Protein 5N6X (pdb70)

Solvent-accessible surface area: 36019 Å² total; per-residue (Å²): 178,31,7,4,1,2,2,20,3,36,0,30,0,29,60,0,3,43,0,1,24,142,23,139,0,4,82,22,69,126,126,38,156,84,95,149,106,5,37,91,69,1,26,49,5,13,96,82,0,41,101,14,0,63,58,5,10,96,6,36,69,84,39,92,104,14,71,107,90,3,52,37,9,85,111,52,19,128,46,1,77,112,46,38,85,133,33,83,125,160,37,157,101,15,27,121,4,0,92,50,10,25,133,78,7,55,57,92,21,111,130,8,66,158,48,52,57,39,16,83,116,127,28,52,23,0,88,102,112,0,68,58,2,14,102,86,0,56,117,3,18,87,25,6,57,35,67,42,86,156,24,33,0,1,0,0,3,6,0,0,0,0,120,7,0,0,0,6,0,1,0,46,2,0,6,32,0,97,108,42,146,9,58,19,47,0,0,3,0,14,8,0,12,4,0,3,20,0,3,3,36,25,40,83,72,87,90,14,87,20,83,48,135,14,39,55,108,65,0,18,0,0,4,0,0,8,0,0,29,104,24,90,36,9,78,64,130,54,0,90,44,5,1,80,96,2,0,19,71,12,1,51,6,0,4,43,32,80,58,166,78,4,4,24,3,7,5,13,6,2,6,50,11,46,0,0,115,32,0,0,88,40,5,65,15,114,33,74,12,68,64,34,90,24,0,6,93,3,0,67,68,0,12,53,41,0,62,40,0,1,147,57,31,5,0,26,11,4,9,51,33,104,89,25,144,56,13,19,69,15,77,97,140,24,29,86,56,7,1,1,12,6,4,6,40,4,123,13,52,126,87,42,35,79,170,96,2,8,26,17,125,60,80,65,8,99,1,31,8,1,5,1,52,7,112,46,108,22,110,54,122,63,14,87,22,12,74,57,45,66,16,52,126,37,239,186,101,41,1,1,3,6,8,22,2,48,0,32,0,32,83,0,0,88,5,0,44,155,13,133,1,4,89,12,66,122,126,21,147,68,107,137,98,5,55,77,94,0,18,60,4,8,99,66,0,36,98,2,0,64,66,7,10,97,7,37,70,88,35,93,107,16,68,120,102,4,57,42,6,80,98,48,15,115,35,1,87,138,67,41,73,116,77,113,103,130,21,46,122,19,13,102,12,0,67,95,14,24,110,79,12,63,60,81,21,112,141,6,59,164,50,52,58,38,16,84,116,135,30,53,32,4,87,104,109,0,69,54,0,14,126,91,0,55,126,5,16,82,27,4,60,36,66,42,81,165,22,14,0,0,1,1,4,16,0,0,0,0,122,5,0,0,0,5,0,0,0,48,1,0,12,32,0,96,107,40,144,11,58,16,40,0,1,3,0,16,8,0,12,4,0,3,23,0,4,6,41,17,31,82,71,89,94,13,90,20,78,48,136,15,37,53,109,61,0,19,0,0,4,0,0,7,0,0,29,103,25,96,37,8,84,69,143,56,0,77,45,4,0,76,90,1,0,15,73,14,1,50,5,2,4,38,1,46,26,158,80,4,3,5,4,2,6,24,5,2,5,57,10,31,0,1,113,6,0,1,85,33,4,47,17,113,58,70,20,67,66,33,93,22,0,5,90,2,0,64,66,1,12,55,23,0,59,31,0,3,162,37,34,0,0,30,9,3,9,53,33,95,88,26,142,56,12,18,66,16,77,94,127,15,21,72,55,5,1,1,12,7,6,5,40,4,132,12,51,126,89,40,35,85,163,123,3,6,23,19,118,71,84,66,10,93,1,27,7,1,5,2,77,4,101,46,121,21,117,59,122,59,14,77,17,1,52,85,165,52,61,17,130,25,54,160,41,19,99,43

Nearest PDB structures (foldseek):
  5n6x-assembly1_A  TM=1.003E+00  e=5.106E-74  Legionella pneumophila
  5y9o-assembly1_B  TM=9.556E-01  e=1.363E-64  Legionella pneumophila
  5n72-assembly1_A-2  TM=9.409E-01  e=2.382E-59  Legionella pneumophila
  5nny-assembly1_A  TM=8.484E-01  e=1.497E-19  Legionella pneumophila
  7nsu-assembly1_D  TM=5.357E-01  e=7.241E-01  Escherichia coli

Organism: Legionella pneumophila (NCBI:txid446)

InterPro domains:
  IPR029052 Metallo-dependent phosphatase-like [G3DSA:3.60.21.10] (154-419)
  IPR048521 WipA-like, phosphatase domain [PF21663] (174-414)
  IPR048526 WipA, alpha-helical hairpin [PF21662] (59-163)

Radius of gyration: 35.3 Å; Cα contacts (8 Å, |Δi|>4): 1269; chains: 2; bounding box: 106×98×54 Å

Foldseek 3Di:
DWAWEFFDAQQALLLVVVLCVVVQFKDFDPVDDDPVVLSVLVVVLQVVLQVLLVLVVVLVVLLVVLVVLLVVLVVLLVVLVVVLVPDDPPCVVVNVVSVVVNVVSVVSNVVSVVVNVVSVVVLVVSLVCVLVSVVSLVVSVVRMDGGDQPYEYEYQDSNAQFQGRAVVSVLVVLVRCLVVNHHYAYEYAPSNQQQLLLVLCVVVPHHSGGPCPDDCNGRSRSSSHVSCDVSVVDDPVVVCVSCVRRNLVRYFNWDWDDDPFAIEIRFAADFFPCLLVLLCVVLVQDQDPLDVVSNNVSRVVSRVSVSVCSVVSHPVVLQDDPPAPALQDGDPVRCSVRVSSVRHRHADDPVQPDPRRHDQADSRGGYAYEYHAHPDDDPPPRYHHNDDSGIDMDDD/DKAFEFQDAFQALLVVVCVCVVVQFKDFDPVDPPPVVLNVLLVVLQVVLQVLLVLVVVLVVLLVVLVVLLVVLVVLLVVLVVVPPDPPPPCVVVNVVSVVVNVVSVVSNVVSVVVNVVSVVVLVVSLVPPLVSVVSLVVSVVRMDGGDQPYEYEYQDSNAQFQGRAVVSVLVVLVRNLVVNHHYAYEYAPSNQQQLLLVLQVVVPHHSGGPCPDDCNGRSRSSNHVSCDVSVVDDPVVVCVSCVRRNLVRYFNWAWWDFPFAIEIEAAADFFPVLLVLLCVVLVQDQDVLDVVSNNVSRVVSRVSVSVCSVNSHPVVLQDDPPAPALQDGDPVRCSVRSSSVRHRHADDPVQLDDRRHDQQDNRGGYAYEYRAHPDDHPDPRYHRCDVVDGGMDDPRIDD

Sequence (796 aa):
PGSISLGDLHGNAIKLIHFLFRHKIIKFKTEIINFHEAYQQFVTIYEQYDDMVQEYLEIRTLLQLIQIKITTNNAQQRILDIEQKLSSLATDHQKEFSQSLLQLKKPIEANLQMAEKSSKAGLEEKLSGLKTRLPSCIEERFNKFMTQIEINDIKTLIRLLGDEVADRRGSCDYFTLRILDFLYQNQIAIKIILSNHGYEFIHAYEEKLVVVGQPFKPKGYIGDIQIKSFWGLQLLLEQSVITEEELRSLVERAYKPTLKIIDYSLSEDGITLYSHAPIRFDSIRMAASSQLGVTYNDSTKEALAETIDQLNAQLQIYMKNNMLHLLFENNEINDPTNMTDEERNASPLIYLVWNRWNESKEVENARPGKYNGYFVTYVHGHDPFQSPLTYVYNLDTLCGKYSRVPGSISLGDLHGNAIKLIHFLFRHKIIKFKTEIINFHEAYQQQFVTIYEQYDDMVQEYLEIRTLLQLIQIKITNAQQRILDIEQKLSLATDHQKEFSQSSLLQLKKPIEANLQMAEKSKAGLEEKLSGLKTRLPSCIERFNKFMTQIEINDIKTLIRLLGDEVADRGSCDYFTLRILDFLYQNQIAIIKIILSNHGYEFIHAYEKLVVGQPFKPKGYIGDIQIKSFWGLQLLLEQSVITEEELRSLVERAYKPTLKIIDYSLSEDGITLYSHAPIRFDSIRMAASQLGVTYNDSTKEALAETIDQLNAQLQIYMKNNMLHLLFENNEINDPTNMTDDEERNASPLIYLVWNRWNESKEVENARPGKYNGYFVTYVHGHDPFQSPLTYVYNLDTLCGKYSRRVGEEE

B-factor: mean 42.75, std 16.56, range [20.58, 140.73]

Structure (mmCIF, N/CA/C/O backbone):
data_5N6X
#
_entry.id   5N6X
#
_cell.length_a   80.650
_cell.length_b   80.650
_cell.length_c   321.980
_cell.angle_alpha   90.00
_cell.angle_beta   90.00
_cell.angle_gamma   90.00
#
_symmetry.space_group_name_H-M   'P 41 21 2'
#
loop_
_entity.id
_entity.type
_entity.pdbx_description
1 polymer WipA
2 non-polymer 'MANGANESE (II) ION'
3 non-polymer 'PHOSPHATE ION'
4 non-polymer 'BROMIDE ION'
5 non-polymer (4S)-2-METHYL-2,4-PENTANEDIOL
6 non-polymer BETA-MERCAPTOETHANOL
7 water water
#
loop_
_atom_site.group_PDB
_atom_site.id
_atom_site.type_symbol
_atom_site.label_atom_id
_atom_site.label_alt_id
_atom_site.label_comp_id
_atom_site.label_asym_id
_atom_site.label_entity_id
_atom_site.label_seq_id
_atom_site.pdbx_PDB_ins_code
_atom_site.Cartn_x
_atom_site.Cartn_y
_atom_site.Cartn_z
_atom_site.occupancy
_atom_site.B_iso_or_equiv
_atom_site.auth_seq_id
_atom_site.auth_comp_id
_atom_site.auth_asym_id
_atom_site.auth_atom_id
_atom_site.pdbx_PDB_model_num
ATOM 1 N N . PRO A 1 2 ? 7.066 -63.351 -13.772 1.00 94.78 23 PRO A N 1
ATOM 2 C CA . PRO A 1 2 ? 5.907 -63.161 -14.655 1.00 96.03 23 PRO A CA 1
ATOM 3 C C . PRO A 1 2 ? 4.710 -62.547 -13.927 1.00 92.53 23 PRO A C 1
ATOM 4 O O . PRO A 1 2 ? 3.565 -62.686 -14.369 1.00 101.95 23 PRO A O 1
ATOM 8 N N . GLY A 1 3 ? 4.987 -61.873 -12.812 1.00 78.12 24 GLY A N 1
ATOM 9 C CA . GLY A 1 3 ? 3.974 -61.165 -12.062 1.00 67.73 24 GLY A CA 1
ATOM 10 C C . GLY A 1 3 ? 3.816 -59.728 -12.524 1.00 57.37 24 GLY A C 1
ATOM 11 O O . GLY A 1 3 ? 4.382 -59.292 -13.529 1.00 50.11 24 GLY A O 1
ATOM 12 N N . SER A 1 4 ? 3.028 -58.980 -11.760 1.00 51.41 25 SER A N 1
ATOM 13 C CA . SER A 1 4 ? 2.658 -57.627 -12.143 1.00 48.02 25 SER A CA 1
ATOM 14 C C . SER A 1 4 ? 2.615 -56.741 -10.910 1.00 48.12 25 SER A C 1
ATOM 15 O O . SER A 1 4 ? 2.510 -57.218 -9.775 1.00 38.01 25 SER A O 1
ATOM 18 N N . ILE A 1 5 ? 2.707 -55.435 -11.156 1.00 38.42 26 ILE A N 1
ATOM 19 C CA . ILE A 1 5 ? 2.505 -54.408 -10.141 1.00 36.08 26 ILE A CA 1
ATOM 20 C C . ILE A 1 5 ? 1.510 -53.397 -10.698 1.00 40.52 26 ILE A C 1
ATOM 21 O O . ILE A 1 5 ? 1.671 -52.932 -11.828 1.00 33.74 26 ILE A O 1
ATOM 26 N N . SER A 1 6 ? 0.482 -53.071 -9.920 1.00 34.54 27 SER A N 1
ATOM 27 C CA . SER A 1 6 ? -0.588 -52.179 -10.353 1.00 33.21 27 SER A CA 1
ATOM 28 C C . SER A 1 6 ? -0.533 -50.853 -9.602 1.00 38.36 27 SER A C 1
ATOM 29 O O . SER A 1 6 ? -0.310 -50.821 -8.383 1.00 35.45 27 SER A O 1
ATOM 32 N N . LEU A 1 7 ? -0.792 -49.760 -10.324 1.00 30.18 28 LEU A N 1
ATOM 33 C CA . LEU A 1 7 ? -0.773 -48.408 -9.768 1.00 30.78 28 LEU A CA 1
ATOM 34 C C . LEU A 1 7 ? -2.137 -47.766 -9.967 1.00 33.69 28 LEU A C 1
ATOM 35 O O . LEU A 1 7 ? -2.620 -47.653 -11.097 1.00 32.17 28 LEU A O 1
ATOM 40 N N . GLY A 1 8 ? -2.753 -47.324 -8.877 1.00 28.79 29 GLY A N 1
ATOM 41 C CA . GLY A 1 8 ? -4.102 -46.814 -8.976 1.00 29.57 29 GLY A CA 1
ATOM 42 C C . GLY A 1 8 ? -4.228 -45.319 -8.801 1.00 39.60 29 GLY A C 1
ATOM 43 O O . GLY A 1 8 ? -5.338 -44.788 -8.885 1.00 44.24 29 GLY A O 1
ATOM 44 N N . ASP A 1 9 ? -3.113 -44.626 -8.556 1.00 32.12 30 ASP A N 1
ATOM 45 C CA . ASP A 1 9 ? -3.139 -43.202 -8.215 1.00 37.69 30 ASP A CA 1
ATOM 46 C C . ASP A 1 9 ? -2.125 -42.478 -9.093 1.00 40.28 30 ASP A C 1
ATOM 47 O O . ASP A 1 9 ? -0.920 -42.497 -8.805 1.00 39.39 30 ASP A O 1
ATOM 52 N N . LEU A 1 10 ? -2.608 -41.875 -10.189 1.00 28.68 31 LEU A N 1
ATOM 53 C CA . LEU A 1 10 ? -1.741 -41.131 -11.097 1.00 26.60 31 LEU A CA 1
ATOM 54 C C . LEU A 1 10 ? -2.243 -39.713 -11.335 1.00 28.38 31 LEU A C 1
ATOM 55 O O . LEU A 1 10 ? -1.467 -38.755 -11.233 1.00 30.07 31 LEU A O 1
ATOM 60 N N . HIS A 1 11 ? -3.523 -39.578 -11.685 1.00 26.27 32 HIS A N 1
ATOM 61 C CA . HIS A 1 11 ? -4.167 -38.277 -11.892 1.00 31.94 32 HIS A CA 1
ATOM 62 C C . HIS A 1 11 ? -3.367 -37.380 -12.835 1.00 31.55 32 HIS A C 1
ATOM 63 O O . HIS A 1 11 ? -3.165 -36.191 -12.572 1.00 27.06 32 HIS A O 1
ATOM 70 N N . GLY A 1 12 ? -2.896 -37.957 -13.941 1.00 25.92 33 GLY A N 1
ATOM 71 C CA . GLY A 1 12 ? -2.157 -37.188 -14.933 1.00 26.91 33 GLY A CA 1
ATOM 72 C C . GLY A 1 12 ? -0.892 -36.527 -14.420 1.00 29.97 33 GLY A C 1
ATOM 73 O O . GLY A 1 12 ? -0.481 -35.490 -14.956 1.00 28.95 33 GLY A O 1
ATOM 74 N N . ASN A 1 13 ? -0.243 -37.115 -13.423 1.00 28.53 34 ASN A N 1
ATOM 75 C CA . ASN A 1 13 ? 0.909 -36.512 -12.760 1.00 26.46 34 ASN A CA 1
ATOM 76 C C . ASN A 1 13 ? 2.135 -37.355 -13.105 1.00 27.86 34 ASN A C 1
ATOM 77 O O . ASN A 1 13 ? 2.348 -38.417 -12.513 1.00 26.11 34 ASN A O 1
ATOM 82 N N . ALA A 1 14 ? 2.973 -36.866 -14.030 1.00 27.75 35 ALA A N 1
ATOM 83 C CA . ALA A 1 14 ? 4.143 -37.659 -14.412 1.00 26.12 35 ALA A CA 1
ATOM 84 C C . ALA A 1 14 ? 5.154 -37.876 -13.280 1.00 25.01 35 ALA A C 1
ATOM 85 O O . ALA A 1 14 ? 5.913 -38.859 -13.342 1.00 28.28 35 ALA A O 1
ATOM 87 N N . ILE A 1 15 ? 5.228 -36.996 -12.264 1.00 26.52 36 ILE A N 1
ATOM 88 C CA . ILE A 1 15 ? 6.126 -37.299 -11.144 1.00 27.15 36 ILE A CA 1
ATOM 89 C C . ILE A 1 15 ? 5.670 -38.556 -10.433 1.00 29.32 36 ILE A C 1
ATOM 90 O O . ILE A 1 15 ? 6.488 -39.328 -9.913 1.00 26.96 36 ILE A O 1
ATOM 95 N N . LYS A 1 16 ? 4.355 -38.731 -10.307 1.00 27.64 37 LYS A N 1
ATOM 96 C CA . LYS A 1 16 ? 3.864 -39.904 -9.589 1.00 27.57 37 LYS A CA 1
ATOM 97 C C . LYS A 1 16 ? 4.221 -41.182 -10.343 1.00 27.40 37 LYS A C 1
ATOM 98 O O . LYS A 1 16 ? 4.561 -42.199 -9.727 1.00 28.39 37 LYS A O 1
ATOM 104 N N . LEU A 1 17 ? 4.169 -41.144 -11.680 1.00 27.63 38 LEU A N 1
ATOM 105 C CA . LEU A 1 17 ? 4.634 -42.286 -12.466 1.00 28.59 38 LEU A CA 1
ATOM 106 C C . LEU A 1 17 ? 6.126 -42.538 -12.256 1.00 28.65 38 LEU A C 1
ATOM 107 O O . LEU A 1 17 ? 6.556 -43.688 -12.092 1.00 28.62 38 LEU A O 1
ATOM 112 N N . ILE A 1 18 ? 6.937 -41.480 -12.282 1.00 28.45 39 ILE A N 1
ATOM 113 C CA . ILE A 1 18 ? 8.369 -41.636 -12.020 1.00 32.19 39 ILE A CA 1
ATOM 114 C C . ILE A 1 18 ? 8.594 -42.214 -10.626 1.00 32.02 39 ILE A C 1
ATOM 115 O O . ILE A 1 18 ? 9.390 -43.147 -10.433 1.00 28.42 39 ILE A O 1
ATOM 120 N N . HIS A 1 19 ? 7.892 -41.664 -9.636 1.00 26.71 40 HIS A N 1
ATOM 121 C CA . HIS A 1 19 ? 7.979 -42.164 -8.263 1.00 27.57 40 HIS A CA 1
ATOM 122 C C . HIS A 1 19 ? 7.712 -43.662 -8.218 1.00 30.14 40 HIS A C 1
ATOM 123 O O . HIS A 1 19 ? 8.474 -44.431 -7.622 1.00 31.46 40 HIS A O 1
ATOM 130 N N . PHE A 1 20 ? 6.619 -44.084 -8.851 1.00 28.48 41 PHE A N 1
ATOM 131 C CA . PHE A 1 20 ? 6.237 -45.490 -8.867 1.00 27.29 41 PHE A CA 1
ATOM 132 C C . PHE A 1 20 ? 7.319 -46.349 -9.514 1.00 29.72 41 PHE A C 1
ATOM 133 O O . PHE A 1 20 ? 7.641 -47.439 -9.015 1.00 29.91 41 PHE A O 1
ATOM 141 N N . LEU A 1 21 ? 7.899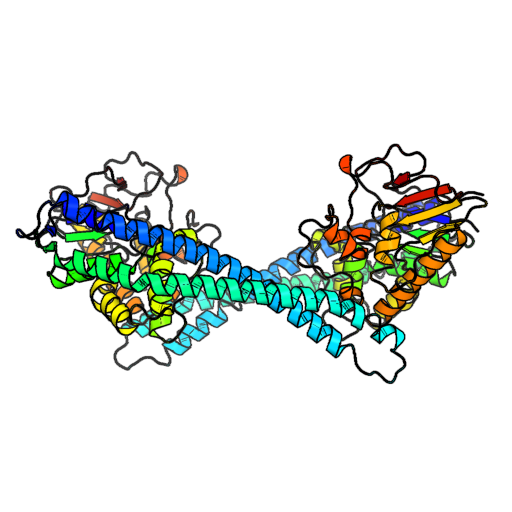 -45.872 -10.621 1.00 25.88 42 LEU A N 1
ATOM 142 C CA . LEU A 1 21 ? 8.851 -46.694 -11.358 1.00 27.56 42 LEU A CA 1
ATOM 143 C C . LEU A 1 21 ? 10.161 -46.826 -10.596 1.00 28.40 42 LEU A C 1
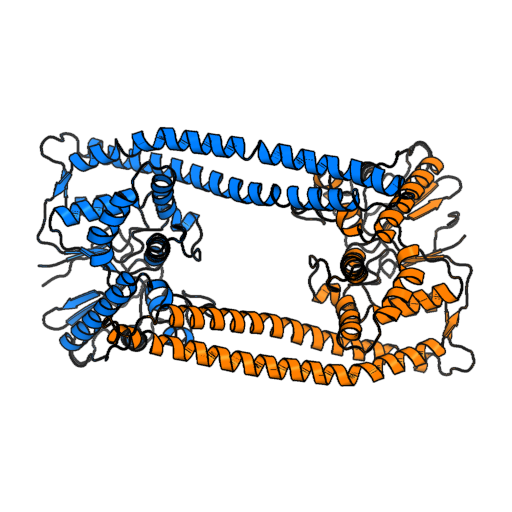ATOM 144 O O . LEU A 1 21 ? 10.779 -47.900 -10.606 1.00 31.14 42 LEU A O 1
ATOM 149 N N . PHE A 1 22 ? 10.588 -45.754 -9.908 1.00 30.86 43 PHE A N 1
ATOM 150 C CA . PHE A 1 22 ? 11.774 -45.830 -9.051 1.00 31.19 43 PHE A CA 1
ATOM 151 C C . PHE A 1 22 ? 11.536 -46.733 -7.851 1.00 34.79 43 PHE A C 1
ATOM 152 O O . PHE A 1 22 ? 12.365 -47.590 -7.522 1.00 32.91 43 PHE A O 1
ATOM 160 N N . ARG A 1 23 ? 10.424 -46.527 -7.152 1.00 32.49 44 ARG A N 1
ATOM 161 C CA . ARG A 1 23 ? 10.260 -47.213 -5.883 1.00 34.49 44 ARG A CA 1
ATOM 162 C C . ARG A 1 23 ? 10.077 -48.711 -6.068 1.00 34.07 44 ARG A C 1
ATOM 163 O O . ARG A 1 23 ? 10.430 -49.492 -5.175 1.00 34.34 44 ARG A O 1
ATOM 171 N N . HIS A 1 24 ? 9.563 -49.143 -7.219 1.00 29.65 45 HIS A N 1
ATOM 172 C CA . HIS A 1 24 ? 9.420 -50.564 -7.497 1.00 29.98 45 HIS A CA 1
ATOM 173 C C . HIS A 1 24 ? 10.532 -51.092 -8.381 1.00 29.98 45 HIS A C 1
ATOM 174 O O . HIS A 1 24 ? 10.387 -52.163 -8.981 1.00 33.85 45 HIS A O 1
ATOM 181 N N . LYS A 1 25 ? 11.627 -50.337 -8.504 1.00 31.65 46 LYS A N 1
ATOM 182 C CA . LYS A 1 25 ? 12.859 -50.803 -9.137 1.00 33.23 46 LYS A CA 1
ATOM 183 C C . LYS A 1 25 ? 12.681 -51.118 -10.620 1.00 35.74 46 LYS A C 1
ATOM 184 O O . LYS A 1 25 ? 13.419 -51.937 -11.174 1.00 37.63 46 LYS A O 1
ATOM 190 N N . ILE A 1 26 ? 11.732 -50.461 -11.296 1.00 32.95 47 ILE A N 1
ATOM 191 C CA . ILE A 1 26 ? 11.602 -50.630 -12.739 1.00 34.45 47 ILE A CA 1
ATOM 192 C C . ILE A 1 26 ? 12.645 -49.800 -13.475 1.00 36.01 47 ILE A C 1
ATOM 193 O O . ILE A 1 26 ? 13.146 -50.207 -14.529 1.00 30.98 47 ILE A O 1
ATOM 198 N N . ILE A 1 27 ? 12.977 -48.621 -12.947 1.00 33.09 48 ILE A N 1
ATOM 199 C CA . ILE A 1 27 ? 13.988 -47.753 -13.530 1.00 31.98 48 ILE A CA 1
ATOM 200 C C . ILE A 1 27 ? 14.980 -47.374 -12.439 1.00 33.05 48 ILE A C 1
ATOM 201 O O . ILE A 1 27 ? 14.720 -47.525 -11.243 1.00 33.67 48 ILE A O 1
ATOM 206 N N . LYS A 1 28 ? 16.128 -46.864 -12.869 1.00 32.39 49 LYS A N 1
ATOM 207 C CA . LYS A 1 28 ? 17.138 -46.363 -11.956 1.00 30.55 49 LYS A CA 1
ATOM 208 C C . LYS A 1 28 ? 17.946 -45.296 -12.681 1.00 33.45 49 LYS A C 1
ATOM 209 O O . LYS A 1 28 ? 17.913 -45.196 -13.911 1.00 36.75 49 LYS A O 1
ATOM 215 N N . PHE A 1 29 ? 18.665 -44.491 -11.910 1.00 36.91 50 PHE A N 1
ATOM 216 C CA . PHE A 1 29 ? 19.607 -43.571 -12.531 1.00 34.35 50 PHE A CA 1
ATOM 217 C C . PHE A 1 29 ? 20.834 -44.328 -13.028 1.00 43.97 50 PHE A C 1
ATOM 218 O O . PHE A 1 29 ? 21.226 -45.354 -12.467 1.00 40.24 50 PHE A O 1
ATOM 226 N N . LYS A 1 30 ? 21.429 -43.821 -14.106 1.00 43.79 51 LYS A N 1
ATOM 227 C CA . LYS A 1 30 ? 22.662 -44.403 -14.611 1.00 42.90 51 LYS A CA 1
ATOM 228 C C . LYS A 1 30 ? 23.796 -44.187 -13.611 1.00 47.74 51 LYS A C 1
ATOM 229 O O . LYS A 1 30 ? 23.742 -43.297 -12.757 1.00 49.08 51 LYS A O 1
ATOM 235 N N . THR A 1 31 ? 24.841 -45.016 -13.743 1.00 57.10 52 THR A N 1
ATOM 236 C CA . THR A 1 31 ? 25.981 -44.988 -12.822 1.00 63.49 52 THR A CA 1
ATOM 237 C C . THR A 1 31 ? 26.599 -43.599 -12.681 1.00 60.23 52 THR A C 1
ATOM 238 O O . THR A 1 31 ? 27.071 -43.236 -11.597 1.00 63.08 52 THR A O 1
ATOM 242 N N . GLU A 1 32 ? 26.594 -42.805 -13.753 1.00 59.63 53 GLU A N 1
ATOM 243 C CA . GLU A 1 32 ? 27.272 -41.513 -13.723 1.00 66.33 53 GLU A CA 1
ATOM 244 C C . GLU A 1 32 ? 26.636 -40.548 -12.730 1.00 64.69 53 GLU A C 1
ATOM 245 O O . GLU A 1 32 ? 27.301 -39.618 -12.263 1.00 67.59 53 GLU A O 1
ATOM 251 N N . ILE A 1 33 ? 25.361 -40.738 -12.396 1.00 61.87 54 ILE A N 1
ATOM 252 C CA . ILE A 1 33 ? 24.673 -39.813 -11.498 1.00 55.09 54 ILE A CA 1
ATOM 253 C C . ILE A 1 33 ? 25.135 -40.066 -10.067 1.00 63.86 54 ILE A C 1
ATOM 254 O O . ILE A 1 33 ? 25.004 -41.178 -9.541 1.00 60.39 54 ILE A O 1
ATOM 259 N N . ILE A 1 34 ? 25.669 -39.031 -9.426 1.00 70.64 55 ILE A N 1
ATOM 260 C CA . ILE A 1 34 ? 26.188 -39.156 -8.066 1.00 74.47 55 ILE A CA 1
ATOM 261 C C . ILE A 1 34 ? 25.098 -38.914 -7.035 1.00 71.34 55 ILE A C 1
ATOM 262 O O . ILE A 1 34 ? 24.922 -39.701 -6.101 1.00 75.23 55 ILE A O 1
ATOM 267 N N . ASN A 1 35 ? 24.359 -37.821 -7.207 1.00 58.54 56 ASN A N 1
ATOM 268 C CA . ASN A 1 35 ? 23.409 -37.316 -6.220 1.00 62.05 56 ASN A CA 1
ATOM 269 C C . ASN A 1 35 ? 22.003 -37.717 -6.653 1.00 60.45 56 ASN A C 1
ATOM 270 O O . ASN A 1 35 ? 21.421 -37.081 -7.535 1.00 56.97 56 ASN A O 1
ATOM 275 N N . PHE A 1 36 ? 21.455 -38.765 -6.025 1.00 54.41 57 PHE A N 1
ATOM 276 C CA . PHE A 1 36 ? 20.098 -39.206 -6.353 1.00 50.47 57 PHE A CA 1
ATOM 277 C C . PHE A 1 36 ? 19.095 -38.082 -6.132 1.00 50.13 57 PHE A C 1
ATOM 278 O O . PHE A 1 36 ? 18.316 -37.736 -7.030 1.00 46.40 57 PHE A O 1
ATOM 286 N N . HIS A 1 37 ? 19.094 -37.505 -4.926 1.00 46.59 58 HIS A N 1
ATOM 287 C CA . HIS A 1 37 ? 18.080 -36.513 -4.583 1.00 48.66 58 HIS A CA 1
ATOM 288 C C . HIS A 1 37 ? 18.190 -35.283 -5.469 1.00 49.43 58 HIS A C 1
ATOM 289 O O . HIS A 1 37 ? 17.172 -34.708 -5.866 1.00 46.91 58 HIS A O 1
ATOM 296 N N . GLU A 1 38 ? 19.416 -34.863 -5.792 1.00 49.70 59 GLU A N 1
ATOM 297 C CA . GLU A 1 38 ? 19.575 -33.740 -6.709 1.00 48.30 59 GLU A CA 1
ATOM 298 C C . GLU A 1 38 ? 19.035 -34.083 -8.094 1.00 41.15 59 GLU A C 1
ATOM 299 O O . GLU A 1 38 ? 18.300 -33.291 -8.698 1.00 43.82 59 GLU A O 1
ATOM 305 N N . ALA A 1 39 ? 19.384 -35.264 -8.614 1.00 47.49 60 ALA A N 1
ATOM 306 C CA . ALA A 1 39 ? 18.910 -35.661 -9.941 1.00 47.22 60 ALA A CA 1
ATOM 307 C C . ALA A 1 39 ? 17.387 -35.772 -9.979 1.00 42.01 60 ALA A C 1
ATOM 308 O O . ALA A 1 39 ? 16.737 -35.285 -10.908 1.00 39.10 60 ALA A O 1
ATOM 310 N N . TYR A 1 40 ? 16.797 -36.391 -8.961 1.00 41.17 61 TYR A N 1
ATOM 311 C CA . TYR A 1 40 ? 15.345 -36.527 -8.927 1.00 37.01 61 TYR A CA 1
ATOM 312 C C . TYR A 1 40 ? 14.669 -35.173 -8.755 1.00 33.78 61 TYR A C 1
ATOM 313 O O . TYR A 1 40 ? 13.664 -34.890 -9.419 1.00 37.36 61 TYR A O 1
ATOM 322 N N . GLN A 1 41 ? 15.199 -34.332 -7.860 1.00 40.06 62 GLN A N 1
ATOM 323 C CA . GLN A 1 41 ? 14.621 -33.009 -7.652 1.00 46.51 62 GLN A CA 1
ATOM 324 C C . GLN A 1 41 ? 14.618 -32.179 -8.935 1.00 49.18 62 GLN A C 1
ATOM 325 O O . GLN A 1 41 ? 13.789 -31.271 -9.069 1.00 44.00 62 GLN A O 1
ATOM 331 N N . GLN A 1 42 ? 15.518 -32.475 -9.879 1.00 49.13 63 GLN A N 1
ATOM 332 C CA . GLN A 1 42 ? 15.517 -31.766 -11.158 1.00 50.01 63 GLN A CA 1
ATOM 333 C C . GLN A 1 42 ? 14.183 -31.923 -11.867 1.00 44.46 63 GLN A C 1
ATOM 334 O O . GLN A 1 42 ? 13.615 -30.950 -12.375 1.00 43.41 63 GLN A O 1
ATOM 340 N N . PHE A 1 43 ? 13.665 -33.150 -11.925 1.00 39.49 64 PHE A N 1
ATOM 341 C CA . PHE A 1 43 ? 12.380 -33.336 -12.578 1.00 39.52 64 PHE A CA 1
ATOM 342 C C . PHE A 1 43 ? 11.258 -32.705 -11.765 1.00 31.21 64 PHE A C 1
ATOM 343 O O . PHE A 1 43 ? 10.324 -32.132 -12.339 1.00 38.87 64 PHE A O 1
ATOM 351 N N . VAL A 1 44 ? 11.313 -32.814 -10.435 1.00 33.42 65 VAL A N 1
ATOM 352 C CA . VAL A 1 44 ? 10.293 -32.167 -9.612 1.00 37.43 65 VAL A CA 1
ATOM 353 C C . VAL A 1 44 ? 10.222 -30.685 -9.951 1.00 37.51 65 VAL A C 1
ATOM 354 O O . VAL A 1 44 ? 9.134 -30.124 -10.135 1.00 37.19 65 VAL A O 1
ATOM 358 N N . THR A 1 45 ? 11.388 -30.049 -10.100 1.00 37.94 66 THR A N 1
ATOM 359 C CA . THR A 1 45 ? 11.447 -28.625 -10.413 1.00 36.24 66 THR A CA 1
ATOM 360 C C . THR A 1 45 ? 10.924 -28.344 -11.816 1.00 36.82 66 THR A C 1
ATOM 361 O O . THR A 1 45 ? 10.118 -27.426 -12.013 1.00 40.02 66 THR A O 1
ATOM 365 N N . ILE A 1 46 ? 11.379 -29.121 -12.805 1.00 42.24 67 ILE A N 1
ATOM 366 C CA . ILE A 1 46 ? 10.851 -29.007 -14.168 1.00 37.97 67 ILE A CA 1
ATOM 367 C C . ILE A 1 46 ? 9.338 -29.117 -14.161 1.00 36.73 67 ILE A C 1
ATOM 368 O O . ILE A 1 46 ? 8.627 -28.333 -14.807 1.00 36.28 67 ILE A O 1
ATOM 373 N N . TYR A 1 47 ? 8.828 -30.136 -13.466 1.00 34.95 68 TYR A N 1
ATOM 374 C CA . TYR A 1 47 ? 7.396 -30.398 -13.460 1.00 31.86 68 TYR A CA 1
ATOM 375 C C . TYR A 1 47 ? 6.627 -29.221 -12.870 1.00 30.00 68 TYR A C 1
ATOM 376 O O . TYR A 1 47 ? 5.597 -28.797 -13.414 1.00 32.74 68 TYR A O 1
ATOM 385 N N . GLU A 1 48 ? 7.112 -28.692 -11.748 1.00 34.78 69 GLU A N 1
ATOM 386 C CA . GLU A 1 48 ? 6.445 -27.571 -11.090 1.00 35.71 69 GLU A CA 1
ATOM 387 C C . GLU A 1 48 ? 6.460 -26.330 -11.965 1.00 33.57 69 GLU A C 1
ATOM 388 O O . GLU A 1 48 ? 5.451 -25.620 -12.070 1.00 33.77 69 GLU A O 1
ATOM 394 N N . GLN A 1 49 ? 7.599 -26.045 -12.599 1.00 34.49 70 GLN A N 1
ATOM 395 C CA . GLN A 1 49 ? 7.660 -24.887 -13.485 1.00 36.67 70 GLN A CA 1
ATOM 396 C C . GLN A 1 49 ? 6.723 -25.058 -14.667 1.00 42.93 70 GLN A C 1
ATOM 397 O O . GLN A 1 49 ? 6.023 -24.113 -15.053 1.00 35.04 70 GLN A O 1
ATOM 403 N N . TYR A 1 50 ? 6.672 -26.263 -15.241 1.00 34.33 71 TYR A N 1
ATOM 404 C CA . TYR A 1 50 ? 5.740 -26.489 -16.337 1.00 29.82 71 TYR A CA 1
ATOM 405 C C . TYR A 1 50 ? 4.292 -26.347 -15.873 1.00 28.24 71 TYR A C 1
ATOM 406 O O . TYR A 1 50 ? 3.461 -25.752 -16.577 1.00 31.79 71 TYR A O 1
ATOM 415 N N . ASP A 1 51 ? 3.973 -26.887 -14.693 1.00 30.76 72 ASP A N 1
ATOM 416 C CA . ASP A 1 51 ? 2.639 -26.738 -14.112 1.00 28.18 72 ASP A CA 1
ATOM 417 C C . ASP A 1 51 ? 2.232 -25.267 -14.022 1.00 31.05 72 ASP A C 1
ATOM 418 O O . ASP A 1 51 ? 1.081 -24.912 -14.306 1.00 29.27 72 ASP A O 1
ATOM 423 N N . ASP A 1 52 ? 3.168 -24.395 -13.622 1.00 33.19 73 ASP A N 1
ATOM 424 C CA . ASP A 1 52 ? 2.868 -22.968 -13.545 1.00 40.40 73 ASP A CA 1
ATOM 425 C C . ASP A 1 52 ? 2.622 -22.372 -14.924 1.00 35.14 73 ASP A C 1
ATOM 426 O O . ASP A 1 52 ? 1.779 -21.485 -15.077 1.00 35.20 73 ASP A O 1
ATOM 431 N N . MET A 1 53 ? 3.364 -22.826 -15.939 1.00 32.54 74 MET A N 1
ATOM 432 C CA . MET A 1 53 ? 3.141 -22.301 -17.284 1.00 35.82 74 MET A CA 1
ATOM 433 C C . MET A 1 53 ? 1.784 -22.719 -17.827 1.00 33.74 74 MET A C 1
ATOM 434 O O . MET A 1 53 ? 1.104 -21.922 -18.482 1.00 31.11 74 MET A O 1
ATOM 439 N N . VAL A 1 54 ? 1.363 -23.960 -17.559 1.00 36.37 75 VAL A N 1
ATOM 440 C CA . VAL A 1 54 ? 0.058 -24.406 -18.034 1.00 31.24 75 VAL A CA 1
ATOM 441 C C . VAL A 1 54 ? -1.058 -23.646 -17.328 1.00 29.65 75 VAL A C 1
ATOM 442 O O . VAL A 1 54 ? -2.086 -23.318 -17.937 1.00 32.77 75 VAL A O 1
ATOM 446 N N . GLN A 1 55 ? -0.892 -23.384 -16.031 1.00 31.25 76 GLN A N 1
ATOM 447 C CA . GLN A 1 55 ? -1.858 -22.544 -15.332 1.00 31.23 76 GLN A CA 1
ATOM 448 C C . GLN A 1 55 ? -1.994 -21.192 -16.026 1.00 29.30 76 GLN A C 1
ATOM 449 O O . GLN A 1 55 ? -3.109 -20.721 -16.280 1.00 33.42 76 GLN A O 1
ATOM 455 N N . GLU A 1 56 ? -0.859 -20.572 -16.371 1.00 32.66 77 GLU A N 1
ATOM 456 C CA . GLU A 1 56 ? -0.865 -19.313 -17.117 1.00 32.52 77 GLU A CA 1
ATOM 457 C C . GLU A 1 56 ? -1.614 -19.459 -18.438 1.00 34.21 77 GLU A C 1
ATOM 458 O O . GLU A 1 56 ? -2.400 -18.588 -18.829 1.00 32.31 77 GLU A O 1
ATOM 464 N N . TYR A 1 57 ? -1.356 -20.556 -19.150 1.00 31.65 78 TYR A N 1
ATOM 465 C CA . TYR A 1 57 ? -2.046 -20.832 -20.406 1.00 27.76 78 TYR A CA 1
ATOM 466 C C . TYR A 1 57 ? -3.553 -20.932 -20.223 1.00 32.66 78 TYR A C 1
ATOM 467 O O . TYR A 1 57 ? -4.323 -20.377 -21.016 1.00 34.06 78 TYR A O 1
ATOM 476 N N . LEU A 1 58 ? -4.002 -21.651 -19.194 1.00 29.41 79 LEU A N 1
ATOM 477 C CA . LEU A 1 58 ? -5.440 -21.804 -18.999 1.00 34.61 79 LEU A CA 1
ATOM 478 C C . LEU A 1 58 ? -6.117 -20.453 -18.777 1.00 33.04 79 LEU A C 1
ATOM 479 O O . LEU A 1 58 ? -7.235 -20.227 -19.254 1.00 36.66 79 LEU A O 1
ATOM 484 N N . GLU A 1 59 ? -5.468 -19.554 -18.035 1.00 34.78 80 GLU A N 1
ATOM 485 C CA . GLU A 1 59 ? -6.052 -18.232 -17.807 1.00 39.96 80 GLU A CA 1
ATOM 486 C C . GLU A 1 59 ? -6.076 -17.409 -19.093 1.00 36.80 80 GLU A C 1
ATOM 487 O O . GLU A 1 59 ? -7.060 -16.715 -19.377 1.00 38.17 80 GLU A O 1
ATOM 493 N N . ILE A 1 60 ? -5.013 -17.498 -19.897 1.00 35.95 81 ILE A N 1
ATOM 494 C CA . ILE A 1 60 ? -5.005 -16.846 -21.208 1.00 34.68 81 ILE A CA 1
ATOM 495 C C . ILE A 1 60 ? -6.100 -17.421 -22.107 1.00 32.28 81 ILE A C 1
ATOM 496 O O . ILE A 1 60 ? -6.803 -16.682 -22.808 1.00 36.32 81 ILE A O 1
ATOM 501 N N . ARG A 1 61 ? -6.245 -18.752 -22.124 1.00 33.46 82 ARG A N 1
ATOM 502 C CA . ARG A 1 61 ? -7.284 -19.387 -22.936 1.00 32.87 82 ARG A CA 1
ATOM 503 C C . ARG A 1 61 ? -8.664 -18.830 -22.602 1.00 42.54 82 ARG A C 1
ATOM 504 O O . ARG A 1 61 ? -9.465 -18.528 -23.495 1.00 39.11 82 ARG A O 1
ATOM 512 N N . THR A 1 62 ? -8.965 -18.721 -21.309 1.00 42.61 83 THR A N 1
ATOM 513 C CA . THR A 1 62 ? -10.285 -18.272 -20.881 1.00 43.45 83 THR A CA 1
ATOM 514 C C . THR A 1 62 ? -10.527 -16.828 -21.292 1.00 38.91 83 THR A C 1
ATOM 515 O O . THR A 1 62 ? -11.573 -16.499 -21.862 1.00 43.08 83 THR A O 1
ATOM 519 N N . LEU A 1 63 ? -9.551 -15.955 -21.025 1.00 34.24 84 LEU A N 1
ATOM 520 C CA . LEU A 1 63 ? -9.689 -14.549 -21.388 1.00 39.69 84 LEU A CA 1
ATOM 521 C C . LEU A 1 63 ? -9.823 -14.370 -22.898 1.00 38.48 84 LEU A C 1
ATOM 522 O O . LEU A 1 63 ? -10.611 -13.538 -23.357 1.00 36.25 84 LEU A O 1
ATOM 527 N N . LEU A 1 64 ? -9.085 -15.156 -23.693 1.00 36.95 85 LEU A N 1
ATOM 528 C CA . LEU A 1 64 ? -9.215 -15.042 -25.147 1.00 38.76 85 LEU A CA 1
ATOM 529 C C . LEU A 1 64 ? -10.599 -15.459 -25.631 1.00 40.95 85 LEU A C 1
ATOM 530 O O . LEU A 1 64 ? -11.145 -14.847 -26.558 1.00 40.04 85 LEU A O 1
ATOM 535 N N . GLN A 1 65 ? -11.174 -16.512 -25.041 1.00 36.71 86 GLN A N 1
ATOM 536 C CA . GLN A 1 65 ? -12.520 -16.927 -25.428 1.00 40.44 86 GLN A CA 1
ATOM 537 C C . GLN A 1 65 ? -13.546 -15.848 -25.108 1.00 38.27 86 GLN A C 1
ATOM 538 O O . GLN A 1 65 ? -14.445 -15.576 -25.913 1.00 46.73 86 GLN A O 1
ATOM 544 N N . LEU A 1 66 ? -13.442 -15.246 -23.923 1.00 38.79 87 LEU A N 1
ATOM 545 C CA . LEU A 1 66 ? -14.365 -14.182 -23.537 1.00 40.46 87 LEU A CA 1
ATOM 546 C C . LEU A 1 66 ? -14.216 -12.969 -24.447 1.00 44.18 87 LEU A C 1
ATOM 547 O O . LEU A 1 66 ? -15.210 -12.382 -24.885 1.00 44.28 87 LEU A O 1
ATOM 552 N N . ILE A 1 67 ? -12.974 -12.579 -24.745 1.00 39.14 88 ILE A N 1
ATOM 553 C CA . ILE A 1 67 ? -12.744 -11.394 -25.567 1.00 33.29 88 ILE A CA 1
ATOM 554 C C . ILE A 1 67 ? -13.227 -11.613 -26.990 1.00 37.32 88 ILE A C 1
ATOM 555 O O . ILE A 1 67 ? -13.688 -10.668 -27.650 1.00 43.77 88 ILE A O 1
ATOM 560 N N . GLN A 1 68 ? -13.154 -12.848 -27.492 1.00 37.11 89 GLN A N 1
ATOM 561 C CA . GLN A 1 68 ? -13.638 -13.077 -28.848 1.00 40.27 89 GLN A CA 1
ATOM 562 C C . GLN A 1 68 ? -15.150 -12.924 -28.931 1.00 41.96 89 GLN A C 1
ATOM 563 O O . GLN A 1 68 ? -15.663 -12.435 -29.945 1.00 39.60 89 GLN A O 1
ATOM 569 N N . ILE A 1 69 ? -15.873 -13.326 -27.882 1.00 38.46 90 ILE A N 1
ATOM 570 C CA . ILE A 1 69 ? -17.309 -13.067 -27.819 1.00 47.03 90 ILE A CA 1
ATOM 571 C C . ILE A 1 69 ? -17.575 -11.569 -27.836 1.00 43.57 90 ILE A C 1
ATOM 572 O O . ILE A 1 69 ? -18.473 -11.092 -28.537 1.00 42.01 90 ILE A O 1
ATOM 577 N N . LYS A 1 70 ? -16.806 -10.805 -27.050 1.00 40.53 91 LYS A N 1
ATOM 578 C CA . LYS A 1 70 ? -16.971 -9.352 -27.044 1.00 36.01 91 LYS A CA 1
ATOM 579 C C . LYS A 1 70 ? -16.738 -8.762 -28.427 1.00 41.16 91 LYS A C 1
ATOM 580 O O . LYS A 1 70 ? -17.504 -7.899 -28.879 1.00 35.84 91 LYS A O 1
ATOM 586 N N . ILE A 1 71 ? -15.688 -9.217 -29.116 1.00 32.80 92 ILE A N 1
ATOM 587 C CA . ILE A 1 71 ? -15.350 -8.656 -30.420 1.00 37.49 92 ILE A CA 1
ATOM 588 C C . ILE A 1 71 ? -16.448 -8.955 -31.435 1.00 40.15 92 ILE A C 1
ATOM 589 O O . ILE A 1 71 ? -16.882 -8.071 -32.185 1.00 37.72 92 ILE A O 1
ATOM 594 N N A THR A 1 72 ? -16.914 -10.207 -31.465 0.55 38.80 93 THR A N 1
ATOM 595 N N B THR A 1 72 ? -16.919 -10.203 -31.482 0.45 39.05 93 THR A N 1
ATOM 596 C CA A THR A 1 72 ? -17.953 -10.599 -32.414 0.55 42.22 93 THR A CA 1
ATOM 597 C CA B THR A 1 72 ? -17.927 -10.546 -32.484 0.45 41.99 93 THR A CA 1
ATOM 598 C C A THR A 1 72 ? -19.257 -9.852 -32.153 0.55 41.89 93 THR A C 1
ATOM 599 C C B THR A 1 72 ? -19.252 -9.842 -32.208 0.45 41.97 93 THR A C 1
ATOM 600 O O A THR A 1 72 ? -19.927 -9.410 -33.095 0.55 44.72 93 THR A O 1
ATOM 601 O O B THR A 1 72 ? -19.954 -9.445 -33.145 0.45 44.57 93 THR A O 1
ATOM 608 N N A ASN A 1 73 ? -19.631 -9.697 -30.882 0.55 36.86 94 ASN A N 1
ATOM 609 N N B ASN A 1 73 ? -19.607 -9.665 -30.933 0.45 37.11 94 ASN A N 1
ATOM 610 C CA A ASN A 1 73 ? -20.842 -8.953 -30.546 0.55 41.07 94 ASN A CA 1
ATOM 611 C CA B ASN A 1 73 ? -20.844 -8.959 -30.609 0.45 40.91 94 ASN A CA 1
ATOM 612 C C A ASN A 1 73 ? -20.745 -7.503 -31.008 0.55 42.29 94 ASN A C 1
ATOM 613 C C B ASN A 1 73 ? -20.759 -7.485 -30.984 0.45 42.20 94 ASN A C 1
ATOM 614 O O A ASN A 1 73 ? -21.680 -6.970 -31.615 0.55 41.10 94 ASN A O 1
ATOM 615 O O B ASN A 1 73 ? -21.730 -6.912 -31.491 0.45 41.35 94 ASN A O 1
ATOM 624 N N . ALA A 1 74 ? -19.612 -6.850 -30.729 1.00 38.51 95 ALA A N 1
ATOM 625 C CA . ALA A 1 74 ? -19.432 -5.457 -31.136 1.00 34.71 95 ALA A CA 1
ATOM 626 C C . ALA A 1 74 ? -19.473 -5.313 -32.651 1.00 32.73 95 ALA A C 1
ATOM 627 O O . ALA A 1 74 ? -20.095 -4.382 -33.182 1.00 32.64 95 ALA A O 1
ATOM 629 N N . GLN A 1 75 ? -18.838 -6.239 -33.371 1.00 33.51 96 GLN A N 1
ATOM 630 C CA . GLN A 1 75 ? -18.826 -6.143 -34.826 1.00 34.97 96 GLN A CA 1
ATOM 631 C C . GLN A 1 75 ? -20.233 -6.277 -35.404 1.00 35.14 96 GLN A C 1
ATOM 632 O O . GLN A 1 75 ? -20.614 -5.522 -36.309 1.00 34.47 96 GLN A O 1
ATOM 638 N N . GLN A 1 76 ? -21.015 -7.236 -34.896 1.00 39.45 97 GLN A N 1
ATOM 639 C CA . GLN A 1 76 ? -22.382 -7.428 -35.379 1.00 39.92 97 GLN A CA 1
ATOM 640 C C . GLN A 1 76 ? -23.245 -6.200 -35.111 1.00 38.88 97 GLN A C 1
ATOM 641 O O . GLN A 1 76 ? -24.058 -5.806 -35.957 1.00 34.54 97 GLN A O 1
ATOM 647 N N . ARG A 1 77 ? -23.109 -5.612 -33.919 1.00 31.87 98 ARG A N 1
ATOM 648 C CA . ARG A 1 77 ? -23.880 -4.426 -33.570 1.00 35.89 98 ARG A CA 1
ATOM 649 C C . ARG A 1 77 ? -23.493 -3.233 -34.433 1.00 36.89 98 ARG A C 1
ATOM 650 O O . ARG A 1 77 ? -24.364 -2.456 -34.844 1.00 32.27 98 ARG A O 1
ATOM 658 N N . ILE A 1 78 ? -22.196 -3.068 -34.722 1.00 31.81 99 ILE A N 1
ATOM 659 C CA . ILE A 1 78 ? -21.767 -1.981 -35.597 1.00 29.02 99 ILE A CA 1
ATOM 660 C C . ILE A 1 78 ? -22.338 -2.169 -36.998 1.00 35.45 99 ILE A C 1
ATOM 661 O O . ILE A 1 78 ? -22.848 -1.222 -37.613 1.00 32.15 99 ILE A O 1
ATOM 666 N N . LEU A 1 79 ? -22.269 -3.395 -37.521 1.00 32.83 100 LEU A N 1
ATOM 667 C CA . LEU A 1 79 ? -22.762 -3.655 -38.870 1.00 35.43 100 LEU A CA 1
ATOM 668 C C . LEU A 1 79 ? -24.258 -3.373 -38.965 1.00 37.80 100 LEU A C 1
ATOM 669 O O . LEU A 1 79 ? -24.739 -2.839 -39.975 1.00 33.99 100 LEU A O 1
ATOM 674 N N . ASP A 1 80 ? -25.001 -3.714 -37.911 1.00 32.55 101 ASP A N 1
ATOM 675 C CA . ASP A 1 80 ? -26.444 -3.490 -37.892 1.00 36.39 101 ASP A CA 1
ATOM 676 C C . ASP A 1 80 ? -26.776 -2.003 -37.928 1.00 37.08 101 ASP A C 1
ATOM 677 O O . ASP A 1 80 ? -27.679 -1.576 -38.655 1.00 35.33 101 ASP A O 1
ATOM 682 N N . ILE A 1 81 ? -26.064 -1.197 -37.136 1.00 32.69 102 ILE A N 1
ATOM 683 C CA . ILE A 1 81 ? -26.294 0.240 -37.138 1.00 28.73 102 ILE A CA 1
ATOM 684 C C . ILE A 1 81 ? -25.882 0.840 -38.478 1.00 28.42 102 ILE A C 1
ATOM 685 O O . ILE A 1 81 ? -26.573 1.715 -39.019 1.00 31.21 102 ILE A O 1
ATOM 690 N N . GLU A 1 82 ? -24.782 0.345 -39.061 1.00 30.27 103 GLU A N 1
ATOM 691 C CA . GLU A 1 82 ? -24.362 0.823 -40.379 1.00 32.15 103 GLU A CA 1
ATOM 692 C C . GLU A 1 82 ? -25.403 0.502 -41.456 1.00 29.78 103 GLU A C 1
ATOM 693 O O . GLU A 1 82 ? -25.631 1.310 -42.361 1.00 28.65 103 GLU A O 1
ATOM 699 N N . GLN A 1 83 ? -26.059 -0.653 -41.371 1.00 31.11 104 GLN A N 1
ATOM 700 C CA . GLN A 1 83 ? -27.113 -0.929 -42.350 1.00 35.25 104 GLN A CA 1
ATOM 701 C C . GLN A 1 83 ? -28.309 -0.001 -42.151 1.00 32.97 104 GLN A C 1
ATOM 702 O O . GLN A 1 83 ? -28.876 0.508 -43.130 1.00 33.22 104 GLN A O 1
ATOM 708 N N . LYS A 1 84 ? -28.693 0.247 -40.892 1.00 30.63 105 LYS A N 1
ATOM 709 C CA . LYS A 1 84 ? -29.773 1.187 -40.618 1.00 33.53 105 LYS A CA 1
ATOM 710 C C . LYS A 1 84 ? -29.457 2.579 -41.147 1.00 32.83 105 LYS A C 1
ATOM 711 O O . LYS A 1 84 ? -30.328 3.245 -41.718 1.00 31.47 105 LYS A O 1
ATOM 717 N N . LEU A 1 85 ? -28.227 3.054 -40.942 1.00 28.19 106 LEU A N 1
ATOM 718 C CA . LEU A 1 85 ? -27.857 4.354 -41.494 1.00 28.99 106 LEU A CA 1
ATOM 719 C C . LEU A 1 85 ? -27.917 4.341 -43.014 1.00 31.82 106 LEU A C 1
ATOM 720 O O . LEU A 1 85 ? -28.380 5.306 -43.631 1.00 31.78 106 LEU A O 1
ATOM 725 N N A SER A 1 86 ? -27.463 3.247 -43.637 0.53 31.19 107 SER A N 1
ATOM 726 N N B SER A 1 86 ? -27.452 3.256 -43.633 0.47 31.13 107 SER A N 1
ATOM 727 C CA A SER A 1 86 ? -27.436 3.184 -45.095 0.53 33.11 107 SER A CA 1
ATOM 728 C CA B SER A 1 86 ? -27.437 3.196 -45.089 0.47 33.28 107 SER A CA 1
ATOM 729 C C A SER A 1 86 ? -28.839 3.180 -45.688 0.53 34.87 107 SER A C 1
ATOM 730 C C B SER A 1 86 ? -28.846 3.217 -45.670 0.47 34.49 107 SER A C 1
ATOM 731 O O A SER A 1 86 ? -29.038 3.679 -46.802 0.53 34.95 107 SER A O 1
ATOM 732 O O B SER A 1 86 ? -29.058 3.776 -46.754 0.47 35.26 107 SER A O 1
ATOM 737 N N . LEU A 1 87 ? -29.814 2.627 -44.971 1.00 32.42 108 LEU A N 1
ATOM 738 C CA . LEU A 1 87 ? -31.171 2.487 -45.480 1.00 35.11 108 LEU A CA 1
ATOM 739 C C . LEU A 1 87 ? -32.069 3.652 -45.111 1.00 30.29 108 LEU A C 1
ATOM 740 O O . LEU A 1 87 ? -33.242 3.662 -45.505 1.00 31.11 108 LEU A O 1
ATOM 745 N N . ALA A 1 88 ? -31.536 4.652 -44.426 1.00 29.42 109 ALA A N 1
ATOM 746 C CA . ALA A 1 88 ? -32.349 5.760 -43.951 1.00 28.82 109 ALA A CA 1
ATOM 747 C C . ALA A 1 88 ? -32.947 6.546 -45.110 1.00 29.44 109 ALA A C 1
ATOM 748 O O . ALA A 1 88 ? -32.372 6.645 -46.197 1.00 30.22 109 ALA A O 1
ATOM 750 N N . THR A 1 89 ? -34.109 7.111 -44.837 1.00 29.55 110 THR A N 1
ATOM 751 C CA . THR A 1 89 ? -34.923 7.974 -45.671 1.00 38.40 110 THR A CA 1
ATOM 752 C C . THR A 1 89 ? -34.335 9.392 -45.647 1.00 41.37 110 THR A C 1
ATOM 753 O O . THR A 1 89 ? -33.414 9.689 -44.883 1.00 32.17 110 THR A O 1
ATOM 757 N N . ASP A 1 90 ? -34.838 10.272 -46.521 1.00 40.94 111 ASP A N 1
ATOM 758 C CA . ASP A 1 90 ? -34.374 11.656 -46.540 1.00 52.56 111 ASP A CA 1
ATOM 759 C C . ASP A 1 90 ? -34.907 12.502 -45.382 1.00 46.86 111 ASP A C 1
ATOM 760 O O . ASP A 1 90 ? -34.428 13.623 -45.186 1.00 50.04 111 ASP A O 1
ATOM 765 N N . HIS A 1 91 ? -35.877 12.009 -44.617 1.00 38.80 112 HIS A N 1
ATOM 766 C CA . HIS A 1 91 ? -36.494 12.756 -43.528 1.00 39.80 112 HIS A CA 1
ATOM 767 C C . HIS A 1 91 ? -36.157 12.157 -42.166 1.00 39.86 112 HIS A C 1
ATOM 768 O O . HIS A 1 91 ? -37.002 12.100 -41.271 1.00 43.09 112 HIS A O 1
ATOM 775 N N . GLN A 1 92 ? -34.930 11.683 -41.993 1.00 35.45 113 GLN A N 1
ATOM 776 C CA . GLN A 1 92 ? -34.570 10.934 -40.792 1.00 27.87 113 GLN A CA 1
ATOM 777 C C . GLN A 1 92 ? -33.295 11.487 -40.175 1.00 31.73 113 GLN A C 1
ATOM 778 O O . GLN A 1 92 ? -32.375 10.756 -39.805 1.00 36.75 113 GLN A O 1
ATOM 784 N N . LYS A 1 93 ? -33.234 12.810 -40.043 1.00 40.13 114 LYS A N 1
ATOM 785 C CA . LYS A 1 93 ? -31.994 13.437 -39.602 1.00 37.85 114 LYS A CA 1
ATOM 786 C C . LYS A 1 93 ? -31.706 13.152 -38.132 1.00 32.81 114 LYS A C 1
ATOM 787 O O . LYS A 1 93 ? -30.550 12.910 -37.765 1.00 37.87 114 LYS A O 1
ATOM 793 N N . GLU A 1 94 ? -32.731 13.178 -37.272 1.00 35.96 115 GLU A N 1
ATOM 794 C CA . GLU A 1 94 ? -32.502 12.873 -35.858 1.00 38.47 115 GLU A CA 1
ATOM 795 C C . GLU A 1 94 ? -32.206 11.389 -35.652 1.00 34.03 115 GLU A C 1
ATOM 796 O O . GLU A 1 94 ? -31.352 11.024 -34.839 1.00 34.81 115 GLU A O 1
ATOM 802 N N . PHE A 1 95 ? -32.929 10.528 -36.363 1.00 30.09 116 PHE A N 1
ATOM 803 C CA . PHE A 1 95 ? -32.601 9.107 -36.456 1.00 30.60 116 PHE A CA 1
ATOM 804 C C . PHE A 1 95 ? -31.120 8.881 -36.783 1.00 27.78 116 PHE A C 1
ATOM 805 O O . PHE A 1 95 ? -30.415 8.175 -36.057 1.00 29.35 116 PHE A O 1
ATOM 813 N N . SER A 1 96 ? -30.624 9.468 -37.876 1.00 28.20 117 SER A N 1
ATOM 814 C CA . SER A 1 96 ? -29.241 9.194 -38.265 1.00 27.77 117 SER A CA 1
ATOM 815 C C . SER A 1 96 ? -28.254 9.768 -37.258 1.00 30.19 117 SER A C 1
ATOM 816 O O . SER A 1 96 ? -27.263 9.116 -36.920 1.00 28.78 117 SER A O 1
ATOM 819 N N . GLN A 1 97 ? -28.520 10.976 -36.755 1.00 29.86 118 GLN A N 1
ATOM 820 C CA . GLN A 1 97 ? -27.665 11.577 -35.731 1.00 33.53 118 GLN A CA 1
ATOM 821 C C . GLN A 1 97 ? -27.589 10.704 -34.479 1.00 31.47 118 GLN A C 1
ATOM 822 O O . GLN A 1 97 ? -26.501 10.481 -33.921 1.00 31.00 118 GLN A O 1
ATOM 828 N N . SER A 1 98 ? -28.735 10.189 -34.022 1.00 27.91 119 SER A N 1
ATOM 829 C CA . SER A 1 98 ? -28.737 9.331 -32.837 1.00 27.72 119 SER A CA 1
ATOM 830 C C . SER A 1 98 ? -27.914 8.071 -33.065 1.00 28.63 119 SER A C 1
ATOM 831 O O . SER A 1 98 ? -27.113 7.674 -32.207 1.00 31.60 119 SER A O 1
ATOM 834 N N . LEU A 1 99 ? -28.121 7.412 -34.211 1.00 26.22 120 LEU A N 1
ATOM 835 C CA . LEU A 1 99 ? -27.422 6.158 -34.477 1.00 27.03 120 LEU A CA 1
ATOM 836 C C . LEU A 1 99 ? -25.929 6.378 -34.670 1.00 29.47 120 LEU A C 1
ATOM 837 O O . LEU A 1 99 ? -25.115 5.537 -34.263 1.00 28.58 120 LEU A O 1
ATOM 842 N N . LEU A 1 100 ? -25.549 7.482 -35.314 1.00 28.66 121 LEU A N 1
ATOM 843 C CA . LEU A 1 100 ? -24.128 7.789 -35.451 1.00 26.33 121 LEU A CA 1
ATOM 844 C C . LEU A 1 100 ? -23.458 7.918 -34.089 1.00 34.21 121 LEU A C 1
ATOM 845 O O . LEU A 1 100 ? -22.369 7.369 -33.867 1.00 31.17 121 LEU A O 1
ATOM 850 N N . GLN A 1 101 ? -24.095 8.616 -33.147 1.00 29.45 122 GLN A N 1
ATOM 851 C CA . GLN A 1 101 ? -23.440 8.740 -31.850 1.00 28.69 122 GLN A CA 1
ATOM 852 C C . GLN A 1 101 ? -23.581 7.465 -31.008 1.00 33.49 122 GLN A C 1
ATOM 853 O O . GLN A 1 101 ? -22.692 7.168 -30.197 1.00 29.85 122 GLN A O 1
ATOM 859 N N . LEU A 1 102 ? -24.642 6.672 -31.216 1.00 29.65 123 LEU A N 1
ATOM 860 C CA . LEU A 1 102 ? -24.782 5.390 -30.514 1.00 31.63 123 LEU A CA 1
ATOM 861 C C . LEU A 1 102 ? -23.679 4.400 -30.897 1.00 33.02 123 LEU A C 1
ATOM 862 O O . LEU A 1 102 ? -23.267 3.560 -30.080 1.00 30.74 123 LEU A O 1
ATOM 867 N N . LYS A 1 103 ? -23.205 4.481 -32.134 1.00 27.05 124 LYS A N 1
ATOM 868 C CA . LYS A 1 103 ? -22.203 3.559 -32.645 1.00 28.72 124 LYS A CA 1
ATOM 869 C C . LYS A 1 103 ? -20.833 3.808 -32.021 1.00 32.29 124 LYS A C 1
ATOM 870 O O . LYS A 1 103 ? -20.027 2.871 -31.909 1.00 30.55 124 LYS A O 1
ATOM 876 N N . LYS A 1 104 ? -20.556 5.049 -31.597 1.00 32.10 125 LYS A N 1
ATOM 877 C CA . LYS A 1 104 ? -19.219 5.391 -31.101 1.00 36.32 125 LYS A CA 1
ATOM 878 C C . LYS A 1 104 ? -18.774 4.562 -29.903 1.00 39.71 125 LYS A C 1
ATOM 879 O O . LYS A 1 104 ? -17.637 4.054 -29.922 1.00 37.84 125 LYS A O 1
ATOM 885 N N . PRO A 1 105 ? -19.561 4.407 -28.832 1.00 39.14 126 PRO A N 1
ATOM 886 C CA . PRO A 1 105 ? -19.093 3.572 -27.712 1.00 33.91 126 PRO A CA 1
ATOM 887 C C . PRO A 1 105 ? -18.855 2.123 -28.092 1.00 38.89 126 PRO A C 1
ATOM 888 O O . PRO A 1 105 ? -18.014 1.457 -27.472 1.00 32.54 126 PRO A O 1
ATOM 892 N N . ILE A 1 106 ? -19.600 1.600 -29.064 1.00 34.76 127 ILE A N 1
ATOM 893 C CA . ILE A 1 106 ? -19.375 0.232 -29.512 1.00 36.23 127 ILE A CA 1
ATOM 894 C C . ILE A 1 106 ? -18.043 0.131 -30.240 1.00 33.68 127 ILE A C 1
ATOM 895 O O . ILE A 1 106 ? -17.274 -0.814 -30.024 1.00 35.59 127 ILE A O 1
ATOM 900 N N . GLU A 1 107 ? -17.751 1.103 -31.113 1.00 29.63 128 GLU A N 1
ATOM 901 C CA . GLU A 1 107 ? -16.454 1.141 -31.775 1.00 33.76 128 GLU A CA 1
ATOM 902 C C . GLU A 1 107 ? -15.325 1.237 -30.748 1.00 39.52 128 GLU A C 1
ATOM 903 O O . GLU A 1 107 ? -14.298 0.560 -30.877 1.00 32.63 128 GLU A O 1
ATOM 909 N N . ALA A 1 108 ? -15.515 2.036 -29.697 1.00 38.25 129 ALA A N 1
ATOM 910 C CA . ALA A 1 108 ? -14.481 2.156 -28.668 1.00 39.04 129 ALA A CA 1
ATOM 911 C C . ALA A 1 108 ? -14.312 0.856 -27.884 1.00 43.44 129 ALA A C 1
ATOM 912 O O . ALA A 1 108 ? -13.181 0.456 -27.571 1.00 42.08 129 ALA A O 1
ATOM 914 N N . ASN A 1 109 ? -15.417 0.188 -27.544 1.00 35.51 130 ASN A N 1
ATOM 915 C CA . ASN A 1 109 ? -15.317 -1.117 -26.897 1.00 40.55 130 ASN A CA 1
ATOM 916 C C . ASN A 1 109 ? -14.590 -2.111 -27.787 1.00 39.38 130 ASN A C 1
ATOM 917 O O . ASN A 1 109 ? -13.779 -2.913 -27.308 1.00 38.32 130 ASN A O 1
ATOM 922 N N . LEU A 1 110 ? -14.881 -2.083 -29.088 1.00 34.89 131 LEU A N 1
ATOM 923 C CA . LEU A 1 110 ? -14.246 -3.023 -30.000 1.00 32.80 131 LEU A CA 1
ATOM 924 C C . LEU A 1 110 ? -12.740 -2.788 -30.067 1.00 33.69 131 LEU A C 1
ATOM 925 O O . LEU A 1 110 ? -11.954 -3.745 -30.064 1.00 36.79 131 LEU A O 1
ATOM 930 N N . GLN A 1 111 ? -12.321 -1.523 -30.126 1.00 33.22 132 GLN A N 1
ATOM 931 C CA . GLN A 1 111 ? -10.893 -1.215 -30.154 1.00 43.17 132 GLN A CA 1
ATOM 932 C C . GLN A 1 111 ? -10.209 -1.651 -28.872 1.00 41.45 132 GLN A C 1
ATOM 933 O O . GLN A 1 111 ? -9.078 -2.149 -28.900 1.00 40.38 132 GLN A O 1
ATOM 939 N N . MET A 1 112 ? -10.884 -1.478 -27.739 1.00 40.58 133 MET A N 1
ATOM 940 C CA . MET A 1 112 ? -10.320 -1.917 -26.472 1.00 42.66 133 MET A CA 1
ATOM 941 C C . MET A 1 112 ? -10.239 -3.440 -26.402 1.00 44.50 133 MET A C 1
ATOM 942 O O . MET A 1 112 ? -9.267 -3.993 -25.867 1.00 44.92 133 MET A O 1
ATOM 947 N N . ALA A 1 113 ? -11.242 -4.136 -26.944 1.00 33.55 134 ALA A N 1
ATOM 948 C CA . ALA A 1 113 ? -11.205 -5.595 -26.955 1.00 35.60 134 ALA A CA 1
ATOM 949 C C . ALA A 1 113 ? -10.102 -6.116 -27.870 1.00 35.03 134 ALA A C 1
ATOM 950 O O . ALA A 1 113 ? -9.433 -7.104 -27.540 1.00 35.24 134 ALA A O 1
ATOM 952 N N . GLU A 1 114 ? -9.917 -5.482 -29.034 1.00 34.08 135 GLU A N 1
ATOM 953 C CA . GLU A 1 114 ? -8.863 -5.900 -29.953 1.00 37.81 135 GLU A CA 1
ATOM 954 C C . GLU A 1 114 ? -7.492 -5.701 -29.322 1.00 44.07 135 GLU A C 1
ATOM 955 O O . GLU A 1 114 ? -6.612 -6.563 -29.431 1.00 37.92 135 GLU A O 1
ATOM 961 N N . LYS A 1 115 ? -7.293 -4.555 -28.669 1.00 40.25 136 LYS A N 1
ATOM 962 C CA . LYS A 1 115 ? -6.034 -4.294 -27.979 1.00 38.54 136 LYS A CA 1
ATOM 963 C C . LYS A 1 115 ? -5.787 -5.327 -26.888 1.00 37.49 136 LYS A C 1
ATOM 964 O O . LYS A 1 115 ? -4.667 -5.838 -26.743 1.00 39.22 136 LYS A O 1
ATOM 970 N N A SER A 1 116 ? -6.824 -5.652 -26.112 0.57 35.70 137 SER A N 1
ATOM 971 N N B SER A 1 116 ? -6.828 -5.653 -26.120 0.43 36.12 137 SER A N 1
ATOM 972 C CA A SER A 1 116 ? -6.692 -6.668 -25.074 0.57 40.04 137 SER A CA 1
ATOM 973 C CA B SER A 1 116 ? -6.711 -6.663 -25.075 0.43 39.90 137 SER A CA 1
ATOM 974 C C A SER A 1 116 ? -6.347 -8.026 -25.672 0.57 38.28 137 SER A C 1
ATOM 975 C C B SER A 1 116 ? -6.366 -8.028 -25.660 0.43 38.23 137 SER A C 1
ATOM 976 O O A SER A 1 116 ? -5.513 -8.762 -25.127 0.57 37.85 137 SER A O 1
ATOM 977 O O B SER A 1 116 ? -5.547 -8.766 -25.099 0.43 38.03 137 SER A O 1
ATOM 982 N N . LYS A 1 117 ? -6.988 -8.379 -26.788 1.00 35.86 138 LYS A N 1
ATOM 983 C CA . LYS A 1 117 ? -6.695 -9.649 -27.442 1.00 34.04 138 LYS A CA 1
ATOM 984 C C . LYS A 1 117 ? -5.243 -9.710 -27.894 1.00 34.62 138 LYS A C 1
ATOM 985 O O . LYS A 1 117 ? -4.573 -10.734 -27.721 1.00 37.60 138 LYS A O 1
ATOM 991 N N . ALA A 1 118 ? -4.740 -8.620 -28.465 1.00 32.78 139 ALA A N 1
ATOM 992 C CA . ALA A 1 118 ? -3.345 -8.574 -28.895 1.00 39.54 139 ALA A CA 1
ATOM 993 C C . ALA A 1 118 ? -2.400 -8.763 -27.717 1.00 43.60 139 ALA A C 1
ATOM 994 O O . ALA A 1 118 ? -1.403 -9.482 -27.827 1.00 40.30 139 ALA A O 1
ATOM 996 N N . GLY A 1 119 ? -2.698 -8.126 -26.580 1.00 38.12 140 GLY A N 1
ATOM 997 C CA . GLY A 1 119 ? -1.854 -8.297 -25.408 1.00 41.81 140 GLY A CA 1
ATOM 998 C C . GLY A 1 119 ? -1.838 -9.729 -24.907 1.00 41.62 140 GLY A C 1
ATOM 999 O O . GLY A 1 119 ? -0.798 -10.237 -24.476 1.00 42.82 140 GLY A O 1
ATOM 1000 N N . LEU A 1 120 ? -2.989 -10.402 -24.955 1.00 36.03 141 LEU A N 1
ATOM 1001 C CA . LEU A 1 120 ? -3.040 -11.798 -24.533 1.00 38.39 141 LEU A CA 1
ATOM 1002 C C . LEU A 1 120 ? -2.273 -12.689 -25.495 1.00 40.27 141 LEU A C 1
ATOM 1003 O O . LEU A 1 120 ? -1.600 -13.644 -25.074 1.00 35.91 141 LEU A O 1
ATOM 1008 N N . GLU A 1 121 ? -2.381 -12.404 -26.794 1.00 34.18 142 GLU A N 1
ATOM 1009 C CA . GLU A 1 121 ? -1.596 -13.142 -27.777 1.00 36.98 142 GLU A CA 1
ATOM 1010 C C . GLU A 1 121 ? -0.098 -12.941 -27.558 1.00 38.52 142 GLU A C 1
ATOM 1011 O O . GLU A 1 121 ? 0.682 -13.890 -27.691 1.00 37.95 142 GLU A O 1
ATOM 1017 N N . GLU A 1 122 ? 0.323 -11.722 -27.188 1.00 36.44 143 GLU A N 1
ATOM 1018 C CA . GLU A 1 122 ? 1.733 -11.503 -26.869 1.00 34.34 143 GLU A CA 1
ATOM 1019 C C . GLU A 1 122 ? 2.147 -12.283 -25.625 1.00 44.51 143 GLU A C 1
ATOM 1020 O O . GLU A 1 122 ? 3.251 -12.840 -25.576 1.00 41.85 143 GLU A O 1
ATOM 1026 N N . LYS A 1 123 ? 1.281 -12.329 -24.604 1.00 40.28 144 LYS A N 1
ATOM 1027 C CA . LYS A 1 123 ? 1.571 -13.154 -23.431 1.00 43.51 144 LYS A CA 1
ATOM 1028 C C . LYS A 1 123 ? 1.732 -14.620 -23.816 1.00 39.64 144 LYS A C 1
ATOM 1029 O O . LYS A 1 123 ? 2.617 -15.315 -23.302 1.00 42.47 144 LYS A O 1
ATOM 1035 N N . LEU A 1 124 ? 0.873 -15.111 -24.711 1.00 35.30 145 LEU A N 1
ATOM 1036 C CA . LEU A 1 124 ? 1.007 -16.479 -25.195 1.00 36.57 145 LEU A CA 1
ATOM 1037 C C . LEU A 1 124 ? 2.319 -16.658 -25.947 1.00 40.06 145 LEU A C 1
ATOM 1038 O O . LEU A 1 124 ? 2.980 -17.696 -25.818 1.00 41.54 145 LEU A O 1
ATOM 1043 N N . SER A 1 125 ? 2.725 -15.643 -26.718 1.00 31.96 146 SER A N 1
ATOM 1044 C CA . SER A 1 125 ? 4.013 -15.695 -27.397 1.00 33.42 146 SER A CA 1
ATOM 1045 C C . SER A 1 125 ? 5.158 -15.779 -26.395 1.00 43.73 146 SER A C 1
ATOM 1046 O O . SER A 1 125 ? 6.151 -16.480 -26.630 1.00 42.74 146 SER A O 1
ATOM 1049 N N . GLY A 1 126 ? 5.044 -15.056 -25.275 1.00 42.26 147 GLY A N 1
ATOM 1050 C CA . GLY A 1 126 ? 6.059 -15.155 -24.236 1.00 36.58 147 GLY A CA 1
ATOM 1051 C C . GLY A 1 126 ? 6.142 -16.545 -23.634 1.00 37.01 147 GLY A C 1
ATOM 1052 O O . GLY A 1 126 ? 7.235 -17.039 -23.348 1.00 39.78 147 GLY A O 1
ATOM 1053 N N . LEU A 1 127 ? 4.988 -17.194 -23.427 1.00 41.31 148 LEU A N 1
ATOM 1054 C CA . LEU A 1 127 ? 4.990 -18.585 -22.990 1.00 41.23 148 LEU A CA 1
ATOM 1055 C C . LEU A 1 127 ? 5.736 -19.459 -23.984 1.00 38.86 148 LEU A C 1
ATOM 1056 O O . LEU A 1 127 ? 6.588 -20.270 -23.602 1.00 40.08 148 LEU A O 1
ATOM 1061 N N . LYS A 1 128 ? 5.434 -19.299 -25.273 1.00 43.48 149 LYS A N 1
ATOM 1062 C CA . LYS A 1 128 ? 6.083 -20.119 -26.288 1.00 43.41 149 LYS A CA 1
ATOM 1063 C C . LYS A 1 128 ? 7.606 -19.986 -26.245 1.00 47.99 149 LYS A C 1
ATOM 1064 O O . LYS A 1 128 ? 8.321 -20.966 -26.481 1.00 51.77 149 LYS A O 1
ATOM 1070 N N . THR A 1 129 ? 8.131 -18.791 -25.932 1.00 42.94 150 THR A N 1
ATOM 1071 C CA . THR A 1 129 ? 9.581 -18.648 -25.868 1.00 47.88 150 THR A CA 1
ATOM 1072 C C . THR A 1 129 ? 10.185 -19.393 -24.684 1.00 46.50 150 THR A C 1
ATOM 1073 O O . THR A 1 129 ? 11.371 -19.726 -24.724 1.00 46.15 150 THR A O 1
ATOM 1077 N N . ARG A 1 130 ? 9.404 -19.647 -23.632 1.00 43.31 151 ARG A N 1
ATOM 1078 C CA . ARG A 1 130 ? 9.888 -20.358 -22.455 1.00 41.15 151 ARG A CA 1
ATOM 1079 C C . ARG A 1 130 ? 9.732 -21.872 -22.552 1.00 38.07 151 ARG A C 1
ATOM 1080 O O . ARG A 1 130 ? 10.446 -22.597 -21.851 1.00 46.69 151 ARG A O 1
ATOM 1088 N N . LEU A 1 131 ? 8.821 -22.364 -23.391 1.00 37.46 152 LEU A N 1
ATOM 1089 C CA . LEU A 1 131 ? 8.541 -23.800 -23.433 1.00 38.19 152 LEU A CA 1
ATOM 1090 C C . LEU A 1 131 ? 9.719 -24.663 -23.884 1.00 42.77 152 LEU A C 1
ATOM 1091 O O . LEU A 1 131 ? 9.928 -25.724 -23.271 1.00 41.40 152 LEU A O 1
ATOM 1096 N N . PRO A 1 132 ? 10.494 -24.312 -24.924 1.00 47.62 153 PRO A N 1
ATOM 1097 C CA . PRO A 1 132 ? 11.625 -25.180 -25.304 1.00 44.00 153 PRO A CA 1
ATOM 1098 C C . PRO A 1 132 ? 12.612 -25.429 -24.179 1.00 45.75 153 PRO A C 1
ATOM 1099 O O . PRO A 1 132 ? 13.096 -26.555 -24.030 1.00 48.84 153 PRO A O 1
ATOM 1103 N N . SER A 1 133 ? 12.926 -24.408 -23.380 1.00 50.83 154 SER A N 1
ATOM 1104 C CA . SER A 1 133 ? 13.838 -24.600 -22.257 1.00 54.00 154 SER A CA 1
ATOM 1105 C C . SER A 1 133 ? 13.337 -25.692 -21.322 1.00 49.01 154 SER A C 1
ATOM 1106 O O . SER A 1 133 ? 14.125 -26.506 -20.820 1.00 49.67 154 SER A O 1
ATOM 1109 N N . CYS A 1 134 ? 12.027 -25.730 -21.082 1.00 42.23 155 CYS A N 1
ATOM 1110 C CA . CYS A 1 134 ? 11.465 -26.730 -20.187 1.00 43.98 155 CYS A CA 1
ATOM 1111 C C . CYS A 1 134 ? 11.611 -28.128 -20.772 1.00 44.03 155 CYS A C 1
ATOM 1112 O O . CYS A 1 134 ? 12.050 -29.059 -20.086 1.00 42.39 155 CYS A O 1
ATOM 1115 N N . ILE A 1 135 ? 11.248 -28.290 -22.044 1.00 37.82 156 ILE A N 1
ATOM 1116 C CA . ILE A 1 135 ? 11.356 -29.590 -22.698 1.00 42.49 156 ILE A CA 1
ATOM 1117 C C . ILE A 1 135 ? 12.813 -30.044 -22.778 1.00 42.46 156 ILE A C 1
ATOM 1118 O O . ILE A 1 135 ? 13.113 -31.223 -22.556 1.00 38.14 156 ILE A O 1
ATOM 1123 N N A GLU A 1 136 ? 13.739 -29.128 -23.076 0.53 38.02 157 GLU A N 1
ATOM 1124 N N B GLU A 1 136 ? 13.728 -29.121 -23.112 0.47 38.23 157 GLU A N 1
ATOM 1125 C CA A GLU A 1 136 ? 15.147 -29.515 -23.143 0.53 40.40 157 GLU A CA 1
ATOM 1126 C CA B GLU A 1 136 ? 15.161 -29.425 -23.133 0.47 40.80 157 GLU A CA 1
ATOM 1127 C C A GLU A 1 136 ? 15.635 -30.041 -21.800 0.53 39.69 157 GLU A C 1
ATOM 1128 C C B GLU A 1 136 ? 15.605 -30.039 -21.813 0.47 39.70 157 GLU A C 1
ATOM 1129 O O A GLU A 1 136 ? 16.403 -31.009 -21.746 0.53 41.21 157 GLU A O 1
ATOM 1130 O O B GLU A 1 136 ? 16.309 -31.054 -21.786 0.47 41.15 157 GLU A O 1
ATOM 1141 N N . ARG A 1 137 ? 15.196 -29.425 -20.701 1.00 41.64 158 ARG A N 1
ATOM 1142 C CA . ARG A 1 137 ? 15.577 -29.928 -19.389 1.00 41.48 158 ARG A CA 1
ATOM 1143 C C . ARG A 1 137 ? 14.942 -31.290 -19.110 1.00 37.69 158 ARG A C 1
ATOM 1144 O O . ARG A 1 137 ? 15.583 -32.164 -18.514 1.00 39.65 158 ARG A O 1
ATOM 1152 N N . PHE A 1 138 ? 13.689 -31.496 -19.542 1.00 34.19 159 PHE A N 1
ATOM 1153 C CA . PHE A 1 138 ? 13.067 -32.818 -19.408 1.00 32.12 159 PHE A CA 1
ATOM 1154 C C . PHE A 1 138 ? 13.812 -33.860 -20.232 1.00 36.48 159 PHE A C 1
ATOM 1155 O O . PHE A 1 138 ? 14.064 -34.973 -19.754 1.00 34.10 159 PHE A O 1
ATOM 1163 N N . ASN A 1 139 ? 14.210 -33.510 -21.456 1.00 33.76 160 ASN A N 1
ATOM 1164 C CA . ASN A 1 139 ? 14.969 -34.458 -22.264 1.00 37.99 160 ASN A CA 1
ATOM 1165 C C . ASN A 1 139 ? 16.277 -34.838 -21.591 1.00 41.29 160 ASN A C 1
ATOM 1166 O O . ASN A 1 139 ? 16.659 -36.016 -21.577 1.00 40.28 160 ASN A O 1
ATOM 1171 N N . LYS A 1 140 ? 16.976 -33.857 -21.022 1.00 42.42 161 LYS A N 1
ATOM 1172 C CA . LYS A 1 140 ? 18.227 -34.168 -20.349 1.00 42.40 161 LYS A CA 1
ATOM 1173 C C . LYS A 1 140 ? 17.993 -35.101 -19.167 1.00 38.34 161 LYS A C 1
ATOM 1174 O O . LYS A 1 140 ? 18.763 -36.044 -18.951 1.00 40.83 161 LYS A O 1
ATOM 1180 N N . PHE A 1 141 ? 16.922 -34.865 -18.405 1.00 39.73 162 PHE A N 1
ATOM 1181 C CA . PHE A 1 141 ? 16.564 -35.773 -17.322 1.00 38.01 162 PHE A CA 1
ATOM 1182 C C . PHE A 1 141 ? 16.321 -37.190 -17.831 1.00 39.81 162 PHE A C 1
ATOM 1183 O O . PHE A 1 141 ? 16.734 -38.165 -17.192 1.00 38.51 162 PHE A O 1
ATOM 1191 N N . MET A 1 142 ? 15.628 -37.331 -18.963 1.00 36.53 163 MET A N 1
ATOM 1192 C CA . MET A 1 142 ? 15.295 -38.671 -19.430 1.00 33.26 163 MET A CA 1
ATOM 1193 C C . MET A 1 142 ? 16.537 -39.435 -19.867 1.00 36.82 163 MET A C 1
ATOM 1194 O O . MET A 1 142 ? 16.552 -40.669 -19.791 1.00 38.99 163 MET A O 1
ATOM 1199 N N . THR A 1 143 ? 17.597 -38.734 -20.290 1.00 36.44 164 THR A N 1
ATOM 1200 C CA . THR A 1 143 ? 18.841 -39.411 -20.656 1.00 40.10 164 THR A CA 1
ATOM 1201 C C . THR A 1 143 ? 19.618 -39.913 -19.449 1.00 41.11 164 THR A C 1
ATOM 1202 O O . THR A 1 143 ? 20.592 -40.652 -19.632 1.00 40.31 164 THR A O 1
ATOM 1206 N N . GLN A 1 144 ? 19.215 -39.544 -18.232 1.00 38.75 165 GLN A N 1
ATOM 1207 C CA . GLN A 1 144 ? 19.889 -39.994 -17.021 1.00 44.02 165 GLN A CA 1
ATOM 1208 C C . GLN A 1 144 ? 19.323 -41.301 -16.488 1.00 43.11 165 GLN A C 1
ATOM 1209 O O . GLN A 1 144 ? 19.847 -41.825 -15.501 1.00 40.98 165 GLN A O 1
ATOM 1215 N N . ILE A 1 145 ? 18.278 -41.828 -17.130 1.00 37.24 166 ILE A N 1
ATOM 1216 C CA . ILE A 1 145 ? 17.456 -42.927 -16.631 1.00 42.83 166 ILE A CA 1
ATOM 1217 C C . ILE A 1 145 ? 17.757 -44.176 -17.441 1.00 33.80 166 ILE A C 1
ATOM 1218 O O . ILE A 1 145 ? 17.978 -44.092 -18.652 1.00 38.53 166 ILE A O 1
ATOM 1223 N N . GLU A 1 146 ? 17.735 -45.337 -16.786 1.00 35.46 167 GLU A N 1
ATOM 1224 C CA . GLU A 1 146 ? 17.843 -46.589 -17.515 1.00 34.82 167 GLU A CA 1
ATOM 1225 C C . GLU A 1 146 ? 16.926 -47.627 -16.887 1.00 30.82 167 GLU A C 1
ATOM 1226 O O . GLU A 1 146 ? 16.488 -47.503 -15.740 1.00 32.16 167 GLU A O 1
ATOM 1232 N N . ILE A 1 147 ? 16.612 -48.652 -17.678 1.00 37.27 168 ILE A N 1
ATOM 1233 C CA . ILE A 1 147 ? 15.712 -49.687 -17.204 1.00 34.75 168 ILE A CA 1
ATOM 1234 C C . ILE A 1 147 ? 16.437 -50.544 -16.173 1.00 36.95 168 ILE A C 1
ATOM 1235 O O . ILE A 1 147 ? 17.665 -50.715 -16.216 1.00 41.74 168 ILE A O 1
ATOM 1240 N N . ASN A 1 148 ? 15.690 -51.029 -15.193 1.00 33.97 169 ASN A N 1
ATOM 1241 C CA . ASN A 1 148 ? 16.274 -51.940 -14.217 1.00 37.07 169 ASN A CA 1
ATOM 1242 C C . ASN A 1 148 ? 15.603 -53.303 -14.338 1.00 44.37 169 ASN A C 1
ATOM 1243 O O . ASN A 1 148 ? 16.163 -54.226 -14.933 1.00 53.26 169 ASN A O 1
ATOM 1248 N N . ASP A 1 149 ? 14.385 -53.421 -13.831 1.00 45.81 170 ASP A N 1
ATOM 1249 C CA . ASP A 1 149 ? 13.616 -54.657 -13.910 1.00 47.63 170 ASP A CA 1
ATOM 1250 C C . ASP A 1 149 ? 12.783 -54.671 -15.187 1.00 50.67 170 ASP A C 1
ATOM 1251 O O . ASP A 1 149 ? 12.001 -53.746 -15.431 1.00 47.75 170 ASP A O 1
ATOM 1256 N N . ILE A 1 150 ? 12.948 -55.719 -16.000 1.00 48.42 171 ILE A N 1
ATOM 1257 C CA . ILE A 1 150 ? 12.199 -55.867 -17.245 1.00 47.84 171 ILE A CA 1
ATOM 1258 C C . ILE A 1 150 ? 11.217 -57.021 -17.204 1.00 45.73 171 ILE A C 1
ATOM 1259 O O . ILE A 1 150 ? 10.492 -57.235 -18.186 1.00 57.35 171 ILE A O 1
ATOM 1264 N N . LYS A 1 151 ? 11.168 -57.773 -16.112 1.00 40.17 172 LYS A N 1
ATOM 1265 C CA . LYS A 1 151 ? 10.384 -58.995 -16.064 1.00 52.99 172 LYS A CA 1
ATOM 1266 C C . LYS A 1 151 ? 9.031 -58.804 -15.405 1.00 52.61 172 LYS A C 1
ATOM 1267 O O . LYS A 1 151 ? 8.266 -59.765 -15.309 1.00 58.76 172 LYS A O 1
ATOM 1273 N N . THR A 1 152 ? 8.711 -57.593 -14.962 1.00 40.21 173 THR A N 1
ATOM 1274 C CA . THR A 1 152 ? 7.471 -57.325 -14.248 1.00 38.61 173 THR A CA 1
ATOM 1275 C C . THR A 1 152 ? 6.511 -56.538 -15.132 1.00 36.76 173 THR A C 1
ATOM 1276 O O . THR A 1 152 ? 6.885 -55.511 -15.710 1.00 40.69 173 THR A O 1
ATOM 1280 N N . LEU A 1 153 ? 5.279 -57.033 -15.236 1.00 38.81 174 LEU A N 1
ATOM 1281 C CA . LEU A 1 153 ? 4.213 -56.310 -15.920 1.00 40.56 174 LEU A CA 1
ATOM 1282 C C . LEU A 1 153 ? 3.760 -55.105 -15.094 1.00 35.02 174 LEU A C 1
ATOM 1283 O O . LEU A 1 153 ? 3.489 -55.222 -13.897 1.00 44.18 174 LEU A O 1
ATOM 1288 N N . ILE A 1 154 ? 3.688 -53.943 -15.736 1.00 34.53 175 ILE A N 1
ATOM 1289 C CA . ILE A 1 154 ? 3.201 -52.716 -15.111 1.00 30.60 175 ILE A CA 1
ATOM 1290 C C . ILE A 1 154 ? 1.764 -52.487 -15.556 1.00 35.65 175 ILE A C 1
ATOM 1291 O O . ILE A 1 154 ? 1.481 -52.474 -16.760 1.00 33.39 175 ILE A O 1
ATOM 1296 N N . ARG A 1 155 ? 0.867 -52.263 -14.602 1.00 29.87 176 ARG A N 1
ATOM 1297 C CA . ARG A 1 155 ? -0.536 -52.004 -14.900 1.00 33.92 176 ARG A CA 1
ATOM 1298 C C . ARG A 1 155 ? -0.946 -50.665 -14.299 1.00 31.45 176 ARG A C 1
ATOM 1299 O O . ARG A 1 155 ? -0.839 -50.465 -13.087 1.00 30.09 176 ARG A O 1
ATOM 1307 N N . LEU A 1 156 ? -1.429 -49.750 -15.136 1.00 26.14 177 LEU A N 1
ATOM 1308 C CA . LEU A 1 156 ? -1.974 -48.480 -14.663 1.00 29.55 177 LEU A CA 1
ATOM 1309 C C . LEU A 1 156 ? -3.499 -48.569 -14.679 1.00 33.05 177 LEU A C 1
ATOM 1310 O O . LEU A 1 156 ? -4.096 -48.869 -15.724 1.00 28.24 177 LEU A O 1
ATOM 1315 N N . LEU A 1 157 ? -4.131 -48.309 -13.530 1.00 28.51 178 LEU A N 1
ATOM 1316 C CA . LEU A 1 157 ? -5.578 -48.486 -13.437 1.00 26.43 178 LEU A CA 1
ATOM 1317 C C . LEU A 1 157 ? -6.366 -47.287 -13.969 1.00 26.80 178 LEU A C 1
ATOM 1318 O O . LEU A 1 157 ? -7.597 -47.319 -13.959 1.00 28.29 178 LEU A O 1
ATOM 1323 N N . GLY A 1 158 ? -5.710 -46.251 -14.486 1.00 27.65 179 GLY A N 1
ATOM 1324 C CA . GLY A 1 158 ? -6.419 -45.250 -15.269 1.00 28.08 179 GLY A CA 1
ATOM 1325 C C . GLY A 1 158 ? -6.168 -43.841 -14.782 1.00 31.81 179 GLY A C 1
ATOM 1326 O O . GLY A 1 158 ? -5.389 -43.596 -13.860 1.00 26.69 179 GLY A O 1
ATOM 1327 N N . ASP A 1 159 ? -6.859 -42.900 -15.429 1.00 25.30 180 ASP A N 1
ATOM 1328 C CA . ASP A 1 159 ? -6.663 -41.455 -15.239 1.00 26.42 180 ASP A CA 1
ATOM 1329 C C . ASP A 1 159 ? -5.181 -41.060 -15.317 1.00 24.92 180 ASP A C 1
ATOM 1330 O O . ASP A 1 159 ? -4.710 -40.170 -14.595 1.00 26.50 180 ASP A O 1
ATOM 1335 N N . GLU A 1 160 ? -4.448 -41.729 -16.228 1.00 23.98 181 GLU A N 1
ATOM 1336 C CA . GLU A 1 160 ? -3.033 -41.463 -16.482 1.00 27.01 181 GLU A CA 1
ATOM 1337 C C . GLU A 1 160 ? -2.793 -40.211 -17.319 1.00 25.61 181 GLU A C 1
ATOM 1338 O O . GLU A 1 160 ? -1.664 -39.687 -17.317 1.00 24.55 181 GLU A O 1
ATOM 1344 N N . VAL A 1 161 ? -3.790 -39.772 -18.087 1.00 24.54 182 VAL A N 1
ATOM 1345 C CA . VAL A 1 161 ? -3.696 -38.586 -18.938 1.00 22.50 182 VAL A CA 1
ATOM 1346 C C . VAL A 1 161 ? -4.973 -37.774 -18.753 1.00 22.34 182 VAL A C 1
ATOM 1347 O O . VAL A 1 161 ? -5.944 -38.240 -18.149 1.00 26.05 182 VAL A O 1
ATOM 1351 N N . ALA A 1 162 ? -4.963 -36.559 -19.309 1.00 24.03 183 ALA A N 1
ATOM 1352 C CA . ALA A 1 162 ? -6.098 -35.626 -19.265 1.00 24.33 183 ALA A CA 1
ATOM 1353 C C . ALA A 1 162 ? -6.684 -35.514 -17.861 1.00 28.61 183 ALA A C 1
ATOM 1354 O O . ALA A 1 162 ? -7.885 -35.670 -17.648 1.00 26.32 183 ALA A O 1
ATOM 1356 N N . ASP A 1 163 ? -5.825 -35.216 -16.890 1.00 25.23 184 ASP A N 1
ATOM 1357 C CA . ASP A 1 163 ? -6.262 -35.123 -15.497 1.00 24.37 184 ASP A CA 1
ATOM 1358 C C . ASP A 1 163 ? -5.594 -33.889 -14.894 1.00 28.41 184 ASP A C 1
ATOM 1359 O O . ASP A 1 163 ? -5.157 -32.979 -15.606 1.00 25.03 184 ASP A O 1
ATOM 1364 N N A ARG A 1 164 ? -5.485 -33.853 -13.567 0.55 23.64 185 ARG A N 1
ATOM 1365 N N B ARG A 1 164 ? -5.491 -33.847 -13.565 0.45 23.92 185 ARG A N 1
ATOM 1366 C CA A ARG A 1 164 ? -5.165 -32.606 -12.879 0.55 25.02 185 ARG A CA 1
ATOM 1367 C CA B ARG A 1 164 ? -5.175 -32.589 -12.896 0.45 25.35 185 ARG A CA 1
ATOM 1368 C C A ARG A 1 164 ? -3.682 -32.241 -12.897 0.55 27.90 185 ARG A C 1
ATOM 1369 C C B ARG A 1 164 ? -3.683 -32.251 -12.867 0.45 27.66 185 ARG A C 1
ATOM 1370 O O A ARG A 1 164 ? -3.340 -31.117 -12.502 0.55 27.58 185 ARG A O 1
ATOM 1371 O O B ARG A 1 164 ? -3.332 -31.151 -12.417 0.45 27.99 185 ARG A O 1
ATOM 1386 N N . GLY A 1 165 ? -2.806 -33.132 -13.355 1.00 26.37 186 GLY A N 1
ATOM 1387 C CA . GLY A 1 165 ? -1.382 -32.851 -13.403 1.00 27.02 186 GLY A CA 1
ATOM 1388 C C . GLY A 1 165 ? -0.994 -31.853 -14.495 1.00 30.48 186 GLY A C 1
ATOM 1389 O O . GLY A 1 165 ? -1.828 -31.207 -15.132 1.00 29.59 186 GLY A O 1
ATOM 1390 N N . SER A 1 166 ? 0.318 -31.741 -14.720 1.00 27.67 187 SER A N 1
ATOM 1391 C CA . SER A 1 166 ? 0.816 -30.645 -15.556 1.00 27.26 187 SER A CA 1
ATOM 1392 C C . SER A 1 166 ? 0.886 -30.958 -17.054 1.00 31.31 187 SER A C 1
ATOM 1393 O O . SER A 1 166 ? 0.690 -30.042 -17.859 1.00 28.59 187 SER A O 1
ATOM 1396 N N . CYS A 1 167 ? 1.192 -32.189 -17.478 1.00 26.18 188 CYS A N 1
ATOM 1397 C CA . CYS A 1 167 ? 1.578 -32.354 -18.886 1.00 29.51 188 CYS A CA 1
ATOM 1398 C C . CYS A 1 167 ? 1.542 -33.809 -19.335 1.00 29.47 188 CYS A C 1
ATOM 1399 O O . CYS A 1 167 ? 2.403 -34.597 -18.934 1.00 26.49 188 CYS A O 1
ATOM 1402 N N . ASP A 1 168 ? 0.619 -34.138 -20.248 1.00 24.81 189 ASP A N 1
ATOM 1403 C CA . ASP A 1 168 ? 0.570 -35.489 -20.802 1.00 25.94 189 ASP A CA 1
ATOM 1404 C C . ASP A 1 168 ? 1.766 -35.804 -21.686 1.00 23.51 189 ASP A C 1
ATOM 1405 O O . ASP A 1 168 ? 2.015 -36.988 -21.960 1.00 25.52 189 ASP A O 1
ATOM 1410 N N . TYR A 1 169 ? 2.509 -34.791 -22.159 1.00 22.84 190 TYR A N 1
ATOM 1411 C CA . TYR A 1 169 ? 3.676 -35.112 -22.970 1.00 25.15 190 TYR A CA 1
ATOM 1412 C C . TYR A 1 169 ? 4.719 -35.846 -22.145 1.00 26.22 190 TYR A C 1
ATOM 1413 O O . TYR A 1 169 ? 5.302 -36.830 -22.618 1.00 27.48 190 TYR A O 1
ATOM 1422 N N . PHE A 1 170 ? 4.928 -35.421 -20.889 1.00 26.26 191 PHE A N 1
ATOM 1423 C CA . PHE A 1 170 ? 5.888 -36.115 -20.034 1.00 23.84 191 PHE A CA 1
ATOM 1424 C C . PHE A 1 170 ? 5.485 -37.573 -19.860 1.00 22.38 191 PHE A C 1
ATOM 1425 O O . PHE A 1 170 ? 6.310 -38.486 -20.009 1.00 25.82 191 PHE A O 1
ATOM 1433 N N . THR A 1 171 ? 4.203 -37.799 -19.568 1.00 24.01 192 THR A N 1
ATOM 1434 C CA . THR A 1 171 ? 3.680 -39.141 -19.321 1.00 20.58 192 THR A CA 1
ATOM 1435 C C . THR A 1 171 ? 3.812 -40.022 -20.557 1.00 25.12 192 THR A C 1
ATOM 1436 O O . THR A 1 171 ? 4.265 -41.168 -20.472 1.00 23.62 192 THR A O 1
ATOM 1440 N N . LEU A 1 172 ? 3.410 -39.505 -21.717 1.00 25.52 193 LEU A N 1
ATOM 1441 C CA . LEU A 1 172 ? 3.577 -40.268 -22.956 1.00 23.97 193 LEU A CA 1
ATOM 1442 C C . LEU A 1 172 ? 5.038 -40.601 -23.211 1.00 27.07 193 LEU A C 1
ATOM 1443 O O . LEU A 1 172 ? 5.358 -41.708 -23.661 1.00 26.44 193 LEU A O 1
ATOM 1448 N N . ARG A 1 173 ? 5.943 -39.646 -22.969 1.00 25.31 194 ARG A N 1
ATOM 1449 C CA . ARG A 1 173 ? 7.356 -39.926 -23.198 1.00 23.70 194 ARG A CA 1
ATOM 1450 C C . ARG A 1 173 ? 7.852 -41.012 -22.255 1.00 25.79 194 ARG A C 1
ATOM 1451 O O . ARG A 1 173 ? 8.680 -41.843 -22.645 1.00 27.34 194 ARG A O 1
ATOM 1459 N N . ILE A 1 174 ? 7.365 -41.018 -21.007 1.00 26.99 195 ILE A N 1
ATOM 1460 C CA . ILE A 1 174 ? 7.754 -42.088 -20.082 1.00 25.10 195 ILE A CA 1
ATOM 1461 C C . ILE A 1 174 ? 7.199 -43.440 -20.544 1.00 23.88 195 ILE A C 1
ATOM 1462 O O . ILE A 1 174 ? 7.906 -44.451 -20.498 1.00 26.72 195 ILE A O 1
ATOM 1467 N N . LEU A 1 175 ? 5.935 -43.481 -20.996 1.00 24.55 196 LEU A N 1
ATOM 1468 C CA . LEU A 1 175 ? 5.378 -44.713 -21.561 1.00 25.57 196 LEU A CA 1
ATOM 1469 C C . LEU A 1 175 ? 6.184 -45.197 -22.762 1.00 26.77 196 LEU A C 1
ATOM 1470 O O . LEU A 1 175 ? 6.389 -46.410 -22.934 1.00 27.11 196 LEU A O 1
ATOM 1475 N N . ASP A 1 176 ? 6.654 -44.265 -23.599 1.00 25.56 197 ASP A N 1
ATOM 1476 C CA . ASP A 1 176 ? 7.457 -44.653 -24.762 1.00 23.39 197 ASP A CA 1
ATOM 1477 C C . ASP A 1 176 ? 8.843 -45.132 -24.357 1.00 30.10 197 ASP A C 1
ATOM 1478 O O . ASP A 1 176 ? 9.398 -46.033 -25.002 1.00 30.25 197 ASP A O 1
ATOM 1483 N N . PHE A 1 177 ? 9.421 -44.540 -23.306 1.00 27.78 198 PHE A N 1
ATOM 1484 C CA . PHE A 1 177 ? 10.648 -45.090 -22.739 1.00 28.04 198 PHE A CA 1
ATOM 1485 C C . PHE A 1 177 ? 10.436 -46.541 -22.312 1.00 27.05 198 PHE A C 1
ATOM 1486 O O . PHE A 1 177 ? 11.270 -47.409 -22.595 1.00 30.01 198 PHE A O 1
ATOM 1494 N N . LEU A 1 178 ? 9.319 -46.828 -21.639 1.00 28.46 199 LEU A N 1
ATOM 1495 C CA . LEU A 1 178 ? 9.051 -48.207 -21.239 1.00 30.55 199 LEU A CA 1
ATOM 1496 C C . LEU A 1 178 ? 8.857 -49.096 -22.462 1.00 33.60 199 LEU A C 1
ATOM 1497 O O . LEU A 1 178 ? 9.388 -50.211 -22.519 1.00 30.92 199 LEU A O 1
ATOM 1502 N N . TYR A 1 179 ? 8.122 -48.601 -23.460 1.00 27.46 200 TYR A N 1
ATOM 1503 C CA . TYR A 1 179 ? 7.958 -49.335 -24.714 1.00 36.52 200 TYR A CA 1
ATOM 1504 C C . TYR A 1 179 ? 9.307 -49.644 -25.365 1.00 29.60 200 TYR A C 1
ATOM 1505 O O . TYR A 1 179 ? 9.547 -50.769 -25.819 1.00 32.89 200 TYR A O 1
ATOM 1514 N N . GLN A 1 180 ? 10.202 -48.648 -25.443 1.00 30.63 201 GLN A N 1
ATOM 1515 C CA . GLN A 1 180 ? 11.485 -48.876 -26.098 1.00 34.52 201 GLN A CA 1
ATOM 1516 C C . GLN A 1 180 ? 12.364 -49.854 -25.327 1.00 38.40 201 GLN A C 1
ATOM 1517 O O . GLN A 1 180 ? 13.294 -50.428 -25.907 1.00 40.98 201 GLN A O 1
ATOM 1523 N N . ASN A 1 181 ? 12.095 -50.061 -24.041 1.00 31.52 202 ASN A N 1
ATOM 1524 C CA . ASN A 1 181 ? 12.858 -51.002 -23.235 1.00 36.36 202 ASN A CA 1
ATOM 1525 C C . ASN A 1 181 ? 12.130 -52.335 -23.057 1.00 35.65 202 ASN A C 1
ATOM 1526 O O . ASN A 1 181 ? 12.492 -53.123 -22.176 1.00 42.65 202 ASN A O 1
ATOM 1531 N N . GLN A 1 182 ? 11.101 -52.591 -23.874 1.00 33.66 203 GLN A N 1
ATOM 1532 C CA . GLN A 1 182 ? 10.376 -53.869 -23.909 1.00 39.54 203 GLN A CA 1
ATOM 1533 C C . GLN A 1 182 ? 9.670 -54.195 -22.592 1.00 42.19 203 GLN A C 1
ATOM 1534 O O . GLN A 1 182 ? 9.499 -55.366 -22.248 1.00 42.78 203 GLN A O 1
ATOM 1540 N N . ILE A 1 183 ? 9.236 -53.181 -21.848 1.00 36.84 204 ILE A N 1
ATOM 1541 C CA . ILE A 1 183 ? 8.444 -53.409 -20.638 1.00 34.56 204 ILE A CA 1
ATOM 1542 C C . ILE A 1 183 ? 6.999 -53.701 -21.026 1.00 36.33 204 ILE A C 1
ATOM 1543 O O . ILE A 1 183 ? 6.395 -52.960 -21.808 1.00 36.19 204 ILE A O 1
ATOM 1548 N N . ALA A 1 184 ? 6.437 -54.774 -20.477 1.00 36.45 205 ALA A N 1
ATOM 1549 C CA . ALA A 1 184 ? 5.016 -55.048 -20.667 1.00 35.13 205 ALA A CA 1
ATOM 1550 C C . ALA A 1 184 ? 4.185 -54.073 -19.843 1.00 37.55 205 ALA A C 1
ATOM 1551 O O . ALA A 1 184 ? 4.364 -53.972 -18.626 1.00 35.37 205 ALA A O 1
ATOM 1553 N N . ILE A 1 185 ? 3.273 -53.351 -20.492 1.00 30.78 206 ILE A N 1
ATOM 1554 C CA . ILE A 1 185 ? 2.436 -52.395 -19.767 1.00 34.02 206 ILE A CA 1
ATOM 1555 C C . ILE A 1 185 ? 0.996 -52.483 -20.260 1.00 31.61 206 ILE A C 1
ATOM 1556 O O . ILE A 1 185 ? 0.737 -52.580 -21.463 1.00 30.92 206 ILE A O 1
ATOM 1561 N N . LYS A 1 186 ? 0.058 -52.475 -19.320 1.00 26.83 207 LYS A N 1
ATOM 1562 C CA . LYS A 1 186 ? -1.367 -52.417 -19.612 1.00 26.95 207 LYS A CA 1
ATOM 1563 C C . LYS A 1 186 ? -1.977 -51.233 -18.872 1.00 32.52 207 LYS A C 1
ATOM 1564 O O . LYS A 1 186 ? -1.568 -50.917 -17.753 1.00 31.87 207 LYS A O 1
ATOM 1570 N N . ILE A 1 187 ? -2.925 -50.554 -19.525 1.00 25.52 208 ILE A N 1
ATOM 1571 C CA . ILE A 1 187 ? -3.593 -49.372 -18.984 1.00 26.24 208 ILE A CA 1
ATOM 1572 C C . ILE A 1 187 ? -5.098 -49.586 -19.102 1.00 27.00 208 ILE A C 1
ATOM 1573 O O . ILE A 1 187 ? -5.595 -49.935 -20.175 1.00 26.08 208 ILE A O 1
ATOM 1578 N N . ILE A 1 188 ? -5.828 -49.386 -18.011 1.00 25.15 209 ILE A N 1
ATOM 1579 C CA . ILE A 1 188 ? -7.281 -49.535 -18.062 1.00 22.79 209 ILE A CA 1
ATOM 1580 C C . ILE A 1 188 ? -7.906 -48.244 -18.585 1.00 22.58 209 ILE A C 1
ATOM 1581 O O . ILE A 1 188 ? -7.620 -47.145 -18.086 1.00 23.91 209 ILE A O 1
ATOM 1586 N N . LEU A 1 189 ? -8.768 -48.375 -19.592 1.00 24.50 210 LEU A N 1
ATOM 1587 C CA . LEU A 1 189 ? -9.571 -47.253 -20.075 1.00 24.02 210 LEU A CA 1
ATOM 1588 C C . LEU A 1 189 ? -10.315 -46.583 -18.924 1.00 26.09 210 LEU A C 1
ATOM 1589 O O . LEU A 1 189 ? -10.940 -47.251 -18.082 1.00 24.51 210 LEU A O 1
ATOM 1594 N N . SER A 1 190 ? -10.250 -45.255 -18.896 1.00 25.01 211 SER A N 1
ATOM 1595 C CA . SER A 1 190 ? -10.723 -44.497 -17.746 1.00 23.67 211 SER A CA 1
ATOM 1596 C C . SER A 1 190 ? -11.521 -43.296 -18.225 1.00 25.32 211 SER A C 1
ATOM 1597 O O . SER A 1 190 ? -11.597 -43.012 -19.426 1.00 24.96 211 SER A O 1
ATOM 1600 N N . ASN A 1 191 ? -12.125 -42.564 -17.277 1.00 27.61 212 ASN A N 1
ATOM 1601 C CA . ASN A 1 191 ? -12.922 -41.425 -17.718 1.00 23.40 212 ASN A CA 1
ATOM 1602 C C . ASN A 1 191 ? -12.028 -40.268 -18.170 1.00 25.26 212 ASN A C 1
ATOM 1603 O O . ASN A 1 191 ? -12.369 -39.565 -19.124 1.00 24.26 212 ASN A O 1
ATOM 1608 N N . HIS A 1 192 ? -10.869 -40.070 -17.523 1.00 24.70 213 HIS A N 1
ATOM 1609 C CA . HIS A 1 192 ? -9.927 -39.069 -18.017 1.00 27.94 213 HIS A CA 1
ATOM 1610 C C . HIS A 1 192 ? -9.191 -39.559 -19.262 1.00 26.32 213 HIS A C 1
ATOM 1611 O O . HIS A 1 192 ? -8.973 -38.784 -20.202 1.00 26.17 213 HIS A O 1
ATOM 1618 N N . GLY A 1 193 ? -8.814 -40.839 -19.299 1.00 29.15 214 GLY A N 1
ATOM 1619 C CA . GLY A 1 193 ? -8.233 -41.384 -20.521 1.00 24.84 214 GLY A CA 1
ATOM 1620 C C . GLY A 1 193 ? -9.151 -41.189 -21.719 1.00 25.03 214 GLY A C 1
ATOM 1621 O O . GLY A 1 193 ? -8.692 -40.863 -22.816 1.00 27.35 214 GLY A O 1
ATOM 1622 N N . TYR A 1 194 ? -10.466 -41.342 -21.510 1.00 25.28 215 TYR A N 1
ATOM 1623 C CA . TYR A 1 194 ? -11.407 -41.149 -22.612 1.00 24.62 215 TYR A CA 1
ATOM 1624 C C . TYR A 1 194 ? -11.359 -39.720 -23.154 1.00 29.38 215 TYR A C 1
ATOM 1625 O O . TYR A 1 194 ? -11.435 -39.513 -24.369 1.00 27.04 215 TYR A O 1
ATOM 1634 N N . GLU A 1 195 ? -11.274 -38.716 -22.270 1.00 26.85 216 GLU A N 1
ATOM 1635 C CA . GLU A 1 195 ? -11.188 -37.337 -22.750 1.00 27.76 216 GLU A CA 1
ATOM 1636 C C . GLU A 1 195 ? -9.990 -37.152 -23.680 1.00 27.66 216 GLU A C 1
ATOM 1637 O O . GLU A 1 195 ? -10.094 -36.475 -24.710 1.00 27.62 216 GLU A O 1
ATOM 1643 N N . PHE A 1 196 ? -8.838 -37.729 -23.307 1.00 24.24 217 PHE A N 1
ATOM 1644 C CA . PHE A 1 196 ? -7.644 -37.690 -24.151 1.00 26.81 217 PHE A CA 1
ATOM 1645 C C . PHE A 1 196 ? -7.887 -38.378 -25.495 1.00 26.98 217 PHE A C 1
ATOM 1646 O O . PHE A 1 196 ? -7.579 -37.820 -26.556 1.00 26.89 217 PHE A O 1
ATOM 1654 N N . ILE A 1 197 ? -8.414 -39.608 -25.471 1.00 24.40 218 ILE A N 1
ATOM 1655 C CA . ILE A 1 197 ? -8.589 -40.366 -26.714 1.00 23.93 218 ILE A CA 1
ATOM 1656 C C . ILE A 1 197 ? -9.594 -39.681 -27.623 1.00 31.18 218 ILE A C 1
ATOM 1657 O O . ILE A 1 197 ? -9.435 -39.671 -28.853 1.00 27.34 218 ILE A O 1
ATOM 1662 N N . HIS A 1 198 ? -10.649 -39.115 -27.033 1.00 26.00 219 HIS A N 1
ATOM 1663 C CA . HIS A 1 198 ? -11.641 -38.350 -27.785 1.00 27.93 219 HIS A CA 1
ATOM 1664 C C . HIS A 1 198 ? -10.973 -37.256 -28.600 1.00 26.15 219 HIS A C 1
ATOM 1665 O O . HIS A 1 198 ? -11.252 -37.091 -29.792 1.00 28.03 219 HIS A O 1
ATOM 1672 N N . ALA A 1 199 ? -10.085 -36.494 -27.960 1.00 24.34 220 ALA A N 1
ATOM 1673 C CA . ALA A 1 199 ? -9.374 -35.421 -28.645 1.00 27.66 220 ALA A CA 1
ATOM 1674 C C . ALA A 1 199 ? -8.462 -35.963 -29.744 1.00 26.98 220 ALA A C 1
ATOM 1675 O O . ALA A 1 199 ? -8.432 -35.425 -30.859 1.00 26.14 220 ALA A O 1
ATOM 1677 N N . TYR A 1 200 ? -7.695 -37.009 -29.430 1.00 28.90 221 TYR A N 1
ATOM 1678 C CA . TYR A 1 200 ? -6.745 -37.575 -30.382 1.00 30.23 221 TYR A CA 1
ATOM 1679 C C . TYR A 1 200 ? -7.456 -38.134 -31.614 1.00 30.95 221 TYR A C 1
ATOM 1680 O O . TYR A 1 200 ? -7.008 -37.915 -32.748 1.00 27.46 221 TYR A O 1
ATOM 1689 N N A GLU A 1 201 ? -8.534 -38.895 -31.386 0.25 28.04 222 GLU A N 1
ATOM 1690 N N B GLU A 1 201 ? -8.575 -38.845 -31.440 0.75 29.00 222 GLU A N 1
ATOM 1691 C CA A GLU A 1 201 ? -9.379 -39.403 -32.461 0.25 28.45 222 GLU A CA 1
ATOM 1692 C CA B GLU A 1 201 ? -9.217 -39.409 -32.629 0.75 27.01 222 GLU A CA 1
ATOM 1693 C C A GLU A 1 201 ? -9.781 -38.301 -33.419 0.25 26.54 222 GLU A C 1
ATOM 1694 C C B GLU A 1 201 ? -9.974 -38.363 -33.446 0.75 28.13 222 GLU A C 1
ATOM 1695 O O A GLU A 1 201 ? -9.699 -38.459 -34.643 0.25 30.45 222 GLU A O 1
ATOM 1696 O O B GLU A 1 201 ? -10.314 -38.631 -34.609 0.75 26.43 222 GLU A O 1
ATOM 1707 N N . LYS A 1 202 ? -10.259 -37.192 -32.868 1.00 27.02 223 LYS A N 1
ATOM 1708 C CA . LYS A 1 202 ? -10.710 -36.071 -33.679 1.00 27.01 223 LYS A CA 1
ATOM 1709 C C . LYS A 1 202 ? -9.556 -35.513 -34.497 1.00 26.54 223 LYS A C 1
ATOM 1710 O O . LYS A 1 202 ? -9.705 -35.266 -35.695 1.00 31.50 223 LYS A O 1
ATOM 1716 N N . LEU A 1 203 ? -8.390 -35.333 -33.858 1.00 28.79 224 LEU A N 1
ATOM 1717 C CA . LEU A 1 203 ? -7.223 -34.771 -34.538 1.00 31.41 224 LEU A CA 1
ATOM 1718 C C . LEU A 1 203 ? -6.872 -35.570 -35.787 1.00 31.68 224 LEU A C 1
ATOM 1719 O O . LEU A 1 203 ? -6.645 -35.001 -36.866 1.00 31.69 224 LEU A O 1
ATOM 1724 N N A VAL A 1 204 ? -6.859 -36.896 -35.651 0.40 32.13 225 VAL A N 1
ATOM 1725 N N B VAL A 1 204 ? -6.833 -36.903 -35.679 0.60 32.17 225 VAL A N 1
ATOM 1726 C CA A VAL A 1 204 ? -6.426 -37.796 -36.706 0.40 33.28 225 VAL A CA 1
ATOM 1727 C CA B VAL A 1 204 ? -6.356 -37.709 -36.803 0.60 33.58 225 VAL A CA 1
ATOM 1728 C C A VAL A 1 204 ? -7.345 -37.763 -37.924 0.40 35.83 225 VAL A C 1
ATOM 1729 C C B VAL A 1 204 ? -7.392 -37.886 -37.905 0.60 36.67 225 VAL A C 1
ATOM 1730 O O A VAL A 1 204 ? -6.911 -38.105 -39.027 0.40 34.63 225 VAL A O 1
ATOM 1731 O O B VAL A 1 204 ? -7.095 -38.538 -38.911 0.60 33.02 225 VAL A O 1
ATOM 1738 N N . VAL A 1 205 ? -8.594 -37.322 -37.769 1.00 30.94 226 VAL A N 1
ATOM 1739 C CA . VAL A 1 205 ? -9.532 -37.267 -38.888 1.00 32.07 226 VAL A CA 1
ATOM 1740 C C . VAL A 1 205 ? -9.734 -35.841 -39.394 1.00 31.80 226 VAL A C 1
ATOM 1741 O O . VAL A 1 205 ? -10.543 -35.618 -40.295 1.00 34.80 226 VAL A O 1
ATOM 1745 N N . GLY A 1 206 ? -8.982 -34.873 -38.874 1.00 35.79 227 GLY A N 1
ATOM 1746 C CA . GLY A 1 206 ? -9.098 -33.525 -39.387 1.00 33.94 227 GLY A CA 1
ATOM 1747 C C . GLY A 1 206 ? -10.008 -32.612 -38.599 1.00 34.45 227 GLY A C 1
ATOM 1748 O O . GLY A 1 206 ? -10.306 -31.512 -39.072 1.00 36.26 227 GLY A O 1
ATOM 1749 N N . GLN A 1 207 ? -10.471 -33.038 -37.434 1.00 33.04 228 GLN A N 1
ATOM 1750 C CA . GLN A 1 207 ? -11.180 -32.170 -36.506 1.00 33.46 228 GLN A CA 1
ATOM 1751 C C . GLN A 1 207 ? -10.190 -31.596 -35.513 1.00 32.65 228 GLN A C 1
ATOM 1752 O O . GLN A 1 207 ? -9.047 -32.058 -35.434 1.00 30.62 228 GLN A O 1
ATOM 1758 N N . PRO A 1 208 ? -10.588 -30.579 -34.740 1.00 34.31 229 PRO A N 1
ATOM 1759 C CA . PRO A 1 208 ? -9.664 -30.012 -33.751 1.00 38.50 229 PRO A CA 1
ATOM 1760 C C . PRO A 1 208 ? -9.263 -31.019 -32.685 1.00 34.20 229 PRO A C 1
ATOM 1761 O O . PRO A 1 208 ? -10.044 -31.888 -32.280 1.00 31.51 229 PRO A O 1
ATOM 1765 N N . PHE A 1 209 ? -8.010 -30.889 -32.239 1.00 31.44 230 PHE A N 1
ATOM 1766 C CA . PHE A 1 209 ? -7.460 -31.658 -31.123 1.00 31.13 230 PHE A CA 1
ATOM 1767 C C . PHE A 1 209 ? -8.031 -31.057 -29.840 1.00 32.21 230 PHE A C 1
ATOM 1768 O O . PHE A 1 209 ? -7.390 -30.273 -29.133 1.00 33.04 230 PHE A O 1
ATOM 1776 N N . LYS A 1 210 ? -9.289 -31.404 -29.567 1.00 33.39 231 LYS A N 1
ATOM 1777 C CA . LYS A 1 210 ? -10.054 -30.834 -28.469 1.00 34.70 231 LYS A CA 1
ATOM 1778 C C . LYS A 1 210 ? -10.795 -31.958 -27.764 1.00 33.98 231 LYS A C 1
ATOM 1779 O O . LYS A 1 210 ? -11.366 -32.839 -28.425 1.00 31.92 231 LYS A O 1
ATOM 1785 N N . PRO A 1 211 ? -10.816 -31.941 -26.435 1.00 29.94 232 PRO A N 1
ATOM 1786 C CA . PRO A 1 211 ? -11.466 -33.023 -25.680 1.00 30.02 232 PRO A CA 1
ATOM 1787 C C . PRO A 1 211 ? -12.977 -33.001 -25.808 1.00 30.23 232 PRO A C 1
ATOM 1788 O O . PRO A 1 211 ? -13.545 -32.081 -26.408 1.00 34.21 232 PRO A O 1
ATOM 1792 N N . LYS A 1 212 ? -13.647 -34.007 -25.235 1.00 29.48 233 LYS A N 1
ATOM 1793 C CA . LYS A 1 212 ? -15.104 -33.997 -25.264 1.00 26.66 233 LYS A CA 1
ATOM 1794 C C . LYS A 1 212 ? -15.645 -32.836 -24.439 1.00 35.26 233 LYS A C 1
ATOM 1795 O O . LYS A 1 212 ? -16.593 -32.158 -24.847 1.00 34.01 233 LYS A O 1
ATOM 1801 N N . GLY A 1 213 ? -15.033 -32.580 -23.291 1.00 35.82 234 GLY A N 1
ATOM 1802 C CA . GLY A 1 213 ? -15.390 -31.434 -22.488 1.00 37.61 234 GLY A CA 1
ATOM 1803 C C . GLY A 1 213 ? -16.419 -31.690 -21.418 1.00 37.94 234 GLY A C 1
ATOM 1804 O O . GLY A 1 213 ? -16.948 -30.726 -20.855 1.00 35.10 234 GLY A O 1
ATOM 1805 N N . TYR A 1 214 ? -16.736 -32.950 -21.122 1.00 35.11 235 TYR A N 1
ATOM 1806 C CA . TYR A 1 214 ? -17.578 -33.207 -19.958 1.00 41.42 235 TYR A CA 1
ATOM 1807 C C . TYR A 1 214 ? -16.830 -32.874 -18.675 1.00 38.39 235 TYR A C 1
ATOM 1808 O O . TYR A 1 214 ? -17.380 -32.237 -17.765 1.00 36.36 235 TYR A O 1
ATOM 1817 N N . ILE A 1 215 ? -15.581 -33.284 -18.595 1.00 27.08 236 ILE A N 1
ATOM 1818 C CA . ILE A 1 215 ? -14.712 -32.904 -17.492 1.00 29.15 236 ILE A CA 1
ATOM 1819 C C . ILE A 1 215 ? -14.183 -31.499 -17.744 1.00 33.13 236 ILE A C 1
ATOM 1820 O O . ILE A 1 215 ? -13.733 -31.180 -18.854 1.00 31.41 236 ILE A O 1
ATOM 1825 N N . GLY A 1 216 ? -14.207 -30.657 -16.708 1.00 31.35 237 GLY A N 1
ATOM 1826 C CA . GLY A 1 216 ? -13.760 -29.282 -16.868 1.00 33.26 237 GLY A CA 1
ATOM 1827 C C . GLY A 1 216 ? -12.261 -29.157 -17.090 1.00 31.68 237 GLY A C 1
ATOM 1828 O O . GLY A 1 216 ? -11.469 -30.054 -16.785 1.00 29.09 237 GLY A O 1
ATOM 1829 N N . ASP A 1 217 ? -11.860 -27.985 -17.597 1.00 29.70 238 ASP A N 1
ATOM 1830 C CA . ASP A 1 217 ? -10.484 -27.810 -18.060 1.00 29.84 238 ASP A CA 1
ATOM 1831 C C . ASP A 1 217 ? -9.475 -27.965 -16.929 1.00 29.81 238 ASP A C 1
ATOM 1832 O O . ASP A 1 217 ? -8.391 -28.518 -17.143 1.00 33.26 238 ASP A O 1
ATOM 1837 N N . ILE A 1 218 ? -9.789 -27.460 -15.730 1.00 30.63 239 ILE A N 1
ATOM 1838 C CA . ILE A 1 218 ? -8.851 -27.616 -14.620 1.00 29.84 239 ILE A CA 1
ATOM 1839 C C . ILE A 1 218 ? -8.631 -29.088 -14.320 1.00 33.83 239 ILE A C 1
ATOM 1840 O O . ILE A 1 218 ? -7.522 -29.496 -13.951 1.00 31.51 239 ILE A O 1
ATOM 1845 N N . GLN A 1 219 ? -9.671 -29.909 -14.473 1.00 28.50 240 GLN A N 1
ATOM 1846 C CA . GLN A 1 219 ? -9.562 -31.338 -14.211 1.00 31.14 240 GLN A CA 1
ATOM 1847 C C . GLN A 1 219 ? -9.054 -32.123 -15.412 1.00 29.66 240 GLN A C 1
ATOM 1848 O O . GLN A 1 219 ? -8.896 -33.342 -15.305 1.00 28.53 240 GLN A O 1
ATOM 1854 N N . ILE A 1 220 ? -8.776 -31.467 -16.544 1.00 26.69 241 ILE A N 1
ATOM 1855 C CA . ILE A 1 220 ? -8.026 -32.113 -17.613 1.00 24.96 241 ILE A CA 1
ATOM 1856 C C . ILE A 1 220 ? -6.802 -31.275 -17.967 1.00 22.57 241 ILE A C 1
ATOM 1857 O O . ILE A 1 220 ? -6.327 -31.325 -19.106 1.00 26.85 241 ILE A O 1
ATOM 1862 N N . LYS A 1 221 ? -6.275 -30.528 -16.983 1.00 24.66 242 LYS A N 1
ATOM 1863 C CA . LYS A 1 221 ? -5.115 -29.658 -17.188 1.00 24.60 242 LYS A CA 1
ATOM 1864 C C . LYS A 1 221 ? -3.968 -30.353 -17.926 1.00 26.34 242 LYS A C 1
ATOM 1865 O O . LYS A 1 221 ? -3.314 -29.744 -18.783 1.00 26.13 242 LYS A O 1
ATOM 1871 N N . SER A 1 222 ? -3.700 -31.624 -17.611 1.00 27.50 243 SER A N 1
ATOM 1872 C CA . SER A 1 222 ? -2.537 -32.274 -18.206 1.00 25.67 243 SER A CA 1
ATOM 1873 C C . SER A 1 222 ? -2.726 -32.498 -19.696 1.00 28.76 243 SER A C 1
ATOM 1874 O O . SER A 1 222 ? -1.738 -32.551 -20.432 1.00 25.11 243 SER A O 1
ATOM 1877 N N . PHE A 1 223 ? -3.969 -32.582 -20.166 1.00 24.49 244 PHE A N 1
ATOM 1878 C CA . PHE A 1 223 ? -4.187 -32.554 -21.614 1.00 23.27 244 PHE A CA 1
ATOM 1879 C C . PHE A 1 223 ? -3.794 -31.203 -22.199 1.00 25.14 244 PHE A C 1
ATOM 1880 O O . PHE A 1 223 ? -3.102 -31.129 -23.222 1.00 25.70 244 PHE A O 1
ATOM 1888 N N . TRP A 1 224 ? -4.248 -30.116 -21.570 1.00 27.38 245 TRP A N 1
ATOM 1889 C CA . TRP A 1 224 ? -3.906 -28.784 -22.049 1.00 29.71 245 TRP A CA 1
ATOM 1890 C C . TRP A 1 224 ? -2.408 -28.531 -21.989 1.00 30.65 245 TRP A C 1
ATOM 1891 O O . TRP A 1 224 ? -1.880 -27.793 -22.820 1.00 27.99 245 TRP A O 1
ATOM 1902 N N . GLY A 1 225 ? -1.700 -29.147 -21.036 1.00 29.39 246 GLY A N 1
ATOM 1903 C CA . GLY A 1 225 ? -0.248 -29.054 -21.038 1.00 26.86 246 GLY A CA 1
ATOM 1904 C C . GLY A 1 225 ? 0.389 -29.676 -22.270 1.00 25.37 246 GLY A C 1
ATOM 1905 O O . GLY A 1 225 ? 1.421 -29.193 -22.752 1.00 27.78 246 GLY A O 1
ATOM 1906 N N . LEU A 1 226 ? -0.219 -30.737 -22.806 1.00 26.00 247 LEU A N 1
ATOM 1907 C CA . LEU A 1 226 ? 0.252 -31.336 -24.051 1.00 27.92 247 LEU A CA 1
ATOM 1908 C C . LEU A 1 226 ? -0.180 -30.516 -25.262 1.00 31.22 247 LEU A C 1
ATOM 1909 O O . LEU A 1 226 ? 0.617 -30.271 -26.171 1.00 27.27 247 LEU A O 1
ATOM 1914 N N . GLN A 1 227 ? -1.453 -30.122 -25.300 1.00 26.52 248 GLN A N 1
ATOM 1915 C CA . GLN A 1 227 ? -1.980 -29.351 -26.426 1.00 30.86 248 GLN A CA 1
ATOM 1916 C C . GLN A 1 227 ? -1.233 -28.030 -26.610 1.00 28.67 248 GLN A C 1
ATOM 1917 O O . GLN A 1 227 ? -1.024 -27.575 -27.745 1.00 32.01 248 GLN A O 1
ATOM 1923 N N . LEU A 1 228 ? -0.810 -27.404 -25.506 1.00 26.98 249 LEU A N 1
ATOM 1924 C CA . LEU A 1 228 ? -0.000 -26.191 -25.594 1.00 33.16 249 LEU A CA 1
ATOM 1925 C C . LEU A 1 228 ? 1.260 -26.418 -26.430 1.00 34.50 249 LEU A C 1
ATOM 1926 O O . LEU A 1 228 ? 1.624 -25.580 -27.261 1.00 31.04 249 LEU A O 1
ATOM 1931 N N . LEU A 1 229 ? 1.936 -27.550 -26.218 1.00 33.36 250 LEU A N 1
ATOM 1932 C CA . LEU A 1 229 ? 3.144 -27.865 -26.979 1.00 34.51 250 LEU A CA 1
ATOM 1933 C C . LEU A 1 229 ? 2.836 -28.089 -28.455 1.00 34.65 250 LEU A C 1
ATOM 1934 O O . LEU A 1 229 ? 3.605 -27.672 -29.331 1.00 33.03 250 LEU A O 1
ATOM 1939 N N . LEU A 1 230 ? 1.719 -28.745 -28.756 1.00 32.48 251 LEU A N 1
ATOM 1940 C CA . LEU A 1 230 ? 1.394 -29.010 -30.156 1.00 35.38 251 LEU A CA 1
ATOM 1941 C C . LEU A 1 230 ? 0.975 -27.730 -30.874 1.00 38.91 251 LEU A C 1
ATOM 1942 O O . LEU A 1 230 ? 1.423 -27.448 -31.992 1.00 38.53 251 LEU A O 1
ATOM 1947 N N . GLU A 1 231 ? 0.116 -26.939 -30.237 1.00 34.28 252 GLU A N 1
ATOM 1948 C CA . GLU A 1 231 ? -0.396 -25.738 -30.880 1.00 39.20 252 GLU A CA 1
ATOM 1949 C C . GLU A 1 231 ? 0.703 -24.701 -31.091 1.00 36.31 252 GLU A C 1
ATOM 1950 O O . GLU A 1 231 ? 0.696 -23.975 -32.094 1.00 36.26 252 GLU A O 1
ATOM 1956 N N . GLN A 1 232 ? 1.665 -24.621 -30.171 1.00 31.89 253 GLN A N 1
ATOM 1957 C CA . GLN A 1 232 ? 2.782 -23.696 -30.305 1.00 33.57 253 GLN A CA 1
ATOM 1958 C C . GLN A 1 232 ? 3.967 -24.296 -31.056 1.00 39.10 253 GLN A C 1
ATOM 1959 O O . GLN A 1 232 ? 5.051 -23.700 -31.051 1.00 37.52 253 GLN A O 1
ATOM 1965 N N . SER A 1 233 ? 3.781 -25.452 -31.698 1.00 37.26 254 SER A N 1
ATOM 1966 C CA . SER A 1 233 ? 4.798 -26.080 -32.554 1.00 39.22 254 SER A CA 1
ATOM 1967 C C . SER A 1 233 ? 6.078 -26.412 -31.798 1.00 38.85 254 SER A C 1
ATOM 1968 O O . SER A 1 233 ? 7.163 -26.453 -32.385 1.00 41.57 254 SER A O 1
ATOM 1971 N N . VAL A 1 234 ? 5.979 -26.647 -30.490 1.00 37.45 255 VAL A N 1
ATOM 1972 C CA . VAL A 1 234 ? 7.152 -27.088 -29.741 1.00 40.54 255 VAL A CA 1
ATOM 1973 C C . VAL A 1 234 ? 7.404 -28.579 -29.969 1.00 41.40 255 VAL A C 1
ATOM 1974 O O . VAL A 1 234 ? 8.559 -29.021 -29.965 1.00 42.78 255 VAL A O 1
ATOM 1978 N N . ILE A 1 235 ? 6.346 -29.375 -30.155 1.00 38.96 256 ILE A N 1
ATOM 1979 C CA . ILE A 1 235 ? 6.474 -30.749 -30.630 1.00 39.61 256 ILE A CA 1
ATOM 1980 C C . ILE A 1 235 ? 5.696 -30.882 -31.934 1.00 43.95 256 ILE A C 1
ATOM 1981 O O . ILE A 1 235 ? 4.795 -30.096 -32.235 1.00 43.55 256 ILE A O 1
ATOM 1986 N N . THR A 1 236 ? 6.061 -31.894 -32.715 1.00 44.85 257 THR A N 1
ATOM 1987 C CA . THR A 1 236 ? 5.432 -32.133 -34.006 1.00 46.11 257 THR A CA 1
ATOM 1988 C C . THR A 1 236 ? 4.253 -33.083 -33.855 1.00 40.83 257 THR A C 1
ATOM 1989 O O . THR A 1 236 ? 4.221 -33.924 -32.953 1.00 40.84 257 THR A O 1
ATOM 1993 N N . GLU A 1 237 ? 3.283 -32.948 -34.756 1.00 43.13 258 GLU A N 1
ATOM 1994 C CA . GLU A 1 237 ? 2.184 -33.904 -34.780 1.00 43.54 258 GLU A CA 1
ATOM 1995 C C . GLU A 1 237 ? 2.685 -35.310 -35.088 1.00 44.03 258 GLU A C 1
ATOM 1996 O O . GLU A 1 237 ? 2.105 -36.289 -34.601 1.00 34.28 258 GLU A O 1
ATOM 2002 N N . GLU A 1 238 ? 3.775 -35.427 -35.862 1.00 42.02 259 GLU A N 1
ATOM 2003 C CA . GLU A 1 238 ? 4.384 -36.733 -36.120 1.00 42.87 259 GLU A CA 1
ATOM 2004 C C . GLU A 1 238 ? 4.800 -37.425 -34.829 1.00 38.49 259 GLU A C 1
ATOM 2005 O O . GLU A 1 238 ? 4.553 -38.623 -34.650 1.00 33.53 259 GLU A O 1
ATOM 2011 N N . GLU A 1 239 ? 5.465 -36.695 -33.926 1.00 33.41 260 GLU A N 1
ATOM 2012 C CA . GLU A 1 239 ? 5.895 -37.304 -32.677 1.00 35.68 260 GLU A CA 1
ATOM 2013 C C . GLU A 1 239 ? 4.709 -37.667 -31.801 1.00 33.28 260 GLU A C 1
ATOM 2014 O O . GLU A 1 239 ? 4.709 -38.727 -31.159 1.00 29.97 260 GLU A O 1
ATOM 2020 N N . LEU A 1 240 ? 3.702 -36.794 -31.730 1.00 28.21 261 LEU A N 1
ATOM 2021 C CA . LEU A 1 240 ? 2.520 -37.129 -30.934 1.00 27.63 261 LEU A CA 1
ATOM 2022 C C . LEU A 1 240 ? 1.873 -38.411 -31.437 1.00 28.28 261 LEU A C 1
ATOM 2023 O O . LEU A 1 240 ? 1.515 -39.296 -30.650 1.00 27.01 261 LEU A O 1
ATOM 2028 N N . ARG A 1 241 ? 1.696 -38.517 -32.752 1.00 30.14 262 ARG A N 1
ATOM 2029 C CA . ARG A 1 241 ? 1.084 -39.711 -33.327 1.00 32.98 262 ARG A CA 1
ATOM 2030 C C . ARG A 1 241 ? 1.919 -40.949 -33.039 1.00 32.25 262 ARG A C 1
ATOM 2031 O O . ARG A 1 241 ? 1.374 -42.017 -32.738 1.00 29.49 262 ARG A O 1
ATOM 2039 N N . SER A 1 242 ? 3.245 -40.829 -33.146 1.00 33.89 263 SER A N 1
ATOM 2040 C CA . SER A 1 242 ? 4.125 -41.947 -32.826 1.00 30.26 263 SER A CA 1
ATOM 2041 C C . SER A 1 242 ? 3.930 -42.408 -31.384 1.00 28.92 263 SER A C 1
ATOM 2042 O O . SER A 1 242 ? 3.735 -43.604 -31.121 1.00 29.83 263 SER A O 1
ATOM 2045 N N . LEU A 1 243 ? 3.982 -41.470 -30.434 1.00 26.76 264 LEU A N 1
ATOM 2046 C CA . LEU A 1 243 ? 3.834 -41.825 -29.023 1.00 28.24 264 LEU A CA 1
ATOM 2047 C C . LEU A 1 243 ? 2.493 -42.492 -28.784 1.00 29.47 264 LEU A C 1
ATOM 2048 O O . LEU A 1 243 ? 2.411 -43.544 -28.139 1.00 27.35 264 LEU A O 1
ATOM 2053 N N . VAL A 1 244 ? 1.428 -41.909 -29.331 1.00 28.20 265 VAL A N 1
ATOM 2054 C CA . VAL A 1 244 ? 0.099 -42.433 -29.034 1.00 27.87 265 VAL A CA 1
ATOM 2055 C C . VAL A 1 244 ? -0.099 -43.793 -29.694 1.00 29.29 265 VAL A C 1
ATOM 2056 O O . VAL A 1 244 ? -0.620 -44.727 -29.070 1.00 25.29 265 VAL A O 1
ATOM 2060 N N . GLU A 1 245 ? 0.332 -43.937 -30.952 1.00 27.29 266 GLU A N 1
ATOM 2061 C CA . GLU A 1 245 ? 0.062 -45.165 -31.683 1.00 26.64 266 GLU A CA 1
ATOM 2062 C C . GLU A 1 245 ? 0.883 -46.340 -31.165 1.00 28.72 266 GLU A C 1
ATOM 2063 O O . GLU A 1 245 ? 0.396 -47.470 -31.179 1.00 27.81 266 GLU A O 1
ATOM 2069 N N . ARG A 1 246 ? 2.123 -46.120 -30.728 1.00 27.32 267 ARG A N 1
ATOM 2070 C CA . ARG A 1 246 ? 2.934 -47.276 -30.355 1.00 28.35 267 ARG A CA 1
ATOM 2071 C C . ARG A 1 246 ? 3.038 -47.493 -28.854 1.00 26.81 267 ARG A C 1
ATOM 2072 O O . ARG A 1 246 ? 3.173 -48.642 -28.424 1.00 29.73 267 ARG A O 1
ATOM 2080 N N . ALA A 1 247 ? 2.983 -46.437 -28.049 1.00 25.11 268 ALA A N 1
ATOM 2081 C CA . ALA A 1 247 ? 3.239 -46.561 -26.622 1.00 26.11 268 ALA A CA 1
ATOM 2082 C C . ALA A 1 247 ? 1.995 -46.416 -25.762 1.00 31.54 268 ALA A C 1
ATOM 2083 O O . ALA A 1 247 ? 2.043 -46.729 -24.566 1.00 28.74 268 ALA A O 1
ATOM 2085 N N . TYR A 1 248 ? 0.887 -45.943 -26.320 1.00 27.48 269 TYR A N 1
ATOM 2086 C CA . TYR A 1 248 ? -0.304 -45.691 -25.519 1.00 23.01 269 TYR A CA 1
ATOM 2087 C C . TYR A 1 248 ? -1.460 -46.572 -25.967 1.00 28.15 269 TYR A C 1
ATOM 2088 O O . TYR A 1 248 ? -1.861 -47.457 -25.210 1.00 25.43 269 TYR A O 1
ATOM 2097 N N . LYS A 1 249 ? -2.017 -46.371 -27.166 1.00 26.38 270 LYS A N 1
ATOM 2098 C CA . LYS A 1 249 ? -3.186 -47.148 -27.570 1.00 26.26 270 LYS A CA 1
ATOM 2099 C C . LYS A 1 249 ? -3.024 -48.663 -27.463 1.00 30.67 270 LYS A C 1
ATOM 2100 O O . LYS A 1 249 ? -3.989 -49.322 -27.032 1.00 28.63 270 LYS A O 1
ATOM 2106 N N . PRO A 1 250 ? -1.890 -49.278 -27.819 1.00 28.21 271 PRO A N 1
ATOM 2107 C CA . PRO A 1 250 ? -1.820 -50.747 -27.737 1.00 26.69 271 PRO A CA 1
ATOM 2108 C C . PRO A 1 250 ? -1.936 -51.291 -26.323 1.00 31.85 271 PRO A C 1
ATOM 2109 O O . PRO A 1 250 ? -2.220 -52.488 -26.161 1.00 32.01 271 PRO A O 1
ATOM 2113 N N . THR A 1 251 ? -1.735 -50.459 -25.305 1.00 29.14 272 THR A N 1
ATOM 2114 C CA . THR A 1 251 ? -1.784 -50.921 -23.925 1.00 26.43 272 THR A CA 1
ATOM 2115 C C . THR A 1 251 ? -3.190 -50.930 -23.349 1.00 28.54 272 THR A C 1
ATOM 2116 O O . THR A 1 251 ? -3.387 -51.494 -22.272 1.00 26.89 272 THR A O 1
ATOM 2120 N N . LEU A 1 252 ? -4.164 -50.324 -24.023 1.00 27.69 273 LEU A N 1
ATOM 2121 C CA . LEU A 1 252 ? -5.439 -50.023 -23.378 1.00 24.43 273 LEU A CA 1
ATOM 2122 C C . LEU A 1 252 ? -6.352 -51.239 -23.353 1.00 25.56 273 LEU A C 1
ATOM 2123 O O . LEU A 1 252 ? -6.494 -51.968 -24.347 1.00 28.07 273 LEU A O 1
ATOM 2128 N N . LYS A 1 253 ? -6.984 -51.449 -22.196 1.00 26.93 274 LYS A N 1
ATOM 2129 C CA . LYS A 1 253 ? -7.948 -52.515 -21.994 1.00 25.38 274 LYS A CA 1
ATOM 2130 C C . LYS A 1 253 ? -9.220 -51.926 -21.417 1.00 29.37 274 LYS A C 1
ATOM 2131 O O . LYS A 1 253 ? -9.162 -51.012 -20.597 1.00 25.80 274 LYS A O 1
ATOM 2137 N N . ILE A 1 254 ? -10.371 -52.459 -21.833 1.00 25.86 275 ILE A N 1
ATOM 2138 C CA . ILE A 1 254 ? -11.616 -52.141 -21.135 1.00 27.30 275 ILE A CA 1
ATOM 2139 C C . ILE A 1 254 ? -11.583 -52.695 -19.707 1.00 26.34 275 ILE A C 1
ATOM 2140 O O . ILE A 1 254 ? -11.904 -51.994 -18.742 1.00 26.97 275 ILE A O 1
ATOM 2145 N N . ILE A 1 255 ? -11.204 -53.959 -19.573 1.00 26.30 276 ILE A N 1
ATOM 2146 C CA . ILE A 1 255 ? -11.031 -54.668 -18.308 1.00 28.65 276 ILE A CA 1
ATOM 2147 C C . ILE A 1 255 ? -9.782 -55.516 -18.468 1.00 28.26 276 ILE A C 1
ATOM 2148 O O . ILE A 1 255 ? -9.557 -56.076 -19.543 1.00 30.78 276 ILE A O 1
ATOM 2153 N N . ASP A 1 256 ? -8.966 -55.625 -17.420 1.00 27.48 277 ASP A N 1
ATOM 2154 C CA . ASP A 1 256 ? -7.840 -56.555 -17.480 1.00 29.67 277 ASP A CA 1
ATOM 2155 C C . ASP A 1 256 ? -8.056 -57.668 -16.463 1.00 29.72 277 ASP A C 1
ATOM 2156 O O . ASP A 1 256 ? -8.926 -57.582 -15.596 1.00 31.42 277 ASP A O 1
ATOM 2161 N N . TYR A 1 257 ? -7.279 -58.742 -16.595 1.00 30.61 278 TYR A N 1
ATOM 2162 C CA . TYR A 1 257 ? -7.378 -59.839 -15.637 1.00 28.71 278 TYR A CA 1
ATOM 2163 C C . TYR A 1 257 ? -6.019 -60.509 -15.476 1.00 30.98 278 TYR A C 1
ATOM 2164 O O . TYR A 1 257 ? -5.111 -60.339 -16.301 1.00 34.90 278 TYR A O 1
ATOM 2173 N N . SER A 1 258 ? -5.900 -61.291 -14.403 1.00 32.48 279 SER A N 1
ATOM 2174 C CA . SER A 1 258 ? -4.822 -62.250 -14.244 1.00 33.22 279 SER A CA 1
ATOM 2175 C C . SER A 1 258 ? -5.418 -63.518 -13.648 1.00 34.20 279 SER A C 1
ATOM 2176 O O . SER A 1 258 ? -6.433 -63.474 -12.947 1.00 37.59 279 SER A O 1
ATOM 2179 N N . LEU A 1 259 ? -4.804 -64.653 -13.954 1.00 39.95 280 LEU A N 1
ATOM 2180 C CA . LEU A 1 259 ? -5.305 -65.951 -13.526 1.00 40.45 280 LEU A CA 1
ATOM 2181 C C . LEU A 1 259 ? -4.357 -66.548 -12.492 1.00 47.78 280 LEU A C 1
ATOM 2182 O O . LEU A 1 259 ? -3.135 -66.501 -12.666 1.00 43.52 280 LEU A O 1
ATOM 2187 N N . SER A 1 260 ? -4.921 -67.092 -11.417 1.00 43.58 281 SER A N 1
ATOM 2188 C CA . SER A 1 260 ? -4.183 -67.916 -10.474 1.00 49.78 281 SER A CA 1
ATOM 2189 C C . SER A 1 260 ? -4.553 -69.379 -10.705 1.00 49.97 281 SER A C 1
ATOM 2190 O O . SER A 1 260 ? -5.236 -69.720 -11.675 1.00 48.46 281 SER A O 1
ATOM 2193 N N . GLU A 1 261 ? -4.093 -70.264 -9.813 1.00 48.07 282 GLU A N 1
ATOM 2194 C CA . GLU A 1 261 ? -4.444 -71.677 -9.935 1.00 55.93 282 GLU A CA 1
ATOM 2195 C C . GLU A 1 261 ? -5.951 -71.887 -9.818 1.00 56.67 282 GLU A C 1
ATOM 2196 O O . GLU A 1 261 ? -6.526 -72.729 -10.520 1.00 57.94 282 GLU A O 1
ATOM 2202 N N . ASP A 1 262 ? -6.616 -71.099 -8.967 1.00 52.37 283 ASP A N 1
ATOM 2203 C CA . ASP A 1 262 ? -8.008 -71.345 -8.604 1.00 56.83 283 ASP A CA 1
ATOM 2204 C C . ASP A 1 262 ? -8.849 -70.073 -8.632 1.00 47.90 283 ASP A C 1
ATOM 2205 O O . ASP A 1 262 ? -9.939 -70.042 -8.048 1.00 49.35 283 ASP A O 1
ATOM 2210 N N . GLY A 1 263 ? -8.366 -69.021 -9.278 1.00 42.00 284 GLY A N 1
ATOM 2211 C CA . GLY A 1 263 ? -9.086 -67.760 -9.240 1.00 37.17 284 GLY A CA 1
ATOM 2212 C C . GLY A 1 263 ? -8.726 -66.851 -10.390 1.00 41.31 284 GLY A C 1
ATOM 2213 O O . GLY A 1 263 ? -7.804 -67.109 -11.166 1.00 41.81 284 GLY A O 1
ATOM 2214 N N . ILE A 1 264 ? -9.492 -65.770 -10.490 1.00 38.56 285 ILE A N 1
ATOM 2215 C CA . ILE A 1 264 ? -9.244 -64.702 -11.444 1.00 38.96 285 ILE A CA 1
ATOM 2216 C C . ILE A 1 264 ? -9.271 -63.388 -10.680 1.00 38.91 285 ILE A C 1
ATOM 2217 O O . ILE A 1 264 ? -10.027 -63.215 -9.719 1.00 38.70 285 ILE A O 1
ATOM 2222 N N . THR A 1 265 ? -8.414 -62.467 -11.093 1.00 35.15 286 THR A N 1
ATOM 2223 C CA . THR A 1 265 ? -8.429 -61.102 -10.590 1.00 34.90 286 THR A CA 1
ATOM 2224 C C . THR A 1 265 ? -8.893 -60.180 -11.711 1.00 32.98 286 THR A C 1
ATOM 2225 O O . THR A 1 265 ? -8.379 -60.259 -12.835 1.00 34.90 286 THR A O 1
ATOM 2229 N N . LEU A 1 266 ? -9.858 -59.313 -11.409 1.00 28.46 287 LEU A N 1
ATOM 2230 C CA . LEU A 1 266 ? -10.457 -58.399 -12.388 1.00 27.23 287 LEU A CA 1
ATOM 2231 C C . LEU A 1 266 ? -10.005 -56.971 -12.105 1.00 31.07 287 LEU A C 1
ATOM 2232 O O . LEU A 1 266 ? -10.286 -56.434 -11.025 1.00 34.38 287 LEU A O 1
ATOM 2237 N N . TYR A 1 267 ? -9.320 -56.359 -13.076 1.00 28.53 288 TYR A N 1
ATOM 2238 C CA . TYR A 1 267 ? -8.780 -55.009 -12.929 1.00 29.01 288 TYR A CA 1
ATOM 2239 C C . TYR A 1 267 ? -9.682 -54.055 -13.705 1.00 32.35 288 TYR A C 1
ATOM 2240 O O . TYR A 1 267 ? -9.874 -54.223 -14.920 1.00 31.75 288 TYR A O 1
ATOM 2249 N N . SER A 1 268 ? -10.227 -53.054 -13.008 1.00 30.28 289 SER A N 1
ATOM 2250 C CA . SER A 1 268 ? -11.095 -52.053 -13.620 1.00 30.05 289 SER A CA 1
ATOM 2251 C C . SER A 1 268 ? -10.645 -50.666 -13.177 1.00 31.03 289 SER A C 1
ATOM 2252 O O . SER A 1 268 ? -9.843 -50.529 -12.250 1.00 30.40 289 SER A O 1
ATOM 2255 N N . HIS A 1 269 ? -11.136 -49.631 -13.870 1.00 28.51 290 HIS A N 1
ATOM 2256 C CA . HIS A 1 269 ? -10.793 -48.273 -13.464 1.00 26.53 290 HIS A CA 1
ATOM 2257 C C . HIS A 1 269 ? -11.653 -47.840 -12.285 1.00 28.49 290 HIS A C 1
ATOM 2258 O O . HIS A 1 269 ? -11.140 -47.530 -11.198 1.00 28.84 290 HIS A O 1
ATOM 2265 N N . ALA A 1 270 ? -12.965 -47.796 -12.497 1.00 28.27 291 ALA A N 1
ATOM 2266 C CA . ALA A 1 270 ? -13.940 -47.581 -11.444 1.00 33.27 291 ALA A CA 1
ATOM 2267 C C . ALA A 1 270 ? -14.238 -48.893 -10.732 1.00 28.63 291 ALA A C 1
ATOM 2268 O O . ALA A 1 270 ? -14.010 -49.973 -11.284 1.00 29.01 291 ALA A O 1
ATOM 2270 N N . PRO A 1 271 ? -14.759 -48.829 -9.506 1.00 29.80 292 PRO A N 1
ATOM 2271 C CA . PRO A 1 271 ? -15.341 -50.032 -8.897 1.00 28.75 292 PRO A CA 1
ATOM 2272 C C . PRO A 1 271 ? -16.579 -50.461 -9.681 1.00 32.80 292 PRO A C 1
ATOM 2273 O O . PRO A 1 271 ? -17.433 -49.635 -10.018 1.00 31.86 292 PRO A O 1
ATOM 2277 N N . ILE A 1 272 ? -16.661 -51.752 -10.005 1.00 29.64 293 ILE A N 1
ATOM 2278 C CA . ILE A 1 272 ? -17.740 -52.251 -10.853 1.00 26.41 293 ILE A CA 1
ATOM 2279 C C . ILE A 1 272 ? -18.358 -53.519 -10.282 1.00 31.16 293 ILE A C 1
ATOM 2280 O O . ILE A 1 272 ? -17.689 -54.344 -9.643 1.00 32.50 293 ILE A O 1
ATOM 2285 N N . ARG A 1 273 ? -19.661 -53.657 -10.525 1.00 31.79 294 ARG A N 1
ATOM 2286 C CA . ARG A 1 273 ? -20.366 -54.910 -10.302 1.00 33.03 294 ARG A CA 1
ATOM 2287 C C . ARG A 1 273 ? -19.808 -55.985 -11.224 1.00 32.24 294 ARG A C 1
ATOM 2288 O O . ARG A 1 273 ? -19.362 -55.705 -12.338 1.00 33.93 294 ARG A O 1
ATOM 2296 N N . PHE A 1 274 ? -19.847 -57.231 -10.753 1.00 32.13 295 PHE A N 1
ATOM 2297 C CA . PHE A 1 274 ? -19.404 -58.341 -11.590 1.00 31.76 295 PHE A CA 1
ATOM 2298 C C . PHE A 1 274 ? -20.218 -58.418 -12.876 1.00 31.24 295 PHE A C 1
ATOM 2299 O O . PHE A 1 274 ? -19.660 -58.635 -13.963 1.00 31.51 295 PHE A O 1
ATOM 2307 N N . ASP A 1 275 ? -21.528 -58.192 -12.783 1.00 30.83 296 ASP A N 1
ATOM 2308 C CA . ASP A 1 275 ? -22.401 -58.379 -13.939 1.00 31.07 296 ASP A CA 1
ATOM 2309 C C . ASP A 1 275 ? -22.312 -57.244 -14.954 1.00 34.05 296 ASP A C 1
ATOM 2310 O O . ASP A 1 275 ? -22.956 -57.330 -16.008 1.00 32.29 296 ASP A O 1
ATOM 2315 N N . SER A 1 276 ? -21.511 -56.204 -14.694 1.00 29.44 297 SER A N 1
ATOM 2316 C CA . SER A 1 276 ? -21.288 -55.187 -15.715 1.00 30.89 297 SER A CA 1
ATOM 2317 C C . SER A 1 276 ? -20.428 -55.717 -16.855 1.00 36.00 297 SER A C 1
ATOM 2318 O O . SER A 1 276 ? -20.456 -55.154 -17.957 1.00 29.69 297 SER A O 1
ATOM 2321 N N . ILE A 1 277 ? -19.669 -56.790 -16.623 1.00 30.37 298 ILE A N 1
ATOM 2322 C CA . ILE A 1 277 ? -18.875 -57.345 -17.713 1.00 30.60 298 ILE A CA 1
ATOM 2323 C C . ILE A 1 277 ? -19.793 -57.941 -18.769 1.00 28.57 298 ILE A C 1
ATOM 2324 O O . ILE A 1 277 ? -19.601 -57.738 -19.977 1.00 31.07 298 ILE A O 1
ATOM 2329 N N . ARG A 1 278 ? -20.808 -58.676 -18.326 1.00 28.13 299 ARG A N 1
ATOM 2330 C CA . ARG A 1 278 ? -21.807 -59.217 -19.235 1.00 33.13 299 ARG A CA 1
ATOM 2331 C C . ARG A 1 278 ? -22.537 -58.109 -19.996 1.00 31.96 299 ARG A C 1
ATOM 2332 O O . ARG A 1 278 ? -22.841 -58.262 -21.187 1.00 31.64 299 ARG A O 1
ATOM 2340 N N . MET A 1 279 ? -22.837 -56.991 -19.329 1.00 29.65 300 MET A N 1
ATOM 2341 C CA . MET A 1 279 ? -23.474 -55.872 -20.023 1.00 34.14 300 MET A CA 1
ATOM 2342 C C . MET A 1 279 ? -22.562 -55.286 -21.092 1.00 28.93 300 MET A C 1
ATOM 2343 O O . MET A 1 279 ? -23.025 -54.946 -22.189 1.00 34.32 300 MET A O 1
ATOM 2348 N N . ALA A 1 280 ? -21.270 -55.137 -20.782 1.00 27.31 301 ALA A N 1
ATOM 2349 C CA . ALA A 1 280 ? -20.321 -54.654 -21.784 1.00 31.51 301 ALA A CA 1
ATOM 2350 C C . ALA A 1 280 ? -20.258 -55.599 -22.971 1.00 33.65 301 ALA A C 1
ATOM 2351 O O . ALA A 1 280 ? -20.186 -55.159 -24.126 1.00 31.46 301 ALA A O 1
ATOM 2353 N N . ALA A 1 281 ? -20.281 -56.909 -22.702 1.00 27.75 302 ALA A N 1
ATOM 2354 C CA . ALA A 1 281 ? -20.289 -57.882 -23.787 1.00 32.85 302 ALA A CA 1
ATOM 2355 C C . ALA A 1 281 ? -21.514 -57.692 -24.664 1.00 35.29 302 ALA A C 1
ATOM 2356 O O . ALA A 1 281 ? -21.432 -57.791 -25.894 1.00 39.31 302 ALA A O 1
ATOM 2358 N N A SER A 1 282 ? -22.663 -57.405 -24.050 0.48 32.90 303 SER A N 1
ATOM 2359 N N B SER A 1 282 ? -22.656 -57.388 -24.045 0.52 32.88 303 SER A N 1
ATOM 2360 C CA A SER A 1 282 ? -23.886 -57.219 -24.826 0.48 32.59 303 SER A CA 1
ATOM 2361 C CA B SER A 1 282 ? -23.894 -57.211 -24.798 0.52 32.74 303 SER A CA 1
ATOM 2362 C C A SER A 1 282 ? -23.753 -56.052 -25.799 0.48 36.60 303 SER A C 1
ATOM 2363 C C B SER A 1 282 ? -23.798 -56.042 -25.773 0.52 36.64 303 SER A C 1
ATOM 2364 O O A SER A 1 282 ? -24.087 -56.175 -26.985 0.48 38.16 303 SER A O 1
ATOM 2365 O O B SER A 1 282 ? -24.209 -56.155 -26.936 0.52 39.10 303 SER A O 1
ATOM 2370 N N . GLN A 1 283 ? -23.269 -54.906 -25.317 1.00 34.39 304 GLN A N 1
ATOM 2371 C CA . GLN A 1 283 ? -23.163 -53.745 -26.195 1.00 33.53 304 GLN A CA 1
ATOM 2372 C C . GLN A 1 283 ? -22.171 -53.988 -27.325 1.00 37.77 304 GLN A C 1
ATOM 2373 O O . GLN A 1 283 ? -22.371 -53.515 -28.450 1.00 34.73 304 GLN A O 1
ATOM 2379 N N . LEU A 1 284 ? -21.095 -54.716 -27.050 1.00 35.82 305 LEU A N 1
ATOM 2380 C CA . LEU A 1 284 ? -20.046 -54.909 -28.040 1.00 34.10 305 LEU A CA 1
ATOM 2381 C C . LEU A 1 284 ? -20.275 -56.124 -28.928 1.00 40.86 305 LEU A C 1
ATOM 2382 O O . LEU A 1 284 ? -19.432 -56.405 -29.786 1.00 36.88 305 LEU A O 1
ATOM 2387 N N . GLY A 1 285 ? -21.381 -56.846 -28.752 1.00 36.93 306 GLY A N 1
ATOM 2388 C CA . GLY A 1 285 ? -21.652 -58.004 -29.586 1.00 41.76 306 GLY A CA 1
ATOM 2389 C C . GLY A 1 285 ? -20.781 -59.207 -29.303 1.00 40.10 306 GLY A C 1
ATOM 2390 O O . GLY A 1 285 ? -20.642 -60.080 -30.165 1.00 41.79 306 GLY A O 1
ATOM 2391 N N . VAL A 1 286 ? -20.188 -59.282 -28.112 1.00 36.61 307 VAL A N 1
ATOM 2392 C CA . VAL A 1 286 ? -19.318 -60.390 -27.722 1.00 29.04 307 VAL A CA 1
ATOM 2393 C C . VAL A 1 286 ? -20.155 -61.430 -26.978 1.00 35.71 307 VAL A C 1
ATOM 2394 O O . VAL A 1 286 ? -20.955 -61.081 -26.104 1.00 36.19 307 VAL A O 1
ATOM 2398 N N . THR A 1 287 ? -19.983 -62.708 -27.330 1.00 38.43 308 THR A N 1
ATOM 2399 C CA . THR A 1 287 ? -20.676 -63.792 -26.634 1.00 34.67 308 THR A CA 1
ATOM 2400 C C . THR A 1 287 ? -20.083 -63.953 -25.238 1.00 37.42 308 THR A C 1
ATOM 2401 O O . THR A 1 287 ? -18.877 -64.173 -25.098 1.00 34.91 308 THR A O 1
ATOM 2405 N N . TYR A 1 288 ? -20.911 -63.809 -24.202 1.00 34.51 309 TYR A N 1
ATOM 2406 C CA . TYR A 1 288 ? -20.410 -63.811 -22.830 1.00 32.86 309 TYR A CA 1
ATOM 2407 C C . TYR A 1 288 ? -20.443 -65.233 -22.281 1.00 32.15 309 TYR A C 1
ATOM 2408 O O . TYR A 1 288 ? -21.467 -65.912 -22.361 1.00 32.32 309 TYR A O 1
ATOM 2417 N N . ASN A 1 289 ? -19.323 -65.684 -21.721 1.00 35.22 310 ASN A N 1
ATOM 2418 C CA . ASN A 1 289 ? -19.299 -66.977 -21.045 1.00 32.31 310 ASN A CA 1
ATOM 2419 C C . ASN A 1 289 ? -18.333 -66.895 -19.869 1.00 36.05 310 ASN A C 1
ATOM 2420 O O . ASN A 1 289 ? -17.217 -66.385 -20.018 1.00 34.39 310 ASN A O 1
ATOM 2425 N N . ASP A 1 290 ? -18.770 -67.370 -18.697 1.00 38.11 311 ASP A N 1
ATOM 2426 C CA . ASP A 1 290 ? -17.900 -67.331 -17.524 1.00 39.52 311 ASP A CA 1
ATOM 2427 C C . ASP A 1 290 ? -17.972 -68.634 -16.737 1.00 39.32 311 ASP A C 1
ATOM 2428 O O . ASP A 1 290 ? -17.661 -68.645 -15.536 1.00 42.90 311 ASP A O 1
ATOM 2433 N N . SER A 1 291 ? -18.372 -69.731 -17.388 1.00 35.58 312 SER A N 1
ATOM 2434 C CA . SER A 1 291 ? -18.529 -71.005 -16.697 1.00 38.64 312 SER A CA 1
ATOM 2435 C C . SER A 1 291 ? -17.236 -71.436 -16.029 1.00 40.18 312 SER A C 1
ATOM 2436 O O . SER A 1 291 ? -17.269 -72.103 -14.989 1.00 41.84 312 SER A O 1
ATOM 2439 N N . THR A 1 292 ? -16.098 -71.058 -16.605 1.00 40.11 313 THR A N 1
ATOM 2440 C CA . THR A 1 292 ? -14.792 -71.291 -16.015 1.00 42.39 313 THR A CA 1
ATOM 2441 C C . THR A 1 292 ? -14.025 -69.977 -16.009 1.00 40.08 313 THR A C 1
ATOM 2442 O O . THR A 1 292 ? -14.365 -69.027 -16.727 1.00 38.42 313 THR A O 1
ATOM 2446 N N . LYS A 1 293 ? -12.980 -69.907 -15.177 1.00 39.07 314 LYS A N 1
ATOM 2447 C CA . LYS A 1 293 ? -12.181 -68.688 -15.175 1.00 36.69 314 LYS A CA 1
ATOM 2448 C C . LYS A 1 293 ? -11.537 -68.455 -16.535 1.00 32.97 314 LYS A C 1
ATOM 2449 O O . LYS A 1 293 ? -11.396 -67.303 -16.964 1.00 34.22 314 LYS A O 1
ATOM 2455 N N . GLU A 1 294 ? -11.191 -69.531 -17.246 1.00 37.55 315 GLU A N 1
ATOM 2456 C CA . GLU A 1 294 ? -10.603 -69.396 -18.577 1.00 37.51 315 GLU A CA 1
ATOM 2457 C C . GLU A 1 294 ? -11.620 -68.853 -19.575 1.00 38.02 315 GLU A C 1
ATOM 2458 O O . GLU A 1 294 ? -11.267 -68.086 -20.482 1.00 37.08 315 GLU A O 1
ATOM 2464 N N . ALA A 1 295 ? -12.886 -69.253 -19.439 1.00 38.12 316 ALA A N 1
ATOM 2465 C CA . ALA A 1 295 ? -13.919 -68.732 -20.330 1.00 31.68 316 ALA A CA 1
ATOM 2466 C C . ALA A 1 295 ? -14.163 -67.250 -20.084 1.00 38.58 316 ALA A C 1
ATOM 2467 O O . ALA A 1 295 ? -14.373 -66.481 -21.026 1.00 34.82 316 ALA A O 1
ATOM 2469 N N . LEU A 1 296 ? -14.141 -66.827 -18.820 1.00 34.67 317 LEU A N 1
ATOM 2470 C CA . LEU A 1 296 ? -14.281 -65.407 -18.526 1.00 35.18 317 LEU A CA 1
ATOM 2471 C C . LEU A 1 296 ? -13.082 -64.627 -19.044 1.00 33.77 317 LEU A C 1
ATOM 2472 O O . LEU A 1 296 ? -13.239 -63.534 -19.598 1.00 29.32 317 LEU A O 1
ATOM 2477 N N . ALA A 1 297 ? -11.876 -65.181 -18.878 1.00 33.27 318 ALA A N 1
ATOM 2478 C CA . ALA A 1 297 ? -10.692 -64.568 -19.469 1.00 31.45 318 ALA A CA 1
ATOM 2479 C C . ALA A 1 297 ? -10.856 -64.386 -20.974 1.00 30.83 318 ALA A C 1
ATOM 2480 O O . ALA A 1 297 ? -10.545 -63.318 -21.516 1.00 34.22 318 ALA A O 1
ATOM 2482 N N . GLU A 1 298 ? -11.332 -65.424 -21.664 1.00 34.63 319 GLU A N 1
ATOM 2483 C CA . GLU A 1 298 ? -11.507 -65.347 -23.112 1.00 35.13 319 GLU A CA 1
ATOM 2484 C C . GLU A 1 298 ? -12.562 -64.308 -23.483 1.00 36.84 319 GLU A C 1
ATOM 2485 O O . GLU A 1 298 ? -12.396 -63.574 -24.462 1.00 33.66 319 GLU A O 1
ATOM 2491 N N . THR A 1 299 ? -13.653 -64.231 -22.711 1.00 33.91 320 THR A N 1
ATOM 2492 C CA . THR A 1 299 ? -14.650 -63.187 -22.936 1.00 33.43 320 THR A CA 1
ATOM 2493 C C . THR A 1 299 ? -14.016 -61.804 -22.859 1.00 35.94 320 THR A C 1
ATOM 2494 O O . THR A 1 299 ? -14.250 -60.957 -23.732 1.00 32.61 320 THR A O 1
ATOM 2498 N N . ILE A 1 300 ? -13.180 -61.572 -21.838 1.00 29.21 321 ILE A N 1
ATOM 2499 C CA . ILE A 1 300 ? -12.544 -60.268 -21.661 1.00 27.08 321 ILE A CA 1
ATOM 2500 C C . ILE A 1 300 ? -11.570 -59.978 -22.803 1.00 30.67 321 ILE A C 1
ATOM 2501 O O . ILE A 1 300 ? -11.536 -58.856 -23.318 1.00 29.43 321 ILE A O 1
ATOM 2506 N N . ASP A 1 301 ? -10.775 -60.980 -23.218 1.00 31.86 322 ASP A N 1
ATOM 2507 C CA . ASP A 1 301 ? -9.916 -60.823 -24.399 1.00 34.16 322 ASP A CA 1
ATOM 2508 C C . ASP A 1 301 ? -10.715 -60.303 -25.588 1.00 31.44 322 ASP A C 1
ATOM 2509 O O . ASP A 1 301 ? -10.256 -59.421 -26.322 1.00 31.52 322 ASP A O 1
ATOM 2514 N N . GLN A 1 302 ? -11.914 -60.855 -25.798 1.00 28.59 323 GLN A N 1
ATOM 2515 C CA . GLN A 1 302 ? -12.721 -60.446 -26.942 1.00 31.87 323 GLN A CA 1
ATOM 2516 C C . GLN A 1 302 ? -13.255 -59.030 -26.769 1.00 34.40 323 GLN A C 1
ATOM 2517 O O . GLN A 1 302 ? -13.350 -58.283 -27.745 1.00 30.70 323 GLN A O 1
ATOM 2523 N N . LEU A 1 303 ? -13.622 -58.638 -25.542 1.00 32.20 324 LEU A N 1
ATOM 2524 C CA . LEU A 1 303 ? -13.990 -57.239 -25.308 1.00 27.44 324 LEU A CA 1
ATOM 2525 C C . LEU A 1 303 ? -12.850 -56.311 -25.681 1.00 28.75 324 LEU A C 1
ATOM 2526 O O . LEU A 1 303 ? -13.070 -55.252 -26.284 1.00 29.22 324 LEU A O 1
ATOM 2531 N N . ASN A 1 304 ? -11.629 -56.665 -25.271 1.00 25.52 325 ASN A N 1
ATOM 2532 C CA . ASN A 1 304 ? -10.490 -55.794 -25.509 1.00 27.48 325 ASN A CA 1
ATOM 2533 C C . ASN A 1 304 ? -10.130 -55.750 -26.988 1.00 31.70 325 ASN A C 1
ATOM 2534 O O . ASN A 1 304 ? -9.685 -54.712 -27.485 1.00 30.81 325 ASN A O 1
ATOM 2539 N N . ALA A 1 305 ? -10.329 -56.850 -27.708 1.00 29.88 326 ALA A N 1
ATOM 2540 C CA . ALA A 1 305 ? -10.141 -56.800 -29.154 1.00 33.94 326 ALA A CA 1
ATOM 2541 C C . ALA A 1 305 ? -11.131 -55.834 -29.801 1.00 31.72 326 ALA A C 1
ATOM 2542 O O . ALA A 1 305 ? -10.785 -55.130 -30.758 1.00 31.17 326 ALA A O 1
ATOM 2544 N N . GLN A 1 306 ? -12.379 -55.810 -29.316 1.00 29.67 327 GLN A N 1
ATOM 2545 C CA . GLN A 1 306 ? -13.350 -54.870 -29.868 1.00 29.40 327 GLN A CA 1
ATOM 2546 C C . GLN A 1 306 ? -12.963 -53.433 -29.556 1.00 33.21 327 GLN A C 1
ATOM 2547 O O . GLN A 1 306 ? -13.157 -52.543 -30.391 1.00 30.87 327 GLN A O 1
ATOM 2553 N N . LEU A 1 307 ? -12.429 -53.178 -28.353 1.00 27.69 328 LEU A N 1
ATOM 2554 C CA . LEU A 1 307 ? -11.928 -51.842 -28.062 1.00 25.73 328 LEU A CA 1
ATOM 2555 C C . LEU A 1 307 ? -10.912 -51.402 -29.111 1.00 30.37 328 LEU A C 1
ATOM 2556 O O . LEU A 1 307 ? -10.941 -50.259 -29.588 1.00 31.44 328 LEU A O 1
ATOM 2561 N N . GLN A 1 308 ? -9.983 -52.298 -29.467 1.00 32.13 329 GLN A N 1
ATOM 2562 C CA . GLN A 1 308 ? -8.943 -51.916 -30.419 1.00 30.56 329 GLN A CA 1
ATOM 2563 C C . GLN A 1 308 ? -9.532 -51.616 -31.797 1.00 31.74 329 GLN A C 1
ATOM 2564 O O . GLN A 1 308 ? -9.028 -50.737 -32.515 1.00 32.76 329 GLN A O 1
ATOM 2570 N N . ILE A 1 309 ? -10.599 -52.320 -32.177 1.00 31.54 330 ILE A N 1
ATOM 2571 C CA . ILE A 1 309 ? -11.251 -52.056 -33.459 1.00 30.69 330 ILE A CA 1
ATOM 2572 C C . ILE A 1 309 ? -11.884 -50.668 -33.460 1.00 30.51 330 ILE A C 1
ATOM 2573 O O . ILE A 1 309 ? -11.721 -49.894 -34.412 1.00 34.15 330 ILE A O 1
ATOM 2578 N N . TYR A 1 310 ? -12.604 -50.326 -32.386 1.00 29.08 331 TYR A N 1
ATOM 2579 C CA . TYR A 1 310 ? -13.208 -49.000 -32.313 1.00 30.59 331 TYR A CA 1
ATOM 2580 C C . TYR A 1 310 ? -12.150 -47.905 -32.361 1.00 28.80 331 TYR A C 1
ATOM 2581 O O . TYR A 1 310 ? -12.313 -46.905 -33.076 1.00 27.95 331 TYR A O 1
ATOM 2590 N N . MET A 1 311 ? -11.022 -48.106 -31.667 1.00 29.76 332 MET A N 1
ATOM 2591 C CA . MET A 1 311 ? -10.001 -47.066 -31.630 1.00 31.21 332 MET A CA 1
ATOM 2592 C C . MET A 1 311 ? -9.267 -46.948 -32.957 1.00 35.43 332 MET A C 1
ATOM 2593 O O . MET A 1 311 ? -8.948 -45.834 -33.403 1.00 32.08 332 MET A O 1
ATOM 2598 N N . LYS A 1 312 ? -8.975 -48.084 -33.597 1.00 31.43 333 LYS A N 1
ATOM 2599 C CA . LYS A 1 312 ? -8.320 -48.061 -34.901 1.00 34.03 333 LYS A CA 1
ATOM 2600 C C . LYS A 1 312 ? -9.159 -47.314 -35.932 1.00 35.62 333 LYS A C 1
ATOM 2601 O O . LYS A 1 312 ? -8.613 -46.706 -36.862 1.00 37.45 333 LYS A O 1
ATOM 2607 N N . ASN A 1 313 ? -10.480 -47.334 -35.778 1.00 34.08 334 ASN A N 1
ATOM 2608 C CA . ASN A 1 313 ? -11.389 -46.630 -36.673 1.00 34.17 334 ASN A CA 1
ATOM 2609 C C . ASN A 1 313 ? -11.729 -45.223 -36.189 1.00 31.56 334 ASN A C 1
ATOM 2610 O O . ASN A 1 313 ? -12.589 -44.568 -36.785 1.00 36.65 334 ASN A O 1
ATOM 2615 N N . ASN A 1 314 ? -11.076 -44.755 -35.123 1.00 32.81 335 ASN A N 1
ATOM 2616 C CA . ASN A 1 314 ? -11.254 -43.393 -34.617 1.00 34.85 335 ASN A CA 1
ATOM 2617 C C . ASN A 1 314 ? -12.696 -43.140 -34.194 1.00 30.78 335 ASN A C 1
ATOM 2618 O O . ASN A 1 314 ? -13.222 -42.034 -34.347 1.00 35.26 335 ASN A O 1
ATOM 2623 N N . MET A 1 315 ? -13.332 -44.172 -33.624 1.00 28.28 336 MET A N 1
ATOM 2624 C CA . MET A 1 315 ? -14.758 -44.109 -33.309 1.00 27.13 336 MET A CA 1
ATOM 2625 C C . MET A 1 315 ? -15.072 -44.541 -31.886 1.00 29.57 336 MET A C 1
ATOM 2626 O O . MET A 1 315 ? -16.189 -44.997 -31.604 1.00 30.71 336 MET A O 1
ATOM 2631 N N . LEU A 1 316 ? -14.120 -44.385 -30.963 1.00 30.44 337 LEU A N 1
ATOM 2632 C CA . LEU A 1 316 ? -14.408 -44.740 -29.576 1.00 28.41 337 LEU A CA 1
ATOM 2633 C C . LEU A 1 316 ? -15.558 -43.904 -29.034 1.00 25.29 337 LEU A C 1
ATOM 2634 O O . LEU A 1 316 ? -16.332 -44.382 -28.190 1.00 26.97 337 LEU A O 1
ATOM 2639 N N . HIS A 1 317 ? -15.713 -42.678 -29.547 1.00 28.20 338 HIS A N 1
ATOM 2640 C CA . HIS A 1 317 ? -16.757 -41.774 -29.076 1.00 29.98 338 HIS A CA 1
ATOM 2641 C C . HIS A 1 317 ? -18.155 -42.363 -29.233 1.00 35.10 338 HIS A C 1
ATOM 2642 O O . HIS A 1 317 ? -19.056 -42.009 -28.460 1.00 30.85 338 HIS A O 1
ATOM 2649 N N . LEU A 1 318 ? -18.344 -43.288 -30.179 1.00 26.82 339 LEU A N 1
ATOM 2650 C CA . LEU A 1 318 ? -19.655 -43.900 -30.375 1.00 32.42 339 LEU A CA 1
ATOM 2651 C C . LEU A 1 318 ? -20.108 -44.689 -29.152 1.00 32.26 339 LEU A C 1
ATOM 2652 O O . LEU A 1 318 ? -21.311 -44.888 -28.954 1.00 30.98 339 LEU A O 1
ATOM 2657 N N . LEU A 1 319 ? -19.177 -45.165 -28.337 1.00 25.77 340 LEU A N 1
ATOM 2658 C CA . LEU A 1 319 ? -19.531 -45.970 -27.173 1.00 26.04 340 LEU A CA 1
ATOM 2659 C C . LEU A 1 319 ? -19.657 -45.145 -25.904 1.00 29.86 340 LEU A C 1
ATOM 2660 O O . LEU A 1 319 ? -20.025 -45.693 -24.856 1.00 29.26 340 LEU A O 1
ATOM 2665 N N . PHE A 1 320 ? -19.353 -43.849 -25.965 1.00 30.12 341 PHE A N 1
ATOM 2666 C CA . PHE A 1 320 ? -19.301 -43.011 -24.771 1.00 29.25 341 PHE A CA 1
ATOM 2667 C C . PHE A 1 320 ? -20.245 -41.822 -24.857 1.00 29.94 341 PHE A C 1
ATOM 2668 O O . PHE A 1 320 ? -20.111 -40.873 -24.084 1.00 32.59 341 PHE A O 1
ATOM 2676 N N . GLU A 1 321 ? -21.231 -41.874 -25.744 1.00 30.42 342 GLU A N 1
ATOM 2677 C CA . GLU A 1 321 ? -22.207 -40.799 -25.879 1.00 30.81 342 GLU A CA 1
ATOM 2678 C C . GLU A 1 321 ? -23.560 -41.266 -25.365 1.00 36.44 342 GLU A C 1
ATOM 2679 O O . GLU A 1 321 ? -24.131 -42.237 -25.883 1.00 33.82 342 GLU A O 1
ATOM 2685 N N . ASN A 1 322 ? -24.066 -40.573 -24.343 1.00 32.36 343 ASN A N 1
ATOM 2686 C CA . ASN A 1 322 ? -25.408 -40.813 -23.820 1.00 34.76 343 ASN A CA 1
ATOM 2687 C C . ASN A 1 322 ? -25.830 -39.521 -23.142 1.00 40.77 343 ASN A C 1
ATOM 2688 O O . ASN A 1 322 ? -25.326 -39.202 -22.064 1.00 39.26 343 ASN A O 1
ATOM 2693 N N . ASN A 1 323 ? -26.721 -38.770 -23.777 1.00 40.08 344 ASN A N 1
ATOM 2694 C CA . ASN A 1 323 ? -27.159 -37.491 -23.241 1.00 46.55 344 ASN A CA 1
ATOM 2695 C C . ASN A 1 323 ? -28.320 -37.618 -22.271 1.00 46.28 344 ASN A C 1
ATOM 2696 O O . ASN A 1 323 ? -28.862 -36.597 -21.836 1.00 50.90 344 ASN A O 1
ATOM 2701 N N . GLU A 1 324 ? -28.720 -38.836 -21.924 1.00 47.17 345 GLU A N 1
ATOM 2702 C CA . GLU A 1 324 ? -29.799 -39.021 -20.966 1.00 52.81 345 GLU A CA 1
ATOM 2703 C C . GLU A 1 324 ? -29.304 -39.388 -19.575 1.00 56.30 345 GLU A C 1
ATOM 2704 O O . GLU A 1 324 ? -30.089 -39.327 -18.623 1.00 52.78 345 GLU A O 1
ATOM 2710 N N . ILE A 1 325 ? -28.028 -39.744 -19.428 1.00 39.78 346 ILE A N 1
ATOM 2711 C CA . ILE A 1 325 ? -27.480 -40.045 -18.109 1.00 39.80 346 ILE A CA 1
ATOM 2712 C C . ILE A 1 325 ? -27.410 -38.757 -17.301 1.00 45.59 346 ILE A C 1
ATOM 2713 O O . ILE A 1 325 ? -26.787 -37.775 -17.722 1.00 49.63 346 ILE A O 1
ATOM 2718 N N . ASN A 1 326 ? -28.054 -38.753 -16.131 1.00 42.34 347 ASN A N 1
ATOM 2719 C CA . ASN A 1 326 ? -28.028 -37.560 -15.294 1.00 55.80 347 ASN A CA 1
ATOM 2720 C C . ASN A 1 326 ? -26.786 -37.513 -14.416 1.00 49.25 347 ASN A C 1
ATOM 2721 O O . ASN A 1 326 ? -26.191 -36.451 -14.234 1.00 51.79 347 ASN A O 1
ATOM 2726 N N . ASP A 1 327 ? -26.372 -38.662 -13.868 1.00 41.56 348 ASP A N 1
ATOM 2727 C CA . ASP A 1 327 ? -25.205 -38.737 -12.996 1.00 41.62 348 ASP A CA 1
ATOM 2728 C C . ASP A 1 327 ? -24.420 -39.991 -13.374 1.00 36.93 348 ASP A C 1
ATOM 2729 O O . ASP A 1 327 ? -24.808 -41.105 -12.996 1.00 35.45 348 ASP A O 1
ATOM 2734 N N . PRO A 1 328 ? -23.322 -39.848 -14.133 1.00 33.64 349 PRO A N 1
ATOM 2735 C CA . PRO A 1 328 ? -22.566 -41.050 -14.535 1.00 31.24 349 PRO A CA 1
ATOM 2736 C C . PRO A 1 328 ? -21.916 -41.772 -13.365 1.00 31.35 349 PRO A C 1
ATOM 2737 O O . PRO A 1 328 ? -21.590 -42.959 -13.508 1.00 33.46 349 PRO A O 1
ATOM 2741 N N . THR A 1 329 ? -21.743 -41.118 -12.208 1.00 31.61 350 THR A N 1
ATOM 2742 C CA . THR A 1 329 ? -21.200 -41.820 -11.052 1.00 30.81 350 THR A CA 1
ATOM 2743 C C . THR A 1 329 ? -22.246 -42.684 -10.349 1.00 35.92 350 THR A C 1
ATOM 2744 O O . THR A 1 329 ? -21.874 -43.522 -9.518 1.00 37.64 350 THR A O 1
ATOM 2748 N N . ASN A 1 330 ? -23.531 -42.502 -10.662 1.00 36.89 351 ASN A N 1
ATOM 2749 C CA . ASN A 1 330 ? -24.629 -43.275 -10.069 1.00 38.23 351 ASN A CA 1
ATOM 2750 C C . ASN A 1 330 ? -25.651 -43.611 -11.159 1.00 42.00 351 ASN A C 1
ATOM 2751 O O . ASN A 1 330 ? -26.798 -43.181 -11.143 1.00 40.28 351 ASN A O 1
ATOM 2756 N N . MET A 1 331 ? -25.231 -44.407 -12.129 1.00 38.96 352 MET A N 1
ATOM 2757 C CA . MET A 1 331 ? -26.109 -44.739 -13.238 1.00 34.60 352 MET A CA 1
ATOM 2758 C C . MET A 1 331 ? -27.168 -45.743 -12.804 1.00 41.46 352 MET A C 1
ATOM 2759 O O . MET A 1 331 ? -26.885 -46.688 -12.062 1.00 35.93 352 MET A O 1
ATOM 2764 N N . THR A 1 332 ? -28.396 -45.519 -13.270 1.00 40.48 353 THR A N 1
ATOM 2765 C CA . THR A 1 332 ? -29.517 -46.400 -12.984 1.00 41.10 353 THR A CA 1
ATOM 2766 C C . THR A 1 332 ? -29.337 -47.738 -13.693 1.00 39.23 353 THR A C 1
ATOM 2767 O O . THR A 1 332 ? -28.439 -47.915 -14.528 1.00 38.22 353 THR A O 1
ATOM 2771 N N . ASP A 1 333 ? -30.231 -48.681 -13.365 1.00 38.07 354 ASP A N 1
ATOM 2772 C CA . ASP A 1 333 ? -30.230 -49.983 -14.033 1.00 46.71 354 ASP A CA 1
ATOM 2773 C C . ASP A 1 333 ? -30.324 -49.820 -15.544 1.00 40.96 354 ASP A C 1
ATOM 2774 O O . ASP A 1 333 ? -29.572 -50.444 -16.299 1.00 40.23 354 ASP A O 1
ATOM 2779 N N . GLU A 1 334 ? -31.261 -48.986 -15.995 1.00 44.66 355 GLU A N 1
ATOM 2780 C CA . GLU A 1 334 ? -31.432 -48.754 -17.426 1.00 50.10 355 GLU A CA 1
ATOM 2781 C C . GLU A 1 334 ? -30.185 -48.122 -18.038 1.00 40.06 355 GLU A C 1
ATOM 2782 O O . GLU A 1 334 ? -29.739 -48.526 -19.121 1.00 37.99 355 GLU A O 1
ATOM 2788 N N . GLU A 1 335 ? -29.593 -47.145 -17.348 1.00 40.51 356 GLU A N 1
ATOM 2789 C CA . GLU A 1 335 ? -28.408 -46.486 -17.886 1.00 36.07 356 GLU A CA 1
ATOM 2790 C C . GLU A 1 335 ? -27.214 -47.435 -17.964 1.00 36.39 356 GLU A C 1
ATOM 2791 O O . GLU A 1 335 ? -26.457 -47.389 -18.940 1.00 34.07 356 GLU A O 1
ATOM 2797 N N . ARG A 1 336 ? -27.018 -48.292 -16.948 1.00 34.83 357 ARG A N 1
ATOM 2798 C CA . ARG A 1 336 ? -25.914 -49.257 -16.987 1.00 34.14 357 ARG A CA 1
ATOM 2799 C C . ARG A 1 336 ? -26.048 -50.203 -18.172 1.00 37.93 357 ARG A C 1
ATOM 2800 O O . ARG A 1 336 ? -25.063 -50.501 -18.858 1.00 34.55 357 ARG A O 1
ATOM 2808 N N . ASN A 1 337 ? -27.258 -50.719 -18.394 1.00 34.36 358 ASN A N 1
ATOM 2809 C CA . ASN A 1 337 ? -27.514 -51.600 -19.527 1.00 38.25 358 ASN A CA 1
ATOM 2810 C C . ASN A 1 337 ? -27.297 -50.881 -20.853 1.00 34.66 358 ASN A C 1
ATOM 2811 O O . ASN A 1 337 ? -26.804 -51.481 -21.818 1.00 37.26 358 ASN A O 1
ATOM 2816 N N . ALA A 1 338 ? -27.666 -49.599 -20.923 1.00 35.69 359 ALA A N 1
ATOM 2817 C CA . ALA A 1 338 ? -27.586 -48.874 -22.191 1.00 33.60 359 ALA A CA 1
ATOM 2818 C C . ALA A 1 338 ? -26.155 -48.457 -22.522 1.00 33.51 359 ALA A C 1
ATOM 2819 O O . ALA A 1 338 ? -25.747 -48.491 -23.689 1.00 31.93 359 ALA A O 1
ATOM 2821 N N . SER A 1 339 ? -25.380 -48.061 -21.520 1.00 28.97 360 SER A N 1
ATOM 2822 C CA . SER A 1 339 ? -24.036 -47.525 -21.724 1.00 30.30 360 SER A CA 1
ATOM 2823 C C . SER A 1 339 ? -23.060 -48.155 -20.732 1.00 29.98 360 SER A C 1
ATOM 2824 O O . SER A 1 339 ? -22.500 -47.469 -19.869 1.00 28.16 360 SER A O 1
ATOM 2827 N N . PRO A 1 340 ? -22.820 -49.468 -20.837 1.00 30.54 361 PRO A N 1
ATOM 2828 C CA . PRO A 1 340 ? -21.965 -50.130 -19.830 1.00 31.24 361 PRO A CA 1
ATOM 2829 C C . PRO A 1 340 ? -20.528 -49.619 -19.769 1.00 30.54 361 PRO A C 1
ATOM 2830 O O . PRO A 1 340 ? -19.913 -49.675 -18.692 1.00 28.30 361 PRO A O 1
ATOM 2834 N N . LEU A 1 341 ? -19.959 -49.138 -20.880 1.00 25.37 362 LEU A N 1
ATOM 2835 C CA . LEU A 1 341 ? -18.582 -48.664 -20.824 1.00 26.87 362 LEU A CA 1
ATOM 2836 C C . LEU A 1 341 ? -18.488 -47.326 -20.112 1.00 25.39 362 LEU A C 1
ATOM 2837 O O . LEU A 1 341 ? -17.459 -47.034 -19.499 1.00 27.87 362 LEU A O 1
ATOM 2842 N N . ILE A 1 342 ? -19.544 -46.507 -20.174 1.00 24.95 363 ILE A N 1
ATOM 2843 C CA . ILE A 1 342 ? -19.568 -45.277 -19.381 1.00 25.06 363 ILE A CA 1
ATOM 2844 C C . ILE A 1 342 ? -19.564 -45.615 -17.898 1.00 27.72 363 ILE A C 1
ATOM 2845 O O . ILE A 1 342 ? -18.820 -45.021 -17.110 1.00 25.30 363 ILE A O 1
ATOM 2850 N N . TYR A 1 343 ? -20.380 -46.593 -17.505 1.00 26.37 364 TYR A N 1
ATOM 2851 C CA . TYR A 1 343 ? -20.399 -47.047 -16.114 1.00 25.42 364 TYR A CA 1
ATOM 2852 C C . TYR A 1 343 ? -19.032 -47.551 -15.675 1.00 25.96 364 TYR A C 1
ATOM 2853 O O . TYR A 1 343 ? -18.560 -47.215 -14.578 1.00 27.22 364 TYR A O 1
ATOM 2862 N N . LEU A 1 344 ? -18.360 -48.326 -16.533 1.00 25.59 365 LEU A N 1
ATOM 2863 C CA . LEU A 1 344 ? -17.062 -48.892 -16.175 1.00 26.50 365 LEU A CA 1
ATOM 2864 C C . LEU A 1 344 ? -16.002 -47.840 -15.866 1.00 28.53 365 LEU A C 1
ATOM 2865 O O . LEU A 1 344 ? -15.048 -48.147 -15.150 1.00 28.84 365 LEU A O 1
ATOM 2870 N N . VAL A 1 345 ? -16.114 -46.624 -16.393 1.00 27.07 366 VAL A N 1
ATOM 2871 C CA . VAL A 1 345 ? -15.085 -45.612 -16.161 1.00 27.29 366 VAL A CA 1
ATOM 2872 C C . VAL A 1 345 ? -15.533 -44.502 -15.229 1.00 27.09 366 VAL A C 1
ATOM 2873 O O . VAL A 1 345 ? -14.674 -43.723 -14.781 1.00 27.90 366 VAL A O 1
ATOM 2877 N N . TRP A 1 346 ? -16.840 -44.395 -14.920 1.00 28.60 367 TRP A N 1
ATOM 2878 C CA . TRP A 1 346 ? -17.365 -43.312 -14.095 1.00 26.91 367 TRP A CA 1
ATOM 2879 C C . TRP A 1 346 ? -17.932 -43.744 -12.743 1.00 31.48 367 TRP A C 1
ATOM 2880 O O . TRP A 1 346 ? -18.066 -42.893 -11.857 1.00 31.39 367 TRP A O 1
ATOM 2891 N N . ASN A 1 347 ? -18.286 -45.018 -12.559 1.00 29.69 368 ASN A N 1
ATOM 2892 C CA . ASN A 1 347 ? -18.989 -45.416 -11.340 1.00 33.43 368 ASN A CA 1
ATOM 2893 C C . ASN A 1 347 ? -18.185 -45.061 -10.088 1.00 33.82 368 ASN A C 1
ATOM 2894 O O . ASN A 1 347 ? -16.956 -45.166 -10.066 1.00 35.13 368 ASN A O 1
ATOM 2899 N N . ARG A 1 348 ? -18.896 -44.613 -9.054 1.00 31.01 369 ARG A N 1
ATOM 2900 C CA . ARG A 1 348 ? -18.348 -44.453 -7.710 1.00 31.03 369 ARG A CA 1
ATOM 2901 C C . ARG A 1 348 ? -19.167 -45.293 -6.744 1.00 33.50 369 ARG A C 1
ATOM 2902 O O . ARG A 1 348 ? -20.400 -45.206 -6.735 1.00 37.25 369 ARG A O 1
ATOM 2910 N N . TRP A 1 349 ? -18.484 -46.082 -5.917 1.00 37.71 370 TRP A N 1
ATOM 2911 C CA . TRP A 1 349 ? -19.175 -46.958 -4.983 1.00 36.43 370 TRP A CA 1
ATOM 2912 C C . TRP A 1 349 ? -19.738 -46.168 -3.806 1.00 39.18 370 TRP A C 1
ATOM 2913 O O . TRP A 1 349 ? -19.321 -45.042 -3.519 1.00 38.58 370 TRP A O 1
ATOM 2924 N N . ASN A 1 350 ? -20.700 -46.786 -3.120 1.00 37.10 371 ASN A N 1
ATOM 2925 C CA . ASN A 1 350 ? -21.265 -46.256 -1.888 1.00 47.63 371 ASN A CA 1
ATOM 2926 C C . ASN A 1 350 ? -21.927 -47.413 -1.145 1.00 47.06 371 ASN A C 1
ATOM 2927 O O . ASN A 1 350 ? -21.929 -48.553 -1.613 1.00 44.26 371 ASN A O 1
ATOM 2932 N N . GLU A 1 351 ? -22.482 -47.113 0.027 1.00 42.87 372 GLU A N 1
ATOM 2933 C CA . GLU A 1 351 ? -23.024 -48.174 0.875 1.00 42.53 372 GLU A CA 1
ATOM 2934 C C . GLU A 1 351 ? -24.166 -48.912 0.187 1.00 46.50 372 GLU A C 1
ATOM 2935 O O . GLU A 1 351 ? -24.290 -50.137 0.315 1.00 49.97 372 GLU A O 1
ATOM 2941 N N . SER A 1 352 ? -25.002 -48.191 -0.563 1.00 50.00 373 SER A N 1
ATOM 2942 C CA . SER A 1 352 ? -26.139 -48.835 -1.212 1.00 48.36 373 SER A CA 1
ATOM 2943 C C . SER A 1 352 ? -25.710 -49.828 -2.291 1.00 48.76 373 SER A C 1
ATOM 2944 O O . SER A 1 352 ? -26.489 -50.722 -2.636 1.00 49.14 373 SER A O 1
ATOM 2947 N N . LYS A 1 353 ? -24.495 -49.696 -2.826 1.00 42.72 374 LYS A N 1
ATOM 2948 C CA . LYS A 1 353 ? -23.997 -50.616 -3.838 1.00 41.42 374 LYS A CA 1
ATOM 2949 C C . LYS A 1 353 ? -23.257 -51.809 -3.247 1.00 44.27 374 LYS A C 1
ATOM 2950 O O . LYS A 1 353 ? -23.026 -52.792 -3.966 1.00 44.76 374 LYS A O 1
ATOM 2956 N N . GLU A 1 354 ? -22.864 -51.734 -1.968 1.00 44.66 375 GLU A N 1
ATOM 2957 C CA . GLU A 1 354 ? -22.236 -52.846 -1.250 1.00 46.89 375 GLU A CA 1
ATOM 2958 C C . GLU A 1 354 ? -23.324 -53.838 -0.851 1.00 52.31 375 GLU A C 1
ATOM 2959 O O . GLU A 1 354 ? -23.742 -53.907 0.303 1.00 52.87 375 GLU A O 1
ATOM 2965 N N . VAL A 1 355 ? -23.806 -54.598 -1.830 1.00 45.09 376 VAL A N 1
ATOM 2966 C CA . VAL A 1 355 ? -24.889 -55.530 -1.559 1.00 50.41 376 VAL A CA 1
ATOM 2967 C C . VAL A 1 355 ? -24.481 -56.923 -2.009 1.00 48.03 376 VAL A C 1
ATOM 2968 O O . VAL A 1 355 ? -23.538 -57.113 -2.787 1.00 45.34 376 VAL A O 1
ATOM 2972 N N . GLU A 1 356 ? -25.207 -57.908 -1.490 1.00 43.09 377 GLU A N 1
ATOM 2973 C CA . GLU A 1 356 ? -24.995 -59.282 -1.906 1.00 50.01 377 GLU A CA 1
ATOM 2974 C C . GLU A 1 356 ? -25.190 -59.386 -3.411 1.00 53.38 377 GLU A C 1
ATOM 2975 O O . GLU A 1 356 ? -26.093 -58.762 -3.979 1.00 56.20 377 GLU A O 1
ATOM 2981 N N . ASN A 1 357 ? -24.308 -60.141 -4.057 1.00 47.39 378 ASN A N 1
ATOM 2982 C CA . ASN A 1 357 ? -24.279 -60.436 -5.485 1.00 47.18 378 ASN A CA 1
ATOM 2983 C C . ASN A 1 357 ? -23.674 -59.303 -6.327 1.00 43.64 378 ASN A C 1
ATOM 2984 O O . ASN A 1 357 ? -23.447 -59.516 -7.514 1.00 38.82 378 ASN A O 1
ATOM 2989 N N . ALA A 1 358 ? -23.383 -58.118 -5.770 1.00 41.70 379 ALA A N 1
ATOM 2990 C CA . ALA A 1 358 ? -22.719 -57.090 -6.578 1.00 35.62 379 ALA A CA 1
ATOM 2991 C C . ALA A 1 358 ? -21.335 -57.549 -7.017 1.00 35.89 379 ALA A C 1
ATOM 2992 O O . ALA A 1 358 ? -20.997 -57.506 -8.209 1.00 34.97 379 ALA A O 1
ATOM 2994 N N . ARG A 1 359 ? -20.519 -58.007 -6.063 1.00 38.20 380 ARG A N 1
ATOM 2995 C CA . ARG A 1 359 ? -19.137 -58.410 -6.331 1.00 39.84 380 ARG A CA 1
ATOM 2996 C C . ARG A 1 359 ? -18.829 -59.656 -5.525 1.00 42.69 380 ARG A C 1
ATOM 2997 O O . ARG A 1 359 ? -18.168 -59.594 -4.483 1.00 45.07 380 ARG A O 1
ATOM 3005 N N . PRO A 1 360 ? -19.313 -60.813 -5.967 1.00 41.65 381 PRO A N 1
ATOM 3006 C CA . PRO A 1 360 ? -19.026 -62.048 -5.227 1.00 40.53 381 PRO A CA 1
ATOM 3007 C C . PRO A 1 360 ? -17.543 -62.395 -5.253 1.00 44.42 381 PRO A C 1
ATOM 3008 O O . PRO A 1 360 ? -16.823 -62.106 -6.216 1.00 42.57 381 PRO A O 1
ATOM 3012 N N . GLY A 1 361 ? -17.085 -63.001 -4.152 1.00 47.74 382 GLY A N 1
ATOM 3013 C CA . GLY A 1 361 ? -15.701 -63.414 -4.028 1.00 45.40 382 GLY A CA 1
ATOM 3014 C C . GLY A 1 361 ? -15.414 -64.813 -4.507 1.00 46.36 382 GLY A C 1
ATOM 3015 O O . GLY A 1 361 ? -14.253 -65.231 -4.581 1.00 45.86 382 GLY A O 1
ATOM 3016 N N . LYS A 1 362 ? -16.457 -65.565 -4.814 1.00 47.33 383 LYS A N 1
ATOM 3017 C CA . LYS A 1 362 ? -16.323 -66.877 -5.418 1.00 52.04 383 LYS A CA 1
ATOM 3018 C C . LYS A 1 362 ? -17.480 -67.029 -6.387 1.00 51.57 383 LYS A C 1
ATOM 3019 O O . LYS A 1 362 ? -18.608 -66.623 -6.092 1.00 50.36 383 LYS A O 1
ATOM 3025 N N . TYR A 1 363 ? -17.191 -67.574 -7.560 1.00 44.89 384 TYR A N 1
ATOM 3026 C CA . TYR A 1 363 ? -18.191 -67.602 -8.614 1.00 43.06 384 TYR A CA 1
ATOM 3027 C C . TYR A 1 363 ? -17.875 -68.767 -9.533 1.00 40.66 384 TYR A C 1
ATOM 3028 O O . TYR A 1 363 ? -16.739 -68.886 -10.002 1.00 41.47 384 TYR A O 1
ATOM 3037 N N . ASN A 1 364 ? -18.867 -69.628 -9.768 1.00 45.76 385 ASN A N 1
ATOM 3038 C CA . ASN A 1 364 ? -18.713 -70.799 -10.638 1.00 49.52 385 ASN A CA 1
ATOM 3039 C C . ASN A 1 364 ? -17.503 -71.641 -10.239 1.00 53.35 385 ASN A C 1
ATOM 3040 O O . ASN A 1 364 ? -16.774 -72.164 -11.086 1.00 48.23 385 ASN A O 1
ATOM 3045 N N . GLY A 1 365 ? -17.281 -71.762 -8.933 1.00 50.59 386 GLY A N 1
ATOM 3046 C CA . GLY A 1 365 ? -16.177 -72.551 -8.428 1.00 52.42 386 GLY A CA 1
ATOM 3047 C C . GLY A 1 365 ? -14.791 -71.945 -8.543 1.00 51.68 386 GLY A C 1
ATOM 3048 O O . GLY A 1 365 ? -13.817 -72.634 -8.218 1.00 54.22 386 GLY A O 1
ATOM 3049 N N . TYR A 1 366 ? -14.648 -70.694 -8.994 1.00 43.80 387 TYR A N 1
ATOM 3050 C CA . TYR A 1 366 ? -13.351 -70.032 -8.931 1.00 46.43 387 TYR A CA 1
ATOM 3051 C C . TYR A 1 366 ? -13.430 -68.772 -8.078 1.00 48.52 387 TYR A C 1
ATOM 3052 O O . TYR A 1 366 ? -14.486 -68.146 -7.960 1.00 41.81 387 TYR A O 1
ATOM 3061 N N . PHE A 1 367 ? -12.303 -68.414 -7.461 1.00 48.10 388 PHE A N 1
ATOM 3062 C CA . PHE A 1 367 ? -12.254 -67.192 -6.673 1.00 40.87 388 PHE A CA 1
ATOM 3063 C C . PHE A 1 367 ? -12.223 -65.981 -7.594 1.00 41.53 388 PHE A C 1
ATOM 3064 O O . PHE A 1 367 ? -11.697 -66.038 -8.708 1.00 41.85 388 PHE A O 1
ATOM 3072 N N . VAL A 1 368 ? -12.817 -64.882 -7.129 1.00 40.46 389 VAL A N 1
ATOM 3073 C CA . VAL A 1 368 ? -12.815 -63.619 -7.862 1.00 41.02 389 VAL A CA 1
ATOM 3074 C C . VAL A 1 368 ? -12.274 -62.535 -6.942 1.00 37.16 389 VAL A C 1
ATOM 3075 O O . VAL A 1 368 ? -12.759 -62.363 -5.817 1.00 38.19 389 VAL A O 1
ATOM 3079 N N . THR A 1 369 ? -11.260 -61.827 -7.412 1.00 33.59 390 THR A N 1
ATOM 3080 C CA . THR A 1 369 ? -10.673 -60.695 -6.715 1.00 35.73 390 THR A CA 1
ATOM 3081 C C . THR A 1 369 ? -10.866 -59.465 -7.598 1.00 33.70 390 THR A C 1
ATOM 3082 O O . THR A 1 369 ? -10.789 -59.560 -8.825 1.00 36.24 390 THR A O 1
ATOM 3086 N N . TYR A 1 370 ? -11.162 -58.323 -6.981 1.00 32.58 391 TYR A N 1
ATOM 3087 C CA . TYR A 1 370 ? -11.450 -57.083 -7.692 1.00 32.13 391 TYR A CA 1
ATOM 3088 C C . TYR A 1 370 ? -10.392 -56.067 -7.318 1.00 37.17 391 TYR A C 1
ATOM 3089 O O . TYR A 1 370 ? -10.163 -55.821 -6.130 1.00 38.02 391 TYR A O 1
ATOM 3098 N N . VAL A 1 371 ? -9.754 -55.477 -8.322 1.00 29.37 392 VAL A N 1
ATOM 3099 C CA . VAL A 1 371 ? -8.733 -54.460 -8.109 1.00 29.27 392 VAL A CA 1
ATOM 3100 C C . VAL A 1 371 ? -9.133 -53.272 -8.975 1.00 33.00 392 VAL A C 1
ATOM 3101 O O . VAL A 1 371 ? -9.284 -53.420 -10.192 1.00 34.05 392 VAL A O 1
ATOM 3105 N N . HIS A 1 372 ? -9.339 -52.107 -8.361 1.00 30.60 393 HIS A N 1
ATOM 3106 C CA . HIS A 1 372 ? -9.768 -50.944 -9.130 1.00 30.51 393 HIS A CA 1
ATOM 3107 C C . HIS A 1 372 ? -9.024 -49.709 -8.654 1.00 34.13 393 HIS A C 1
ATOM 3108 O O . HIS A 1 372 ? -8.335 -49.726 -7.631 1.00 34.06 393 HIS A O 1
ATOM 3115 N N . GLY A 1 373 ? -9.162 -48.632 -9.429 1.00 30.93 394 GLY A N 1
ATOM 3116 C CA . GLY A 1 373 ? -8.496 -47.388 -9.105 1.00 34.53 394 GLY A CA 1
ATOM 3117 C C . GLY A 1 373 ? -9.169 -46.670 -7.953 1.00 30.77 394 GLY A C 1
ATOM 3118 O O . GLY A 1 373 ? -10.274 -47.014 -7.531 1.00 33.15 394 GLY A O 1
ATOM 3119 N N . HIS A 1 374 ? -8.484 -45.627 -7.474 1.00 33.50 395 HIS A N 1
ATOM 3120 C CA . HIS A 1 374 ? -8.905 -44.871 -6.294 1.00 37.04 395 HIS A CA 1
ATOM 3121 C C . HIS A 1 374 ? -10.396 -44.566 -6.330 1.00 36.77 395 HIS A C 1
ATOM 3122 O O . HIS A 1 374 ? -10.940 -44.163 -7.363 1.00 36.82 395 HIS A O 1
ATOM 3129 N N . ASP A 1 375 ? -11.052 -44.766 -5.188 1.00 37.78 396 ASP A N 1
ATOM 3130 C CA . ASP A 1 375 ? -12.459 -44.449 -4.988 1.00 34.21 396 ASP A CA 1
ATOM 3131 C C . ASP A 1 375 ? -12.626 -44.115 -3.514 1.00 36.75 396 ASP A C 1
ATOM 3132 O O . ASP A 1 375 ? -12.008 -44.779 -2.665 1.00 43.44 396 ASP A O 1
ATOM 3137 N N . PRO A 1 376 ? -13.419 -43.091 -3.172 1.00 41.31 397 PRO A N 1
ATOM 3138 C CA . PRO A 1 376 ? -13.548 -42.730 -1.747 1.00 41.37 397 PRO A CA 1
ATOM 3139 C C . PRO A 1 376 ? -14.076 -43.853 -0.873 1.00 44.64 397 PRO A C 1
ATOM 3140 O O . PRO A 1 376 ? -13.504 -44.113 0.193 1.00 43.30 397 PRO A O 1
ATOM 3144 N N . PHE A 1 377 ? -15.147 -44.528 -1.293 1.00 42.89 398 PHE A N 1
ATOM 3145 C CA . PHE A 1 377 ? -15.743 -45.574 -0.473 1.00 43.41 398 PHE A CA 1
ATOM 3146 C C . PHE A 1 377 ? -14.760 -46.717 -0.252 1.00 43.40 398 PHE A C 1
ATOM 3147 O O . PHE A 1 377 ? -14.133 -47.198 -1.198 1.00 39.75 398 PHE A O 1
ATOM 3155 N N . GLN A 1 378 ? -14.655 -47.173 0.996 1.00 44.19 399 GLN A N 1
ATOM 3156 C CA . GLN A 1 378 ? -13.772 -48.273 1.377 1.00 48.32 399 GLN A CA 1
ATOM 3157 C C . GLN A 1 378 ? -14.613 -49.517 1.657 1.00 50.64 399 GLN A C 1
ATOM 3158 O O . GLN A 1 378 ? -15.298 -49.600 2.684 1.00 50.30 399 GLN A O 1
ATOM 3164 N N . SER A 1 379 ? -14.534 -50.491 0.772 1.00 40.06 400 SER A N 1
ATOM 3165 C CA . SER A 1 379 ? -15.261 -51.731 1.008 1.00 44.43 400 SER A CA 1
ATOM 3166 C C . SER A 1 379 ? -14.505 -52.604 2.004 1.00 46.26 400 SER A C 1
ATOM 3167 O O . SER A 1 379 ? -13.281 -52.742 1.908 1.00 45.24 400 SER A O 1
ATOM 3170 N N . PRO A 1 380 ? -15.214 -53.216 2.958 1.00 46.24 401 PRO A N 1
ATOM 3171 C CA . PRO A 1 380 ? -14.552 -54.121 3.909 1.00 44.37 401 PRO A CA 1
ATOM 3172 C C . PRO A 1 380 ? -14.283 -55.505 3.340 1.00 55.48 401 PRO A C 1
ATOM 3173 O O . PRO A 1 380 ? -13.634 -56.316 4.019 1.00 50.48 401 PRO A O 1
ATOM 3177 N N . LEU A 1 381 ? -14.767 -55.796 2.129 1.00 49.19 402 LEU A N 1
ATOM 3178 C CA . LEU A 1 381 ? -14.512 -57.087 1.500 1.00 39.84 402 LEU A CA 1
ATOM 3179 C C . LEU A 1 381 ? -13.010 -57.308 1.373 1.00 49.81 402 LEU A C 1
ATOM 3180 O O . LEU A 1 381 ? -12.289 -56.457 0.844 1.00 48.88 402 LEU A O 1
ATOM 3185 N N . THR A 1 382 ? -12.536 -58.456 1.866 1.00 44.74 403 THR A N 1
ATOM 3186 C CA . THR A 1 382 ? -11.102 -58.728 1.853 1.00 50.76 403 THR A CA 1
ATOM 3187 C C . THR A 1 382 ? -10.564 -58.967 0.451 1.00 51.14 403 THR A C 1
ATOM 3188 O O . THR A 1 382 ? -9.346 -58.898 0.249 1.00 48.00 403 THR A O 1
ATOM 3192 N N . TYR A 1 383 ? -11.435 -59.236 -0.518 1.00 43.07 404 TYR A N 1
ATOM 3193 C CA . TYR A 1 383 ? -11.020 -59.494 -1.889 1.00 43.35 404 TYR A CA 1
ATOM 3194 C C . TYR A 1 383 ? -11.246 -58.300 -2.812 1.00 39.08 404 TYR A C 1
ATOM 3195 O O . TYR A 1 383 ? -11.114 -58.441 -4.033 1.00 39.51 404 TYR A O 1
ATOM 3204 N N . VAL A 1 384 ? -11.557 -57.124 -2.263 1.00 39.63 405 VAL A N 1
ATOM 3205 C CA . VAL A 1 384 ? -11.660 -55.887 -3.036 1.00 37.34 405 VAL A CA 1
ATOM 3206 C C . VAL A 1 384 ? -10.487 -54.998 -2.652 1.00 37.83 405 VAL A C 1
ATOM 3207 O O . VAL A 1 384 ? -10.293 -54.697 -1.467 1.00 40.31 405 VAL A O 1
ATOM 3211 N N . TYR A 1 385 ? -9.710 -54.580 -3.655 1.00 35.46 406 TYR A N 1
ATOM 3212 C CA . TYR A 1 385 ? -8.547 -53.719 -3.472 1.00 36.83 406 TYR A CA 1
ATOM 3213 C C . TYR A 1 385 ? -8.809 -52.407 -4.191 1.00 37.43 406 TYR A C 1
ATOM 3214 O O . TYR A 1 385 ? -9.009 -52.382 -5.409 1.00 37.63 406 TYR A O 1
ATOM 3223 N N . ASN A 1 386 ? -8.803 -51.329 -3.434 1.00 35.85 407 ASN A N 1
ATOM 3224 C CA . ASN A 1 386 ? -9.144 -49.992 -3.901 1.00 30.67 407 ASN A CA 1
ATOM 3225 C C . ASN A 1 386 ? -7.829 -49.217 -3.891 1.00 36.87 407 ASN A C 1
ATOM 3226 O O . ASN A 1 386 ? -7.396 -48.769 -2.836 1.00 36.03 407 ASN A O 1
ATOM 3231 N N . LEU A 1 387 ? -7.177 -49.068 -5.051 1.00 33.73 408 LEU A N 1
ATOM 3232 C CA . LEU A 1 387 ? -5.783 -48.602 -5.062 1.00 34.23 408 LEU A CA 1
ATOM 3233 C C . LEU A 1 387 ? -5.757 -47.080 -5.005 1.00 35.22 408 LEU A C 1
ATOM 3234 O O . LEU A 1 387 ? -5.719 -46.397 -6.035 1.00 35.32 408 LEU A O 1
ATOM 3239 N N . ASP A 1 388 ? -5.789 -46.541 -3.791 1.00 37.79 409 ASP A N 1
ATOM 3240 C CA . ASP A 1 388 ? -5.771 -45.103 -3.549 1.00 40.56 409 ASP A CA 1
ATOM 3241 C C . ASP A 1 388 ? -4.441 -44.656 -2.948 1.00 48.55 409 ASP A C 1
ATOM 3242 O O . ASP A 1 388 ? -4.397 -43.840 -2.025 1.00 48.71 409 ASP A O 1
ATOM 3247 N N . THR A 1 389 ? -3.345 -45.212 -3.453 1.00 31.12 410 THR A N 1
ATOM 3248 C CA . THR A 1 389 ? -2.015 -45.017 -2.891 1.00 32.88 410 THR A CA 1
ATOM 3249 C C . THR A 1 389 ? -1.006 -45.040 -4.033 1.00 32.05 410 THR A C 1
ATOM 3250 O O . THR A 1 389 ? -1.288 -45.556 -5.110 1.00 34.38 410 THR A O 1
ATOM 3254 N N . LEU A 1 390 ? 0.172 -44.468 -3.788 1.00 36.87 411 LEU A N 1
ATOM 3255 C CA . LEU A 1 390 ? 1.274 -44.624 -4.733 1.00 40.75 411 LEU A CA 1
ATOM 3256 C C . LEU A 1 390 ? 1.912 -46.008 -4.656 1.00 50.43 411 LEU A C 1
ATOM 3257 O O . LEU A 1 390 ? 2.622 -46.402 -5.585 1.00 49.46 411 LEU A O 1
ATOM 3262 N N . CYS A 1 391 ? 1.685 -46.751 -3.577 1.00 43.84 412 CYS A N 1
ATOM 3263 C CA . CYS A 1 391 ? 2.283 -48.072 -3.453 1.00 39.35 412 CYS A CA 1
ATOM 3264 C C . CYS A 1 391 ? 1.606 -49.048 -4.398 1.00 38.74 412 CYS A C 1
ATOM 3265 O O . CYS A 1 391 ? 0.382 -49.035 -4.561 1.00 40.99 412 CYS A O 1
ATOM 3268 N N . GLY A 1 392 ? 2.402 -49.903 -5.023 1.00 45.03 413 GLY A N 1
ATOM 3269 C CA . GLY A 1 392 ? 1.873 -50.829 -6.001 1.00 40.45 413 GLY A CA 1
ATOM 3270 C C . GLY A 1 392 ? 1.320 -52.091 -5.360 1.00 44.32 413 GLY A C 1
ATOM 3271 O O . GLY A 1 392 ? 1.776 -52.532 -4.306 1.00 45.55 413 GLY A O 1
ATOM 3272 N N . LYS A 1 393 ? 0.323 -52.673 -6.010 1.00 39.39 414 LYS A N 1
ATOM 3273 C CA . LYS A 1 393 ? -0.161 -53.989 -5.620 1.00 42.99 414 LYS A CA 1
ATOM 3274 C C . LYS A 1 393 ? 0.507 -55.052 -6.484 1.00 49.79 414 LYS A C 1
ATOM 3275 O O . LYS A 1 393 ? 0.385 -55.025 -7.716 1.00 43.98 414 LYS A O 1
ATOM 3281 N N . TYR A 1 394 ? 1.201 -55.988 -5.841 1.00 47.11 415 TYR A N 1
ATOM 3282 C CA . TYR A 1 394 ? 1.769 -57.129 -6.544 1.00 53.53 415 TYR A CA 1
ATOM 3283 C C . TYR A 1 394 ? 0.740 -58.243 -6.695 1.00 57.24 415 TYR A C 1
ATOM 3284 O O . TYR A 1 394 ? -0.116 -58.447 -5.831 1.00 67.25 415 TYR A O 1
ATOM 3293 N N . SER A 1 395 ? 0.839 -58.977 -7.801 1.00 50.02 416 SER A N 1
ATOM 3294 C CA . SER A 1 395 ? 0.171 -60.267 -7.908 1.00 60.03 416 SER A CA 1
ATOM 3295 C C . SER A 1 395 ? 1.125 -61.360 -7.422 1.00 78.92 416 SER A C 1
ATOM 3296 O O . SER A 1 395 ? 2.334 -61.298 -7.667 1.00 83.86 416 SER A O 1
ATOM 3299 N N . ARG A 1 396 ? 0.587 -62.346 -6.707 1.00 99.08 417 ARG A N 1
ATOM 3300 C CA . ARG A 1 396 ? 1.414 -63.333 -6.023 1.00 110.88 417 ARG A CA 1
ATOM 3301 C C . ARG A 1 396 ? 1.426 -64.650 -6.810 1.00 117.24 417 ARG A C 1
ATOM 3302 O O . ARG A 1 396 ? 1.100 -64.680 -8.003 1.00 119.78 417 ARG A O 1
ATOM 3310 N N . VAL A 1 397 ? 1.806 -65.744 -6.151 1.00 115.16 418 VAL A N 1
ATOM 3311 C CA . VAL A 1 397 ? 1.900 -67.048 -6.804 1.00 110.37 418 VAL A CA 1
ATOM 3312 C C . VAL A 1 397 ? 0.557 -67.775 -6.725 1.00 109.66 418 VAL A C 1
ATOM 3313 O O . VAL A 1 397 ? 0.476 -68.940 -6.328 1.00 114.01 418 VAL A O 1
ATOM 3317 N N . PRO B 1 2 ? -53.497 18.996 -13.764 1.00 101.97 23 PRO B N 1
ATOM 3318 C CA . PRO B 1 2 ? -54.549 17.973 -13.831 1.00 102.13 23 PRO B CA 1
ATOM 3319 C C . PRO B 1 2 ? -54.260 16.791 -12.905 1.00 103.15 23 PRO B C 1
ATOM 3320 O O . PRO B 1 2 ? -53.095 16.485 -12.662 1.00 115.83 23 PRO B O 1
ATOM 3324 N N . GLY B 1 3 ? -55.309 16.140 -12.392 1.00 83.73 24 GLY B N 1
ATOM 3325 C CA . GLY B 1 3 ? -55.112 15.000 -11.527 1.00 60.14 24 GLY B CA 1
ATOM 3326 C C . GLY B 1 3 ? -54.752 13.743 -12.297 1.00 49.63 24 GLY B C 1
ATOM 3327 O O . GLY B 1 3 ? -54.990 13.614 -13.499 1.00 49.38 24 GLY B O 1
ATOM 3328 N N . SER B 1 4 ? -54.156 12.792 -11.587 1.00 42.43 25 SER B N 1
ATOM 3329 C CA . SER B 1 4 ? -53.789 11.523 -12.203 1.00 40.88 25 SER B CA 1
ATOM 3330 C C . SER B 1 4 ? -53.917 10.410 -11.178 1.00 39.35 25 SER B C 1
ATOM 3331 O O . SER B 1 4 ? -53.938 10.649 -9.968 1.00 41.29 25 SER B O 1
ATOM 3334 N N . ILE B 1 5 ? -53.985 9.183 -11.682 1.00 38.54 26 ILE B N 1
ATOM 3335 C CA . ILE B 1 5 ? -53.870 7.990 -10.856 1.00 38.12 26 ILE B CA 1
ATOM 3336 C C . ILE B 1 5 ? -52.779 7.118 -11.454 1.00 34.11 26 ILE B C 1
ATOM 3337 O O . ILE B 1 5 ? -52.608 7.061 -12.678 1.00 36.08 26 ILE B O 1
ATOM 3342 N N . SER B 1 6 ? -52.030 6.453 -10.588 1.00 34.17 27 SER B N 1
ATOM 3343 C CA . SER B 1 6 ? -50.876 5.664 -10.993 1.00 33.41 27 SER B CA 1
ATOM 3344 C C . SER B 1 6 ? -51.003 4.248 -10.453 1.00 38.42 27 SER B C 1
ATOM 3345 O O . SER B 1 6 ? -51.431 4.044 -9.317 1.00 34.85 27 SER B O 1
ATOM 3348 N N . LEU B 1 7 ? -50.626 3.266 -11.270 1.00 32.32 28 LEU B N 1
ATOM 3349 C CA . LEU B 1 7 ? -50.702 1.862 -10.883 1.00 32.16 28 LEU B CA 1
ATOM 3350 C C . LEU B 1 7 ? -49.298 1.281 -10.915 1.00 32.07 28 LEU B C 1
ATOM 3351 O O . LEU B 1 7 ? -48.681 1.209 -11.985 1.00 31.04 28 LEU B O 1
ATOM 3356 N N . GLY B 1 8 ? -48.795 0.866 -9.754 1.00 32.42 29 GLY B N 1
ATOM 3357 C CA . GLY B 1 8 ? -47.449 0.341 -9.649 1.00 32.32 29 GLY B CA 1
ATOM 3358 C C . GLY B 1 8 ? -47.341 -1.153 -9.484 1.00 33.68 29 GLY B C 1
ATOM 3359 O O . GLY B 1 8 ? -46.235 -1.668 -9.282 1.00 32.56 29 GLY B O 1
ATOM 3360 N N . ASP B 1 9 ? -48.458 -1.868 -9.541 1.00 31.96 30 ASP B N 1
ATOM 3361 C CA . ASP B 1 9 ? -48.460 -3.318 -9.333 1.00 31.91 30 ASP B CA 1
ATOM 3362 C C . ASP B 1 9 ? -49.532 -3.861 -10.278 1.00 37.26 30 ASP B C 1
ATOM 3363 O O . ASP B 1 9 ? -50.727 -3.832 -9.983 1.00 43.27 30 ASP B O 1
ATOM 3368 N N . LEU B 1 10 ? -49.096 -4.268 -11.453 1.00 32.72 31 LEU B N 1
ATOM 3369 C CA . LEU B 1 10 ? -49.983 -4.791 -12.482 1.00 31.15 31 LEU B CA 1
ATOM 3370 C C . LEU B 1 10 ? -49.574 -6.186 -12.919 1.00 37.59 31 LEU B C 1
ATOM 3371 O O . LEU B 1 10 ? -50.430 -7.069 -13.006 1.00 29.67 31 LEU B O 1
ATOM 3376 N N . HIS B 1 11 ? -48.284 -6.398 -13.169 1.00 33.87 32 HIS B N 1
ATOM 3377 C CA . HIS B 1 11 ? -47.699 -7.702 -13.486 1.00 29.33 32 HIS B CA 1
ATOM 3378 C C . HIS B 1 11 ? -48.533 -8.460 -14.532 1.00 32.52 32 HIS B C 1
ATOM 3379 O O . HIS B 1 11 ? -48.865 -9.640 -14.377 1.00 32.32 32 HIS B O 1
ATOM 3386 N N . GLY B 1 12 ? -48.861 -7.754 -15.617 1.00 30.48 33 GLY B N 1
ATOM 3387 C CA . GLY B 1 12 ? -49.500 -8.384 -16.776 1.00 29.78 33 GLY B CA 1
ATOM 3388 C C . GLY B 1 12 ? -50.862 -8.980 -16.501 1.00 34.72 33 GLY B C 1
ATOM 3389 O O . GLY B 1 12 ? -51.251 -9.955 -17.156 1.00 33.01 33 GLY B O 1
ATOM 3390 N N . ASN B 1 13 ? -51.606 -8.421 -15.541 1.00 30.23 34 ASN B N 1
ATOM 3391 C CA . ASN B 1 13 ? -52.839 -9.031 -15.033 1.00 32.81 34 ASN B CA 1
ATOM 3392 C C . ASN B 1 13 ? -54.017 -8.131 -15.406 1.00 31.80 34 ASN B C 1
ATOM 3393 O O . ASN B 1 13 ? -54.255 -7.108 -14.757 1.00 31.83 34 ASN B O 1
ATOM 3398 N N . ALA B 1 14 ? -54.773 -8.527 -16.435 1.00 33.01 35 ALA B N 1
ATOM 3399 C CA . ALA B 1 14 ? -55.882 -7.690 -16.899 1.00 32.20 35 ALA B CA 1
ATOM 3400 C C . ALA B 1 14 ? -56.946 -7.474 -15.822 1.00 32.31 35 ALA B C 1
ATOM 3401 O O . ALA B 1 14 ? -57.615 -6.431 -15.828 1.00 32.99 35 ALA B O 1
ATOM 3403 N N . ILE B 1 15 ? -57.144 -8.442 -14.916 1.00 33.02 36 ILE B N 1
ATOM 3404 C CA . ILE B 1 15 ? -58.093 -8.250 -13.813 1.00 34.45 36 ILE B CA 1
ATOM 3405 C C . ILE B 1 15 ? -57.645 -7.106 -12.912 1.00 34.34 36 ILE B C 1
ATOM 3406 O O . ILE B 1 15 ? -58.457 -6.281 -12.480 1.00 35.25 36 ILE B O 1
ATOM 3411 N N . LYS B 1 16 ? -56.356 -7.073 -12.568 1.00 34.79 37 LYS B N 1
ATOM 3412 C CA . LYS B 1 16 ? -55.835 -5.966 -11.771 1.00 33.48 37 LYS B CA 1
ATOM 3413 C C . LYS B 1 16 ? -56.077 -4.628 -12.458 1.00 37.55 37 LYS B C 1
ATOM 3414 O O . LYS B 1 16 ? -56.454 -3.646 -11.804 1.00 39.77 37 LYS B O 1
ATOM 3420 N N . LEU B 1 17 ? -55.867 -4.569 -13.776 1.00 32.11 38 LEU B N 1
ATOM 3421 C CA . LEU B 1 17 ? -56.131 -3.341 -14.523 1.00 31.95 38 LEU B CA 1
ATOM 3422 C C . LEU B 1 17 ? -57.611 -2.972 -14.456 1.00 34.67 38 LEU B C 1
ATOM 3423 O O . LEU B 1 17 ? -57.964 -1.825 -14.154 1.00 37.97 38 LEU B O 1
ATOM 3428 N N . ILE B 1 18 ? -58.492 -3.949 -14.697 1.00 33.85 39 ILE B N 1
ATOM 3429 C CA . ILE B 1 18 ? -59.936 -3.695 -14.674 1.00 38.00 39 ILE B CA 1
ATOM 3430 C C . ILE B 1 18 ? -60.375 -3.220 -13.292 1.00 44.13 39 ILE B C 1
ATOM 3431 O O . ILE B 1 18 ? -61.127 -2.246 -13.158 1.00 41.50 39 ILE B O 1
ATOM 3436 N N . HIS B 1 19 ? -59.912 -3.901 -12.246 1.00 40.47 40 HIS B N 1
ATOM 3437 C CA . HIS B 1 19 ? -60.235 -3.495 -10.881 1.00 41.98 40 HIS B CA 1
ATOM 3438 C C . HIS B 1 19 ? -59.809 -2.050 -10.624 1.00 42.13 40 HIS B C 1
ATOM 3439 O O . HIS B 1 19 ? -60.583 -1.240 -10.100 1.00 41.83 40 HIS B O 1
ATOM 3446 N N . PHE B 1 20 ? -58.580 -1.712 -11.013 1.00 38.25 41 PHE B N 1
ATOM 3447 C CA . PHE B 1 20 ? -58.068 -0.354 -10.855 1.00 38.67 41 PHE B CA 1
ATOM 3448 C C . PHE B 1 20 ? -58.959 0.671 -11.558 1.00 45.08 41 PHE B C 1
ATOM 3449 O O . PHE B 1 20 ? -59.259 1.733 -10.999 1.00 38.90 41 PHE B O 1
ATOM 3457 N N . LEU B 1 21 ? -59.415 0.361 -12.773 1.00 35.65 42 LEU B N 1
ATOM 3458 C CA . LEU B 1 21 ? -60.254 1.303 -13.510 1.00 36.13 42 LEU B CA 1
ATOM 3459 C C . LEU B 1 21 ? -61.643 1.441 -12.898 1.00 39.22 42 LEU B C 1
ATOM 3460 O O . LEU B 1 21 ? -62.206 2.543 -12.887 1.00 40.40 42 LEU B O 1
ATOM 3465 N N . PHE B 1 22 ? -62.215 0.349 -12.388 1.00 43.63 43 PHE B N 1
ATOM 3466 C CA . PHE B 1 22 ? -63.468 0.457 -11.646 1.00 47.75 43 PHE B CA 1
ATOM 3467 C C . PHE B 1 22 ? -63.278 1.247 -10.356 1.00 51.70 43 PHE B C 1
ATOM 3468 O O . PHE B 1 22 ? -64.040 2.180 -10.071 1.00 48.24 43 PHE B O 1
ATOM 3476 N N . ARG B 1 23 ? -62.264 0.879 -9.564 1.00 43.77 44 ARG B N 1
ATOM 3477 C CA . ARG B 1 23 ? -62.079 1.473 -8.243 1.00 46.31 44 ARG B CA 1
ATOM 3478 C C . ARG B 1 23 ? -61.996 2.985 -8.330 1.00 46.22 44 ARG B C 1
ATOM 3479 O O . ARG B 1 23 ? -62.543 3.698 -7.481 1.00 45.72 44 ARG B O 1
ATOM 3487 N N . HIS B 1 24 ? -61.331 3.494 -9.359 1.00 40.79 45 HIS B N 1
ATOM 3488 C CA . HIS B 1 24 ? -61.111 4.922 -9.495 1.00 42.34 45 HIS B CA 1
ATOM 3489 C C . HIS B 1 24 ? -62.113 5.570 -10.438 1.00 43.83 45 HIS B C 1
ATOM 3490 O O . HIS B 1 24 ? -61.897 6.703 -10.877 1.00 42.13 45 HIS B O 1
ATOM 3497 N N . LYS B 1 25 ? -63.220 4.878 -10.725 1.00 44.70 46 LYS B N 1
ATOM 3498 C CA . LYS B 1 25 ? -64.370 5.426 -11.443 1.00 48.42 46 LYS B CA 1
ATOM 3499 C C . LYS B 1 25 ? -64.022 5.847 -12.868 1.00 49.45 46 LYS B C 1
ATOM 3500 O O . LYS B 1 25 ? -64.659 6.741 -13.431 1.00 50.10 46 LYS B O 1
ATOM 3506 N N . ILE B 1 26 ? -63.018 5.210 -13.469 1.00 44.11 47 ILE B N 1
ATOM 3507 C CA . ILE B 1 26 ? -62.676 5.505 -14.855 1.00 41.13 47 ILE B CA 1
ATOM 3508 C C . ILE B 1 26 ? -63.671 4.844 -15.803 1.00 39.57 47 ILE B C 1
ATOM 3509 O O . ILE B 1 26 ? -64.014 5.397 -16.856 1.00 43.25 47 ILE B O 1
ATOM 3514 N N . ILE B 1 27 ? -64.152 3.658 -15.441 1.00 40.19 48 ILE B N 1
ATOM 3515 C CA . ILE B 1 27 ? -65.127 2.919 -16.230 1.00 45.79 48 ILE B CA 1
ATOM 3516 C C . ILE B 1 27 ? -66.267 2.502 -15.312 1.00 49.90 48 ILE B C 1
ATOM 3517 O O . ILE B 1 27 ? -66.157 2.547 -14.087 1.00 47.11 48 ILE B O 1
ATOM 3522 N N . LYS B 1 28 ? -67.369 2.086 -15.932 1.00 52.14 49 LYS B N 1
ATOM 3523 C CA . LYS B 1 28 ? -68.540 1.591 -15.223 1.00 54.37 49 LYS B CA 1
ATOM 3524 C C . LYS B 1 28 ? -69.311 0.674 -16.158 1.00 57.41 49 LYS B C 1
ATOM 3525 O O . LYS B 1 28 ? -69.205 0.775 -17.384 1.00 55.04 49 LYS B O 1
ATOM 3531 N N . PHE B 1 29 ? -70.091 -0.226 -15.570 1.00 49.46 50 PHE B N 1
ATOM 3532 C CA . PHE B 1 29 ? -71.017 -1.002 -16.377 1.00 52.59 50 PHE B CA 1
ATOM 3533 C C . PHE B 1 29 ? -72.136 -0.099 -16.890 1.00 59.28 50 PHE B C 1
ATOM 3534 O O . PHE B 1 29 ? -72.547 0.856 -16.226 1.00 59.94 50 PHE B O 1
ATOM 3542 N N . LYS B 1 30 ? -72.624 -0.397 -18.090 1.00 59.01 51 LYS B N 1
ATOM 3543 C CA . LYS B 1 30 ? -73.781 0.333 -18.588 1.00 63.05 51 LYS B CA 1
ATOM 3544 C C . LYS B 1 30 ? -75.010 0.028 -17.728 1.00 66.30 51 LYS B C 1
ATOM 3545 O O . LYS B 1 30 ? -75.087 -0.997 -17.042 1.00 63.56 51 LYS B O 1
ATOM 3551 N N . THR B 1 31 ? -75.982 0.943 -17.766 1.00 70.99 52 THR B N 1
ATOM 3552 C CA . THR B 1 31 ? -77.130 0.831 -16.869 1.00 75.33 52 THR B CA 1
ATOM 3553 C C . THR B 1 31 ? -77.985 -0.398 -17.148 1.00 70.14 52 THR B C 1
ATOM 3554 O O . THR B 1 31 ? -78.706 -0.842 -16.251 1.00 69.53 52 THR B O 1
ATOM 3558 N N . GLU B 1 32 ? -77.908 -0.971 -18.353 1.00 78.49 53 GLU B N 1
ATOM 3559 C CA . GLU B 1 32 ? -78.702 -2.153 -18.673 1.00 86.89 53 GLU B CA 1
ATOM 3560 C C . GLU B 1 32 ? -78.191 -3.420 -17.994 1.00 85.02 53 GLU B C 1
ATOM 3561 O O . GLU B 1 32 ? -78.872 -4.450 -18.051 1.00 81.99 53 GLU B O 1
ATOM 3567 N N . ILE B 1 33 ? -77.028 -3.377 -17.356 1.00 80.73 54 ILE B N 1
ATOM 3568 C CA . ILE B 1 33 ? -76.450 -4.558 -16.729 1.00 80.18 54 ILE B CA 1
ATOM 3569 C C . ILE B 1 33 ? -76.920 -4.637 -15.283 1.00 92.09 54 ILE B C 1
ATOM 3570 O O . ILE B 1 33 ? -76.882 -3.640 -14.552 1.00 86.60 54 ILE B O 1
ATOM 3575 N N . ILE B 1 34 ? -77.402 -5.817 -14.888 1.00 98.89 55 ILE B N 1
ATOM 3576 C CA . ILE B 1 34 ? -77.556 -6.198 -13.488 1.00 97.75 55 ILE B CA 1
ATOM 3577 C C . ILE B 1 34 ? -77.449 -7.715 -13.425 1.00 103.68 55 ILE B C 1
ATOM 3578 O O . ILE B 1 34 ? -77.850 -8.418 -14.357 1.00 108.46 55 ILE B O 1
ATOM 3583 N N . ASN B 1 35 ? -76.871 -8.225 -12.338 1.00 103.61 56 ASN B N 1
ATOM 3584 C CA . ASN B 1 35 ? -76.239 -7.405 -11.314 1.00 101.27 56 ASN B CA 1
ATOM 3585 C C . ASN B 1 35 ? -74.797 -7.132 -11.721 1.00 99.35 56 ASN B C 1
ATOM 3586 O O . ASN B 1 35 ? -74.206 -7.880 -12.512 1.00 88.49 56 ASN B O 1
ATOM 3591 N N . PHE B 1 36 ? -74.245 -6.036 -11.200 1.00 98.10 57 PHE B N 1
ATOM 3592 C CA . PHE B 1 36 ? -72.871 -5.678 -11.526 1.00 94.69 57 PHE B CA 1
ATOM 3593 C C . PHE B 1 36 ? -71.908 -6.776 -11.094 1.00 98.80 57 PHE B C 1
ATOM 3594 O O . PHE B 1 36 ? -70.999 -7.150 -11.843 1.00 93.57 57 PHE B O 1
ATOM 3602 N N . HIS B 1 37 ? -72.112 -7.322 -9.891 1.00 106.26 58 HIS B N 1
ATOM 3603 C CA . HIS B 1 37 ? -71.235 -8.379 -9.391 1.00 106.67 58 HIS B CA 1
ATOM 3604 C C . HIS B 1 37 ? -71.193 -9.565 -10.348 1.00 99.41 58 HIS B C 1
ATOM 3605 O O . HIS B 1 37 ? -70.122 -10.129 -10.600 1.00 99.87 58 HIS B O 1
ATOM 3612 N N . GLU B 1 38 ? -72.346 -9.954 -10.898 1.00 88.11 59 GLU B N 1
ATOM 3613 C CA . GLU B 1 38 ? -72.374 -11.117 -11.777 1.00 81.62 59 GLU B CA 1
ATOM 3614 C C . GLU B 1 38 ? -71.626 -10.856 -13.074 1.00 75.12 59 GLU B C 1
ATOM 3615 O O . GLU B 1 38 ? -71.006 -11.772 -13.626 1.00 65.28 59 GLU B O 1
ATOM 3621 N N . ALA B 1 39 ? -71.669 -9.621 -13.571 1.00 74.42 60 ALA B N 1
ATOM 3622 C CA . ALA B 1 39 ? -70.962 -9.302 -14.805 1.00 70.66 60 ALA B CA 1
ATOM 3623 C C . ALA B 1 39 ? -69.450 -9.317 -14.591 1.00 58.65 60 ALA B C 1
ATOM 3624 O O . ALA B 1 39 ? -68.717 -9.944 -15.363 1.00 61.44 60 ALA B O 1
ATOM 3626 N N . TYR B 1 40 ? -68.970 -8.635 -13.541 1.00 57.28 61 TYR B N 1
ATOM 3627 C CA . TYR B 1 40 ? -67.543 -8.664 -13.211 1.00 61.24 61 TYR B CA 1
ATOM 3628 C C . TYR B 1 40 ? -67.056 -10.093 -13.009 1.00 58.57 61 TYR B C 1
ATOM 3629 O O . TYR B 1 40 ? -65.981 -10.466 -13.495 1.00 54.22 61 TYR B O 1
ATOM 3638 N N . GLN B 1 41 ? -67.850 -10.913 -12.316 1.00 58.66 62 GLN B N 1
ATOM 3639 C CA . GLN B 1 41 ? -67.439 -12.283 -12.028 1.00 60.49 62 GLN B CA 1
ATOM 3640 C C . GLN B 1 41 ? -67.337 -13.116 -13.300 1.00 59.33 62 GLN B C 1
ATOM 3641 O O . GLN B 1 41 ? -66.574 -14.088 -13.348 1.00 55.91 62 GLN B O 1
ATOM 3647 N N A GLN B 1 42 ? -68.100 -12.762 -14.336 0.48 61.04 63 GLN B N 1
ATOM 3648 N N B GLN B 1 42 ? -68.095 -12.757 -14.339 0.52 61.21 63 GLN B N 1
ATOM 3649 C CA A GLN B 1 42 ? -67.966 -13.458 -15.611 0.48 57.44 63 GLN B CA 1
ATOM 3650 C CA B GLN B 1 42 ? -67.964 -13.461 -15.610 0.52 57.44 63 GLN B CA 1
ATOM 3651 C C A GLN B 1 42 ? -66.605 -13.193 -16.239 0.48 52.78 63 GLN B C 1
ATOM 3652 C C B GLN B 1 42 ? -66.606 -13.193 -16.245 0.52 52.71 63 GLN B C 1
ATOM 3653 O O A GLN B 1 42 ? -65.984 -14.106 -16.795 0.48 50.87 63 GLN B O 1
ATOM 3654 O O B GLN B 1 42 ? -65.990 -14.101 -16.812 0.52 50.70 63 GLN B O 1
ATOM 3665 N N . PHE B 1 43 ? -66.126 -11.949 -16.164 1.00 54.05 64 PHE B N 1
ATOM 3666 C CA . PHE B 1 43 ? -64.787 -11.650 -16.663 1.00 54.35 64 PHE B CA 1
ATOM 3667 C C . PHE B 1 43 ? -63.729 -12.365 -15.831 1.00 44.58 64 PHE B C 1
ATOM 3668 O O . PHE B 1 43 ? -62.742 -12.872 -16.373 1.00 40.39 64 PHE B O 1
ATOM 3676 N N . VAL B 1 44 ? -63.924 -12.427 -14.511 1.00 42.87 65 VAL B N 1
ATOM 3677 C CA . VAL B 1 44 ? -62.986 -13.159 -13.667 1.00 43.50 65 VAL B CA 1
ATOM 3678 C C . VAL B 1 44 ? -62.895 -14.614 -14.114 1.00 42.63 65 VAL B C 1
ATOM 3679 O O . VAL B 1 44 ? -61.796 -15.170 -14.248 1.00 42.11 65 VAL B O 1
ATOM 3683 N N . THR B 1 45 ? -64.048 -15.243 -14.377 1.00 46.14 66 THR B N 1
ATOM 3684 C CA . THR B 1 45 ? -64.055 -16.646 -14.799 1.00 49.23 66 THR B CA 1
ATOM 3685 C C . THR B 1 45 ? -63.285 -16.838 -16.103 1.00 47.53 66 THR B C 1
ATOM 3686 O O . THR B 1 45 ? -62.434 -17.731 -16.209 1.00 43.04 66 THR B O 1
ATOM 3690 N N . ILE B 1 46 ? -63.587 -16.014 -17.114 1.00 46.87 67 ILE B N 1
ATOM 3691 C CA . ILE B 1 46 ? -62.845 -16.044 -18.378 1.00 43.11 67 ILE B CA 1
ATOM 3692 C C . ILE B 1 46 ? -61.354 -15.945 -18.117 1.00 43.89 67 ILE B C 1
ATOM 3693 O O . ILE B 1 46 ? -60.548 -16.710 -18.663 1.00 43.12 67 ILE B O 1
ATOM 3698 N N . TYR B 1 47 ? -60.965 -14.965 -17.304 1.00 39.68 68 TYR B N 1
ATOM 3699 C CA . TYR B 1 47 ? -59.547 -14.718 -17.070 1.00 41.17 68 TYR B CA 1
ATOM 3700 C C . TYR B 1 47 ? -58.880 -15.930 -16.433 1.00 41.60 68 TYR B C 1
ATOM 3701 O O . TYR B 1 47 ? -57.808 -16.371 -16.875 1.00 37.56 68 TYR B O 1
ATOM 3710 N N . GLU B 1 48 ? -59.494 -16.467 -15.370 1.00 45.65 69 GLU B N 1
ATOM 3711 C CA . GLU B 1 48 ? -58.946 -17.645 -14.704 1.00 44.13 69 GLU B CA 1
ATOM 3712 C C . GLU B 1 48 ? -58.952 -18.849 -15.635 1.00 43.26 69 GLU B C 1
ATOM 3713 O O . GLU B 1 48 ? -57.977 -19.606 -15.686 1.00 40.67 69 GLU B O 1
ATOM 3719 N N . GLN B 1 49 ? -60.048 -19.042 -16.375 1.00 42.29 70 GLN B N 1
ATOM 3720 C CA . GLN B 1 49 ? -60.099 -20.095 -17.383 1.00 46.49 70 GLN B CA 1
ATOM 3721 C C . GLN B 1 49 ? -58.947 -19.974 -18.373 1.00 43.09 70 GLN B C 1
ATOM 3722 O O . GLN B 1 49 ? -58.278 -20.966 -18.684 1.00 41.10 70 GLN B O 1
ATOM 3728 N N . TYR B 1 50 ? -58.672 -18.757 -18.852 1.00 39.91 71 TYR B N 1
ATOM 3729 C CA . TYR B 1 50 ? -57.575 -18.566 -19.801 1.00 37.24 71 TYR B CA 1
ATOM 3730 C C . TYR B 1 50 ? -56.213 -18.739 -19.127 1.00 38.02 71 TYR B C 1
ATOM 3731 O O . TYR B 1 50 ? -55.286 -19.311 -19.718 1.00 35.01 71 TYR B O 1
ATOM 3740 N N . ASP B 1 51 ? -56.078 -18.256 -17.890 1.00 39.64 72 ASP B N 1
ATOM 3741 C CA . ASP B 1 51 ? -54.848 -18.448 -17.120 1.00 39.71 72 ASP B CA 1
ATOM 3742 C C . ASP B 1 51 ? -54.445 -19.922 -17.059 1.00 43.58 72 ASP B C 1
ATOM 3743 O O . ASP B 1 51 ? -53.275 -20.270 -17.259 1.00 38.81 72 ASP B O 1
ATOM 3748 N N . ASP B 1 52 ? -55.405 -20.808 -16.762 1.00 41.62 73 ASP B N 1
ATOM 3749 C CA . ASP B 1 52 ? -55.092 -22.237 -16.711 1.00 46.19 73 ASP B CA 1
ATOM 3750 C C . ASP B 1 52 ? -54.724 -22.772 -18.090 1.00 45.55 73 ASP B C 1
ATOM 3751 O O . ASP B 1 52 ? -53.815 -23.605 -18.215 1.00 44.89 73 ASP B O 1
ATOM 3756 N N . MET B 1 53 ? -55.398 -22.285 -19.139 1.00 42.57 74 MET B N 1
ATOM 3757 C CA . MET B 1 53 ? -55.057 -22.699 -20.499 1.00 44.94 74 MET B CA 1
ATOM 3758 C C . MET B 1 53 ? -53.637 -22.304 -20.878 1.00 43.32 74 MET B C 1
ATOM 3759 O O . MET B 1 53 ? -52.925 -23.087 -21.520 1.00 41.66 74 MET B O 1
ATOM 3764 N N . VAL B 1 54 ? -53.213 -21.082 -20.530 1.00 34.42 75 VAL B N 1
ATOM 3765 C CA . VAL B 1 54 ? -51.856 -20.658 -20.876 1.00 35.12 75 VAL B CA 1
ATOM 3766 C C . VAL B 1 54 ? -50.832 -21.438 -20.068 1.00 37.42 75 VAL B C 1
ATOM 3767 O O . VAL B 1 54 ? -49.728 -21.722 -20.550 1.00 37.86 75 VAL B O 1
ATOM 3771 N N . GLN B 1 55 ? -51.172 -21.795 -18.832 1.00 40.71 76 GLN B N 1
ATOM 3772 C CA . GLN B 1 55 ? -50.308 -22.670 -18.052 1.00 40.01 76 GLN B CA 1
ATOM 3773 C C . GLN B 1 55 ? -50.098 -24.002 -18.767 1.00 38.19 76 GLN B C 1
ATOM 3774 O O . GLN B 1 55 ? -48.964 -24.477 -18.889 1.00 42.82 76 GLN B O 1
ATOM 3780 N N . GLU B 1 56 ? -51.187 -24.615 -19.250 1.00 39.88 77 GLU B N 1
ATOM 3781 C CA . GLU B 1 56 ? -51.068 -25.810 -20.084 1.00 45.92 77 GLU B CA 1
ATOM 3782 C C . GLU B 1 56 ? -50.159 -25.562 -21.278 1.00 46.30 77 GLU B C 1
ATOM 3783 O O . GLU B 1 56 ? -49.339 -26.417 -21.636 1.00 47.43 77 GLU B O 1
ATOM 3789 N N . TYR B 1 57 ? -50.322 -24.408 -21.931 1.00 47.10 78 TYR B N 1
ATOM 3790 C CA . TYR B 1 57 ? -49.503 -24.099 -23.098 1.00 47.22 78 TYR B CA 1
ATOM 3791 C C . TYR B 1 57 ? -48.029 -24.036 -22.733 1.00 40.66 78 TYR B C 1
ATOM 3792 O O . TYR B 1 57 ? -47.179 -24.557 -23.462 1.00 40.65 78 TYR B O 1
ATOM 3801 N N . LEU B 1 58 ? -47.702 -23.387 -21.615 1.00 35.81 79 LEU B N 1
ATOM 3802 C CA . LEU B 1 58 ? -46.305 -23.317 -21.195 1.00 39.73 79 LEU B CA 1
ATOM 3803 C C . LEU B 1 58 ? -45.734 -24.710 -20.936 1.00 36.03 79 LEU B C 1
ATOM 3804 O O . LEU B 1 58 ? -44.579 -24.984 -21.276 1.00 39.85 79 LEU B O 1
ATOM 3809 N N . GLU B 1 59 ? -46.522 -25.593 -20.317 1.00 43.45 80 GLU B N 1
ATOM 3810 C CA . GLU B 1 59 ? -46.064 -26.961 -20.074 1.00 51.38 80 GLU B CA 1
ATOM 3811 C C . GLU B 1 59 ? -45.794 -27.687 -21.387 1.00 50.05 80 GLU B C 1
ATOM 3812 O O . GLU B 1 59 ? -44.758 -28.344 -21.539 1.00 48.55 80 GLU B O 1
ATOM 3818 N N . ILE B 1 60 ? -46.701 -27.547 -22.358 1.00 44.92 81 ILE B N 1
ATOM 3819 C CA . ILE B 1 60 ? -46.507 -28.154 -23.675 1.00 38.88 81 ILE B CA 1
ATOM 3820 C C . ILE B 1 60 ? -45.248 -27.610 -24.347 1.00 42.41 81 ILE B C 1
ATOM 3821 O O . ILE B 1 60 ? -44.444 -28.373 -24.896 1.00 43.84 81 ILE B O 1
ATOM 3826 N N . ARG B 1 61 ? -45.066 -26.280 -24.329 1.00 44.51 82 ARG B N 1
ATOM 3827 C CA . ARG B 1 61 ? -43.890 -25.659 -24.949 1.00 46.53 82 ARG B CA 1
ATOM 3828 C C . ARG B 1 61 ? -42.592 -26.248 -24.414 1.00 48.92 82 ARG B C 1
ATOM 3829 O O . ARG B 1 61 ? -41.680 -26.580 -25.180 1.00 51.19 82 ARG B O 1
ATOM 3837 N N . THR B 1 62 ? -42.478 -26.340 -23.087 1.00 45.40 83 THR B N 1
ATOM 3838 C CA . THR B 1 62 ? -41.260 -26.857 -22.473 1.00 51.02 83 THR B CA 1
ATOM 3839 C C . THR B 1 62 ? -41.010 -28.304 -22.881 1.00 47.62 83 THR B C 1
ATOM 3840 O O . THR B 1 62 ? -39.897 -28.665 -23.277 1.00 52.76 83 THR B O 1
ATOM 3844 N N . LEU B 1 63 ? -42.044 -29.147 -22.796 1.00 45.46 84 LEU B N 1
ATOM 3845 C CA . LEU B 1 63 ? -41.878 -30.548 -23.167 1.00 46.86 84 LEU B CA 1
ATOM 3846 C C . LEU B 1 63 ? -41.498 -30.687 -24.636 1.00 51.96 84 LEU B C 1
ATOM 3847 O O . LEU B 1 63 ? -40.629 -31.495 -24.981 1.00 51.34 84 LEU B O 1
ATOM 3852 N N . LEU B 1 64 ? -42.113 -29.884 -25.514 1.00 41.25 85 LEU B N 1
ATOM 3853 C CA . LEU B 1 64 ? -41.763 -29.941 -26.932 1.00 43.45 85 LEU B CA 1
ATOM 3854 C C . LEU B 1 64 ? -40.316 -29.540 -27.172 1.00 47.29 85 LEU B C 1
ATOM 3855 O O . LEU B 1 64 ? -39.652 -30.096 -28.053 1.00 45.71 85 LEU B O 1
ATOM 3860 N N . GLN B 1 65 ? -39.815 -28.559 -26.414 1.00 43.52 86 GLN B N 1
ATOM 3861 C CA . GLN B 1 65 ? -38.435 -28.125 -26.594 1.00 45.85 86 GLN B CA 1
ATOM 3862 C C . GLN B 1 65 ? -37.461 -29.215 -26.177 1.00 45.38 86 GLN B C 1
ATOM 3863 O O . GLN B 1 65 ? -36.424 -29.410 -26.823 1.00 46.78 86 GLN B O 1
ATOM 3869 N N . LEU B 1 66 ? -37.774 -29.926 -25.092 1.00 44.15 87 LEU B N 1
ATOM 3870 C CA . LEU B 1 66 ? -36.929 -31.034 -24.661 1.00 55.45 87 LEU B CA 1
ATOM 3871 C C . LEU B 1 66 ? -36.948 -32.167 -25.677 1.00 55.00 87 LEU B C 1
ATOM 3872 O O . LEU B 1 66 ? -35.897 -32.723 -26.011 1.00 58.63 87 LEU B O 1
ATOM 3877 N N . ILE B 1 67 ? -38.136 -32.519 -26.177 1.00 46.64 88 ILE B N 1
ATOM 3878 C CA . ILE B 1 67 ? -38.255 -33.620 -27.127 1.00 43.89 88 ILE B CA 1
ATOM 3879 C C . ILE B 1 67 ? -37.510 -33.304 -28.413 1.00 44.72 88 ILE B C 1
ATOM 3880 O O . ILE B 1 67 ? -36.868 -34.180 -29.003 1.00 46.55 88 ILE B O 1
ATOM 3885 N N . GLN B 1 68 ? -37.577 -32.053 -28.873 1.00 43.70 89 GLN B N 1
ATOM 3886 C CA . GLN B 1 68 ? -36.848 -31.696 -30.085 1.00 45.10 89 GLN B CA 1
ATOM 3887 C C . GLN B 1 68 ? -35.346 -31.854 -29.892 1.00 47.51 89 GLN B C 1
ATOM 3888 O O . GLN B 1 68 ? -34.624 -32.143 -30.852 1.00 52.85 89 GLN B O 1
ATOM 3894 N N . ILE B 1 69 ? -34.859 -31.674 -28.664 1.00 54.48 90 ILE B N 1
ATOM 3895 C CA . ILE B 1 69 ? -33.449 -31.925 -28.378 1.00 57.31 90 ILE B CA 1
ATOM 3896 C C . ILE B 1 69 ? -33.134 -33.410 -28.530 1.00 53.21 90 ILE B C 1
ATOM 3897 O O . ILE B 1 69 ? -32.159 -33.788 -29.193 1.00 51.12 90 ILE B O 1
ATOM 3902 N N . LYS B 1 70 ? -33.964 -34.271 -27.933 1.00 51.97 91 LYS B N 1
ATOM 3903 C CA . LYS B 1 70 ? -33.786 -35.712 -28.087 1.00 52.37 91 LYS B CA 1
ATOM 3904 C C . LYS B 1 70 ? -33.824 -36.124 -29.555 1.00 55.49 91 LYS B C 1
ATOM 3905 O O . LYS B 1 70 ? -32.962 -36.879 -30.024 1.00 50.51 91 LYS B O 1
ATOM 3911 N N . ILE B 1 71 ? -34.833 -35.651 -30.289 1.00 48.43 92 ILE B N 1
ATOM 3912 C CA . ILE B 1 71 ? -34.976 -36.020 -31.697 1.00 54.63 92 ILE B CA 1
ATOM 3913 C C . ILE B 1 71 ? -33.734 -35.621 -32.483 1.00 53.14 92 ILE B C 1
ATOM 3914 O O . ILE B 1 71 ? -33.142 -36.434 -33.203 1.00 52.42 92 ILE B O 1
ATOM 3919 N N . THR B 1 72 ? -33.321 -34.361 -32.354 1.00 53.30 93 THR B N 1
ATOM 3920 C CA . THR B 1 72 ? -32.192 -33.871 -33.136 1.00 62.03 93 THR B CA 1
ATOM 3921 C C . THR B 1 72 ? -30.905 -34.610 -32.779 1.00 59.52 93 THR B C 1
ATOM 3922 O O . THR B 1 72 ? -30.105 -34.946 -33.663 1.00 62.20 93 THR B O 1
ATOM 3926 N N . ASN B 1 73 ? -30.694 -34.884 -31.490 1.00 49.64 94 ASN B N 1
ATOM 3927 C CA . ASN B 1 73 ? -29.519 -35.644 -31.083 1.00 57.25 94 ASN B CA 1
ATOM 3928 C C . ASN B 1 73 ? -29.509 -37.027 -31.723 1.00 55.44 94 ASN B C 1
ATOM 3929 O O . ASN B 1 73 ? -28.497 -37.456 -32.291 1.00 51.74 94 ASN B O 1
ATOM 3934 N N . ALA B 1 74 ? -30.637 -37.738 -31.649 1.00 47.45 95 ALA B N 1
ATOM 3935 C CA . ALA B 1 74 ? -30.690 -39.084 -32.205 1.00 48.88 95 ALA B CA 1
ATOM 3936 C C . ALA B 1 74 ? -30.466 -39.071 -33.712 1.00 54.54 95 ALA B C 1
ATOM 3937 O O . ALA B 1 74 ? -29.735 -39.916 -34.243 1.00 48.99 95 ALA B O 1
ATOM 3939 N N . GLN B 1 75 ? -31.058 -38.104 -34.417 1.00 52.42 96 GLN B N 1
ATOM 3940 C CA . GLN B 1 75 ? -30.909 -38.059 -35.871 1.00 58.39 96 GLN B CA 1
ATOM 3941 C C . GLN B 1 75 ? -29.456 -37.846 -36.278 1.00 54.77 96 GLN B C 1
ATOM 3942 O O . GLN B 1 75 ? -28.995 -38.419 -37.272 1.00 56.60 96 GLN B O 1
ATOM 3948 N N . GLN B 1 76 ? -28.720 -37.026 -35.523 1.00 57.28 97 GLN B N 1
ATOM 3949 C CA . GLN B 1 76 ? -27.315 -36.781 -35.836 1.00 63.07 97 GLN B CA 1
ATOM 3950 C C . GLN B 1 76 ? -26.476 -38.037 -35.642 1.00 62.44 97 GLN B C 1
ATOM 3951 O O . GLN B 1 76 ? -25.629 -38.367 -36.482 1.00 60.85 97 GLN B O 1
ATOM 3957 N N . ARG B 1 77 ? -26.696 -38.746 -34.533 1.00 56.44 98 ARG B N 1
ATOM 3958 C CA . ARG B 1 77 ? -25.947 -39.967 -34.261 1.00 52.79 98 ARG B CA 1
ATOM 3959 C C . ARG B 1 77 ? -26.185 -41.017 -35.338 1.00 58.35 98 ARG B C 1
ATOM 3960 O O . ARG B 1 77 ? -25.239 -41.659 -35.810 1.00 58.66 98 ARG B O 1
ATOM 3968 N N . ILE B 1 78 ? -27.448 -41.209 -35.736 1.00 45.11 99 ILE B N 1
ATOM 3969 C CA . ILE B 1 78 ? -27.775 -42.197 -36.765 1.00 52.24 99 ILE B CA 1
ATOM 3970 C C . ILE B 1 78 ? -27.080 -41.851 -38.075 1.00 60.60 99 ILE B C 1
ATOM 3971 O O . ILE B 1 78 ? -26.417 -42.691 -38.692 1.00 56.96 99 ILE B O 1
ATOM 3976 N N . LEU B 1 79 ? -27.248 -40.608 -38.528 1.00 68.54 100 LEU B N 1
ATOM 3977 C CA . LEU B 1 79 ? -26.590 -40.152 -39.747 1.00 73.63 100 LEU B CA 1
ATOM 3978 C C . LEU B 1 79 ? -25.077 -40.310 -39.644 1.00 74.75 100 LEU B C 1
ATOM 3979 O O . LEU B 1 79 ? -24.409 -40.657 -40.626 1.00 77.30 100 LEU B O 1
ATOM 3984 N N . ASP B 1 80 ? -24.526 -40.069 -38.455 1.00 65.02 101 ASP B N 1
ATOM 3985 C CA . ASP B 1 80 ? -23.102 -40.271 -38.222 1.00 59.83 101 ASP B CA 1
ATOM 3986 C C . ASP B 1 80 ? -22.698 -41.723 -38.474 1.00 67.78 101 ASP B C 1
ATOM 3987 O O . ASP B 1 80 ? -21.700 -41.995 -39.154 1.00 68.04 101 ASP B O 1
ATOM 3992 N N . ILE B 1 81 ? -23.462 -42.669 -37.926 1.00 65.92 102 ILE B N 1
ATOM 3993 C CA . ILE B 1 81 ? -23.110 -44.081 -38.043 1.00 57.50 102 ILE B CA 1
ATOM 3994 C C . ILE B 1 81 ? -23.271 -44.560 -39.479 1.00 66.28 102 ILE B C 1
ATOM 3995 O O . ILE B 1 81 ? -22.443 -45.327 -39.990 1.00 61.99 102 ILE B O 1
ATOM 4000 N N . GLU B 1 82 ? -24.335 -44.117 -40.156 1.00 72.66 103 GLU B N 1
ATOM 4001 C CA . GLU B 1 82 ? -24.545 -44.529 -41.540 1.00 78.38 103 GLU B CA 1
ATOM 4002 C C . GLU B 1 82 ? -23.416 -44.035 -42.437 1.00 81.78 103 GLU B C 1
ATOM 4003 O O . GLU B 1 82 ? -23.001 -44.735 -43.369 1.00 84.54 103 GLU B O 1
ATOM 4009 N N . GLN B 1 83 ? -22.894 -42.839 -42.156 1.00 88.68 104 GLN B N 1
ATOM 4010 C CA . GLN B 1 83 ? -21.762 -42.330 -42.922 1.00 98.68 104 GLN B CA 1
ATOM 4011 C C . GLN B 1 83 ? -20.524 -43.187 -42.693 1.00 98.93 104 GLN B C 1
ATOM 4012 O O . GLN B 1 83 ? -19.765 -43.459 -43.631 1.00 100.98 104 GLN B O 1
ATOM 4018 N N . LYS B 1 84 ? -20.313 -43.636 -41.453 1.00 91.35 105 LYS B N 1
ATOM 4019 C CA . LYS B 1 84 ? -19.210 -44.545 -41.167 1.00 83.90 105 LYS B CA 1
ATOM 4020 C C . LYS B 1 84 ? -19.424 -45.921 -41.784 1.00 75.29 105 LYS B C 1
ATOM 4021 O O . LYS B 1 84 ? -18.451 -46.660 -41.972 1.00 72.53 105 LYS B O 1
ATOM 4027 N N . LEU B 1 85 ? -20.667 -46.278 -42.113 1.00 73.54 106 LEU B N 1
ATOM 4028 C CA . LEU B 1 85 ? -20.966 -47.553 -42.765 1.00 80.35 106 LEU B CA 1
ATOM 4029 C C . LEU B 1 85 ? -20.692 -47.454 -44.268 1.00 95.77 106 LEU B C 1
ATOM 4030 O O . LEU B 1 85 ? -21.578 -47.588 -45.113 1.00 98.59 106 LEU B O 1
ATOM 4035 N N . SER B 1 86 ? -19.424 -47.201 -44.584 1.00 101.61 107 SER B N 1
ATOM 4036 C CA . SER B 1 86 ? -18.968 -47.106 -45.964 1.00 100.14 107 SER B CA 1
ATOM 4037 C C . SER B 1 86 ? -17.457 -47.273 -45.977 1.00 102.61 107 SER B C 1
ATOM 4038 O O . SER B 1 86 ? -16.745 -46.519 -45.305 1.00 98.38 107 SER B O 1
ATOM 4041 N N . LEU B 1 87 ? -16.976 -48.249 -46.742 1.00 113.57 108 LEU B N 1
ATOM 4042 C CA . LEU B 1 87 ? -17.839 -49.060 -47.599 1.00 119.80 108 LEU B CA 1
ATOM 4043 C C . LEU B 1 87 ? -17.980 -50.485 -47.105 1.00 124.43 108 LEU B C 1
ATOM 4044 O O . LEU B 1 87 ? -17.174 -50.952 -46.309 1.00 126.69 108 LEU B O 1
ATOM 4049 N N . ALA B 1 88 ? -19.000 -51.179 -47.619 1.00 123.22 109 ALA B N 1
ATOM 4050 C CA . ALA B 1 88 ? -19.217 -52.575 -47.253 1.00 115.03 109 ALA B CA 1
ATOM 4051 C C . ALA B 1 88 ? -18.037 -53.451 -47.660 1.00 116.40 109 ALA B C 1
ATOM 4052 O O . ALA B 1 88 ? -17.724 -54.436 -46.982 1.00 114.59 109 ALA B O 1
ATOM 4054 N N . THR B 1 89 ? -17.355 -53.095 -48.751 1.00 121.79 110 THR B N 1
ATOM 4055 C CA . THR B 1 89 ? -16.429 -54.026 -49.393 1.00 126.04 110 THR B CA 1
ATOM 4056 C C . THR B 1 89 ? -15.242 -54.370 -48.493 1.00 125.33 110 THR B C 1
ATOM 4057 O O . THR B 1 89 ? -14.962 -55.549 -48.247 1.00 123.29 110 THR B O 1
ATOM 4061 N N . ASP B 1 90 ? -14.534 -53.358 -47.988 1.00 128.27 111 ASP B N 1
ATOM 4062 C CA . ASP B 1 90 ? -13.231 -53.580 -47.361 1.00 131.12 111 ASP B CA 1
ATOM 4063 C C . ASP B 1 90 ? -13.300 -54.351 -46.044 1.00 133.33 111 ASP B C 1
ATOM 4064 O O . ASP B 1 90 ? -12.736 -53.904 -45.0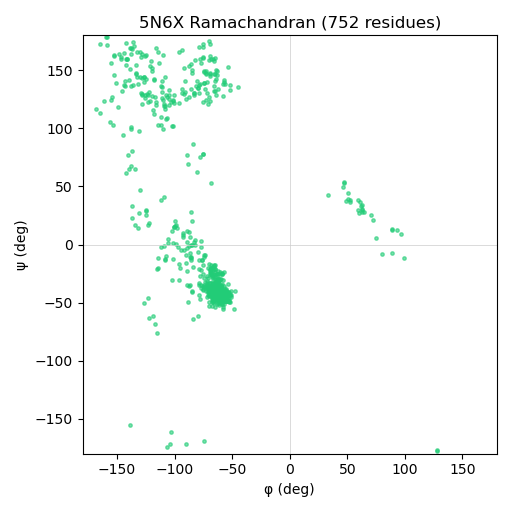38 1.00 133.43 111 ASP B O 1
ATOM 4069 N N . HIS B 1 91 ? -13.960 -55.517 -46.055 1.00 133.54 112 HIS B N 1
ATOM 4070 C CA . HIS B 1 91 ? -14.128 -56.400 -44.899 1.00 130.32 112 HIS B CA 1
ATOM 4071 C C . HIS B 1 91 ? -14.232 -55.638 -43.577 1.00 121.93 112 HIS B C 1
ATOM 4072 O O . HIS B 1 91 ? -13.629 -56.026 -42.570 1.00 119.43 112 HIS B O 1
ATOM 4079 N N . GLN B 1 92 ? -14.987 -54.545 -43.566 1.00 112.94 113 GLN B N 1
ATOM 4080 C CA . GLN B 1 92 ? -15.434 -53.993 -42.300 1.00 102.19 113 GLN B CA 1
ATOM 4081 C C . GLN B 1 92 ? -16.711 -54.696 -41.818 1.00 99.02 113 GLN B C 1
ATOM 4082 O O . GLN B 1 92 ? -17.419 -54.210 -40.933 1.00 105.86 113 GLN B O 1
ATOM 4088 N N . LYS B 1 93 ? -16.941 -55.899 -42.358 1.00 92.99 114 LYS B N 1
ATOM 4089 C CA . LYS B 1 93 ? -18.193 -56.623 -42.154 1.00 90.94 114 LYS B CA 1
ATOM 4090 C C . LYS B 1 93 ? -18.475 -56.870 -40.675 1.00 88.51 114 LYS B C 1
ATOM 4091 O O . LYS B 1 93 ? -19.549 -56.515 -40.176 1.00 91.29 114 LYS B O 1
ATOM 4093 N N . GLU B 1 94 ? -17.536 -57.507 -39.965 1.00 84.27 115 GLU B N 1
ATOM 4094 C CA . GLU B 1 94 ? -17.692 -57.667 -38.520 1.00 83.64 115 GLU B CA 1
ATOM 4095 C C . GLU B 1 94 ? -17.962 -56.322 -37.868 1.00 84.18 115 GLU B C 1
ATOM 4096 O O . GLU B 1 94 ? -18.812 -56.194 -36.977 1.00 85.89 115 GLU B O 1
ATOM 4102 N N . PHE B 1 95 ? -17.254 -55.303 -38.337 1.00 73.45 116 PHE B N 1
ATOM 4103 C CA . PHE B 1 95 ? -17.356 -53.963 -37.790 1.00 66.39 116 PHE B CA 1
ATOM 4104 C C . PHE B 1 95 ? -18.640 -53.273 -38.235 1.00 65.69 116 PHE B C 1
ATOM 4105 O O . PHE B 1 95 ? -19.226 -52.490 -37.479 1.00 60.62 116 PHE B O 1
ATOM 4113 N N . SER B 1 96 ? -19.067 -53.526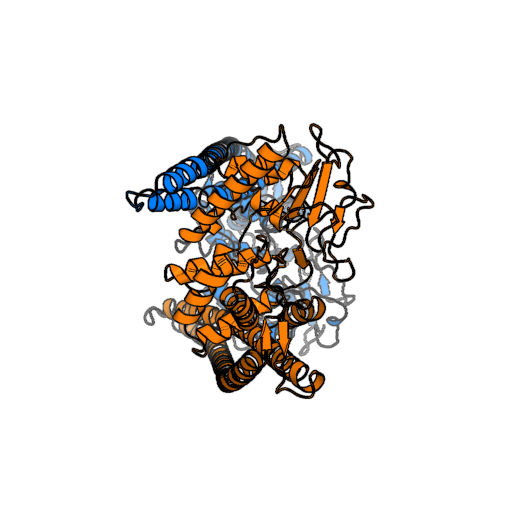 -39.476 1.00 63.45 117 SER B N 1
ATOM 4114 C CA . SER B 1 96 ? -20.378 -53.081 -39.933 1.00 62.20 117 SER B CA 1
ATOM 4115 C C . SER B 1 96 ? -21.474 -53.605 -39.024 1.00 60.46 117 SER B C 1
ATOM 4116 O O . SER B 1 96 ? -22.397 -52.870 -38.658 1.00 58.71 117 SER B O 1
ATOM 4119 N N . GLN B 1 97 ? -21.381 -54.882 -38.646 1.00 61.09 118 GLN B N 1
ATOM 4120 C CA . GLN B 1 97 ? -22.416 -55.495 -37.824 1.00 64.67 118 GLN B CA 1
ATOM 4121 C C . GLN B 1 97 ? -22.517 -54.810 -36.471 1.00 58.08 118 GLN B C 1
ATOM 4122 O O . GLN B 1 97 ? -23.614 -54.473 -36.016 1.00 56.56 118 GLN B O 1
ATOM 4128 N N A SER B 1 98 ? -21.373 -54.590 -35.818 0.57 58.43 119 SER B N 1
ATOM 4129 N N B SER B 1 98 ? -21.379 -54.584 -35.813 0.43 58.42 119 SER B N 1
ATOM 4130 C CA A SER B 1 98 ? -21.370 -53.922 -34.520 0.57 57.01 119 SER B CA 1
ATOM 4131 C CA B SER B 1 98 ? -21.421 -53.933 -34.507 0.43 56.96 119 SER B CA 1
ATOM 4132 C C A SER B 1 98 ? -21.972 -52.524 -34.612 0.57 55.45 119 SER B C 1
ATOM 4133 C C B SER B 1 98 ? -21.961 -52.509 -34.598 0.43 55.44 119 SER B C 1
ATOM 4134 O O A SER B 1 98 ? -22.706 -52.098 -33.713 0.57 53.89 119 SER B O 1
ATOM 4135 O O B SER B 1 98 ? -22.646 -52.050 -33.676 0.43 53.89 119 SER B O 1
ATOM 4140 N N . LEU B 1 99 ? -21.678 -51.796 -35.692 1.00 56.01 120 LEU B N 1
ATOM 4141 C CA . LEU B 1 99 ? -22.235 -50.453 -35.846 1.00 54.70 120 LEU B CA 1
ATOM 4142 C C . LEU B 1 99 ? -23.732 -50.501 -36.126 1.00 53.59 120 LEU B C 1
ATOM 4143 O O . LEU B 1 99 ? -24.487 -49.639 -35.655 1.00 52.00 120 LEU B O 1
ATOM 4148 N N . LEU B 1 100 ? -24.177 -51.491 -36.905 1.00 61.36 121 LEU B N 1
ATOM 4149 C CA . LEU B 1 100 ? -25.609 -51.687 -37.105 1.00 61.22 121 LEU B CA 1
ATOM 4150 C C . LEU B 1 100 ? -26.317 -51.947 -35.781 1.00 60.93 121 LEU B C 1
ATOM 4151 O O . LEU B 1 100 ? -27.406 -51.413 -35.539 1.00 58.75 121 LEU B O 1
ATOM 4156 N N . GLN B 1 101 ? -25.706 -52.752 -34.904 1.00 53.87 122 GLN B N 1
ATOM 4157 C CA . GLN B 1 101 ? -26.321 -53.028 -33.609 1.00 54.91 122 GLN B CA 1
ATOM 4158 C C . GLN B 1 101 ? -26.359 -51.784 -32.741 1.00 52.87 122 GLN B C 1
ATOM 4159 O O . GLN B 1 101 ? -27.334 -51.560 -32.017 1.00 54.98 122 GLN B O 1
ATOM 4165 N N . LEU B 1 102 ? -25.305 -50.960 -32.801 1.00 50.42 123 LEU B N 1
ATOM 4166 C CA . LEU B 1 102 ? -25.305 -49.699 -32.074 1.00 51.26 123 LEU B CA 1
ATOM 4167 C C . LEU B 1 102 ? -26.458 -48.808 -32.510 1.00 52.94 123 LEU B C 1
ATOM 4168 O O . LEU B 1 102 ? -27.013 -48.062 -31.696 1.00 46.56 123 LEU B O 1
ATOM 4173 N N . LYS B 1 103 ? -26.829 -48.869 -33.790 1.00 48.76 124 LYS B N 1
ATOM 4174 C CA . LYS B 1 103 ? -27.823 -47.936 -34.304 1.00 49.31 124 LYS B CA 1
ATOM 4175 C C . LYS B 1 103 ? -29.213 -48.251 -33.774 1.00 46.66 124 LYS B C 1
ATOM 4176 O O . LYS B 1 103 ? -30.014 -47.331 -33.577 1.00 45.50 124 LYS B O 1
ATOM 4182 N N . LYS B 1 104 ? -29.499 -49.529 -33.511 1.00 50.23 125 LYS B N 1
ATOM 4183 C CA . LYS B 1 104 ? -30.864 -49.950 -33.191 1.00 48.44 125 LYS B CA 1
ATOM 4184 C C . LYS B 1 104 ? -31.457 -49.222 -31.991 1.00 48.55 125 LYS B C 1
ATOM 4185 O O . LYS B 1 104 ? -32.573 -48.688 -32.119 1.00 48.50 125 LYS B O 1
ATOM 4191 N N . PRO B 1 105 ? -30.797 -49.141 -30.826 1.00 53.31 126 PRO B N 1
ATOM 4192 C CA . PRO B 1 105 ? -31.408 -48.400 -29.708 1.00 44.03 126 PRO B CA 1
ATOM 4193 C C . PRO B 1 105 ? -31.591 -46.918 -29.977 1.00 52.41 126 PRO B C 1
ATOM 4194 O O . PRO B 1 105 ? -32.527 -46.314 -29.440 1.00 50.70 126 PRO B O 1
ATOM 4198 N N . ILE B 1 106 ? -30.718 -46.304 -30.774 1.00 50.53 127 ILE B N 1
ATOM 4199 C CA . ILE B 1 106 ? -30.888 -44.891 -31.091 1.00 50.74 127 ILE B CA 1
ATOM 4200 C C . ILE B 1 106 ? -32.127 -44.690 -31.952 1.00 46.07 127 ILE B C 1
ATOM 4201 O O . ILE B 1 106 ? -32.912 -43.762 -31.726 1.00 43.75 127 ILE B O 1
ATOM 4206 N N . GLU B 1 107 ? -32.316 -45.550 -32.956 1.00 49.18 128 GLU B N 1
ATOM 4207 C CA . GLU B 1 107 ? -33.523 -45.483 -33.775 1.00 48.88 128 GLU B CA 1
ATOM 4208 C C . GLU B 1 107 ? -34.774 -45.710 -32.932 1.00 54.16 128 GLU B C 1
ATOM 4209 O O . GLU B 1 107 ? -35.797 -45.046 -33.135 1.00 53.46 128 GLU B O 1
ATOM 4215 N N . ALA B 1 108 ? -34.708 -46.633 -31.968 1.00 53.85 129 ALA B N 1
ATOM 4216 C CA . ALA B 1 108 ? -35.845 -46.853 -31.078 1.00 54.00 129 ALA B CA 1
ATOM 4217 C C . ALA B 1 108 ? -36.134 -45.621 -30.223 1.00 51.74 129 ALA B C 1
ATOM 4218 O O . ALA B 1 108 ? -37.299 -45.284 -29.984 1.00 54.45 129 ALA B O 1
ATOM 4220 N N . ASN B 1 109 ? -35.089 -44.933 -29.754 1.00 51.93 130 ASN B N 1
ATOM 4221 C CA . ASN B 1 109 ? -35.309 -43.726 -28.963 1.00 49.57 130 ASN B CA 1
ATOM 4222 C C . ASN B 1 109 ? -35.818 -42.580 -29.827 1.00 50.59 130 ASN B C 1
ATOM 4223 O O . ASN B 1 109 ? -36.592 -41.740 -29.353 1.00 50.97 130 ASN B O 1
ATOM 4228 N N . LEU B 1 110 ? -35.390 -42.526 -31.087 1.00 43.06 131 LEU B N 1
ATOM 4229 C CA . LEU B 1 110 ? -35.896 -41.506 -31.997 1.00 46.32 131 LEU B CA 1
ATOM 4230 C C . LEU B 1 110 ? -37.391 -41.687 -32.239 1.00 49.79 131 LEU B C 1
ATOM 4231 O O . LEU B 1 110 ? -38.155 -40.714 -32.212 1.00 48.72 131 LEU B O 1
ATOM 4236 N N . GLN B 1 111 ? -37.829 -42.929 -32.459 1.00 50.55 132 GLN B N 1
ATOM 4237 C CA . GLN B 1 111 ? -39.244 -43.183 -32.717 1.00 53.70 132 GLN B CA 1
ATOM 4238 C C . GLN B 1 111 ? -40.099 -42.842 -31.504 1.00 53.28 132 GLN B C 1
ATOM 4239 O O . GLN B 1 111 ? -41.159 -42.220 -31.635 1.00 55.76 132 GLN B O 1
ATOM 4245 N N . MET B 1 112 ? -39.649 -43.242 -30.313 1.00 54.21 133 MET B N 1
ATOM 4246 C CA . MET B 1 112 ? -40.352 -42.909 -29.077 1.00 59.63 133 MET B CA 1
ATOM 4247 C C . MET B 1 112 ? -40.521 -41.398 -28.918 1.00 56.24 133 MET B C 1
ATOM 4248 O O . MET B 1 112 ? -41.603 -40.916 -28.565 1.00 52.15 133 MET B O 1
ATOM 4253 N N . ALA B 1 113 ? -39.459 -40.634 -29.188 1.00 46.56 134 ALA B N 1
ATOM 4254 C CA . ALA B 1 113 ? -39.534 -39.177 -29.090 1.00 45.47 134 ALA B CA 1
ATOM 4255 C C . ALA B 1 113 ? -40.468 -38.577 -30.139 1.00 50.56 134 ALA B C 1
ATOM 4256 O O . ALA B 1 113 ? -41.126 -37.564 -29.868 1.00 46.83 134 ALA B O 1
ATOM 4258 N N . GLU B 1 114 ? -40.539 -39.170 -31.334 1.00 46.12 135 GLU B N 1
ATOM 4259 C CA . GLU B 1 114 ? -41.501 -38.703 -32.332 1.00 53.63 135 GLU B CA 1
ATOM 4260 C C . GLU B 1 114 ? -42.936 -38.895 -31.855 1.00 57.54 135 GLU B C 1
ATOM 4261 O O . GLU B 1 114 ? -43.775 -37.997 -32.004 1.00 57.78 135 GLU B O 1
ATOM 4267 N N . LYS B 1 115 ? -43.244 -40.073 -31.307 1.00 53.46 136 LYS B N 1
ATOM 4268 C CA . LYS B 1 115 ? -44.590 -40.323 -30.803 1.00 62.45 136 LYS B CA 1
ATOM 4269 C C . LYS B 1 115 ? -44.956 -39.322 -29.716 1.00 57.23 136 LYS B C 1
ATOM 4270 O O . LYS B 1 115 ? -46.063 -38.771 -29.715 1.00 60.46 136 LYS B O 1
ATOM 4276 N N . SER B 1 116 ? -44.029 -39.058 -28.793 1.00 52.70 137 SER B N 1
ATOM 4277 C CA . SER B 1 116 ? -44.289 -38.074 -27.748 1.00 44.99 137 SER B CA 1
ATOM 4278 C C . SER B 1 116 ? -44.524 -36.691 -28.347 1.00 52.44 137 SER B C 1
ATOM 4279 O O . SER B 1 116 ? -45.412 -35.951 -27.904 1.00 51.91 137 SER B O 1
ATOM 4282 N N . LYS B 1 117 ? -43.738 -36.328 -29.361 1.00 45.82 138 LYS B N 1
ATOM 4283 C CA . LYS B 1 117 ? -43.893 -35.023 -29.989 1.00 48.01 138 LYS B CA 1
ATOM 4284 C C . LYS B 1 117 ? -45.263 -34.889 -30.638 1.00 48.38 138 LYS B C 1
ATOM 4285 O O . LYS B 1 117 ? -45.905 -33.837 -30.541 1.00 49.19 138 LYS B O 1
ATOM 4291 N N . ALA B 1 118 ? -45.725 -35.952 -31.302 1.00 43.09 139 ALA B N 1
ATOM 4292 C CA . ALA B 1 118 ? -47.021 -35.922 -31.975 1.00 47.87 139 ALA B CA 1
ATOM 4293 C C . ALA B 1 118 ? -48.170 -35.796 -30.981 1.00 50.35 139 ALA B C 1
ATOM 4294 O O . ALA B 1 118 ? -49.137 -35.070 -31.238 1.00 54.26 139 ALA B O 1
ATOM 4296 N N . GLY B 1 119 ? -48.089 -36.498 -29.846 1.00 53.20 140 GLY B N 1
ATOM 4297 C CA . GLY B 1 119 ? -49.125 -36.372 -28.833 1.00 50.33 140 GLY B CA 1
ATOM 4298 C C . GLY B 1 119 ? -49.165 -34.997 -28.196 1.00 49.44 140 GLY B C 1
ATOM 4299 O O . GLY B 1 119 ? -50.237 -34.510 -27.826 1.00 54.10 140 GLY B O 1
ATOM 4300 N N . LEU B 1 120 ? -48.005 -34.352 -28.059 1.00 48.73 141 LEU B N 1
ATOM 4301 C CA . LEU B 1 120 ? -47.971 -32.981 -27.558 1.00 46.46 141 LEU B CA 1
ATOM 4302 C C . LEU B 1 120 ? -48.540 -32.009 -28.581 1.00 48.29 141 LEU B C 1
ATOM 4303 O O . LEU B 1 120 ? -49.251 -31.065 -28.216 1.00 48.37 141 LEU B O 1
ATOM 4308 N N . GLU B 1 121 ? -48.237 -32.217 -29.867 1.00 45.12 142 GLU B N 1
ATOM 4309 C CA . GLU B 1 121 ? -48.846 -31.390 -30.899 1.00 44.59 142 GLU B CA 1
ATOM 4310 C C . GLU B 1 121 ? -50.346 -31.620 -30.971 1.00 51.29 142 GLU B C 1
ATOM 4311 O O . GLU B 1 121 ? -51.091 -30.710 -31.355 1.00 49.28 142 GLU B O 1
ATOM 4317 N N . GLU B 1 122 ? -50.801 -32.823 -30.598 1.00 49.90 143 GLU B N 1
ATOM 4318 C CA . GLU B 1 122 ? -52.232 -33.090 -30.511 1.00 55.62 143 GLU B CA 1
ATOM 4319 C C . GLU B 1 122 ? -52.858 -32.346 -29.336 1.00 50.67 143 GLU B C 1
ATOM 4320 O O . GLU B 1 122 ? -53.934 -31.753 -29.473 1.00 51.16 143 GLU B O 1
ATOM 4326 N N . LYS B 1 123 ? -52.197 -32.377 -28.170 1.00 48.70 144 LYS B N 1
ATOM 4327 C CA . LYS B 1 123 ? -52.633 -31.583 -27.021 1.00 52.59 144 LYS B CA 1
ATOM 4328 C C . LYS B 1 123 ? -52.745 -30.102 -27.373 1.00 52.07 144 LYS B C 1
ATOM 4329 O O . LYS B 1 123 ? -53.726 -29.437 -27.022 1.00 52.38 144 LYS B O 1
ATOM 4335 N N . LEU B 1 124 ? -51.727 -29.564 -28.047 1.00 43.59 145 LEU B N 1
ATOM 4336 C CA . LEU B 1 124 ? -51.775 -28.170 -28.477 1.00 42.60 145 LEU B CA 1
ATOM 4337 C C . LEU B 1 124 ? -52.960 -27.920 -29.404 1.00 47.70 145 LEU B C 1
ATOM 4338 O O . LEU B 1 124 ? -53.629 -26.886 -29.304 1.00 43.34 145 LEU B O 1
ATOM 4343 N N . SER B 1 125 ? -53.247 -28.863 -30.304 1.00 45.46 146 SER B N 1
ATOM 4344 C CA . SER B 1 125 ? -54.395 -28.711 -31.189 1.00 44.56 146 SER B CA 1
ATOM 4345 C C . SER B 1 125 ? -55.702 -28.679 -30.397 1.00 50.36 146 SER B C 1
ATOM 4346 O O . SER B 1 125 ? -56.610 -27.902 -30.717 1.00 49.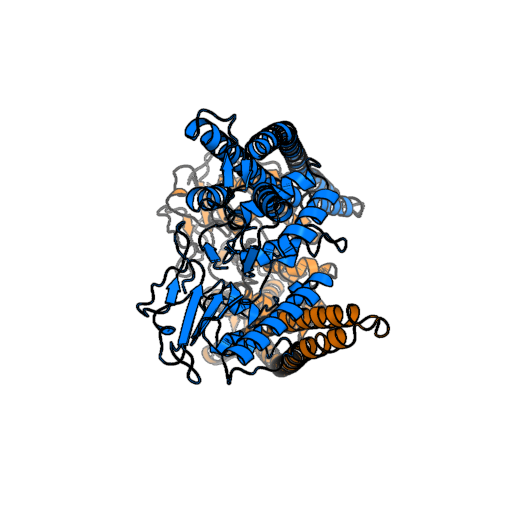21 146 SER B O 1
ATOM 4349 N N . GLY B 1 126 ? -55.813 -29.505 -29.356 1.00 46.82 147 GLY B N 1
ATOM 4350 C CA . GLY B 1 126 ? -57.004 -29.468 -28.521 1.00 51.10 147 GLY B CA 1
ATOM 4351 C C . GLY B 1 126 ? -57.154 -28.157 -27.773 1.00 51.56 147 GLY B C 1
ATOM 4352 O O . GLY B 1 126 ? -58.258 -27.616 -27.665 1.00 54.11 147 GLY B O 1
ATOM 4353 N N . LEU B 1 127 ? -56.046 -27.634 -27.239 1.00 51.42 148 LEU B N 1
ATOM 4354 C CA . LEU B 1 127 ? -56.050 -26.290 -26.665 1.00 50.28 148 LEU B CA 1
ATOM 4355 C C . LEU B 1 127 ? -56.560 -25.267 -27.669 1.00 49.81 148 LEU B C 1
ATOM 4356 O O . LEU B 1 127 ? -57.357 -24.385 -27.324 1.00 46.42 148 LEU B O 1
ATOM 4361 N N . LYS B 1 128 ? -56.107 -25.373 -28.923 1.00 49.18 149 LYS B N 1
ATOM 4362 C CA . LYS B 1 128 ? -56.493 -24.405 -29.944 1.00 45.35 149 LYS B CA 1
ATOM 4363 C C . LYS B 1 128 ? -58.003 -24.316 -30.095 1.00 46.12 149 LYS B C 1
ATOM 4364 O O . LYS B 1 128 ? -58.554 -23.217 -30.219 1.00 48.74 149 LYS B O 1
ATOM 4370 N N . THR B 1 129 ? -58.694 -25.463 -30.098 1.00 46.78 150 THR B N 1
ATOM 4371 C CA . THR B 1 129 ? -60.137 -25.441 -30.303 1.00 46.41 150 THR B CA 1
ATOM 4372 C C . THR B 1 129 ? -60.870 -24.733 -29.169 1.00 48.30 150 THR B C 1
ATOM 4373 O O . THR B 1 129 ? -61.998 -24.269 -29.365 1.00 55.19 150 THR B O 1
ATOM 4377 N N . ARG B 1 130 ? -60.250 -24.626 -27.998 1.00 45.05 151 ARG B N 1
ATOM 4378 C CA . ARG B 1 130 ? -60.887 -23.982 -26.857 1.00 51.86 151 ARG B CA 1
ATOM 4379 C C . ARG B 1 130 ? -60.729 -22.464 -26.855 1.00 54.13 151 ARG B C 1
ATOM 4380 O O . ARG B 1 130 ? -61.485 -21.773 -26.161 1.00 51.66 151 ARG B O 1
ATOM 4388 N N . LEU B 1 131 ? -59.762 -21.934 -27.591 1.00 41.07 152 LEU B N 1
ATOM 4389 C CA . LEU B 1 131 ? -59.425 -20.517 -27.502 1.00 39.31 152 LEU B CA 1
ATOM 4390 C C . LEU B 1 131 ? -60.546 -19.601 -28.002 1.00 41.77 152 LEU B C 1
ATOM 4391 O O . LEU B 1 131 ? -60.849 -18.607 -27.330 1.00 46.09 152 LEU B O 1
ATOM 4396 N N . PRO B 1 132 ? -61.179 -19.875 -29.155 1.00 47.47 153 PRO B N 1
ATOM 4397 C CA . PRO B 1 132 ? -62.187 -18.925 -29.666 1.00 50.28 153 PRO B CA 1
ATOM 4398 C C . PRO B 1 132 ? -63.302 -18.585 -28.688 1.00 56.34 153 PRO B C 1
ATOM 4399 O O . PRO B 1 132 ? -63.700 -17.416 -28.611 1.00 57.54 153 PRO B O 1
ATOM 4403 N N . SER B 1 133 ? -63.829 -19.564 -27.946 1.00 54.65 154 SER B N 1
ATOM 4404 C CA . SER B 1 133 ? -64.926 -19.263 -27.032 1.00 49.24 154 SER B CA 1
ATOM 4405 C C . SER B 1 133 ? -64.480 -18.279 -25.960 1.00 49.38 154 SER B C 1
ATOM 4406 O O . SER B 1 133 ? -65.217 -17.348 -25.614 1.00 56.12 154 SER B O 1
ATOM 4409 N N . CYS B 1 134 ? -63.258 -18.443 -25.456 1.00 52.44 155 CYS B N 1
ATOM 4410 C CA . CYS B 1 134 ? -62.740 -17.533 -24.441 1.00 51.57 155 CYS B CA 1
ATOM 4411 C C . CYS B 1 134 ? -62.697 -16.099 -24.954 1.00 46.35 155 CYS B C 1
ATOM 4412 O O . CYS B 1 134 ? -63.124 -15.166 -24.264 1.00 47.62 155 CYS B O 1
ATOM 4415 N N . ILE B 1 135 ? -62.179 -15.901 -26.168 1.00 51.29 156 ILE B N 1
ATOM 4416 C CA . ILE B 1 135 ? -62.119 -14.555 -26.728 1.00 49.48 156 ILE B CA 1
ATOM 4417 C C . ILE B 1 135 ? -63.521 -14.016 -26.955 1.00 45.97 156 ILE B C 1
ATOM 4418 O O . ILE B 1 135 ? -63.787 -12.825 -26.753 1.00 52.26 156 ILE B O 1
ATOM 4423 N N . GLU B 1 136 ? -64.447 -14.885 -27.359 1.00 44.10 157 GLU B N 1
ATOM 4424 C CA . GLU B 1 136 ? -65.829 -14.465 -27.537 1.00 46.35 157 GLU B CA 1
ATOM 4425 C C . GLU B 1 136 ? -66.418 -13.926 -26.240 1.00 46.54 157 GLU B C 1
ATOM 4426 O O . GLU B 1 136 ? -67.117 -12.905 -26.247 1.00 48.63 157 GLU B O 1
ATOM 4432 N N . ARG B 1 137 ? -66.166 -14.606 -25.115 1.00 48.08 158 ARG B N 1
ATOM 4433 C CA . ARG B 1 137 ? -66.741 -14.150 -23.851 1.00 48.28 158 ARG B CA 1
ATOM 4434 C C . ARG B 1 137 ? -66.084 -12.856 -23.398 1.00 44.75 158 ARG B C 1
ATOM 4435 O O . ARG B 1 137 ? -66.756 -11.961 -22.870 1.00 47.03 158 ARG B O 1
ATOM 4443 N N . PHE B 1 138 ? -64.772 -12.738 -23.609 1.00 42.58 159 PHE B N 1
ATOM 4444 C CA . PHE B 1 138 ? -64.098 -11.471 -23.355 1.00 41.03 159 PHE B CA 1
ATOM 4445 C C . PHE B 1 138 ? -64.717 -10.354 -24.180 1.00 43.10 159 PHE B C 1
ATOM 4446 O O . PHE B 1 138 ? -64.955 -9.252 -23.674 1.00 44.61 159 PHE B O 1
ATOM 4454 N N . ASN B 1 139 ? -64.989 -10.625 -25.456 1.00 45.94 160 ASN B N 1
ATOM 4455 C CA . ASN B 1 139 ? -65.561 -9.599 -26.315 1.00 43.66 160 ASN B CA 1
ATOM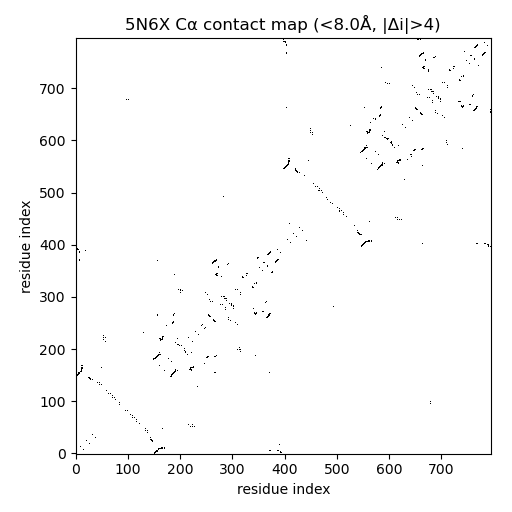 4456 C C . ASN B 1 139 ? -66.933 -9.180 -25.827 1.00 45.59 160 ASN B C 1
ATOM 4457 O O . ASN B 1 139 ? -67.286 -7.998 -25.899 1.00 53.34 160 ASN B O 1
ATOM 4462 N N . LYS B 1 140 ? -67.726 -10.128 -25.326 1.00 52.42 161 LYS B N 1
ATOM 4463 C CA . LYS B 1 140 ? -69.027 -9.751 -24.787 1.00 51.25 161 LYS B CA 1
ATOM 4464 C C . LYS B 1 140 ? -68.858 -8.834 -23.581 1.00 49.26 161 LYS B C 1
ATOM 4465 O O . LYS B 1 140 ? -69.550 -7.814 -23.470 1.00 51.54 161 LYS B O 1
ATOM 4471 N N . PHE B 1 141 ? -67.918 -9.164 -22.686 1.00 46.43 162 PHE B N 1
ATOM 4472 C CA . PHE B 1 141 ? -67.690 -8.332 -21.508 1.00 52.09 162 PHE B CA 1
ATOM 4473 C C . PHE B 1 141 ? -67.320 -6.904 -21.896 1.00 49.82 162 PHE B C 1
ATOM 4474 O O . PHE B 1 141 ? -67.793 -5.945 -21.274 1.00 53.67 162 PHE B O 1
ATOM 4482 N N . MET B 1 142 ? -66.474 -6.736 -22.919 1.00 46.19 163 MET B N 1
ATOM 4483 C CA . MET B 1 142 ? -66.054 -5.392 -23.302 1.00 43.26 163 MET B CA 1
ATOM 4484 C C . MET B 1 142 ? -67.205 -4.560 -23.866 1.00 46.42 163 MET B C 1
ATOM 4485 O O . MET B 1 142 ? -67.110 -3.327 -23.872 1.00 54.52 163 MET B O 1
ATOM 4490 N N . THR B 1 143 ? -68.282 -5.193 -24.348 1.00 46.42 164 THR B N 1
ATOM 4491 C CA . THR B 1 143 ? -69.463 -4.436 -24.761 1.00 55.45 164 THR B CA 1
ATOM 4492 C C . THR B 1 143 ? -70.285 -3.946 -23.577 1.00 58.24 164 THR B C 1
ATOM 4493 O O . THR B 1 143 ? -71.171 -3.104 -23.759 1.00 53.09 164 THR B O 1
ATOM 4497 N N . GLN B 1 144 ? -70.029 -4.464 -22.378 1.00 54.58 165 GLN B N 1
ATOM 4498 C CA . GLN B 1 144 ? -70.855 -4.161 -21.219 1.00 54.95 165 GLN B CA 1
ATOM 4499 C C . GLN B 1 144 ? -70.353 -2.972 -20.411 1.00 57.20 165 GLN B C 1
ATOM 4500 O O . GLN B 1 144 ? -71.030 -2.562 -19.461 1.00 53.04 165 GLN B O 1
ATOM 4506 N N . ILE B 1 145 ? -69.200 -2.405 -20.758 1.00 46.83 166 ILE B N 1
ATOM 4507 C CA . ILE B 1 145 ? -68.615 -1.321 -19.981 1.00 51.59 166 ILE B CA 1
ATOM 4508 C C . ILE B 1 145 ? -68.628 -0.039 -20.808 1.00 49.80 166 ILE B C 1
ATOM 4509 O O . ILE B 1 145 ? -68.673 -0.067 -22.044 1.00 53.02 166 ILE B O 1
ATOM 4514 N N . GLU B 1 146 ? -68.602 1.095 -20.107 1.00 46.08 167 GLU B N 1
ATOM 4515 C CA . GLU B 1 146 ? -68.519 2.405 -20.740 1.00 45.42 167 GLU B CA 1
ATOM 4516 C C . GLU B 1 146 ? -67.613 3.310 -19.913 1.00 48.70 167 GLU B C 1
ATOM 4517 O O . GLU B 1 146 ? -67.375 3.079 -18.724 1.00 48.77 167 GLU B O 1
ATOM 4523 N N . ILE B 1 147 ? -67.109 4.359 -20.558 1.00 46.04 168 ILE B N 1
ATOM 4524 C CA . ILE B 1 147 ? -66.234 5.297 -19.871 1.00 52.91 168 ILE B CA 1
ATOM 4525 C C . ILE B 1 147 ? -67.051 6.148 -18.900 1.00 51.00 168 ILE B C 1
ATOM 4526 O O . ILE B 1 147 ? -68.243 6.414 -19.116 1.00 48.43 168 ILE B O 1
ATOM 4531 N N . ASN B 1 148 ? -66.415 6.556 -17.799 1.00 50.70 169 ASN B N 1
ATOM 4532 C CA . ASN B 1 148 ? -67.081 7.354 -16.773 1.00 53.23 169 ASN B CA 1
ATOM 4533 C C . ASN B 1 148 ? -66.367 8.676 -16.529 1.00 60.40 169 ASN B C 1
ATOM 4534 O O . ASN B 1 148 ? -66.949 9.740 -16.758 1.00 73.72 169 ASN B O 1
ATOM 4539 N N . ASP B 1 149 ? -65.128 8.645 -16.057 1.00 57.57 170 ASP B N 1
ATOM 4540 C CA . ASP B 1 149 ? -64.325 9.841 -15.844 1.00 52.46 170 ASP B CA 1
ATOM 4541 C C . ASP B 1 149 ? -63.293 9.920 -16.962 1.00 55.55 170 ASP B C 1
ATOM 4542 O O . ASP B 1 149 ? -62.482 9.003 -17.124 1.00 47.64 170 ASP B O 1
ATOM 4547 N N . ILE B 1 150 ? -63.334 11.001 -17.743 1.00 50.56 171 ILE B N 1
ATOM 4548 C CA . ILE B 1 150 ? -62.384 11.195 -18.831 1.00 48.48 171 ILE B CA 1
ATOM 4549 C C . ILE B 1 150 ? -61.333 12.244 -18.512 1.00 46.91 171 ILE B C 1
ATOM 4550 O O . ILE B 1 150 ? -60.469 12.511 -19.360 1.00 56.41 171 ILE B O 1
ATOM 4555 N N . LYS B 1 151 ? -61.366 12.842 -17.322 1.00 47.43 172 LYS B N 1
ATOM 4556 C CA . LYS B 1 151 ? -60.499 13.970 -17.008 1.00 46.24 172 LYS B CA 1
ATOM 4557 C C . LYS B 1 151 ? -59.291 13.597 -16.160 1.00 50.56 172 LYS B C 1
ATOM 4558 O O . LYS B 1 151 ? -58.490 14.476 -15.832 1.00 56.07 172 LYS B O 1
ATOM 4564 N N . THR B 1 152 ? -59.124 12.324 -15.818 1.00 46.10 173 THR B N 1
ATOM 4565 C CA . THR B 1 152 ? -58.014 11.869 -14.990 1.00 40.77 173 THR B CA 1
ATOM 4566 C C . THR B 1 152 ? -56.986 11.152 -15.855 1.00 41.88 173 THR B C 1
ATOM 4567 O O . THR B 1 152 ? -57.334 10.242 -16.616 1.00 38.77 173 THR B O 1
ATOM 4571 N N . LEU B 1 153 ? -55.723 11.556 -15.729 1.00 34.83 174 LEU B N 1
ATOM 4572 C CA . LEU B 1 153 ? -54.651 10.877 -16.440 1.00 33.70 174 LEU B CA 1
ATOM 4573 C C . LEU B 1 153 ? -54.376 9.526 -15.784 1.00 34.06 174 LEU B C 1
ATOM 4574 O O . LEU B 1 153 ? -54.294 9.429 -14.558 1.00 38.35 174 LEU B O 1
ATOM 4579 N N . ILE B 1 154 ? -54.262 8.485 -16.593 1.00 31.55 175 ILE B N 1
ATOM 4580 C CA . ILE B 1 154 ? -53.946 7.142 -16.121 1.00 35.25 175 ILE B CA 1
ATOM 4581 C C . ILE B 1 154 ? -52.468 6.888 -16.379 1.00 34.25 175 ILE B C 1
ATOM 4582 O O . ILE B 1 154 ? -52.014 6.945 -17.529 1.00 33.79 175 ILE B O 1
ATOM 4587 N N . ARG B 1 155 ? -51.715 6.587 -15.325 1.00 33.77 176 ARG B N 1
ATOM 4588 C CA . ARG B 1 155 ? -50.294 6.301 -15.447 1.00 30.60 176 ARG B CA 1
ATOM 4589 C C . ARG B 1 155 ? -50.039 4.862 -15.021 1.00 28.73 176 ARG B C 1
ATOM 4590 O O . ARG B 1 155 ? -50.382 4.480 -13.899 1.00 31.12 176 ARG B O 1
ATOM 4598 N N . LEU B 1 156 ? -49.461 4.057 -15.911 1.00 27.12 177 LEU B N 1
ATOM 4599 C CA . LEU B 1 156 ? -49.033 2.717 -15.544 1.00 28.03 177 LEU B CA 1
ATOM 4600 C C . LEU B 1 156 ? -47.528 2.763 -15.319 1.00 27.37 177 LEU B C 1
ATOM 4601 O O . LEU B 1 156 ? -46.784 3.176 -16.211 1.00 25.33 177 LEU B O 1
ATOM 4606 N N . LEU B 1 157 ? -47.077 2.360 -14.127 1.00 25.04 178 LEU B N 1
ATOM 4607 C CA . LEU B 1 157 ? -45.649 2.469 -13.854 1.00 23.76 178 LEU B CA 1
ATOM 4608 C C . LEU B 1 157 ? -44.850 1.312 -14.426 1.00 25.52 178 LEU B C 1
ATOM 4609 O O . LEU B 1 157 ? -43.618 1.305 -14.289 1.00 29.08 178 LEU B O 1
ATOM 4614 N N . GLY B 1 158 ? -45.495 0.348 -15.0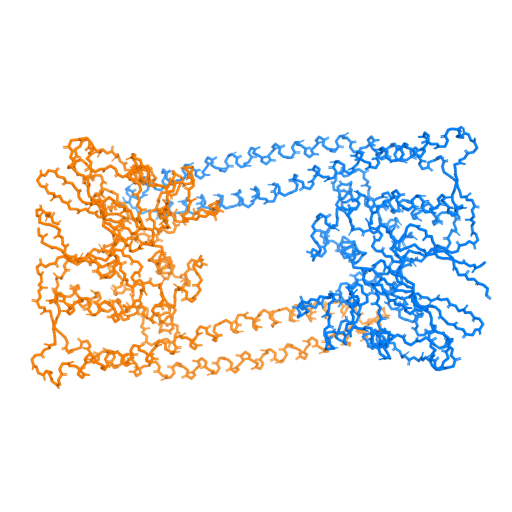78 1.00 24.65 179 GLY B N 1
ATOM 4615 C CA . GLY B 1 158 ? -44.759 -0.623 -15.863 1.00 28.43 179 GLY B CA 1
ATOM 4616 C C . GLY B 1 158 ? -45.110 -2.053 -15.519 1.00 28.77 179 GLY B C 1
ATOM 4617 O O . GLY B 1 158 ? -45.978 -2.339 -14.692 1.00 26.79 179 GLY B O 1
ATOM 4618 N N . ASP B 1 159 ? -44.411 -2.969 -16.195 1.00 25.60 180 ASP B N 1
ATOM 4619 C CA . ASP B 1 159 ? -44.687 -4.412 -16.161 1.00 26.30 180 ASP B CA 1
ATOM 4620 C C . ASP B 1 159 ? -46.165 -4.704 -16.440 1.00 25.19 180 ASP B C 1
ATOM 4621 O O . ASP B 1 159 ? -46.774 -5.615 -15.857 1.00 26.19 180 ASP B O 1
ATOM 4626 N N . GLU B 1 160 ? -46.735 -3.936 -17.389 1.00 26.62 181 GLU B N 1
ATOM 4627 C CA . GLU B 1 160 ? -48.127 -4.059 -17.812 1.00 30.08 181 GLU B CA 1
ATOM 4628 C C . GLU B 1 160 ? -48.363 -5.221 -18.776 1.00 30.94 181 GLU B C 1
ATOM 4629 O O . GLU B 1 160 ? -49.511 -5.642 -18.946 1.00 28.56 181 GLU B O 1
ATOM 4635 N N . VAL B 1 161 ? -47.312 -5.701 -19.442 1.00 24.93 182 VAL B N 1
ATOM 4636 C CA . VAL B 1 161 ? -47.381 -6.786 -20.411 1.00 27.88 182 VAL B CA 1
ATOM 4637 C C . VAL B 1 161 ? -46.187 -7.703 -20.161 1.00 31.21 182 VAL B C 1
ATOM 4638 O O . VAL B 1 161 ? -45.270 -7.366 -19.408 1.00 30.28 182 VAL B O 1
ATOM 4642 N N . ALA B 1 162 ? -46.205 -8.873 -20.810 1.00 25.29 183 ALA B N 1
ATOM 4643 C CA . ALA B 1 162 ? -45.123 -9.854 -20.700 1.00 25.39 183 ALA B CA 1
ATOM 4644 C C . ALA B 1 162 ? -44.722 -10.086 -19.248 1.00 24.94 183 ALA B C 1
ATOM 4645 O O . ALA B 1 162 ? -43.553 -9.970 -18.888 1.00 27.03 183 ALA B O 1
ATOM 4647 N N . ASP B 1 163 ? -45.700 -10.414 -18.409 1.00 25.53 184 ASP B N 1
ATOM 4648 C CA . ASP B 1 163 ? -45.447 -10.627 -16.985 1.00 28.03 184 ASP B CA 1
ATOM 4649 C C . ASP B 1 163 ? -46.277 -11.842 -16.577 1.00 29.92 184 ASP B C 1
ATOM 4650 O O . ASP B 1 163 ? -46.593 -12.702 -17.405 1.00 30.79 184 ASP B O 1
ATOM 4655 N N . ARG B 1 164 ? -46.632 -11.944 -15.295 1.00 31.38 185 ARG B N 1
ATOM 4656 C CA . ARG B 1 164 ? -47.037 -13.241 -14.752 1.00 27.99 185 ARG B CA 1
ATOM 4657 C C . ARG B 1 164 ? -48.518 -13.561 -14.938 1.00 32.74 185 ARG B C 1
ATOM 4658 O O . ARG B 1 164 ? -48.912 -14.706 -14.673 1.00 34.55 185 ARG B O 1
ATOM 4666 N N . GLY B 1 165 ? -49.323 -12.613 -15.414 1.00 31.61 186 GLY B N 1
ATOM 4667 C CA . GLY B 1 165 ? -50.737 -12.822 -15.656 1.00 31.29 186 GLY B CA 1
ATOM 4668 C C . GLY B 1 165 ? -50.991 -13.659 -16.904 1.00 33.40 186 GLY B C 1
ATOM 4669 O O . GLY B 1 165 ? -50.089 -14.235 -17.513 1.00 33.20 186 GLY B O 1
ATOM 4670 N N . SER B 1 166 ? -52.266 -13.700 -17.301 1.00 30.78 187 SER B N 1
ATOM 4671 C CA . SER B 1 166 ? -52.713 -14.688 -18.282 1.00 34.89 187 SER B CA 1
ATOM 4672 C C . SER B 1 166 ? -52.549 -14.262 -19.740 1.00 28.53 187 SER B C 1
ATOM 4673 O O . SER B 1 166 ? -52.288 -15.121 -20.591 1.00 33.89 187 SER B O 1
ATOM 4676 N N . CYS B 1 167 ? -52.720 -12.981 -20.074 1.00 30.41 188 CYS B N 1
ATOM 4677 C CA . CYS B 1 167 ? -52.865 -12.675 -21.500 1.00 31.45 188 CYS B CA 1
ATOM 4678 C C . CYS B 1 167 ? -52.768 -11.194 -21.837 1.00 28.19 188 CYS B C 1
ATOM 4679 O O . CYS B 1 167 ? -53.641 -10.415 -21.438 1.00 30.90 188 CYS B O 1
ATOM 4682 N N . ASP B 1 168 ? -51.740 -10.806 -22.614 1.00 27.13 189 ASP B N 1
ATOM 4683 C CA . ASP B 1 168 ? -51.560 -9.410 -23.018 1.00 28.64 189 ASP B CA 1
ATOM 4684 C C . ASP B 1 168 ? -52.633 -8.922 -23.992 1.00 28.36 189 ASP B C 1
ATOM 4685 O O . ASP B 1 168 ? -52.832 -7.707 -24.120 1.00 29.84 189 ASP B O 1
ATOM 4690 N N . TYR B 1 169 ? -53.318 -9.824 -24.698 1.00 31.07 190 TYR B N 1
ATOM 4691 C CA . TYR B 1 169 ? -54.402 -9.381 -25.567 1.00 29.41 190 TYR B CA 1
ATOM 4692 C C . TYR B 1 169 ? -55.506 -8.690 -24.769 1.00 29.90 190 TYR B C 1
ATOM 4693 O O . TYR B 1 169 ? -56.023 -7.650 -25.196 1.00 30.27 190 TYR B O 1
ATOM 4702 N N . PHE B 1 170 ? -55.889 -9.259 -23.618 1.00 30.14 191 PHE B N 1
ATOM 4703 C CA . PHE B 1 170 ? -56.891 -8.616 -22.765 1.00 32.43 191 PHE B CA 1
ATOM 4704 C C . PHE B 1 170 ? -56.457 -7.199 -22.396 1.00 31.89 191 PHE B C 1
ATOM 4705 O O . PHE B 1 170 ? -57.231 -6.240 -22.524 1.00 29.71 191 PHE B O 1
ATOM 4713 N N . THR B 1 171 ? -55.210 -7.055 -21.946 1.00 27.65 192 THR B N 1
ATOM 4714 C CA . THR B 1 171 ? -54.691 -5.763 -21.514 1.00 31.53 192 THR B CA 1
ATOM 4715 C C . THR B 1 171 ? -54.638 -4.766 -22.668 1.00 35.49 192 THR B C 1
ATOM 4716 O O . THR B 1 171 ? -55.079 -3.617 -22.532 1.00 28.75 192 THR B O 1
ATOM 4720 N N . LEU B 1 172 ? -54.141 -5.201 -23.832 1.00 29.26 193 LEU B N 1
ATOM 4721 C CA . LEU B 1 172 ? -54.076 -4.299 -24.983 1.00 27.76 193 LEU B CA 1
ATOM 4722 C C . LEU B 1 172 ? -55.467 -3.840 -25.408 1.00 31.04 193 LEU B C 1
ATOM 4723 O O . LEU B 1 172 ? -55.655 -2.678 -25.795 1.00 31.65 193 LEU B O 1
ATOM 4728 N N . ARG B 1 173 ? -56.462 -4.729 -25.326 1.00 31.98 194 ARG B N 1
ATOM 4729 C CA . ARG B 1 173 ? -57.816 -4.337 -25.708 1.00 31.88 194 ARG B CA 1
ATOM 4730 C C . ARG B 1 173 ? -58.394 -3.320 -24.729 1.00 32.92 194 ARG B C 1
ATOM 4731 O O . ARG B 1 173 ? -59.126 -2.401 -25.127 1.00 32.33 194 ARG B O 1
ATOM 4739 N N . ILE B 1 174 ? -58.104 -3.491 -23.439 1.00 35.25 195 ILE B N 1
ATOM 4740 C CA . ILE B 1 174 ? -58.520 -2.515 -22.436 1.00 36.50 195 ILE B CA 1
ATOM 4741 C C . ILE B 1 174 ? -57.822 -1.179 -22.664 1.00 34.94 195 ILE B C 1
ATOM 4742 O O . ILE B 1 174 ? -58.448 -0.114 -22.558 1.00 34.50 195 ILE B O 1
ATOM 4747 N N . LEU B 1 175 ? -56.520 -1.207 -22.987 1.00 29.57 196 LEU B N 1
ATOM 4748 C CA . LEU B 1 175 ? -55.824 0.032 -23.341 1.00 30.98 196 LEU B CA 1
ATOM 4749 C C . LEU B 1 175 ? -56.472 0.692 -24.550 1.00 34.45 196 LEU B C 1
ATOM 4750 O O . LEU B 1 175 ? -56.631 1.919 -24.584 1.00 34.20 196 LEU B O 1
ATOM 4755 N N . ASP B 1 176 ? -56.866 -0.110 -25.549 1.00 32.46 197 ASP B N 1
ATOM 4756 C CA . ASP B 1 176 ? -57.498 0.454 -26.739 1.00 32.72 197 ASP B CA 1
ATOM 4757 C C . ASP B 1 176 ? -58.868 1.043 -26.412 1.00 38.48 197 ASP B C 1
ATOM 4758 O O . ASP B 1 176 ? -59.245 2.094 -26.949 1.00 39.09 197 ASP B O 1
ATOM 4763 N N . PHE B 1 177 ? -59.632 0.377 -25.541 1.00 35.53 198 PHE B N 1
ATOM 4764 C CA . PHE B 1 177 ? -60.899 0.932 -25.078 1.00 39.33 198 PHE B CA 1
ATOM 4765 C C . PHE B 1 177 ? -60.703 2.331 -24.496 1.00 35.34 198 PHE B C 1
ATOM 4766 O O . PHE B 1 177 ? -61.427 3.273 -24.845 1.00 41.78 198 PHE B O 1
ATOM 4774 N N . LEU B 1 178 ? -59.721 2.484 -23.608 1.00 32.36 199 LEU B N 1
ATOM 4775 C CA . LEU B 1 178 ? -59.440 3.802 -23.048 1.00 35.13 199 LEU B CA 1
ATOM 4776 C C . LEU B 1 178 ? -59.047 4.786 -24.147 1.00 39.42 199 LEU B C 1
ATOM 4777 O O . LEU B 1 178 ? -59.532 5.922 -24.190 1.00 39.45 199 LEU B O 1
ATOM 4782 N N . TYR B 1 179 ? -58.173 4.347 -25.055 1.00 35.97 200 TYR B N 1
ATOM 4783 C CA . TYR B 1 179 ? -57.763 5.178 -26.181 1.00 38.28 200 TYR B CA 1
ATOM 4784 C C . TYR B 1 179 ? -58.959 5.625 -27.011 1.00 45.99 200 TYR B C 1
ATOM 4785 O O . TYR B 1 179 ? -59.045 6.791 -27.414 1.00 46.23 200 TYR B O 1
ATOM 4794 N N . GLN B 1 180 ? -59.907 4.718 -27.253 1.00 41.64 201 GLN B N 1
ATOM 4795 C CA . GLN B 1 180 ? -61.088 5.062 -28.038 1.00 45.40 201 GLN B CA 1
ATOM 4796 C C . GLN B 1 180 ? -61.952 6.097 -27.330 1.00 46.97 201 GLN B C 1
ATOM 4797 O O . GLN B 1 180 ? -62.702 6.834 -27.982 1.00 44.47 201 GLN B O 1
ATOM 4803 N N . ASN B 1 181 ? -61.872 6.161 -26.003 1.00 45.42 202 ASN B N 1
ATOM 4804 C CA . ASN B 1 181 ? -62.684 7.088 -25.229 1.00 48.36 202 ASN B CA 1
ATOM 4805 C C . ASN B 1 181 ? -61.912 8.337 -24.818 1.00 46.49 202 ASN B C 1
ATOM 4806 O O . ASN B 1 181 ? -62.325 9.032 -23.880 1.00 43.81 202 ASN B O 1
ATOM 4811 N N . GLN B 1 182 ? -60.810 8.636 -25.516 1.00 42.22 203 GLN B N 1
ATOM 4812 C CA . GLN B 1 182 ? -60.015 9.851 -25.332 1.00 48.02 203 GLN B CA 1
ATOM 4813 C C . GLN B 1 182 ? -59.419 9.966 -23.929 1.00 47.84 203 GLN B C 1
ATOM 4814 O O . GLN B 1 182 ? -59.263 11.072 -23.410 1.00 46.31 203 GLN B O 1
ATOM 4820 N N . ILE B 1 183 ? -59.069 8.845 -23.304 1.00 37.66 204 ILE B N 1
ATOM 4821 C CA . ILE B 1 183 ? -58.358 8.884 -22.028 1.00 39.22 204 ILE B CA 1
ATOM 4822 C C . ILE B 1 183 ? -56.879 9.156 -22.272 1.00 42.21 204 ILE B C 1
ATOM 4823 O O . ILE B 1 183 ? -56.260 8.551 -23.153 1.00 40.69 204 ILE B O 1
ATOM 4828 N N . ALA B 1 184 ? -56.298 10.065 -21.489 1.00 41.94 205 ALA B N 1
ATOM 4829 C CA . ALA B 1 184 ? -54.853 10.258 -21.508 1.00 38.38 205 ALA B CA 1
ATOM 4830 C C . ALA B 1 184 ? -54.210 9.139 -20.712 1.00 36.62 205 ALA B C 1
ATOM 4831 O O . ALA B 1 184 ? -54.598 8.885 -19.569 1.00 38.94 205 ALA B O 1
ATOM 4833 N N A ILE B 1 185 ? -53.234 8.454 -21.297 0.41 35.33 206 ILE B N 1
ATOM 4834 N N B ILE B 1 185 ? -53.247 8.457 -21.336 0.59 34.46 206 ILE B N 1
ATOM 4835 C CA A ILE B 1 185 ? -52.571 7.373 -20.577 0.41 33.82 206 ILE B CA 1
ATOM 4836 C CA B ILE B 1 185 ? -52.533 7.334 -20.736 0.59 34.51 206 ILE B CA 1
ATOM 4837 C C A ILE B 1 185 ? -51.092 7.348 -20.925 0.41 33.20 206 ILE B C 1
ATOM 4838 C C B ILE B 1 185 ? -51.039 7.536 -20.940 0.59 34.37 206 ILE B C 1
ATOM 4839 O O A ILE B 1 185 ? -50.716 7.397 -22.101 0.41 31.84 206 ILE B O 1
ATOM 4840 O O B ILE B 1 185 ? -50.597 7.919 -22.029 0.59 29.63 206 ILE B O 1
ATOM 4849 N N . LYS B 1 186 ? -50.255 7.278 -19.899 1.00 30.60 207 LYS B N 1
ATOM 4850 C CA . LYS B 1 186 ? -48.817 7.193 -20.053 1.00 29.32 207 LYS B CA 1
ATOM 4851 C C . LYS B 1 186 ? -48.370 5.887 -19.421 1.00 27.40 207 LYS B C 1
ATOM 4852 O O . LYS B 1 186 ? -48.883 5.488 -18.371 1.00 29.39 207 LYS B O 1
ATOM 4858 N N . ILE B 1 187 ? -47.443 5.204 -20.073 1.00 25.56 208 ILE B N 1
ATOM 4859 C CA . ILE B 1 187 ? -46.900 3.954 -19.558 1.00 22.25 208 ILE B CA 1
ATOM 4860 C C . ILE B 1 187 ? -45.387 4.104 -19.456 1.00 29.41 208 ILE B C 1
ATOM 4861 O O . ILE B 1 187 ? -44.733 4.509 -20.420 1.00 26.71 208 ILE B O 1
ATOM 4866 N N . ILE B 1 188 ? -44.828 3.777 -18.299 1.00 28.70 209 ILE B N 1
ATOM 4867 C CA . ILE B 1 188 ? -43.384 3.860 -18.137 1.00 24.44 209 ILE B CA 1
ATOM 4868 C C . ILE B 1 188 ? -42.753 2.587 -18.685 1.00 23.45 209 ILE B C 1
ATOM 4869 O O . ILE B 1 188 ? -43.165 1.472 -18.332 1.00 23.75 209 ILE B O 1
ATOM 4874 N N . LEU B 1 189 ? -41.737 2.756 -19.523 1.00 25.51 210 LEU B N 1
ATOM 4875 C CA . LEU B 1 189 ? -40.967 1.634 -20.037 1.00 28.12 210 LEU B CA 1
ATOM 4876 C C . LEU B 1 189 ? -40.407 0.816 -18.872 1.00 26.52 210 LEU B C 1
ATOM 4877 O O . LEU B 1 189 ? -39.923 1.373 -17.874 1.00 28.64 210 LEU B O 1
ATOM 4882 N N . SER B 1 190 ? -40.471 -0.511 -19.002 1.00 23.63 211 SER B N 1
ATOM 4883 C CA . SER B 1 190 ? -40.169 -1.403 -17.883 1.00 22.68 211 SER B CA 1
ATOM 4884 C C . SER B 1 190 ? -39.427 -2.629 -18.383 1.00 25.56 211 SER B C 1
ATOM 4885 O O . SER B 1 190 ? -39.271 -2.833 -19.594 1.00 26.76 211 SER B O 1
ATOM 4888 N N . ASN B 1 191 ? -38.969 -3.477 -17.441 1.00 22.38 212 ASN B N 1
ATOM 4889 C CA . ASN B 1 191 ? -38.193 -4.628 -17.889 1.00 23.64 212 ASN B CA 1
ATOM 4890 C C . ASN B 1 191 ? -39.095 -5.676 -18.533 1.00 27.98 212 ASN B C 1
ATOM 4891 O O . ASN B 1 191 ? -38.697 -6.313 -19.513 1.00 26.37 212 ASN B O 1
ATOM 4896 N N . HIS B 1 192 ? -40.319 -5.859 -18.021 1.00 27.03 213 HIS B N 1
ATOM 4897 C CA . HIS B 1 192 ? -41.244 -6.758 -18.713 1.00 24.60 213 HIS B CA 1
ATOM 4898 C C . HIS B 1 192 ? -41.814 -6.103 -19.964 1.00 26.90 213 HIS B C 1
ATOM 4899 O O . HIS B 1 192 ? -41.987 -6.766 -21.001 1.00 26.62 213 HIS B O 1
ATOM 4906 N N . GLY B 1 193 ? -42.099 -4.805 -19.893 1.00 26.28 214 GLY B N 1
ATOM 4907 C CA . GLY B 1 193 ? -42.483 -4.091 -21.100 1.00 25.40 214 GLY B CA 1
ATOM 4908 C C . GLY B 1 193 ? -41.482 -4.298 -22.221 1.00 28.63 214 GLY B C 1
ATOM 4909 O O . GLY B 1 193 ? -41.863 -4.554 -23.370 1.00 27.65 214 GLY B O 1
ATOM 4910 N N . TYR B 1 194 ? -40.182 -4.231 -21.896 1.00 24.22 215 TYR B N 1
ATOM 4911 C CA . TYR B 1 194 ? -39.171 -4.417 -22.937 1.00 25.93 215 TYR B CA 1
ATOM 4912 C C . TYR B 1 194 ? -39.264 -5.809 -23.568 1.00 29.63 215 TYR B C 1
ATOM 4913 O O . TYR B 1 194 ? -39.079 -5.956 -24.781 1.00 27.95 215 TYR B O 1
ATOM 4922 N N . GLU B 1 195 ? -39.515 -6.854 -22.773 1.00 28.35 216 GLU B N 1
ATOM 4923 C CA . GLU B 1 195 ? -39.616 -8.181 -23.378 1.00 30.82 216 GLU B CA 1
ATOM 4924 C C . GLU B 1 195 ? -40.708 -8.203 -24.436 1.00 28.48 216 GLU B C 1
ATOM 4925 O O . GLU B 1 195 ? -40.525 -8.769 -25.522 1.00 25.98 216 GLU B O 1
ATOM 4931 N N . PHE B 1 196 ? -41.851 -7.582 -24.134 1.00 26.73 217 PHE B N 1
ATOM 4932 C CA . PHE B 1 196 ? -42.938 -7.486 -25.105 1.00 26.40 217 PHE B CA 1
ATOM 4933 C C . PHE B 1 196 ? -42.513 -6.695 -26.331 1.00 29.84 217 PHE B C 1
ATOM 4934 O O . PHE B 1 196 ? -42.734 -7.128 -27.476 1.00 26.60 217 PHE B O 1
ATOM 4942 N N . ILE B 1 197 ? -41.946 -5.509 -26.117 1.00 23.67 218 ILE B N 1
ATOM 4943 C CA . ILE B 1 197 ? -41.619 -4.654 -27.252 1.00 24.81 218 ILE B CA 1
ATOM 4944 C C . ILE B 1 197 ? -40.582 -5.324 -28.137 1.00 28.13 218 ILE B C 1
ATOM 4945 O O . ILE B 1 197 ? -40.630 -5.212 -29.369 1.00 28.10 218 ILE B O 1
ATOM 4950 N N . HIS B 1 198 ? -39.617 -6.009 -27.524 1.00 24.08 219 HIS B N 1
ATOM 4951 C CA . HIS B 1 198 ? -38.593 -6.701 -28.296 1.00 27.56 219 HIS B CA 1
ATOM 4952 C C . HIS B 1 198 ? -39.222 -7.662 -29.296 1.00 28.54 219 HIS B C 1
ATOM 4953 O O . HIS B 1 198 ? -38.874 -7.657 -30.487 1.00 30.01 219 HIS B O 1
ATOM 4960 N N . ALA B 1 199 ? -40.166 -8.476 -28.830 1.00 25.30 220 ALA B N 1
ATOM 4961 C CA . ALA B 1 199 ? -40.873 -9.405 -29.713 1.00 28.07 220 ALA B CA 1
ATOM 4962 C C . ALA B 1 199 ? -41.689 -8.668 -30.768 1.00 30.28 220 ALA B C 1
ATOM 4963 O O . ALA B 1 199 ? -41.691 -9.040 -31.953 1.00 27.57 220 ALA B O 1
ATOM 4965 N N . TYR B 1 200 ? -42.429 -7.645 -30.344 1.00 27.11 221 TYR B N 1
ATOM 4966 C CA . TYR B 1 200 ? -43.285 -6.907 -31.268 1.00 29.41 221 TYR B CA 1
ATOM 4967 C C . TYR B 1 200 ? -42.468 -6.254 -32.384 1.00 30.62 221 TYR B C 1
ATOM 4968 O O . TYR B 1 200 ? -42.845 -6.330 -33.565 1.00 31.94 221 TYR B O 1
ATOM 4977 N N . GLU B 1 201 ? -41.335 -5.614 -32.037 1.00 31.63 222 GLU B N 1
ATOM 4978 C CA . GLU B 1 201 ? -40.490 -4.982 -33.059 1.00 31.60 222 GLU B CA 1
ATOM 4979 C C . GLU B 1 201 ? -39.990 -5.981 -34.082 1.00 27.86 222 GLU B C 1
ATOM 4980 O O . GLU B 1 201 ? -39.725 -5.614 -35.233 1.00 31.57 222 GLU B O 1
ATOM 4986 N N . LYS B 1 202 ? -39.698 -7.204 -33.645 1.00 28.86 223 LYS B N 1
ATOM 4987 C CA . LYS B 1 202 ? -39.272 -8.224 -34.598 1.00 28.69 223 LYS B CA 1
ATOM 4988 C C . LYS B 1 202 ? -40.420 -8.595 -35.528 1.00 29.64 223 LYS B C 1
ATOM 4989 O O . LYS B 1 202 ? -40.248 -8.651 -36.748 1.00 33.99 223 LYS B O 1
ATOM 4995 N N . LEU B 1 203 ? -41.611 -8.820 -34.965 1.00 29.51 224 LEU B N 1
ATOM 4996 C CA . LEU B 1 203 ? -42.779 -9.145 -35.781 1.00 29.28 224 LEU B CA 1
ATOM 4997 C C . LEU B 1 203 ? -43.019 -8.098 -36.865 1.00 35.62 224 LEU B C 1
ATOM 4998 O O . LEU B 1 203 ? -43.310 -8.443 -38.018 1.00 30.57 224 LEU B O 1
ATOM 5003 N N . VAL B 1 204 ? -42.878 -6.813 -36.509 1.00 30.75 225 VAL B N 1
ATOM 5004 C CA . VAL B 1 204 ? -43.166 -5.710 -37.427 1.00 29.58 225 VAL B CA 1
ATOM 5005 C C . VAL B 1 204 ? -42.288 -5.799 -38.668 1.00 37.66 225 VAL B C 1
ATOM 5006 O O . VAL B 1 204 ? -42.717 -5.465 -39.781 1.00 35.97 225 VAL B O 1
ATOM 5010 N N . VAL B 1 205 ? -41.045 -6.242 -38.506 1.00 32.07 226 VAL B N 1
ATOM 5011 C CA . VAL B 1 205 ? -40.112 -6.285 -39.636 1.00 36.44 226 VAL B CA 1
ATOM 5012 C C . VAL B 1 205 ? -40.040 -7.672 -40.261 1.00 38.38 226 VAL B C 1
ATOM 5013 O O . VAL B 1 205 ? -39.125 -7.947 -41.039 1.00 40.55 226 VAL B O 1
ATOM 5017 N N . GLY B 1 206 ? -40.983 -8.554 -39.936 1.00 38.31 227 GLY B N 1
ATOM 5018 C CA . GLY B 1 206 ? -41.064 -9.861 -40.565 1.00 44.66 227 GLY B CA 1
ATOM 5019 C C . GLY B 1 206 ? -40.257 -10.952 -39.895 1.00 41.96 227 GLY B C 1
ATOM 5020 O O . GLY B 1 206 ? -40.069 -12.020 -40.495 1.00 40.12 227 GLY B O 1
ATOM 5021 N N . GLN B 1 207 ? -39.757 -10.713 -38.690 1.00 35.95 228 GLN B N 1
ATOM 5022 C CA . GLN B 1 207 ? -39.051 -11.702 -37.894 1.00 37.52 228 GLN B CA 1
ATOM 5023 C C . GLN B 1 207 ? -40.021 -12.347 -36.911 1.00 37.46 228 GLN B C 1
ATOM 5024 O O . GLN B 1 207 ? -41.148 -11.873 -36.726 1.00 33.20 228 GLN B O 1
ATOM 5030 N N . PRO B 1 208 ? -39.647 -13.475 -36.305 1.00 36.71 229 PRO B N 1
ATOM 5031 C CA . PRO B 1 208 ? -40.590 -14.171 -35.419 1.00 40.40 229 PRO B CA 1
ATOM 5032 C C . PRO B 1 208 ? -40.968 -13.346 -34.193 1.00 39.21 229 PRO B C 1
ATOM 5033 O O . PRO B 1 208 ? -40.145 -12.640 -33.605 1.00 36.91 229 PRO B O 1
ATOM 5037 N N . PHE B 1 209 ? -42.234 -13.464 -33.804 1.00 39.34 230 PHE B N 1
ATOM 5038 C CA . PHE B 1 209 ? -42.782 -12.796 -32.627 1.00 38.84 230 PHE B CA 1
ATOM 5039 C C . PHE B 1 209 ? -42.288 -13.538 -31.383 1.00 37.42 230 PHE B C 1
ATOM 5040 O O . PHE B 1 209 ? -43.003 -14.328 -30.764 1.00 35.83 230 PHE B O 1
ATOM 5048 N N . LYS B 1 210 ? -41.027 -13.281 -31.022 1.00 33.81 231 LYS B N 1
ATOM 5049 C CA . LYS B 1 210 ? -40.369 -13.965 -29.914 1.00 34.36 231 LYS B CA 1
ATOM 5050 C C . LYS B 1 210 ? -39.674 -12.959 -29.006 1.00 33.87 231 LYS B C 1
ATOM 5051 O O . LYS B 1 210 ? -39.024 -12.027 -29.488 1.00 34.70 231 LYS B O 1
ATOM 5057 N N . PRO B 1 211 ? -39.763 -13.135 -27.695 1.00 29.73 232 PRO B N 1
ATOM 5058 C CA . PRO B 1 211 ? -39.216 -12.133 -26.774 1.00 29.55 232 PRO B CA 1
ATOM 5059 C C . PRO B 1 211 ? -37.697 -12.213 -26.705 1.00 34.94 232 PRO B C 1
ATOM 5060 O O . PRO B 1 211 ? -37.067 -13.119 -27.255 1.00 33.44 232 PRO B O 1
ATOM 5064 N N . LYS B 1 212 ? -37.110 -11.236 -26.004 1.00 29.17 233 LYS B N 1
ATOM 5065 C CA . LYS B 1 212 ? -35.663 -11.266 -25.798 1.00 32.90 233 LYS B CA 1
ATOM 5066 C C . LYS B 1 212 ? -35.253 -12.537 -25.071 1.00 41.15 233 LYS B C 1
ATOM 5067 O O . LYS B 1 212 ? -34.259 -13.177 -25.429 1.00 37.08 233 LYS B O 1
ATOM 5073 N N . GLY B 1 213 ? -36.027 -12.930 -24.068 1.00 34.35 234 GLY B N 1
ATOM 5074 C CA . GLY B 1 213 ? -35.793 -14.170 -23.370 1.00 38.65 234 GLY B CA 1
ATOM 5075 C C . GLY B 1 213 ? -34.853 -14.073 -22.198 1.00 35.89 234 GLY B C 1
ATOM 5076 O O . GLY B 1 213 ? -34.394 -15.115 -21.711 1.00 39.69 234 GLY B O 1
ATOM 5077 N N . TYR B 1 214 ? -34.529 -12.864 -21.737 1.00 35.83 235 TYR B N 1
ATOM 5078 C CA . TYR B 1 214 ? -33.791 -12.759 -20.485 1.00 40.45 235 TYR B CA 1
ATOM 5079 C C . TYR B 1 214 ? -34.661 -13.182 -19.307 1.00 43.86 235 TYR B C 1
ATOM 5080 O O . TYR B 1 214 ? -34.208 -13.919 -18.422 1.00 41.92 235 TYR B O 1
ATOM 5089 N N . ILE B 1 215 ? -35.909 -12.728 -19.282 1.00 33.85 236 ILE B N 1
ATOM 5090 C CA . ILE B 1 215 ? -36.853 -13.145 -18.256 1.00 32.21 236 ILE B CA 1
ATOM 5091 C C . ILE B 1 215 ? -37.411 -14.512 -18.623 1.00 32.45 236 ILE B C 1
ATOM 5092 O O . ILE B 1 215 ? -37.710 -14.785 -19.794 1.00 37.60 236 ILE B O 1
ATOM 5097 N N . GLY B 1 216 ? -37.575 -15.372 -17.617 1.00 34.38 237 GLY B N 1
ATOM 5098 C CA . GLY B 1 216 ? -38.066 -16.715 -17.863 1.00 38.35 237 GLY B CA 1
ATOM 5099 C C . GLY B 1 216 ? -39.520 -16.750 -18.305 1.00 32.65 237 GLY B C 1
ATOM 5100 O O . GLY B 1 216 ? -40.307 -15.840 -18.060 1.00 32.65 237 GLY B O 1
ATOM 5101 N N . ASP B 1 217 ? -39.885 -17.864 -18.944 1.00 33.49 238 ASP B N 1
ATOM 5102 C CA . ASP B 1 217 ? -41.184 -17.953 -19.620 1.00 36.20 238 ASP B CA 1
ATOM 5103 C C . ASP B 1 217 ? -42.355 -17.833 -18.648 1.00 33.34 238 ASP B C 1
ATOM 5104 O O . ASP B 1 217 ? -43.370 -17.201 -18.968 1.00 36.89 238 ASP B O 1
ATOM 5109 N N . ILE B 1 218 ? -42.237 -18.436 -17.460 1.00 37.12 239 ILE B N 1
ATOM 5110 C CA . ILE B 1 218 ? -43.275 -18.304 -16.438 1.00 39.06 239 ILE B CA 1
ATOM 5111 C C . ILE B 1 218 ? -43.470 -16.842 -16.071 1.00 31.71 239 ILE B C 1
ATOM 5112 O O . ILE B 1 218 ? -44.594 -16.381 -15.835 1.00 35.60 239 ILE B O 1
ATOM 5117 N N . GLN B 1 219 ? -42.382 -16.085 -16.025 1.00 31.86 240 GLN B N 1
ATOM 5118 C CA . GLN B 1 219 ? -42.449 -14.692 -15.628 1.00 32.03 240 GLN B CA 1
ATOM 5119 C C . GLN B 1 219 ? -42.797 -13.760 -16.784 1.00 34.84 240 GLN B C 1
ATOM 5120 O O . GLN B 1 219 ? -42.895 -12.548 -16.565 1.00 30.03 240 GLN B O 1
ATOM 5126 N N . ILE B 1 220 ? -42.990 -14.290 -18.000 1.00 29.56 241 ILE B N 1
ATOM 5127 C CA . ILE B 1 220 ? -43.547 -13.517 -19.109 1.00 27.05 241 ILE B CA 1
ATOM 5128 C C . ILE B 1 220 ? -44.769 -14.246 -19.666 1.00 30.49 241 ILE B C 1
ATOM 5129 O O . ILE B 1 220 ? -45.103 -14.121 -20.854 1.00 30.61 241 ILE B O 1
ATOM 5134 N N . LYS B 1 221 ? -45.455 -14.985 -18.791 1.00 27.04 242 LYS B N 1
ATOM 5135 C CA . LYS B 1 221 ? -46.597 -15.811 -19.189 1.00 28.85 242 LYS B CA 1
ATOM 5136 C C . LYS B 1 221 ? -47.622 -15.033 -20.014 1.00 30.16 242 LYS B C 1
ATOM 5137 O O . LYS B 1 221 ? -48.204 -15.573 -20.963 1.00 31.06 242 LYS B O 1
ATOM 5143 N N . SER B 1 222 ? -47.882 -13.777 -19.649 1.00 27.56 243 SER B N 1
ATOM 5144 C CA . SER B 1 222 ? -48.949 -13.039 -20.317 1.00 29.79 243 SER B CA 1
ATOM 5145 C C . SER B 1 222 ? -48.589 -12.715 -21.756 1.00 29.89 243 SER B C 1
ATOM 5146 O O . SER B 1 222 ? -49.490 -12.535 -22.582 1.00 27.77 243 SER B O 1
ATOM 5149 N N . PHE B 1 223 ? -47.299 -12.634 -22.072 1.00 29.59 244 PHE B N 1
ATOM 5150 C CA . PHE B 1 223 ? -46.892 -12.569 -23.470 1.00 29.84 244 PHE B CA 1
ATOM 5151 C C . PHE B 1 223 ? -47.254 -13.860 -24.185 1.00 27.42 244 PHE B C 1
ATOM 5152 O O . PHE B 1 223 ? -47.824 -13.838 -25.279 1.00 28.33 244 PHE B O 1
ATOM 5160 N N . TRP B 1 224 ? -46.917 -15.000 -23.577 1.00 28.54 245 TRP B N 1
ATOM 5161 C CA . TRP B 1 224 ? -47.218 -16.277 -24.213 1.00 32.46 245 TRP B CA 1
ATOM 5162 C C . TRP B 1 224 ? -48.714 -16.473 -24.391 1.00 31.94 245 TRP B C 1
ATOM 5163 O O . TRP B 1 224 ? -49.135 -17.102 -25.361 1.00 31.09 245 TRP B O 1
ATOM 5174 N N . GLY B 1 225 ? -49.533 -15.922 -23.493 1.00 30.48 246 GLY B N 1
ATOM 5175 C CA . GLY B 1 225 ? -50.974 -16.006 -23.683 1.00 27.62 246 GLY B CA 1
ATOM 5176 C C . GLY B 1 225 ? -51.470 -15.204 -24.869 1.00 29.04 246 GLY B C 1
ATOM 5177 O O . GLY B 1 225 ? -52.498 -15.539 -25.459 1.00 31.51 246 GLY B O 1
ATOM 5178 N N . LEU B 1 226 ? -50.756 -14.126 -25.224 1.00 29.98 247 LEU B N 1
ATOM 5179 C CA . LEU B 1 226 ? -51.067 -13.402 -26.451 1.00 30.86 247 LEU B CA 1
ATOM 5180 C C . LEU B 1 226 ? -50.503 -14.134 -27.661 1.00 33.05 247 LEU B C 1
ATOM 5181 O O . LEU B 1 226 ? -51.192 -14.284 -28.678 1.00 30.92 247 LEU B O 1
ATOM 5186 N N . GLN B 1 227 ? -49.260 -14.616 -27.548 1.00 30.85 248 GLN B N 1
ATOM 5187 C CA . GLN B 1 227 ? -48.610 -15.295 -28.668 1.00 31.74 248 GLN B CA 1
ATOM 5188 C C . GLN B 1 227 ? -49.358 -16.563 -29.055 1.00 33.15 248 GLN B C 1
ATOM 5189 O O . GLN B 1 227 ? -49.405 -16.921 -30.238 1.00 31.98 248 GLN B O 1
ATOM 5195 N N . LEU B 1 228 ? -49.965 -17.239 -28.077 1.00 31.09 249 LEU B N 1
ATOM 5196 C CA . LEU B 1 228 ? -50.803 -18.398 -28.369 1.00 30.58 249 LEU B CA 1
ATOM 5197 C C . LEU B 1 228 ? -51.950 -18.035 -29.311 1.00 31.86 249 LEU B C 1
ATOM 5198 O O . LEU B 1 228 ? -52.250 -18.775 -30.256 1.00 33.19 249 LEU B O 1
ATOM 5203 N N . LEU B 1 229 ? -52.598 -16.891 -29.076 1.00 31.59 250 LEU B N 1
ATOM 5204 C CA . LEU B 1 229 ? -53.699 -16.476 -29.943 1.00 33.60 250 LEU B CA 1
ATOM 5205 C C . LEU B 1 229 ? -53.201 -16.156 -31.344 1.00 33.80 250 LEU B C 1
ATOM 5206 O O . LEU B 1 229 ? -53.875 -16.454 -32.338 1.00 36.88 250 LEU B O 1
ATOM 5211 N N . LEU B 1 230 ? -52.016 -15.547 -31.438 1.00 34.59 251 LEU B N 1
ATOM 5212 C CA . LEU B 1 230 ? -51.479 -15.171 -32.742 1.00 34.83 251 LEU B CA 1
ATOM 5213 C C . LEU B 1 230 ? -51.077 -16.403 -33.539 1.00 39.73 251 LEU B C 1
ATOM 5214 O O . LEU B 1 230 ? -51.528 -16.599 -34.674 1.00 40.86 251 LEU B O 1
ATOM 5219 N N . GLU B 1 231 ? -50.261 -17.266 -32.936 1.00 36.52 252 GLU B N 1
ATOM 5220 C CA . GLU B 1 231 ? -49.742 -18.429 -33.645 1.00 42.14 252 GLU B CA 1
ATOM 5221 C C . GLU B 1 231 ? -50.848 -19.409 -34.020 1.00 44.17 252 GLU B C 1
ATOM 5222 O O . GLU B 1 231 ? -50.774 -20.059 -35.070 1.00 44.74 252 GLU B O 1
ATOM 5228 N N . GLN B 1 232 ? -51.879 -19.542 -33.182 1.00 41.41 253 GLN B N 1
ATOM 5229 C CA . GLN B 1 232 ? -52.986 -20.436 -33.502 1.00 40.98 253 GLN B CA 1
ATOM 5230 C C . GLN B 1 232 ? -54.069 -19.763 -34.335 1.00 42.14 253 GLN B C 1
ATOM 5231 O O . GLN B 1 232 ? -55.154 -20.332 -34.484 1.00 49.26 253 GLN B O 1
ATOM 5237 N N . SER B 1 233 ? -53.807 -18.560 -34.851 1.00 39.23 254 SER B N 1
ATOM 5238 C CA . SER B 1 233 ? -54.701 -17.873 -35.787 1.00 44.10 254 SER B CA 1
ATOM 5239 C C . SER B 1 233 ? -56.068 -17.555 -35.176 1.00 41.76 254 SER B C 1
ATOM 5240 O O . SER B 1 233 ? -57.080 -17.550 -35.872 1.00 44.57 254 SER B O 1
ATOM 5243 N N . VAL B 1 234 ? -56.115 -17.252 -33.877 1.00 36.56 255 VAL B N 1
ATOM 5244 C CA . VAL B 1 234 ? -57.365 -16.833 -33.244 1.00 37.93 255 VAL B CA 1
ATOM 5245 C C . VAL B 1 234 ? -57.557 -15.324 -33.370 1.00 40.14 255 VAL B C 1
ATOM 5246 O O . VAL B 1 234 ? -58.688 -14.837 -33.490 1.00 39.42 255 VAL B O 1
ATOM 5250 N N . ILE B 1 235 ? -56.467 -14.563 -33.297 1.00 37.31 256 ILE B N 1
ATOM 5251 C CA . ILE B 1 235 ? -56.467 -13.139 -33.610 1.00 39.90 256 ILE B CA 1
ATOM 5252 C C . ILE B 1 235 ? -55.471 -12.919 -34.738 1.00 36.23 256 ILE B C 1
ATOM 5253 O O . ILE B 1 235 ? -54.524 -13.695 -34.903 1.00 45.01 256 ILE B O 1
ATOM 5258 N N . THR B 1 236 ? -55.683 -11.863 -35.518 1.00 38.92 257 THR B N 1
ATOM 5259 C CA . THR B 1 236 ? -54.821 -11.598 -36.665 1.00 36.19 257 THR B CA 1
ATOM 5260 C C . THR B 1 236 ? -53.612 -10.762 -36.265 1.00 38.25 257 THR B C 1
ATOM 5261 O O . THR B 1 236 ? -53.637 -10.014 -35.281 1.00 34.07 257 THR B O 1
ATOM 5265 N N . GLU B 1 237 ? -52.534 -10.925 -37.034 1.00 37.55 258 GLU B N 1
ATOM 5266 C CA . GLU B 1 237 ? -51.397 -10.024 -36.926 1.00 37.01 258 GLU B CA 1
ATOM 5267 C C . GLU B 1 237 ? -51.823 -8.576 -37.155 1.00 28.86 258 GLU B C 1
ATOM 5268 O O . GLU B 1 237 ? -51.341 -7.662 -36.470 1.00 31.76 258 GLU B O 1
ATOM 5274 N N . GLU B 1 238 ? -52.734 -8.354 -38.105 1.00 34.08 259 GLU B N 1
ATOM 5275 C CA . GLU B 1 238 ? -53.182 -6.999 -38.416 1.00 33.05 259 GLU B CA 1
ATOM 5276 C C . GLU B 1 238 ? -53.853 -6.352 -37.209 1.00 37.10 259 GLU B C 1
ATOM 5277 O O . GLU B 1 238 ? -53.583 -5.186 -36.893 1.00 33.74 259 GLU B O 1
ATOM 5283 N N . GLU B 1 239 ? -54.721 -7.099 -36.510 1.00 34.01 260 GLU B N 1
ATOM 5284 C CA . GLU B 1 239 ? -55.362 -6.550 -35.311 1.00 35.37 260 GLU B CA 1
ATOM 5285 C C . GLU B 1 239 ? -54.345 -6.243 -34.225 1.00 35.05 260 GLU B C 1
ATOM 5286 O O . GLU B 1 239 ? -54.417 -5.193 -33.574 1.00 34.02 260 GLU B O 1
ATOM 5292 N N . LEU B 1 240 ? -53.420 -7.171 -33.976 1.00 29.97 261 LEU B N 1
ATOM 5293 C CA . LEU B 1 240 ? -52.439 -6.962 -32.925 1.00 33.85 261 LEU B CA 1
ATOM 5294 C C . LEU B 1 240 ? -51.621 -5.704 -33.188 1.00 31.62 261 LEU B C 1
ATOM 5295 O O . LEU B 1 240 ? -51.428 -4.870 -32.294 1.00 31.41 261 LEU B O 1
ATOM 5300 N N . ARG B 1 241 ? -51.154 -5.532 -34.422 1.00 28.95 262 ARG B N 1
ATOM 5301 C CA . ARG B 1 241 ? -50.375 -4.341 -34.731 1.00 28.62 262 ARG B CA 1
ATOM 5302 C C . ARG B 1 241 ? -51.213 -3.075 -34.625 1.00 31.46 262 ARG B C 1
ATOM 5303 O O . ARG B 1 241 ? -50.723 -2.048 -34.150 1.00 32.00 262 ARG B O 1
ATOM 5311 N N . SER B 1 242 ? -52.459 -3.115 -35.107 1.00 30.64 263 SER B N 1
ATOM 5312 C CA . SER B 1 242 ? -53.347 -1.963 -34.964 1.00 32.18 263 SER B CA 1
ATOM 5313 C C . SER B 1 242 ? -53.447 -1.525 -33.505 1.00 29.21 263 SER B C 1
ATOM 5314 O O . SER B 1 242 ? -53.302 -0.335 -33.189 1.00 33.55 263 SER B O 1
ATOM 5317 N N . LEU B 1 243 ? -53.684 -2.486 -32.604 1.00 28.33 264 LEU B N 1
ATOM 5318 C CA . LEU B 1 243 ? -53.799 -2.191 -31.173 1.00 31.77 264 LEU B CA 1
ATOM 5319 C C . LEU B 1 243 ? -52.523 -1.578 -30.617 1.00 34.08 264 LEU B C 1
ATOM 5320 O O . LEU B 1 243 ? -52.564 -0.576 -29.892 1.00 29.74 264 LEU B O 1
ATOM 5325 N N . VAL B 1 244 ? -51.375 -2.183 -30.924 1.00 29.87 265 VAL B N 1
ATOM 5326 C CA . VAL B 1 244 ? -50.116 -1.716 -30.359 1.00 30.60 265 VAL B CA 1
ATOM 5327 C C . VAL B 1 244 ? -49.753 -0.345 -30.913 1.00 30.56 265 VAL B C 1
ATOM 5328 O O . VAL B 1 244 ? -49.326 0.545 -30.166 1.00 31.69 265 VAL B O 1
ATOM 5332 N N . GLU B 1 245 ? -49.942 -0.136 -32.221 1.00 31.14 266 GLU B N 1
ATOM 5333 C CA . GLU B 1 245 ? -49.525 1.121 -32.834 1.00 31.88 266 GLU B CA 1
ATOM 5334 C C . GLU B 1 245 ? -50.353 2.294 -32.331 1.00 33.20 266 GLU B C 1
ATOM 5335 O O . GLU B 1 245 ? -49.830 3.401 -32.183 1.00 35.22 266 GLU B O 1
ATOM 5341 N N . ARG B 1 246 ? -51.648 2.094 -32.081 1.00 31.33 267 ARG B N 1
ATOM 5342 C CA . ARG B 1 246 ? -52.464 3.243 -31.723 1.00 34.19 267 ARG B CA 1
ATOM 5343 C C . ARG B 1 246 ? -52.641 3.424 -30.228 1.00 35.26 267 ARG B C 1
ATOM 5344 O O . ARG B 1 246 ? -52.755 4.566 -29.772 1.00 32.99 267 ARG B O 1
ATOM 5352 N N . ALA B 1 247 ? -52.634 2.339 -29.451 1.00 33.73 268 ALA B N 1
ATOM 5353 C CA . ALA B 1 247 ? -53.031 2.403 -28.056 1.00 29.11 268 ALA B CA 1
ATOM 5354 C C . ALA B 1 247 ? -51.908 2.101 -27.073 1.00 29.34 268 ALA B C 1
ATOM 5355 O O . ALA B 1 247 ? -52.093 2.310 -25.871 1.00 30.42 268 ALA B O 1
ATOM 5357 N N . TYR B 1 248 ? -50.769 1.593 -27.530 1.00 26.60 269 TYR B N 1
ATOM 5358 C CA . TYR B 1 248 ? -49.694 1.222 -26.621 1.00 24.90 269 TYR B CA 1
ATOM 5359 C C . TYR B 1 248 ? -48.429 2.020 -26.894 1.00 29.33 269 TYR B C 1
ATOM 5360 O O . TYR B 1 248 ? -47.971 2.754 -26.010 1.00 28.82 269 TYR B O 1
ATOM 5369 N N . LYS B 1 249 ? -47.847 1.906 -28.092 1.00 28.68 270 LYS B N 1
ATOM 5370 C CA . LYS B 1 249 ? -46.566 2.564 -28.345 1.00 27.36 270 LYS B CA 1
ATOM 5371 C C . LYS B 1 249 ? -46.593 4.067 -28.102 1.00 30.58 270 LYS B C 1
ATOM 5372 O O . LYS B 1 249 ? -45.609 4.579 -27.536 1.00 31.26 270 LYS B O 1
ATOM 5378 N N . PRO B 1 250 ? -47.639 4.824 -28.475 1.00 30.06 271 PRO B N 1
ATOM 5379 C CA . PRO B 1 250 ? -47.586 6.282 -28.264 1.00 32.31 271 PRO B CA 1
ATOM 5380 C C . PRO B 1 250 ? -47.564 6.694 -26.804 1.00 33.27 271 PRO B C 1
ATOM 5381 O O . PRO B 1 250 ? -47.216 7.842 -26.512 1.00 30.09 271 PRO B O 1
ATOM 5385 N N . THR B 1 251 ? -47.937 5.810 -25.886 1.00 31.48 272 THR B N 1
ATOM 5386 C CA . THR B 1 251 ? -48.023 6.172 -24.480 1.00 30.39 272 THR B CA 1
ATOM 5387 C C . THR B 1 251 ? -46.697 6.041 -23.745 1.00 31.53 272 THR B C 1
ATOM 5388 O O . THR B 1 251 ? -46.611 6.491 -22.599 1.00 28.57 272 THR B O 1
ATOM 5392 N N . LEU B 1 252 ? -45.679 5.432 -24.361 1.00 26.66 273 LEU B N 1
ATOM 5393 C CA . LEU B 1 252 ? -44.496 4.992 -23.626 1.00 26.45 273 LEU B CA 1
ATOM 5394 C C . LEU B 1 252 ? -43.558 6.152 -23.308 1.00 25.38 273 LEU B C 1
ATOM 5395 O O . LEU B 1 252 ? -43.294 7.014 -24.155 1.00 26.26 273 LEU B O 1
ATOM 5400 N N . LYS B 1 253 ? -43.024 6.138 -22.082 1.00 25.79 274 LYS B N 1
ATOM 5401 C CA . LYS B 1 253 ? -42.100 7.146 -21.592 1.00 27.57 274 LYS B CA 1
ATOM 5402 C C . LYS B 1 253 ? -40.920 6.456 -20.941 1.00 27.68 274 LYS B C 1
ATOM 5403 O O . LYS B 1 253 ? -41.081 5.414 -20.297 1.00 26.64 274 LYS B O 1
ATOM 5409 N N . ILE B 1 254 ? -39.737 7.044 -21.098 1.00 24.81 275 ILE B N 1
ATOM 5410 C CA . ILE B 1 254 ? -38.580 6.583 -20.330 1.00 25.94 275 ILE B CA 1
ATOM 5411 C C . ILE B 1 254 ? -38.765 6.889 -18.848 1.00 34.73 275 ILE B C 1
ATOM 5412 O O . ILE B 1 254 ? -38.578 6.022 -17.985 1.00 29.67 275 ILE B O 1
ATOM 5417 N N . ILE B 1 255 ? -39.066 8.148 -18.535 1.00 25.51 276 ILE B N 1
ATOM 5418 C CA . ILE B 1 255 ? -39.562 8.560 -17.229 1.00 26.92 276 ILE B CA 1
ATOM 5419 C C . ILE B 1 255 ? -40.599 9.643 -17.494 1.00 28.19 276 ILE B C 1
ATOM 5420 O O . ILE B 1 255 ? -40.597 10.298 -18.540 1.00 27.77 276 ILE B O 1
ATOM 5425 N N . ASP B 1 256 ? -41.528 9.789 -16.560 1.00 25.69 277 ASP B N 1
ATOM 5426 C CA . ASP B 1 256 ? -42.559 10.805 -16.669 1.00 25.77 277 ASP B CA 1
ATOM 5427 C C . ASP B 1 256 ? -42.381 11.789 -15.519 1.00 32.07 277 ASP B C 1
ATOM 5428 O O . ASP B 1 256 ? -41.600 11.561 -14.585 1.00 29.88 277 ASP B O 1
ATOM 5433 N N . TYR B 1 257 ? -43.096 12.906 -15.591 1.00 27.99 278 TYR B N 1
ATOM 5434 C CA . TYR B 1 257 ? -43.013 13.880 -14.513 1.00 27.88 278 TYR B CA 1
ATOM 5435 C C . TYR B 1 257 ? -44.305 14.673 -14.420 1.00 32.14 278 TYR B C 1
ATOM 5436 O O . TYR B 1 257 ? -45.097 14.738 -15.371 1.00 33.68 278 TYR B O 1
ATOM 5445 N N . SER B 1 258 ? -44.491 15.311 -13.260 1.00 29.96 279 SER B N 1
ATOM 5446 C CA . SER B 1 258 ? -45.449 16.400 -13.127 1.00 30.56 279 SER B CA 1
ATOM 5447 C C . SER B 1 258 ? -44.770 17.548 -12.390 1.00 37.46 279 SER B C 1
ATOM 5448 O O . SER B 1 258 ? -43.807 17.343 -11.642 1.00 33.54 279 SER B O 1
ATOM 5451 N N . LEU B 1 259 ? -45.256 18.762 -12.632 1.00 40.15 280 LEU B N 1
ATOM 5452 C CA . LEU B 1 259 ? -44.703 19.961 -12.018 1.00 37.80 280 LEU B CA 1
ATOM 5453 C C . LEU B 1 259 ? -45.691 20.561 -11.029 1.00 42.98 280 LEU B C 1
ATOM 5454 O O . LEU B 1 259 ? -46.887 20.664 -11.317 1.00 41.84 280 LEU B O 1
ATOM 5459 N N . SER B 1 260 ? -45.184 20.960 -9.868 1.00 41.39 281 SER B N 1
ATOM 5460 C CA . SER B 1 260 ? -45.924 21.782 -8.926 1.00 41.66 281 SER B CA 1
ATOM 5461 C C . SER B 1 260 ? -45.352 23.200 -8.973 1.00 45.36 281 SER B C 1
ATOM 5462 O O . SER B 1 260 ? -44.481 23.511 -9.799 1.00 44.93 281 SER B O 1
ATOM 5465 N N . GLU B 1 261 ? -45.834 24.070 -8.083 1.00 47.93 282 GLU B N 1
ATOM 5466 C CA . GLU B 1 261 ? -45.351 25.447 -8.124 1.00 53.89 282 GLU B CA 1
ATOM 5467 C C . GLU B 1 261 ? -43.876 25.533 -7.754 1.00 46.18 282 GLU B C 1
ATOM 5468 O O . GLU B 1 261 ? -43.164 26.414 -8.250 1.00 49.02 282 GLU B O 1
ATOM 5474 N N . ASP B 1 262 ? -43.391 24.602 -6.930 1.00 44.70 283 ASP B N 1
ATOM 5475 C CA . ASP B 1 262 ? -42.043 24.673 -6.387 1.00 49.22 283 ASP B CA 1
ATOM 5476 C C . ASP B 1 262 ? -41.268 23.368 -6.522 1.00 40.86 283 ASP B C 1
ATOM 5477 O O . ASP B 1 262 ? -40.240 23.203 -5.851 1.00 41.41 283 ASP B O 1
ATOM 5482 N N . GLY B 1 263 ? -41.732 22.427 -7.339 1.00 40.56 284 GLY B N 1
ATOM 5483 C CA . GLY B 1 263 ? -41.070 21.137 -7.366 1.00 39.28 284 GLY B CA 1
ATOM 5484 C C . GLY B 1 263 ? -41.465 20.320 -8.574 1.00 38.78 284 GLY B C 1
ATOM 5485 O O . GLY B 1 263 ? -42.351 20.687 -9.350 1.00 38.17 284 GLY B O 1
ATOM 5486 N N . ILE B 1 264 ? -40.765 19.203 -8.732 1.00 32.66 285 ILE B N 1
ATOM 5487 C CA . ILE B 1 264 ? -41.047 18.244 -9.791 1.00 32.57 285 ILE B CA 1
ATOM 5488 C C . ILE B 1 264 ? -41.233 16.874 -9.155 1.00 36.80 285 ILE B C 1
ATOM 5489 O O . ILE B 1 264 ? -40.582 16.526 -8.165 1.00 33.82 285 ILE B O 1
ATOM 5494 N N . THR B 1 265 ? -42.151 16.099 -9.718 1.00 31.68 286 THR B N 1
ATOM 5495 C CA . THR B 1 265 ? -42.374 14.720 -9.310 1.00 31.52 286 THR B CA 1
ATOM 5496 C C . THR B 1 265 ? -41.915 13.812 -10.437 1.00 30.82 286 THR B C 1
ATOM 5497 O O . THR B 1 265 ? -42.345 13.983 -11.581 1.00 30.88 286 THR B O 1
ATOM 5501 N N . LEU B 1 266 ? -41.034 12.866 -10.126 1.00 28.55 287 LEU B N 1
ATOM 5502 C CA . LEU B 1 266 ? -40.453 11.982 -11.135 1.00 26.28 287 LEU B CA 1
ATOM 5503 C C . LEU B 1 266 ? -41.088 10.598 -11.021 1.00 30.38 287 LEU B C 1
ATOM 5504 O O . LEU B 1 266 ? -41.077 9.991 -9.946 1.00 29.99 287 LEU B O 1
ATOM 5509 N N . TYR B 1 267 ? -41.639 10.102 -12.122 1.00 23.47 288 TYR B N 1
ATOM 5510 C CA . TYR B 1 267 ? -42.257 8.778 -12.173 1.00 27.02 288 TYR B CA 1
ATOM 5511 C C . TYR B 1 267 ? -41.360 7.828 -12.951 1.00 28.30 288 TYR B C 1
ATOM 5512 O O . TYR B 1 267 ? -41.018 8.104 -14.110 1.00 28.49 288 TYR B O 1
ATOM 5521 N N . SER B 1 268 ? -41.031 6.690 -12.343 1.00 26.17 289 SER B N 1
ATOM 5522 C CA . SER B 1 268 ? -40.134 5.716 -12.953 1.00 24.02 289 SER B CA 1
ATOM 5523 C C . SER B 1 268 ? -40.696 4.323 -12.732 1.00 27.24 289 SER B C 1
ATOM 5524 O O . SER B 1 268 ? -41.639 4.132 -11.958 1.00 26.00 289 SER B O 1
ATOM 5527 N N . HIS B 1 269 ? -40.132 3.338 -13.439 1.00 24.03 290 HIS B N 1
ATOM 5528 C CA . HIS B 1 269 ? -40.559 1.964 -13.186 1.00 25.21 290 HIS B CA 1
ATOM 5529 C C . HIS B 1 269 ? -39.803 1.385 -12.001 1.00 26.17 290 HIS B C 1
ATOM 5530 O O . HIS B 1 269 ? -40.404 1.017 -10.983 1.00 26.45 290 HIS B O 1
ATOM 5537 N N . ALA B 1 270 ? -38.493 1.256 -12.145 1.00 25.35 291 ALA B N 1
ATOM 5538 C CA . ALA B 1 270 ? -37.610 0.890 -11.049 1.00 27.11 291 ALA B CA 1
ATOM 5539 C C . ALA B 1 270 ? -37.382 2.090 -10.136 1.00 24.56 291 ALA B C 1
ATOM 5540 O O . ALA B 1 270 ? -37.483 3.244 -10.569 1.00 25.84 291 ALA B O 1
ATOM 5542 N N . PRO B 1 271 ? -37.033 1.860 -8.867 1.00 23.47 292 PRO B N 1
ATOM 5543 C CA . PRO B 1 271 ? -36.475 2.972 -8.076 1.00 26.26 292 PRO B CA 1
ATOM 5544 C C . PRO B 1 271 ? -35.134 3.395 -8.671 1.00 26.73 292 PRO B C 1
ATOM 5545 O O . PRO B 1 271 ? -34.282 2.551 -8.965 1.00 25.62 292 PRO B O 1
ATOM 5549 N N . ILE B 1 272 ? -34.947 4.705 -8.864 1.00 26.29 293 ILE B N 1
ATOM 5550 C CA . ILE B 1 272 ? -33.757 5.207 -9.539 1.00 24.77 293 ILE B CA 1
ATOM 5551 C C . ILE B 1 272 ? -33.125 6.377 -8.793 1.00 25.96 293 ILE B C 1
ATOM 5552 O O . ILE B 1 272 ? -33.806 7.200 -8.168 1.00 29.29 293 ILE B O 1
ATOM 5557 N N . ARG B 1 273 ? -31.794 6.433 -8.877 1.00 25.70 294 ARG B N 1
ATOM 5558 C CA . ARG B 1 273 ? -31.028 7.593 -8.447 1.00 27.46 294 ARG B CA 1
ATOM 5559 C C . ARG B 1 273 ? -31.354 8.797 -9.316 1.00 29.40 294 ARG B C 1
ATOM 5560 O O . ARG B 1 273 ? -31.619 8.664 -10.515 1.00 30.71 294 ARG B O 1
ATOM 5568 N N . PHE B 1 274 ? -31.329 9.982 -8.709 1.00 29.69 295 PHE B N 1
ATOM 5569 C CA . PHE B 1 274 ? -31.519 11.201 -9.489 1.00 30.97 295 PHE B CA 1
ATOM 5570 C C . PHE B 1 274 ? -30.519 11.300 -10.644 1.00 31.35 295 PHE B C 1
ATOM 5571 O O . PHE B 1 274 ? -30.885 11.706 -11.755 1.00 32.03 295 PHE B O 1
ATOM 5579 N N . ASP B 1 275 ? -29.258 10.910 -10.414 1.00 30.63 296 ASP B N 1
ATOM 5580 C CA . ASP B 1 275 ? -28.256 11.106 -11.463 1.00 29.27 296 ASP B CA 1
ATOM 5581 C C . ASP B 1 275 ? -28.365 10.075 -12.591 1.00 35.25 296 ASP B C 1
ATOM 5582 O O . ASP B 1 275 ? -27.573 10.120 -13.539 1.00 35.24 296 ASP B O 1
ATOM 5587 N N . SER B 1 276 ? -29.349 9.179 -12.552 1.00 29.35 297 SER B N 1
ATOM 5588 C CA . SER B 1 276 ? -29.579 8.315 -13.708 1.00 31.79 297 SER B CA 1
ATOM 5589 C C . SER B 1 276 ? -30.121 9.086 -14.918 1.00 36.23 297 SER B C 1
ATOM 5590 O O . SER B 1 276 ? -29.990 8.617 -16.057 1.00 31.57 297 SER B O 1
ATOM 5593 N N . ILE B 1 277 ? -30.712 10.262 -14.707 1.00 29.88 298 ILE B N 1
ATOM 5594 C CA . ILE B 1 277 ? -31.338 10.963 -15.826 1.00 29.72 298 ILE B CA 1
ATOM 5595 C C . ILE B 1 277 ? -30.284 11.517 -16.775 1.00 33.72 298 ILE B C 1
ATOM 5596 O O . ILE B 1 277 ? -30.438 11.445 -18.004 1.00 30.53 298 ILE B O 1
ATOM 5601 N N . ARG B 1 278 ? -29.216 12.108 -16.235 1.00 29.06 299 ARG B N 1
ATOM 5602 C CA . ARG B 1 278 ? -28.164 12.597 -17.119 1.00 30.15 299 ARG B CA 1
ATOM 5603 C C . ARG B 1 278 ? -27.479 11.452 -17.849 1.00 33.06 299 ARG B C 1
ATOM 5604 O O . ARG B 1 278 ? -26.976 11.639 -18.963 1.00 31.52 299 ARG B O 1
ATOM 5612 N N . MET B 1 279 ? -27.427 10.269 -17.236 1.00 30.97 300 MET B N 1
ATOM 5613 C CA . MET B 1 279 ? -26.817 9.136 -17.924 1.00 33.40 300 MET B CA 1
ATOM 5614 C C . MET B 1 279 ? -27.667 8.712 -19.110 1.00 29.61 300 MET B C 1
ATOM 5615 O O . MET B 1 279 ? -27.134 8.399 -20.180 1.00 32.43 300 MET B O 1
ATOM 5620 N N . ALA B 1 280 ? -28.992 8.700 -18.935 1.00 28.10 301 ALA B N 1
ATOM 5621 C CA . ALA B 1 280 ? -29.894 8.409 -20.047 1.00 29.64 301 ALA B CA 1
ATOM 5622 C C . ALA B 1 280 ? -29.749 9.447 -21.148 1.00 32.32 301 ALA B C 1
ATOM 5623 O O . ALA B 1 280 ? -29.753 9.104 -22.336 1.00 30.69 301 ALA B O 1
ATOM 5625 N N . ALA B 1 281 ? -29.642 10.728 -20.771 1.00 29.66 302 ALA B N 1
ATOM 5626 C CA . ALA B 1 281 ? -29.398 11.772 -21.770 1.00 31.73 302 ALA B CA 1
ATOM 5627 C C . ALA B 1 281 ? -28.115 11.519 -22.547 1.00 32.67 302 ALA B C 1
ATOM 5628 O O . ALA B 1 281 ? -28.077 11.715 -23.769 1.00 31.70 302 ALA B O 1
ATOM 5630 N N . SER B 1 282 ? -27.042 11.120 -21.857 1.00 30.55 303 SER B N 1
ATOM 5631 C CA . SER B 1 282 ? -25.770 10.939 -22.548 1.00 32.90 303 SER B CA 1
ATOM 5632 C C . SER B 1 282 ? -25.880 9.864 -23.624 1.00 33.34 303 SER B C 1
ATOM 5633 O O . SER B 1 282 ? -25.407 10.054 -24.754 1.00 33.42 303 SER B O 1
ATOM 5636 N N . GLN B 1 283 ? -26.516 8.735 -23.303 1.00 28.39 304 GLN B N 1
ATOM 5637 C CA . GLN B 1 283 ? -26.621 7.672 -24.301 1.00 29.41 304 GLN B CA 1
ATOM 5638 C C . GLN B 1 283 ? -27.463 8.112 -25.493 1.00 34.49 304 GLN B C 1
ATOM 5639 O O . GLN B 1 283 ? -27.181 7.730 -26.633 1.00 34.70 304 GLN B O 1
ATOM 5645 N N . LEU B 1 284 ? -28.505 8.903 -25.255 1.00 32.02 305 LEU B N 1
ATOM 5646 C CA . LEU B 1 284 ? -29.404 9.325 -26.329 1.00 30.29 305 LEU B CA 1
ATOM 5647 C C . LEU B 1 284 ? -28.927 10.585 -27.038 1.00 30.34 305 LEU B C 1
ATOM 5648 O O . LEU B 1 284 ? -29.559 11.015 -28.015 1.00 34.33 305 LEU B O 1
ATOM 5653 N N . GLY B 1 285 ? -27.810 11.174 -26.613 1.00 31.17 306 GLY B N 1
ATOM 5654 C CA . GLY B 1 285 ? -27.349 12.380 -27.278 1.00 32.66 306 GLY B CA 1
ATOM 5655 C C . GLY B 1 285 ? -28.227 13.583 -27.002 1.00 39.28 306 GLY B C 1
ATOM 5656 O O . GLY B 1 285 ? -28.268 14.511 -27.811 1.00 38.51 306 GLY B O 1
ATOM 5657 N N . VAL B 1 286 ? -28.924 13.587 -25.870 1.00 33.39 307 VAL B N 1
ATOM 5658 C CA . VAL B 1 286 ? -29.796 14.684 -25.461 1.00 32.20 307 VAL B CA 1
ATOM 5659 C C . VAL B 1 286 ? -29.009 15.638 -24.559 1.00 31.78 307 VAL B C 1
ATOM 5660 O O . VAL B 1 286 ? -28.342 15.209 -23.611 1.00 32.83 307 VAL B O 1
ATOM 5664 N N . THR B 1 287 ? -29.068 16.931 -24.859 1.00 30.53 308 THR B N 1
ATOM 5665 C CA . THR B 1 287 ? -28.460 17.921 -23.971 1.00 31.61 308 THR B CA 1
ATOM 5666 C C . THR B 1 287 ? -29.175 17.915 -22.623 1.00 38.84 308 THR B C 1
ATOM 5667 O O . THR B 1 287 ? -30.403 17.965 -22.559 1.00 38.14 308 THR B O 1
ATOM 5671 N N . TYR B 1 288 ? -28.412 17.814 -21.539 1.00 35.56 309 TYR B N 1
ATOM 5672 C CA . TYR B 1 288 ? -28.985 17.672 -20.204 1.00 37.53 309 TYR B CA 1
ATOM 5673 C C . TYR B 1 288 ? -28.868 18.994 -19.454 1.00 32.01 309 TYR B C 1
ATOM 5674 O O . TYR B 1 288 ? -27.810 19.635 -19.464 1.00 34.19 309 TYR B O 1
ATOM 5683 N N . ASN B 1 289 ? -29.965 19.406 -18.820 1.00 32.61 310 ASN B N 1
ATOM 5684 C CA . ASN B 1 289 ? -29.997 20.651 -18.058 1.00 32.57 310 ASN B CA 1
ATOM 5685 C C . ASN B 1 289 ? -30.981 20.468 -16.911 1.00 36.28 310 ASN B C 1
ATOM 5686 O O . ASN B 1 289 ? -32.163 20.206 -17.148 1.00 35.81 310 ASN B O 1
ATOM 5691 N N . ASP B 1 290 ? -30.498 20.575 -15.671 1.00 37.34 311 ASP B N 1
ATOM 5692 C CA . ASP B 1 290 ? -31.370 20.490 -14.502 1.00 31.89 311 ASP B CA 1
ATOM 5693 C C . ASP B 1 290 ? -31.229 21.720 -13.613 1.00 35.41 311 ASP B C 1
ATOM 5694 O O . ASP B 1 290 ? -31.485 21.651 -12.410 1.00 41.29 311 ASP B O 1
ATOM 5699 N N . SER B 1 291 ? -30.812 22.850 -14.194 1.00 35.82 312 SER B N 1
ATOM 5700 C CA . SER B 1 291 ? -30.608 24.056 -13.390 1.00 38.16 312 SER B CA 1
ATOM 5701 C C . SER B 1 291 ? -31.925 24.560 -12.795 1.00 51.47 312 SER B C 1
ATOM 5702 O O . SER B 1 291 ? -31.925 25.205 -11.740 1.00 44.49 312 SER B O 1
ATOM 5705 N N . THR B 1 292 ? -33.051 24.264 -13.444 1.00 44.78 313 THR B N 1
ATOM 5706 C CA . THR B 1 292 ? -34.378 24.563 -12.924 1.00 41.43 313 THR B CA 1
ATOM 5707 C C . THR B 1 292 ? -35.270 23.361 -13.189 1.00 40.66 313 THR B C 1
ATOM 5708 O O . THR B 1 292 ? -34.955 22.502 -14.015 1.00 39.83 313 THR B O 1
ATOM 5712 N N . LYS B 1 293 ? -36.411 23.319 -12.496 1.00 35.22 314 LYS B N 1
ATOM 5713 C CA . LYS B 1 293 ? -37.348 22.222 -12.714 1.00 33.85 314 LYS B CA 1
ATOM 5714 C C . LYS B 1 293 ? -37.891 22.234 -14.137 1.00 34.16 314 LYS B C 1
ATOM 5715 O O . LYS B 1 293 ? -38.156 21.165 -14.713 1.00 36.78 314 LYS B O 1
ATOM 5721 N N . GLU B 1 294 ? -38.039 23.422 -14.726 1.00 36.55 315 GLU B N 1
ATOM 5722 C CA . GLU B 1 294 ? -38.475 23.494 -16.115 1.00 38.15 315 GLU B CA 1
ATOM 5723 C C . GLU B 1 294 ? -37.403 22.952 -17.055 1.00 37.80 315 GLU B C 1
ATOM 5724 O O . GLU B 1 294 ? -37.717 22.253 -18.028 1.00 39.14 315 GLU B O 1
ATOM 5730 N N . ALA B 1 295 ? -36.134 23.261 -16.789 1.00 41.75 316 ALA B N 1
ATOM 5731 C CA . ALA B 1 295 ? -35.071 22.716 -17.629 1.00 43.31 316 ALA B CA 1
ATOM 5732 C C . ALA B 1 295 ? -35.023 21.194 -17.523 1.00 36.89 316 ALA B C 1
ATOM 5733 O O . ALA B 1 295 ? -34.876 20.497 -18.539 1.00 35.84 316 ALA B O 1
ATOM 5735 N N . LEU B 1 296 ? -35.191 20.655 -16.303 1.00 31.43 317 LEU B N 1
ATOM 5736 C CA . LEU B 1 296 ? -35.250 19.208 -16.125 1.00 29.93 317 LEU B CA 1
ATOM 5737 C C . LEU B 1 296 ? -36.459 18.598 -16.843 1.00 32.39 317 LEU B C 1
ATOM 5738 O O . LEU B 1 296 ? -36.345 17.543 -17.480 1.00 28.49 317 LEU B O 1
ATOM 5743 N N . ALA B 1 297 ? -37.626 19.244 -16.742 1.00 33.12 318 ALA B N 1
ATOM 5744 C CA . ALA B 1 297 ? -38.814 18.797 -17.470 1.00 31.58 318 ALA B CA 1
ATOM 5745 C C . ALA B 1 297 ? -38.564 18.760 -18.979 1.00 34.89 318 ALA B C 1
ATOM 5746 O O . ALA B 1 297 ? -38.923 17.790 -19.658 1.00 31.56 318 ALA B O 1
ATOM 5748 N N . GLU B 1 298 ? -37.936 19.807 -19.515 1.00 31.69 319 GLU B N 1
ATOM 5749 C CA . GLU B 1 298 ? -37.648 19.846 -20.947 1.00 30.96 319 GLU B CA 1
ATOM 5750 C C . GLU B 1 298 ? -36.654 18.757 -21.335 1.00 30.95 319 GLU B C 1
ATOM 5751 O O . GLU B 1 298 ? -36.785 18.142 -22.401 1.00 35.10 319 GLU B O 1
ATOM 5757 N N . THR B 1 299 ? -35.655 18.504 -20.478 1.00 31.52 320 THR B N 1
ATOM 5758 C CA . THR B 1 299 ? -34.731 17.400 -20.717 1.00 33.26 320 THR 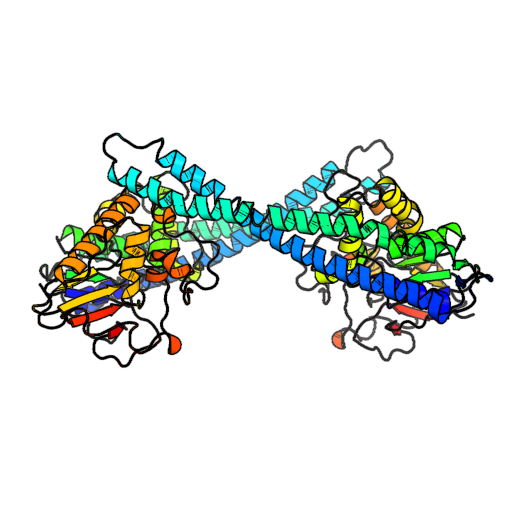B CA 1
ATOM 5759 C C . THR B 1 299 ? -35.492 16.082 -20.860 1.00 33.56 320 THR B C 1
ATOM 5760 O O . THR B 1 299 ? -35.275 15.321 -21.812 1.00 31.41 320 THR B O 1
ATOM 5764 N N . ILE B 1 300 ? -36.409 15.813 -19.933 1.00 31.47 321 ILE B N 1
ATOM 5765 C CA . ILE B 1 300 ? -37.173 14.566 -19.958 1.00 25.87 321 ILE B CA 1
ATOM 5766 C C . ILE B 1 300 ? -38.050 14.500 -21.203 1.00 26.41 321 ILE B C 1
ATOM 5767 O O . ILE B 1 300 ? -38.162 13.439 -21.835 1.00 30.19 321 ILE B O 1
ATOM 5772 N N . ASP B 1 301 ? -38.697 15.622 -21.567 1.00 28.62 322 ASP B N 1
ATOM 5773 C CA . ASP B 1 301 ? -39.432 15.673 -22.832 1.00 30.00 322 ASP B CA 1
ATOM 5774 C C . ASP B 1 301 ? -38.555 15.216 -23.989 1.00 32.72 322 ASP B C 1
ATOM 5775 O O . ASP B 1 301 ? -38.997 14.451 -24.855 1.00 32.36 322 ASP B O 1
ATOM 5780 N N . GLN B 1 302 ? -37.301 15.667 -24.014 1.00 29.68 323 GLN B N 1
ATOM 5781 C CA . GLN B 1 302 ? -36.433 15.314 -25.137 1.00 33.74 323 GLN B CA 1
ATOM 5782 C C . GLN B 1 302 ? -36.021 13.843 -25.081 1.00 32.47 323 GLN B C 1
ATOM 5783 O O . GLN B 1 302 ? -35.929 13.184 -26.128 1.00 30.56 323 GLN B O 1
ATOM 5789 N N . LEU B 1 303 ? -35.772 13.307 -23.872 1.00 29.03 324 LEU B N 1
ATOM 5790 C CA . LEU B 1 303 ? -35.555 11.867 -23.727 1.00 28.79 324 LEU B CA 1
ATOM 5791 C C . LEU B 1 303 ? -36.717 11.094 -24.318 1.00 34.17 324 LEU B C 1
ATOM 5792 O O . LEU B 1 303 ? -36.524 10.099 -25.029 1.00 29.20 324 LEU B O 1
ATOM 5797 N N . ASN B 1 304 ? -37.939 11.538 -24.026 1.00 28.59 325 ASN B N 1
ATOM 5798 C CA . ASN B 1 304 ? -39.113 10.784 -24.444 1.00 27.57 325 ASN B CA 1
ATOM 5799 C C . ASN B 1 304 ? -39.359 10.907 -25.931 1.00 28.68 325 ASN B C 1
ATOM 5800 O O . ASN B 1 304 ? -39.837 9.948 -26.557 1.00 29.31 325 ASN B O 1
ATOM 5805 N N . ALA B 1 305 ? -39.020 12.061 -26.515 1.00 27.86 326 ALA B N 1
ATOM 5806 C CA . ALA B 1 305 ? -39.057 12.189 -27.962 1.00 27.22 326 ALA B CA 1
ATOM 5807 C C . ALA B 1 305 ? -38.067 11.236 -28.628 1.00 32.41 326 ALA B C 1
ATOM 5808 O O . ALA B 1 305 ? -38.381 10.628 -29.661 1.00 33.59 326 ALA B O 1
ATOM 5810 N N . GLN B 1 306 ? -36.872 11.086 -28.052 1.00 27.40 327 GLN B N 1
ATOM 5811 C CA . GLN B 1 306 ? -35.894 10.155 -28.617 1.00 30.53 327 GLN B CA 1
ATOM 5812 C C . GLN B 1 306 ? -36.367 8.708 -28.495 1.00 27.44 327 GLN B C 1
ATOM 5813 O O . GLN B 1 306 ? -36.175 7.903 -29.415 1.00 26.90 327 GLN B O 1
ATOM 5819 N N . LEU B 1 307 ? -36.957 8.346 -27.352 1.00 27.19 328 LEU B N 1
ATOM 5820 C CA . LEU B 1 307 ? -37.580 7.037 -27.232 1.00 27.46 328 LEU B CA 1
ATOM 5821 C C . LEU B 1 307 ? -38.545 6.775 -28.381 1.00 28.96 328 LEU B C 1
ATOM 5822 O O . LEU B 1 307 ? -38.518 5.697 -28.997 1.00 32.11 328 LEU B O 1
ATOM 5827 N N . GLN B 1 308 ? -39.383 7.759 -28.718 1.00 27.91 329 GLN B N 1
ATOM 5828 C CA . GLN B 1 308 ? -40.339 7.531 -29.796 1.00 33.93 329 GLN B CA 1
ATOM 5829 C C . GLN B 1 308 ? -39.650 7.295 -31.140 1.00 32.52 329 GLN B C 1
ATOM 5830 O O . GLN B 1 308 ? -40.178 6.545 -31.961 1.00 32.68 329 GLN B O 1
ATOM 5836 N N . ILE B 1 309 ? -38.489 7.919 -31.397 1.00 31.22 330 ILE B N 1
ATOM 5837 C CA . ILE B 1 309 ? -37.745 7.605 -32.620 1.00 31.86 330 ILE B CA 1
ATOM 5838 C C . ILE B 1 309 ? -37.337 6.136 -32.623 1.00 30.98 330 ILE B C 1
ATOM 5839 O O . ILE B 1 309 ? -37.487 5.434 -33.629 1.00 32.33 330 ILE B O 1
ATOM 5844 N N . TYR B 1 310 ? -36.829 5.644 -31.491 1.00 27.87 331 TYR B N 1
ATOM 5845 C CA . TYR B 1 310 ? -36.447 4.235 -31.428 1.00 32.14 331 TYR B CA 1
ATOM 5846 C C . TYR B 1 310 ? -37.667 3.333 -31.599 1.00 32.03 331 TYR B C 1
ATOM 5847 O O . TYR B 1 310 ? -37.606 2.327 -32.320 1.00 29.93 331 TYR B O 1
ATOM 5856 N N . MET B 1 311 ? -38.804 3.709 -30.998 1.00 31.24 332 MET B N 1
ATOM 5857 C CA . MET B 1 311 ? -40.010 2.892 -31.118 1.00 30.54 332 MET B CA 1
ATOM 5858 C C . MET B 1 311 ? -40.532 2.879 -32.548 1.00 31.94 332 MET B C 1
ATOM 5859 O O . MET B 1 311 ? -40.893 1.820 -33.085 1.00 31.10 332 MET B O 1
ATOM 5864 N N . LYS B 1 312 ? -40.603 4.057 -33.178 1.00 29.99 333 LYS B N 1
ATOM 5865 C CA . LYS B 1 312 ? -41.151 4.163 -34.528 1.00 32.63 333 LYS B CA 1
ATOM 5866 C C . LYS B 1 312 ? -40.326 3.370 -35.537 1.00 29.73 333 LYS B C 1
ATOM 5867 O O . LYS B 1 312 ? -40.862 2.865 -36.530 1.00 30.65 333 LYS B O 1
ATOM 5873 N N . ASN B 1 313 ? -39.027 3.236 -35.291 1.00 32.48 334 ASN B N 1
ATOM 5874 C CA . ASN B 1 313 ? -38.137 2.562 -36.216 1.00 32.49 334 ASN B CA 1
ATOM 5875 C C . ASN B 1 313 ? -37.823 1.136 -35.797 1.00 31.28 334 ASN B C 1
ATOM 5876 O O . ASN B 1 313 ? -36.891 0.529 -36.337 1.00 37.49 334 ASN B O 1
ATOM 5881 N N . ASN B 1 314 ? -38.598 0.581 -34.863 1.00 28.91 335 ASN B N 1
ATOM 5882 C CA . ASN B 1 314 ? -38.505 -0.838 -34.525 1.00 34.14 335 ASN B CA 1
ATOM 5883 C C . ASN B 1 314 ? -37.106 -1.198 -34.040 1.00 29.37 335 ASN B C 1
ATOM 5884 O O . ASN B 1 314 ? -36.574 -2.256 -34.375 1.00 34.62 335 ASN B O 1
ATOM 5889 N N . MET B 1 315 ? -36.489 -0.307 -33.265 1.00 28.07 336 MET B N 1
ATOM 5890 C CA . MET B 1 315 ? -35.098 -0.570 -32.910 1.00 32.97 336 MET B CA 1
ATOM 5891 C C . MET B 1 315 ? -34.815 -0.285 -31.441 1.00 33.60 336 MET B C 1
ATOM 5892 O O . MET B 1 315 ? -33.691 0.099 -31.080 1.00 31.06 336 MET B O 1
ATOM 5897 N N . LEU B 1 316 ? -35.809 -0.509 -30.568 1.00 29.13 337 LEU B N 1
ATOM 5898 C CA . LEU B 1 316 ? -35.570 -0.311 -29.143 1.00 28.17 337 LEU B CA 1
ATOM 5899 C C . LEU B 1 316 ? -34.502 -1.263 -28.630 1.00 25.34 337 LEU B C 1
ATOM 5900 O O . LEU B 1 316 ? -33.767 -0.914 -27.690 1.00 26.40 337 LEU B O 1
ATOM 5905 N N . HIS B 1 317 ? -34.375 -2.450 -29.260 1.00 27.14 338 HIS B N 1
ATOM 5906 C CA . HIS B 1 317 ? -33.372 -3.428 -28.833 1.00 31.02 338 HIS B CA 1
ATOM 5907 C C . HIS B 1 317 ? -31.951 -2.862 -28.849 1.00 34.68 338 HIS B C 1
ATOM 5908 O O . HIS B 1 317 ? -31.091 -3.353 -28.107 1.00 29.80 338 HIS B O 1
ATOM 5915 N N . LEU B 1 318 ? -31.695 -1.829 -29.651 1.00 30.76 339 LEU B N 1
ATOM 5916 C CA . LEU B 1 318 ? -30.365 -1.218 -29.691 1.00 30.26 339 LEU B CA 1
ATOM 5917 C C . LEU B 1 318 ? -29.952 -0.610 -28.355 1.00 34.12 339 LEU B C 1
ATOM 5918 O O . LEU B 1 318 ? -28.749 -0.472 -28.083 1.00 33.03 339 LEU B O 1
ATOM 5923 N N . LEU B 1 319 ? -30.912 -0.220 -27.522 1.00 29.93 340 LEU B N 1
ATOM 5924 C CA . LEU B 1 319 ? -30.615 0.400 -26.229 1.00 31.14 340 LEU B CA 1
ATOM 5925 C C . LEU B 1 319 ? -30.654 -0.573 -25.055 1.00 31.50 340 LEU B C 1
ATOM 5926 O O . LEU B 1 319 ? -30.371 -0.169 -23.919 1.00 30.31 340 LEU B O 1
ATOM 5931 N N . PHE B 1 320 ? -30.976 -1.840 -25.291 1.00 28.01 341 PHE B N 1
ATOM 5932 C CA . PHE B 1 320 ? -31.176 -2.780 -24.195 1.00 29.15 341 PHE B CA 1
ATOM 5933 C C . PHE B 1 320 ? -30.260 -3.991 -24.313 1.00 34.90 341 PHE B C 1
ATOM 5934 O O . PHE B 1 320 ? -30.487 -5.007 -23.647 1.00 35.42 341 PHE B O 1
ATOM 5942 N N . GLU B 1 321 ? -29.210 -3.894 -25.122 1.00 30.77 342 GLU B N 1
ATOM 5943 C CA . GLU B 1 321 ? -28.255 -4.980 -25.281 1.00 37.30 342 GLU B CA 1
ATOM 5944 C C . GLU B 1 321 ? -26.942 -4.620 -24.600 1.00 40.59 342 GLU B C 1
ATOM 5945 O O . GLU B 1 321 ? -26.258 -3.672 -25.006 1.00 38.84 342 GLU B O 1
ATOM 5951 N N . ASN B 1 322 ? -26.590 -5.390 -23.577 1.00 40.30 343 ASN B N 1
ATOM 5952 C CA . ASN B 1 322 ? -25.281 -5.286 -22.941 1.00 34.94 343 ASN B CA 1
ATOM 5953 C C . ASN B 1 322 ? -25.002 -6.662 -22.342 1.00 37.44 343 ASN B C 1
ATOM 5954 O O . ASN B 1 322 ? -25.562 -7.011 -21.298 1.00 39.36 343 ASN B O 1
ATOM 5959 N N . ASN B 1 323 ? -24.160 -7.437 -23.009 1.00 34.04 344 ASN B N 1
ATOM 5960 C CA . ASN B 1 323 ? -23.886 -8.785 -22.538 1.00 33.92 344 ASN B CA 1
ATOM 5961 C C . ASN B 1 323 ? -22.847 -8.816 -21.429 1.00 41.89 344 ASN B C 1
ATOM 5962 O O . ASN B 1 323 ? -22.482 -9.904 -20.974 1.00 47.40 344 ASN B O 1
ATOM 5967 N N . GLU B 1 324 ? -22.374 -7.658 -20.972 1.00 35.54 345 GLU B N 1
ATOM 5968 C CA . GLU B 1 324 ? -21.347 -7.612 -19.940 1.00 43.67 345 GLU B CA 1
ATOM 5969 C C . GLU B 1 324 ? -21.914 -7.435 -18.535 1.00 44.75 345 GLU B C 1
ATOM 5970 O O . GLU B 1 324 ? -21.199 -7.694 -17.557 1.00 46.51 345 GLU B O 1
ATOM 5976 N N . ILE B 1 325 ? -23.173 -7.016 -18.414 1.00 36.10 346 ILE B N 1
ATOM 5977 C CA . ILE B 1 325 ? -23.779 -6.784 -17.104 1.00 35.71 346 ILE B CA 1
ATOM 5978 C C . ILE B 1 325 ? -23.994 -8.112 -16.395 1.00 37.69 346 ILE B C 1
ATOM 5979 O O . ILE B 1 325 ? -24.622 -9.032 -16.937 1.00 41.06 346 ILE B O 1
ATOM 5984 N N . ASN B 1 326 ? -23.491 -8.209 -15.163 1.00 45.03 347 ASN B N 1
ATOM 5985 C CA . ASN B 1 326 ? -23.651 -9.440 -14.398 1.00 53.44 347 ASN B CA 1
ATOM 5986 C C . ASN B 1 326 ? -24.983 -9.479 -13.658 1.00 44.63 347 ASN B C 1
ATOM 5987 O O . ASN B 1 326 ? -25.637 -10.528 -13.602 1.00 50.98 347 ASN B O 1
ATOM 5992 N N . ASP B 1 327 ? -25.402 -8.355 -13.087 1.00 40.99 348 ASP B N 1
ATOM 5993 C CA . ASP B 1 327 ? -26.637 -8.289 -12.304 1.00 36.43 348 ASP B CA 1
ATOM 5994 C C . ASP B 1 327 ? -27.348 -6.995 -12.671 1.00 34.74 348 ASP B C 1
ATOM 5995 O O . ASP B 1 327 ? -26.992 -5.926 -12.151 1.00 33.33 348 ASP B O 1
ATOM 6000 N N . PRO B 1 328 ? -28.356 -7.046 -13.556 1.00 29.19 349 PRO B N 1
ATOM 6001 C CA . PRO B 1 328 ? -29.064 -5.806 -13.923 1.00 28.51 349 PRO B CA 1
ATOM 6002 C C . PRO B 1 328 ? -29.779 -5.148 -12.750 1.00 32.73 349 PRO B C 1
ATOM 6003 O O . PRO B 1 328 ? -30.032 -3.938 -12.803 1.00 30.15 349 PRO B O 1
ATOM 6007 N N . THR B 1 329 ? -30.110 -5.898 -11.691 1.00 30.25 350 THR B N 1
ATOM 6008 C CA . THR B 1 329 ? -30.740 -5.291 -10.522 1.00 29.23 350 THR B CA 1
ATOM 6009 C C . THR B 1 329 ? -29.747 -4.528 -9.654 1.00 27.73 350 THR B C 1
ATOM 6010 O O . THR B 1 329 ? -30.182 -3.781 -8.774 1.00 31.65 350 THR B O 1
ATOM 6014 N N . ASN B 1 330 ? -28.437 -4.708 -9.873 1.00 27.84 351 ASN B N 1
ATOM 6015 C CA . ASN B 1 330 ? -27.383 -4.077 -9.074 1.00 28.31 351 ASN B CA 1
ATOM 6016 C C . ASN B 1 330 ? -26.220 -3.676 -9.984 1.00 32.53 351 ASN B C 1
ATOM 6017 O O . ASN B 1 330 ? -25.087 -4.147 -9.842 1.00 31.85 351 ASN B O 1
ATOM 6022 N N . MET B 1 331 ? -26.503 -2.783 -10.931 1.00 32.88 352 MET B N 1
ATOM 6023 C CA . MET B 1 331 ? -25.495 -2.368 -11.894 1.00 32.22 352 MET B CA 1
ATOM 6024 C C . MET B 1 331 ? -24.468 -1.435 -11.257 1.00 34.65 352 MET B C 1
ATOM 6025 O O . MET B 1 331 ? -24.804 -0.560 -10.451 1.00 32.92 352 MET B O 1
ATOM 6030 N N . THR B 1 332 ? -23.205 -1.647 -11.620 1.00 34.57 353 THR B N 1
ATOM 6031 C CA . THR B 1 332 ? -22.105 -0.800 -11.190 1.00 42.27 353 THR B CA 1
ATOM 6032 C C . THR B 1 332 ? -22.223 0.582 -11.832 1.00 41.38 353 THR B C 1
ATOM 6033 O O . THR B 1 332 ? -22.998 0.801 -12.766 1.00 36.36 353 THR B O 1
ATOM 6037 N N A ASP B 1 333 ? -21.434 1.527 -11.312 0.50 43.42 354 ASP B N 1
ATOM 6038 N N B ASP B 1 333 ? -21.432 1.527 -11.322 0.50 43.59 354 ASP B N 1
ATOM 6039 C CA A ASP B 1 333 ? -21.384 2.858 -11.913 0.50 44.64 354 ASP B CA 1
ATOM 6040 C CA B ASP B 1 333 ? -21.420 2.858 -11.924 0.50 44.54 354 ASP B CA 1
ATOM 6041 C C A ASP B 1 333 ? -21.052 2.774 -13.397 0.50 45.26 354 ASP B C 1
ATOM 6042 C C B ASP B 1 333 ? -21.039 2.793 -13.399 0.50 45.25 354 ASP B C 1
ATOM 6043 O O A ASP B 1 333 ? -21.675 3.447 -14.229 0.50 42.64 354 ASP B O 1
ATOM 6044 O O B ASP B 1 333 ? -21.629 3.494 -14.232 0.50 43.13 354 ASP B O 1
ATOM 6053 N N . GLU B 1 334 ? -20.068 1.943 -13.745 1.00 42.38 355 GLU B N 1
ATOM 6054 C CA . GLU B 1 334 ? -19.685 1.790 -15.144 1.00 43.33 355 GLU B CA 1
ATOM 6055 C C . GLU B 1 334 ? -20.848 1.261 -15.968 1.00 38.97 355 GLU B C 1
ATOM 6056 O O . GLU B 1 334 ? -21.161 1.798 -17.041 1.00 38.99 355 GLU B O 1
ATOM 6062 N N . GLU B 1 335 ? -21.516 0.213 -15.469 1.00 39.49 356 GLU B N 1
ATOM 6063 C CA . GLU B 1 335 ? -22.655 -0.364 -16.179 1.00 38.46 356 GLU B CA 1
ATOM 6064 C C . GLU B 1 335 ? -23.801 0.639 -16.324 1.00 36.80 356 GLU B C 1
ATOM 6065 O O . GLU B 1 335 ? -24.465 0.683 -17.366 1.00 34.02 356 GLU B O 1
ATOM 6071 N N . ARG B 1 336 ? -24.066 1.437 -15.283 1.00 33.01 357 ARG B N 1
ATOM 6072 C CA . ARG B 1 336 ? -25.128 2.441 -15.376 1.00 30.44 357 ARG B CA 1
ATOM 6073 C C . ARG B 1 336 ? -24.825 3.468 -16.458 1.00 31.93 357 ARG B C 1
ATOM 6074 O O . ARG B 1 336 ? -25.722 3.887 -17.199 1.00 33.47 357 ARG B O 1
ATOM 6082 N N . ASN B 1 337 ? -23.573 3.921 -16.533 1.00 34.11 358 ASN B N 1
ATOM 6083 C CA . ASN B 1 337 ? -23.209 4.869 -17.585 1.00 38.10 358 ASN B CA 1
ATOM 6084 C C . ASN B 1 337 ? -23.298 4.229 -18.964 1.00 37.74 358 ASN B C 1
ATOM 6085 O O . ASN B 1 337 ? -23.695 4.884 -19.937 1.00 34.71 358 ASN B O 1
ATOM 6090 N N . ALA B 1 338 ? -22.943 2.945 -19.070 1.00 38.26 359 ALA B N 1
ATOM 6091 C CA . ALA B 1 338 ? -22.947 2.276 -20.370 1.00 34.15 359 ALA B CA 1
ATOM 6092 C C . ALA B 1 338 ? -24.356 1.960 -20.860 1.00 36.62 359 ALA B C 1
ATOM 6093 O O . ALA B 1 338 ? -24.622 2.038 -22.062 1.00 32.96 359 ALA B O 1
ATOM 6095 N N . SER B 1 339 ? -25.268 1.588 -19.958 1.00 31.43 360 SER B N 1
ATOM 6096 C CA . SER B 1 339 ? -26.615 1.145 -20.332 1.00 30.65 360 SER B CA 1
ATOM 6097 C C . SER B 1 339 ? -27.647 1.742 -19.379 1.00 31.80 360 SER B C 1
ATOM 6098 O O . SER B 1 339 ? -28.302 1.025 -18.606 1.00 29.56 360 SER B O 1
ATOM 6101 N N . PRO B 1 340 ? -27.833 3.066 -19.419 1.00 31.77 361 PRO B N 1
ATOM 6102 C CA . PRO B 1 340 ? -28.736 3.702 -18.439 1.00 27.38 361 PRO B CA 1
ATOM 6103 C C . PRO B 1 340 ? -30.181 3.249 -18.522 1.00 29.24 361 PRO B C 1
ATOM 6104 O O . PRO B 1 340 ? -30.863 3.206 -17.488 1.00 28.97 361 PRO B O 1
ATOM 6108 N N . LEU B 1 341 ? -30.685 2.927 -19.711 1.00 27.96 362 LEU B N 1
ATOM 6109 C CA . LEU B 1 341 ? -32.072 2.494 -19.806 1.00 28.20 362 LEU B CA 1
ATOM 6110 C C . LEU B 1 341 ? -32.273 1.118 -19.201 1.00 26.99 362 LEU B C 1
ATOM 6111 O O . LEU B 1 341 ? -33.375 0.801 -18.739 1.00 26.63 362 LEU B O 1
ATOM 6116 N N . ILE B 1 342 ? -31.241 0.274 -19.218 1.00 29.45 363 ILE B N 1
ATOM 6117 C CA . ILE B 1 342 ? -31.374 -1.015 -18.549 1.00 25.19 363 ILE B CA 1
ATOM 6118 C C . ILE B 1 342 ? -31.479 -0.795 -17.050 1.00 25.67 363 ILE B C 1
ATOM 6119 O O . ILE B 1 342 ? -32.335 -1.378 -16.376 1.00 27.18 363 ILE B O 1
ATOM 6124 N N . TYR B 1 343 ? -30.640 0.094 -16.519 1.00 24.28 364 TYR B N 1
ATOM 6125 C CA . TYR B 1 343 ? -30.733 0.468 -15.111 1.00 28.02 364 TYR B CA 1
ATOM 6126 C C . TYR B 1 343 ? -32.125 0.984 -14.765 1.00 29.63 364 TYR B C 1
ATOM 6127 O O . TYR B 1 343 ? -32.713 0.589 -13.751 1.00 25.99 364 TYR B O 1
ATOM 6136 N N . LEU B 1 344 ? -32.669 1.875 -15.592 1.00 28.66 365 LEU B N 1
ATOM 6137 C CA . LEU B 1 344 ? -33.965 2.465 -15.276 1.00 23.02 365 LEU B CA 1
ATOM 6138 C C . LEU B 1 344 ? -35.087 1.436 -15.173 1.00 26.60 365 LEU B C 1
ATOM 6139 O O . LEU B 1 344 ? -36.098 1.717 -14.523 1.00 29.43 365 LEU B O 1
ATOM 6144 N N . VAL B 1 345 ? -34.967 0.268 -15.809 1.00 25.46 366 VAL B N 1
ATOM 6145 C CA . VAL B 1 345 ? -36.060 -0.704 -15.775 1.00 23.99 366 VAL B CA 1
ATOM 6146 C C . VAL B 1 345 ? -35.767 -1.910 -14.913 1.00 26.35 366 VAL B C 1
ATOM 6147 O O . VAL B 1 345 ? -36.700 -2.675 -14.638 1.00 26.17 366 VAL B O 1
ATOM 6151 N N . TRP B 1 346 ? -34.525 -2.093 -14.449 1.00 23.79 367 TRP B N 1
ATOM 6152 C CA . TRP B 1 346 ? -34.148 -3.285 -13.693 1.00 24.20 367 TRP B CA 1
ATOM 6153 C C . TRP B 1 346 ? -33.746 -3.041 -12.246 1.00 29.06 367 TRP B C 1
ATOM 6154 O O . TRP B 1 346 ? -33.805 -3.991 -11.441 1.00 27.59 367 TRP B O 1
ATOM 6165 N N . ASN B 1 347 ? -33.356 -1.821 -11.888 1.00 26.42 368 ASN B N 1
ATOM 6166 C CA . ASN B 1 347 ? -32.771 -1.579 -10.575 1.00 24.56 368 ASN B CA 1
ATOM 6167 C C . ASN B 1 347 ? -33.714 -2.023 -9.462 1.00 27.05 368 ASN B C 1
ATOM 6168 O O . ASN B 1 347 ? -34.927 -1.821 -9.537 1.00 27.65 368 ASN B O 1
ATOM 6173 N N . ARG B 1 348 ? -33.144 -2.624 -8.421 1.00 27.67 369 ARG B N 1
ATOM 6174 C CA . ARG B 1 348 ? -33.859 -2.929 -7.186 1.00 26.75 369 ARG B CA 1
ATOM 6175 C C . ARG B 1 348 ? -33.123 -2.263 -6.033 1.00 29.93 369 ARG B C 1
ATOM 6176 O O . ARG B 1 348 ? -31.905 -2.410 -5.911 1.00 30.45 369 ARG B O 1
ATOM 6184 N N . TRP B 1 349 ? -33.850 -1.513 -5.206 1.00 28.40 370 TRP B N 1
ATOM 6185 C CA . TRP B 1 349 ? -33.204 -0.755 -4.147 1.00 28.43 370 TRP B CA 1
ATOM 6186 C C . TRP B 1 349 ? -32.792 -1.696 -3.018 1.00 31.94 370 TRP B C 1
ATOM 6187 O O . TRP B 1 349 ? -33.285 -2.822 -2.900 1.00 29.47 370 TRP B O 1
ATOM 6198 N N . ASN B 1 350 ? -31.851 -1.231 -2.197 1.00 30.77 371 ASN B N 1
ATOM 6199 C CA . ASN B 1 350 ? -31.461 -1.958 -0.997 1.00 32.66 371 ASN B CA 1
ATOM 6200 C C . ASN B 1 350 ? -30.806 -0.958 -0.054 1.00 33.22 371 ASN B C 1
ATOM 6201 O O . ASN B 1 350 ? -30.667 0.222 -0.388 1.00 31.92 371 ASN B O 1
ATOM 6206 N N . GLU B 1 351 ? -30.401 -1.436 1.130 1.00 33.41 372 GLU B N 1
ATOM 6207 C CA . GLU B 1 351 ? -29.904 -0.517 2.153 1.00 35.72 372 GLU B CA 1
ATOM 6208 C C . GLU B 1 351 ? -28.678 0.255 1.661 1.00 43.72 372 GLU B C 1
ATOM 6209 O O . GLU B 1 351 ? -28.513 1.444 1.977 1.00 39.24 372 GLU B O 1
ATOM 6215 N N . SER B 1 352 ? -27.812 -0.399 0.878 1.00 38.52 373 SER B N 1
ATOM 6216 C CA . SER B 1 352 ? -26.575 0.241 0.439 1.00 38.86 373 SER B CA 1
ATOM 6217 C C . SER B 1 352 ? -26.826 1.377 -0.538 1.00 39.30 373 SER B C 1
ATOM 6218 O O . SER B 1 352 ? -25.971 2.258 -0.678 1.00 37.28 373 SER B O 1
ATOM 6221 N N . LYS B 1 353 ? -27.957 1.357 -1.236 1.00 36.40 374 LYS B N 1
ATOM 6222 C CA . LYS B 1 353 ? -28.299 2.391 -2.202 1.00 34.83 374 LYS B CA 1
ATOM 6223 C C . LYS B 1 353 ? -28.989 3.580 -1.552 1.00 35.26 374 LYS B C 1
ATOM 6224 O O . LYS B 1 353 ? -29.064 4.654 -2.158 1.00 35.42 374 LYS B O 1
ATOM 6230 N N . GLU B 1 354 ? -29.435 3.417 -0.309 1.00 36.41 375 GLU B N 1
ATOM 6231 C CA . GLU B 1 354 ? -30.207 4.419 0.414 1.00 44.06 375 GLU B CA 1
ATOM 6232 C C . GLU B 1 354 ? -29.221 5.317 1.153 1.00 51.01 375 GLU B C 1
ATOM 6233 O O . GLU B 1 354 ? -28.998 5.196 2.360 1.00 52.02 375 GLU B O 1
ATOM 6239 N N . VAL B 1 355 ? -28.599 6.218 0.391 1.00 45.28 376 VAL B N 1
ATOM 6240 C CA . VAL B 1 355 ? -27.572 7.126 0.882 1.00 46.40 376 VAL B CA 1
ATOM 6241 C C . VAL B 1 355 ? -27.983 8.555 0.548 1.00 49.42 376 VAL B C 1
ATOM 6242 O O . VAL B 1 355 ? -28.819 8.796 -0.323 1.00 45.27 376 VAL B O 1
ATOM 6246 N N . GLU B 1 356 ? -27.339 9.516 1.221 1.00 47.51 377 GLU B N 1
ATOM 6247 C CA . GLU B 1 356 ? -27.909 10.863 1.313 1.00 53.21 377 GLU B CA 1
ATOM 6248 C C . GLU B 1 356 ? -28.103 11.527 -0.055 1.00 60.49 377 GLU B C 1
ATOM 6249 O O . GLU B 1 356 ? -29.144 12.149 -0.302 1.00 66.50 377 GLU B O 1
ATOM 6255 N N . ASN B 1 357 ? -27.129 11.427 -0.955 1.00 48.35 378 ASN B N 1
ATOM 6256 C CA . ASN B 1 357 ? -27.288 12.127 -2.232 1.00 45.50 378 ASN B CA 1
ATOM 6257 C C . ASN B 1 357 ? -27.905 11.273 -3.341 1.00 38.36 378 ASN B C 1
ATOM 6258 O O . ASN B 1 357 ? -27.980 11.731 -4.488 1.00 40.22 378 ASN B O 1
ATOM 6263 N N . ALA B 1 358 ? -28.383 10.069 -3.033 1.00 36.63 379 ALA B N 1
ATOM 6264 C CA . ALA B 1 358 ? -28.923 9.209 -4.083 1.00 31.38 379 ALA B CA 1
ATOM 6265 C C . ALA B 1 358 ? -30.200 9.792 -4.686 1.00 32.25 379 ALA B C 1
ATOM 6266 O O . ALA B 1 358 ? -30.343 9.867 -5.913 1.00 35.15 379 ALA B O 1
ATOM 6268 N N . ARG B 1 359 ? -31.143 10.191 -3.833 1.00 33.99 380 ARG B N 1
ATOM 6269 C CA . ARG B 1 359 ? -32.426 10.751 -4.257 1.00 32.91 380 ARG B CA 1
ATOM 6270 C C . ARG B 1 359 ? -32.729 11.949 -3.369 1.00 31.84 380 ARG B C 1
ATOM 6271 O O . ARG B 1 359 ? -33.491 11.855 -2.401 1.00 35.92 380 ARG B O 1
ATOM 6279 N N . PRO B 1 360 ? -32.141 13.103 -3.667 1.00 36.44 381 PRO B N 1
ATOM 6280 C CA . PRO B 1 360 ? -32.380 14.275 -2.818 1.00 42.04 381 PRO B CA 1
ATOM 6281 C C . PRO B 1 360 ? -33.812 14.772 -2.950 1.00 37.23 381 PRO B C 1
ATOM 6282 O O . PRO B 1 360 ? -34.418 14.716 -4.020 1.00 34.57 381 PRO B O 1
ATOM 6286 N N . GLY B 1 361 ? -34.352 15.265 -1.837 1.00 38.89 382 GLY B N 1
ATOM 6287 C CA . GLY B 1 361 ? -35.694 15.806 -1.839 1.00 34.88 382 GLY B CA 1
ATOM 6288 C C . GLY B 1 361 ? -35.770 17.262 -2.216 1.00 40.18 382 GLY B C 1
ATOM 6289 O O . GLY B 1 361 ? -36.863 17.803 -2.407 1.00 39.58 382 GLY B O 1
ATOM 6290 N N . LYS B 1 362 ? -34.625 17.930 -2.286 1.00 37.69 383 LYS B N 1
ATOM 6291 C CA . LYS B 1 362 ? -34.551 19.272 -2.829 1.00 37.09 383 LYS B CA 1
ATOM 6292 C C . LYS B 1 362 ? -33.245 19.363 -3.595 1.00 46.73 383 LYS B C 1
ATOM 6293 O O . LYS B 1 362 ? -32.230 18.807 -3.167 1.00 45.00 383 LYS B O 1
ATOM 6299 N N . TYR B 1 363 ? -33.280 20.046 -4.734 1.00 44.67 384 TYR B N 1
ATOM 6300 C CA . TYR B 1 363 ? -32.155 20.011 -5.655 1.00 41.95 384 TYR B CA 1
ATOM 6301 C C . TYR B 1 363 ? -32.188 21.272 -6.498 1.00 38.49 384 TYR B C 1
ATOM 6302 O O . TYR B 1 363 ? -33.208 21.550 -7.133 1.00 39.66 384 TYR B O 1
ATOM 6311 N N . ASN B 1 364 ? -31.085 22.037 -6.493 1.00 38.02 385 ASN B N 1
ATOM 6312 C CA . ASN B 1 364 ? -30.974 23.252 -7.305 1.00 47.59 385 ASN B CA 1
ATOM 6313 C C . ASN B 1 364 ? -32.160 24.183 -7.070 1.00 44.31 385 ASN B C 1
ATOM 6314 O O . ASN B 1 364 ? -32.675 24.819 -7.990 1.00 47.59 385 ASN B O 1
ATOM 6319 N N . GLY B 1 365 ? -32.623 24.237 -5.824 1.00 49.04 386 GLY B N 1
ATOM 6320 C CA . GLY B 1 365 ? -33.684 25.147 -5.459 1.00 55.66 386 GLY B CA 1
ATOM 6321 C C . GLY B 1 365 ? -35.098 24.623 -5.608 1.00 45.43 386 GLY B C 1
ATOM 6322 O O . GLY B 1 365 ? -36.033 25.314 -5.183 1.00 48.34 386 GLY B O 1
ATOM 6323 N N . TYR B 1 366 ? -35.298 23.442 -6.188 1.00 43.40 387 TYR B N 1
ATOM 6324 C CA . TYR B 1 366 ? -36.641 22.898 -6.332 1.00 39.24 387 TYR B CA 1
ATOM 6325 C C . TYR B 1 366 ? -36.771 21.561 -5.610 1.00 45.98 387 TYR B C 1
ATOM 6326 O O . TYR B 1 366 ? -35.799 20.809 -5.452 1.00 40.17 387 TYR B O 1
ATOM 6335 N N . PHE B 1 367 ? -37.987 21.289 -5.136 1.00 41.73 388 PHE B N 1
ATOM 6336 C CA . PHE B 1 367 ? -38.267 20.010 -4.505 1.00 35.54 388 PHE B CA 1
ATOM 6337 C C . PHE B 1 367 ? -38.319 18.912 -5.556 1.00 35.78 388 PHE B C 1
ATOM 6338 O O . PHE B 1 367 ? -38.712 19.134 -6.708 1.00 38.48 388 PHE B O 1
ATOM 6346 N N . VAL B 1 368 ? -37.902 17.717 -5.155 1.00 33.04 389 VAL B N 1
ATOM 6347 C CA . VAL B 1 368 ? -37.992 16.539 -5.999 1.00 30.67 389 VAL B CA 1
ATOM 6348 C C . VAL B 1 368 ? -38.746 15.453 -5.253 1.00 34.89 389 VAL B C 1
ATOM 6349 O O . VAL B 1 368 ? -38.396 15.113 -4.120 1.00 34.40 389 VAL B O 1
ATOM 6353 N N . THR B 1 369 ? -39.754 14.891 -5.904 1.00 28.09 390 THR B N 1
ATOM 6354 C CA . THR B 1 369 ? -40.509 13.765 -5.376 1.00 29.73 390 THR B CA 1
ATOM 6355 C C . THR B 1 369 ? -40.341 12.580 -6.311 1.00 31.48 390 THR B C 1
ATOM 6356 O O . THR B 1 369 ? -40.296 12.752 -7.532 1.00 32.83 390 THR B O 1
ATOM 6360 N N . TYR B 1 370 ? -40.240 11.381 -5.746 1.00 29.11 391 TYR B N 1
ATOM 6361 C CA . TYR B 1 370 ? -39.969 10.178 -6.525 1.00 28.62 391 TYR B CA 1
ATOM 6362 C C . TYR B 1 370 ? -41.119 9.203 -6.359 1.00 27.16 391 TYR B C 1
ATOM 6363 O O . TYR B 1 370 ? -41.495 8.885 -5.233 1.00 32.26 391 TYR B O 1
ATOM 6372 N N . VAL B 1 371 ? -41.672 8.728 -7.482 1.00 25.77 392 VAL B N 1
ATOM 6373 C CA . VAL B 1 371 ? -42.741 7.731 -7.491 1.00 27.09 392 VAL B CA 1
ATOM 6374 C C . VAL B 1 371 ? -42.295 6.610 -8.422 1.00 32.24 392 VAL B C 1
ATOM 6375 O O . VAL B 1 371 ? -41.894 6.883 -9.553 1.00 28.23 392 VAL B O 1
ATOM 6379 N N . HIS B 1 372 ? -42.341 5.361 -7.955 1.00 28.68 393 HIS B N 1
ATOM 6380 C CA . HIS B 1 372 ? -41.906 4.247 -8.791 1.00 27.08 393 HIS B CA 1
ATOM 6381 C C . HIS B 1 372 ? -42.777 3.017 -8.545 1.00 28.14 393 HIS B C 1
ATOM 6382 O O . HIS B 1 372 ? -43.543 2.956 -7.582 1.00 25.05 393 HIS B O 1
ATOM 6389 N N . GLY B 1 373 ? -42.688 2.054 -9.470 1.00 26.70 394 GLY B N 1
ATOM 6390 C CA . GLY B 1 373 ? -43.408 0.798 -9.308 1.00 26.26 394 GLY B CA 1
ATOM 6391 C C . GLY B 1 373 ? -42.906 0.013 -8.112 1.00 25.35 394 GLY B C 1
ATOM 6392 O O . GLY B 1 373 ? -41.800 0.222 -7.615 1.00 28.18 394 GLY B O 1
ATOM 6393 N N . HIS B 1 374 ? -43.741 -0.909 -7.651 1.00 23.90 395 HIS B N 1
ATOM 6394 C CA . HIS B 1 374 ? -43.470 -1.619 -6.405 1.00 27.69 395 HIS B CA 1
ATOM 6395 C C . HIS B 1 374 ? -42.065 -2.230 -6.407 1.00 32.26 395 HIS B C 1
ATOM 6396 O O . HIS B 1 374 ? -41.591 -2.756 -7.419 1.00 28.97 395 HIS B O 1
ATOM 6403 N N . ASP B 1 375 ? -41.376 -2.099 -5.274 1.00 28.67 396 ASP B N 1
ATOM 6404 C CA . ASP B 1 375 ? -40.039 -2.643 -5.054 1.00 26.62 396 ASP B CA 1
ATOM 6405 C C . ASP B 1 375 ? -40.002 -3.112 -3.605 1.00 28.02 396 ASP B C 1
ATOM 6406 O O . ASP B 1 375 ? -40.526 -2.414 -2.720 1.00 27.98 396 ASP B O 1
ATOM 6411 N N . PRO B 1 376 ? -39.437 -4.298 -3.319 1.00 25.94 397 PRO B N 1
ATOM 6412 C CA . PRO B 1 376 ? -39.517 -4.809 -1.938 1.00 28.87 397 PRO B CA 1
ATOM 6413 C C . PRO B 1 376 ? -38.900 -3.876 -0.896 1.00 31.47 397 PRO B C 1
ATOM 6414 O O . PRO B 1 376 ? -39.482 -3.704 0.180 1.00 27.72 397 PRO B O 1
ATOM 6418 N N . PHE B 1 377 ? -37.760 -3.241 -1.185 1.00 30.84 398 PHE B N 1
ATOM 6419 C CA . PHE B 1 377 ? -37.124 -2.391 -0.177 1.00 34.29 398 PHE B CA 1
ATOM 6420 C C . PHE B 1 377 ? -37.991 -1.172 0.154 1.00 28.46 398 PHE B C 1
ATOM 6421 O O . PHE B 1 377 ? -38.528 -0.506 -0.738 1.00 29.12 398 PHE B O 1
ATOM 6429 N N . GLN B 1 378 ? -38.100 -0.864 1.452 1.00 28.95 399 GLN B N 1
ATOM 6430 C CA . GLN B 1 378 ? -38.910 0.253 1.940 1.00 33.76 399 GLN B CA 1
ATOM 6431 C C . GLN B 1 378 ? -38.005 1.389 2.413 1.00 32.35 399 GLN B C 1
ATOM 6432 O O . GLN B 1 378 ? -37.364 1.281 3.457 1.00 31.43 399 GLN B O 1
ATOM 6438 N N . SER B 1 379 ? -37.971 2.484 1.643 1.00 30.02 400 SER B N 1
ATOM 6439 C CA . SER B 1 379 ? -37.212 3.676 2.022 1.00 29.94 400 SER B CA 1
ATOM 6440 C C . SER B 1 379 ? -38.022 4.545 2.980 1.00 26.81 400 SER B C 1
ATOM 6441 O O . SER B 1 379 ? -39.174 4.878 2.678 1.00 37.44 400 SER B O 1
ATOM 6444 N N . PRO B 1 380 ? -37.451 4.968 4.100 1.00 29.45 401 PRO B N 1
ATOM 6445 C CA . PRO B 1 380 ? -38.199 5.815 5.034 1.00 32.26 401 PRO B CA 1
ATOM 6446 C C . PRO B 1 380 ? -38.126 7.297 4.685 1.00 31.60 401 PRO B C 1
ATOM 6447 O O . PRO B 1 380 ? -38.212 8.133 5.589 1.00 37.85 401 PRO B O 1
ATOM 6451 N N . LEU B 1 381 ? -37.952 7.626 3.405 1.00 32.15 402 LEU B N 1
ATOM 6452 C CA . LEU B 1 381 ? -38.028 9.005 2.930 1.00 30.71 402 LEU B CA 1
ATOM 6453 C C . LEU B 1 381 ? -39.478 9.329 2.586 1.00 30.79 402 LEU B C 1
ATOM 6454 O O . LEU B 1 381 ? -40.109 8.596 1.823 1.00 30.53 402 LEU B O 1
ATOM 6459 N N . THR B 1 382 ? -40.013 10.418 3.157 1.00 31.85 403 THR B N 1
ATOM 6460 C CA . THR B 1 382 ? -41.431 10.704 2.942 1.00 31.16 403 THR B CA 1
ATOM 6461 C C . THR B 1 382 ? -41.725 11.123 1.512 1.00 31.46 403 THR B C 1
ATOM 6462 O O . THR B 1 382 ? -42.874 11.009 1.073 1.00 35.92 403 THR B O 1
ATOM 6466 N N . TYR B 1 383 ? -40.722 11.602 0.779 1.00 32.62 404 TYR B N 1
ATOM 6467 C CA . TYR B 1 383 ? -40.921 12.036 -0.602 1.00 33.24 404 TYR B CA 1
ATOM 6468 C C . TYR B 1 383 ? -40.639 10.932 -1.624 1.00 32.71 404 TYR B C 1
ATOM 6469 O O . TYR B 1 383 ? -40.600 11.211 -2.827 1.00 32.66 404 TYR B O 1
ATOM 6478 N N . VAL B 1 384 ? -40.453 9.689 -1.181 1.00 28.01 405 VAL B N 1
ATOM 6479 C CA . VAL B 1 384 ? -40.307 8.544 -2.071 1.00 25.89 405 VAL B CA 1
ATOM 6480 C C . VAL B 1 384 ? -41.561 7.694 -1.946 1.00 26.38 405 VAL B C 1
ATOM 6481 O O . VAL B 1 384 ? -41.885 7.214 -0.855 1.00 29.07 405 VAL B O 1
ATOM 6485 N N . TYR B 1 385 ? -42.261 7.495 -3.056 1.00 26.48 406 TYR B N 1
ATOM 6486 C CA . TYR B 1 385 ? -43.508 6.730 -3.070 1.00 29.37 406 TYR B CA 1
ATOM 6487 C C . TYR B 1 385 ? -43.305 5.430 -3.843 1.00 34.42 406 TYR B C 1
ATOM 6488 O O . TYR B 1 385 ? -43.170 5.432 -5.074 1.00 31.00 406 TYR B O 1
ATOM 6497 N N . ASN B 1 386 ? -43.309 4.328 -3.112 1.00 30.86 407 ASN B N 1
ATOM 6498 C CA . ASN B 1 386 ? -43.050 2.988 -3.635 1.00 27.38 407 ASN B CA 1
ATOM 6499 C C . ASN B 1 386 ? -44.417 2.311 -3.774 1.00 26.71 407 ASN B C 1
ATOM 6500 O O . ASN B 1 386 ? -45.010 1.893 -2.780 1.00 25.44 407 ASN B O 1
ATOM 6505 N N . LEU B 1 387 ? -44.959 2.242 -5.001 1.00 27.75 408 LEU B N 1
ATOM 6506 C CA . LEU B 1 387 ? -46.412 2.053 -5.141 1.00 27.55 408 LEU B CA 1
ATOM 6507 C C . LEU B 1 387 ? -46.800 0.573 -5.156 1.00 33.97 408 LEU B C 1
ATOM 6508 O O . LEU B 1 387 ? -47.215 0.000 -6.164 1.00 37.68 408 LEU B O 1
ATOM 6513 N N . ASP B 1 388 ? -46.638 -0.042 -3.986 1.00 36.36 409 ASP B N 1
ATOM 6514 C CA . ASP B 1 388 ? -47.383 -1.235 -3.618 1.00 41.17 409 ASP B CA 1
ATOM 6515 C C . ASP B 1 388 ? -48.875 -0.960 -3.791 1.00 45.44 409 ASP B C 1
ATOM 6516 O O . ASP B 1 388 ? -49.330 0.182 -3.696 1.00 45.87 409 ASP B O 1
ATOM 6521 N N . THR B 1 389 ? -49.648 -2.017 -4.052 1.00 46.75 410 THR B N 1
ATOM 6522 C CA . THR B 1 389 ? -51.069 -1.821 -4.336 1.00 47.76 410 THR B CA 1
ATOM 6523 C C . THR B 1 389 ? -51.796 -1.134 -3.181 1.00 49.37 410 THR B C 1
ATOM 6524 O O . THR B 1 389 ? -52.809 -0.462 -3.399 1.00 45.87 410 THR B O 1
ATOM 6528 N N . LEU B 1 390 ? -51.281 -1.264 -1.954 1.00 39.68 411 LEU B N 1
ATOM 6529 C CA . LEU B 1 390 ? -51.956 -0.680 -0.800 1.00 42.57 411 LEU B CA 1
ATOM 6530 C C . LEU B 1 390 ? -51.783 0.834 -0.736 1.00 46.33 411 LEU B C 1
ATOM 6531 O O . LEU B 1 390 ? -52.612 1.522 -0.126 1.00 55.15 411 LEU B O 1
ATOM 6536 N N . CYS B 1 391 ? -50.715 1.367 -1.330 1.00 42.65 412 CYS B N 1
ATOM 6537 C CA . CYS B 1 391 ? -50.470 2.805 -1.297 1.00 50.64 412 CYS B CA 1
ATOM 6538 C C . CYS B 1 391 ? -51.499 3.557 -2.143 1.00 59.92 412 CYS B C 1
ATOM 6539 O O . CYS B 1 391 ? -51.994 3.054 -3.160 1.00 61.52 412 CYS B O 1
ATOM 6542 N N . GLY B 1 392 ? -51.824 4.773 -1.703 1.00 58.35 413 GLY B N 1
ATOM 6543 C CA . GLY B 1 392 ? -52.794 5.587 -2.423 1.00 52.76 413 GLY B CA 1
ATOM 6544 C C . GLY B 1 392 ? -52.277 5.967 -3.801 1.00 60.66 413 GLY B C 1
ATOM 6545 O O . GLY B 1 392 ? -51.100 6.278 -3.983 1.00 53.46 413 GLY B O 1
ATOM 6546 N N . LYS B 1 393 ? -53.179 5.941 -4.786 1.00 65.07 414 LYS B N 1
ATOM 6547 C CA . LYS B 1 393 ? -52.780 6.038 -6.187 1.00 61.73 414 LYS B CA 1
ATOM 6548 C C . LYS B 1 393 ? -52.849 7.450 -6.752 1.00 57.40 414 LYS B C 1
ATOM 6549 O O . LYS B 1 393 ? -52.218 7.718 -7.780 1.00 54.28 414 LYS B O 1
ATOM 6555 N N . TYR B 1 394 ? -53.616 8.346 -6.135 1.00 57.82 415 TYR B N 1
ATOM 6556 C CA . TYR B 1 394 ? -53.812 9.667 -6.711 1.00 58.86 415 TYR B CA 1
ATOM 6557 C C . TYR B 1 394 ? -52.536 10.497 -6.632 1.00 72.30 415 TYR B C 1
ATOM 6558 O O . TYR B 1 394 ? -51.635 10.238 -5.826 1.00 74.11 415 TYR B O 1
ATOM 6567 N N . SER B 1 395 ? -52.474 11.510 -7.496 1.00 76.63 416 SER B N 1
ATOM 6568 C CA . SER B 1 395 ? -51.421 12.509 -7.407 1.00 69.00 416 SER B CA 1
ATOM 6569 C C . SER B 1 395 ? -51.606 13.350 -6.148 1.00 74.11 416 SER B C 1
ATOM 6570 O O . SER B 1 395 ? -52.727 13.575 -5.680 1.00 75.15 416 SER B O 1
ATOM 6573 N N A ARG B 1 396 ? -50.486 13.814 -5.600 0.39 72.33 417 ARG B N 1
ATOM 6574 N N B ARG B 1 396 ? -50.488 13.796 -5.579 0.61 72.84 417 ARG B N 1
ATOM 6575 C CA A ARG B 1 396 ? -50.507 14.673 -4.426 0.39 69.84 417 ARG B CA 1
ATOM 6576 C CA B ARG B 1 396 ? -50.543 14.656 -4.406 0.61 70.03 417 ARG B CA 1
ATOM 6577 C C A ARG B 1 396 ? -51.017 16.061 -4.804 0.39 70.61 417 ARG B C 1
ATOM 6578 C C B ARG B 1 396 ? -51.010 16.058 -4.797 0.61 70.68 417 ARG B C 1
ATOM 6579 O O A ARG B 1 396 ? -50.926 16.487 -5.960 0.39 68.71 417 ARG B O 1
ATOM 6580 O O B ARG B 1 396 ? -50.883 16.490 -5.948 0.61 68.23 417 ARG B O 1
ATOM 6595 N N . VAL B 1 397 ? -51.568 16.769 -3.813 1.00 72.01 418 VAL B N 1
ATOM 6596 C CA . VAL B 1 397 ? -52.117 18.099 -4.065 1.00 74.53 418 VAL B CA 1
ATOM 6597 C C . VAL B 1 397 ? -51.034 19.026 -4.614 1.00 71.90 418 VAL B C 1
ATOM 6598 O O . VAL B 1 397 ? -49.900 19.060 -4.118 1.00 59.15 418 VAL B O 1
ATOM 6602 N N . GLY B 1 398 ? -51.376 19.762 -5.672 1.00 78.73 419 GLY B N 1
ATOM 6603 C CA . GLY B 1 398 ? -50.492 20.758 -6.240 1.00 82.19 419 GLY B CA 1
ATOM 6604 C C . GLY B 1 398 ? -49.723 20.324 -7.470 1.00 79.20 419 GLY B C 1
ATOM 6605 O O . GLY B 1 398 ? -49.116 21.178 -8.127 1.00 77.07 419 GLY B O 1
ATOM 6606 N N . GLU B 1 399 ? -49.725 19.032 -7.800 1.00 75.68 420 GLU B N 1
ATOM 6607 C CA . GLU B 1 399 ? -49.031 18.526 -8.980 1.00 72.46 420 GLU B CA 1
ATOM 6608 C C . GLU B 1 399 ? -49.933 18.654 -10.204 1.00 75.54 420 GLU B C 1
ATOM 6609 O O . GLU B 1 399 ? -51.118 18.302 -10.152 1.00 72.92 420 GLU B O 1
ATOM 6615 N N . GLU B 1 400 ? -49.372 19.155 -11.304 1.00 76.41 421 GLU B N 1
ATOM 6616 C CA . GLU B 1 400 ? -50.121 19.376 -12.540 1.00 77.05 421 GLU B CA 1
ATOM 6617 C C . GLU B 1 400 ? -49.518 18.509 -13.639 1.00 75.27 421 GLU B C 1
ATOM 6618 O O . GLU B 1 400 ? -48.388 18.748 -14.081 1.00 75.50 421 GLU B O 1
ATOM 6624 N N . GLU B 1 401 ? -50.284 17.518 -14.083 1.00 70.82 422 GLU B N 1
ATOM 6625 C CA . GLU B 1 401 ? -49.801 16.485 -14.988 1.00 68.67 422 GLU B CA 1
ATOM 6626 C C . GLU B 1 401 ? -49.917 16.904 -16.456 1.00 80.48 422 GLU B C 1
ATOM 6627 O O . GLU B 1 401 ? -48.913 16.976 -17.176 1.00 80.63 422 GLU B O 1
#

Secondary structure (DSSP, 8-state):
--EEEE---TT-HHHHHHHHHHTTSEEE-TT---HHHHHHHHHHHHHHHHHHHHHHHHHHHHHHHHHHHHHHHHHHHHHHHHHHHT--TT-HHHHHHHHHHHHHHHHHHHHHHHHHHHHHHHHHHHHHHHHHHHHHHHHHHTTEEE---SSEEEE-S--SSSSSS-HHHHHHHHHHHHHTT--EEEE--HHHHHHHHHHHHHHTTS-S----SS-GGGGHHHHHHHHHHHTTSS-HHHHHHIIIIIIGGGEESSEEEE-SSEEEEEESS---TTHHHHHHHHHTPPP--SSHHHHHHHHHHHHHHHHHHHHTT-GGGGS--TT-S-GGG--HHHHHH-HHHHHHH----GGG--TTTS-SEETTEEEEEEEE--SS----TTEEEE-SSSPEEP--/--EEEE---TT-HHHHHHHHHHTTSEEE-TT---HHHHHHHHHHHHHHHHHHHHHHHHHHHHHHHHHHHHHHHHHHHHHHHHHS--SSSS-HHHHHHHHHHHHHHHHHHHHHHHHHHHHHHHHHHHHHHHHHHHHHHHHHHHTEEE---SSEEEE-S--SSSSSS-HHHHHHHHHHHHHTT--EEEE--HHHHHHHHHHHHHHTTS------SS-GGGGHHHHHHHHHHHTTSS-HHHHHHHHHHHTGGGEESSEEEE-SSEEEEEESS---TTHHHHHHHHHT-----SSHHHHHHHHHHHHHHHHHHHHTT-GGGGS--TT-S-GGG--HHHHHH-HHHHHHH----GGG--TTTS-SEETTEEEEEEEE--SS----TTEEEE-TTS--BPPTT-B-